Protein 8S9Y (pdb70)

B-factor: mean 0.28, std 0.44, range [0.01, 1.0]

Secondary structure (DSSP, 8-state):
--SSS--SSSSS-TTTS-TTSS----SSSS--SSSS---

Radius of gyration: 9.42 Å; Cα contacts (8 Å, |Δi|>4): 54; chains: 1; bounding box: 26×19×16 Å

InterPro domains:
  IPR000663 Natriuretic peptide [PF00212] (6-25)
  IPR000663 Natriuretic peptide [SM00183] (2-25)
  IPR002408 Natriuretic peptide, brain type [PR00712] (7-17)
  IPR002408 Natriuretic peptide, brain type [PR00712] (17-30)
  IPR030480 Natriuretic peptide, conserved site [PS00263] (9-25)

GO terms:
  GO:0005576 extracellular region (C, EXP)

Structure (mmCIF, N/CA/C/O backbone):
data_8S9Y
#
_entry.id   8S9Y
#
loop_
_atom_site.group_PDB
_atom_site.id
_atom_site.type_symbol
_atom_site.label_atom_id
_atom_site.label_alt_id
_atom_site.label_comp_id
_atom_site.label_asym_id
_atom_site.label_entity_id
_atom_site.label_seq_id
_atom_site.pdbx_PDB_ins_code
_atom_site.Cartn_x
_atom_site.Cartn_y
_atom_site.Cartn_z
_atom_site.occupancy
_atom_site.B_iso_or_equiv
_atom_site.auth_seq_id
_atom_site.auth_comp_id
_atom_site.auth_asym_id
_atom_site.auth_atom_id
_atom_site.pdbx_PDB_model_num
ATOM 1 N N . SER A 1 1 ? 8.611 11.262 1.954 1.00 0.00 1 SER A N 1
ATOM 2 C CA . SER A 1 1 ? 10.077 11.473 2.077 1.00 0.00 1 SER A CA 1
ATOM 3 C C . SER A 1 1 ? 10.657 10.654 3.226 1.00 0.00 1 SER A C 1
ATOM 4 O O . SER A 1 1 ? 10.272 10.829 4.383 1.00 0.00 1 SER A O 1
ATOM 14 N N . ASP A 1 2 ? 11.587 9.761 2.900 1.00 0.00 2 ASP A N 1
ATOM 15 C CA . ASP A 1 2 ? 12.220 8.915 3.905 1.00 0.00 2 ASP A CA 1
ATOM 16 C C . ASP A 1 2 ? 13.309 9.679 4.650 1.00 0.00 2 ASP A C 1
ATOM 17 O O . ASP A 1 2 ? 14.092 10.411 4.046 1.00 0.00 2 ASP A O 1
ATOM 26 N N . SER A 1 3 ? 13.355 9.501 5.966 1.00 0.00 3 SER A N 1
ATOM 27 C CA . SER A 1 3 ? 14.349 10.174 6.795 1.00 0.00 3 SER A CA 1
ATOM 28 C C . SER A 1 3 ? 14.697 9.330 8.016 1.00 0.00 3 SER A C 1
ATOM 29 O O . SER A 1 3 ? 15.871 9.150 8.343 1.00 0.00 3 SER A O 1
ATOM 37 N N . LYS A 1 4 ? 13.672 8.816 8.687 1.00 0.00 4 LYS A N 1
ATOM 38 C CA . LYS A 1 4 ? 13.868 7.993 9.870 1.00 0.00 4 LYS A CA 1
ATOM 39 C C . LYS A 1 4 ? 13.115 6.673 9.744 1.00 0.00 4 LYS A C 1
ATOM 40 O O . LYS A 1 4 ? 12.190 6.396 10.508 1.00 0.00 4 LYS A O 1
ATOM 59 N N . ILE A 1 5 ? 13.518 5.858 8.774 1.00 0.00 5 ILE A N 1
ATOM 60 C CA . ILE A 1 5 ? 12.882 4.566 8.547 1.00 0.00 5 ILE A CA 1
ATOM 61 C C . ILE A 1 5 ? 11.395 4.731 8.249 1.00 0.00 5 ILE A C 1
ATOM 62 O O . ILE A 1 5 ? 10.542 4.355 9.054 1.00 0.00 5 ILE A O 1
ATOM 78 N N . GLY A 1 6 ? 11.089 5.299 7.086 1.00 0.00 6 GLY A N 1
ATOM 79 C CA . GLY A 1 6 ? 9.706 5.506 6.702 1.00 0.00 6 GLY A CA 1
ATOM 80 C C . GLY A 1 6 ? 9.108 6.748 7.333 1.00 0.00 6 GLY A C 1
ATOM 81 O O . GLY A 1 6 ? 9.505 7.147 8.428 1.00 0.00 6 GLY A O 1
ATOM 85 N N . ASN A 1 7 ? 8.155 7.362 6.640 1.00 0.00 7 ASN A N 1
ATOM 86 C CA . ASN A 1 7 ? 7.504 8.567 7.140 1.00 0.00 7 ASN A CA 1
ATOM 87 C C . ASN A 1 7 ? 5.996 8.503 6.923 1.00 0.00 7 ASN A C 1
ATOM 88 O O . ASN A 1 7 ? 5.219 8.570 7.877 1.00 0.00 7 ASN A O 1
ATOM 99 N N . GLY A 1 8 ? 5.586 8.377 5.665 1.00 0.00 8 GLY A N 1
ATOM 100 C CA . GLY A 1 8 ? 4.172 8.310 5.349 1.00 0.00 8 GLY A CA 1
ATOM 101 C C . GLY A 1 8 ? 3.868 7.332 4.230 1.00 0.00 8 GLY A C 1
ATOM 102 O O . GLY A 1 8 ? 4.480 7.393 3.163 1.00 0.00 8 GLY A O 1
ATOM 106 N N . CYS A 1 9 ? 2.911 6.437 4.475 1.00 0.00 9 CYS A N 1
ATOM 107 C CA . CYS A 1 9 ? 2.498 5.441 3.499 1.00 0.00 9 CYS A CA 1
ATOM 108 C C . CYS A 1 9 ? 3.690 4.901 2.705 1.00 0.00 9 CYS A C 1
ATOM 109 O O . CYS A 1 9 ? 3.756 5.046 1.484 1.00 0.00 9 CYS A O 1
ATOM 116 N N . PHE A 1 10 ? 4.632 4.279 3.406 1.00 0.00 10 PHE A N 1
ATOM 117 C CA . PHE A 1 10 ? 5.813 3.724 2.770 1.00 0.00 10 PHE A CA 1
ATOM 118 C C . PHE A 1 10 ? 6.513 2.727 3.688 1.00 0.00 10 PHE A C 1
ATOM 119 O O . PHE A 1 10 ? 6.536 1.526 3.415 1.00 0.00 10 PHE A O 1
ATOM 136 N N . GLY A 1 11 ? 7.085 3.231 4.777 1.00 0.00 11 GLY A N 1
ATOM 137 C CA . GLY A 1 11 ? 7.781 2.367 5.715 1.00 0.00 11 GLY A CA 1
ATOM 138 C C . GLY A 1 11 ? 6.878 1.849 6.818 1.00 0.00 11 GLY A C 1
ATOM 139 O O . GLY A 1 11 ? 7.219 0.882 7.500 1.00 0.00 11 GLY A O 1
ATOM 143 N N . PHE A 1 12 ? 5.727 2.488 6.998 1.00 0.00 12 PHE A N 1
ATOM 144 C CA . PHE A 1 12 ? 4.781 2.079 8.029 1.00 0.00 12 PHE A CA 1
ATOM 145 C C . PHE A 1 12 ? 4.262 0.667 7.763 1.00 0.00 12 PHE A C 1
ATOM 146 O O . PHE A 1 12 ? 4.408 0.139 6.662 1.00 0.00 12 PHE A O 1
ATOM 163 N N . PRO A 1 13 ? 3.647 0.037 8.779 1.00 0.00 13 PRO A N 1
ATOM 164 C CA . PRO A 1 13 ? 3.104 -1.319 8.654 1.00 0.00 13 PRO A CA 1
ATOM 165 C C . PRO A 1 13 ? 1.836 -1.359 7.808 1.00 0.00 13 PRO A C 1
ATOM 166 O O . PRO A 1 13 ? 0.726 -1.409 8.337 1.00 0.00 13 PRO A O 1
ATOM 177 N N . LEU A 1 14 ? 2.009 -1.336 6.491 1.00 0.00 14 LEU A N 1
ATOM 178 C CA . LEU A 1 14 ? 0.877 -1.369 5.571 1.00 0.00 14 LEU A CA 1
ATOM 179 C C . LEU A 1 14 ? 0.507 -2.805 5.212 1.00 0.00 14 LEU A C 1
ATOM 180 O O . LEU A 1 14 ? 0.568 -3.202 4.048 1.00 0.00 14 LEU A O 1
ATOM 196 N N . ASP A 1 15 ? 0.119 -3.580 6.221 1.00 0.00 15 ASP A N 1
ATOM 197 C CA . ASP A 1 15 ? -0.263 -4.972 6.012 1.00 0.00 15 ASP A CA 1
ATOM 198 C C . ASP A 1 15 ? -1.022 -5.505 7.222 1.00 0.00 15 ASP A C 1
ATOM 199 O O . ASP A 1 15 ? -0.870 -6.667 7.601 1.00 0.00 15 ASP A O 1
ATOM 208 N N . ARG A 1 16 ? -1.835 -4.645 7.824 1.00 0.00 16 ARG A N 1
ATOM 209 C CA . ARG A 1 16 ? -2.615 -5.018 8.989 1.00 0.00 16 ARG A CA 1
ATOM 210 C C . ARG A 1 16 ? -3.803 -4.080 9.171 1.00 0.00 16 ARG A C 1
ATOM 211 O O . ARG A 1 16 ? -4.957 -4.505 9.123 1.00 0.00 16 ARG A O 1
ATOM 232 N N . ILE A 1 17 ? -3.510 -2.801 9.382 1.00 0.00 17 ILE A N 1
ATOM 233 C CA . ILE A 1 17 ? -4.552 -1.800 9.571 1.00 0.00 17 ILE A CA 1
ATOM 234 C C . ILE A 1 17 ? -5.473 -1.727 8.357 1.00 0.00 17 ILE A C 1
ATOM 235 O O . ILE A 1 17 ? -6.648 -1.382 8.477 1.00 0.00 17 ILE A O 1
ATOM 251 N N . GLY A 1 18 ? -4.931 -2.055 7.189 1.00 0.00 18 GLY A N 1
ATOM 252 C CA . GLY A 1 18 ? -5.718 -2.021 5.970 1.00 0.00 18 GLY A CA 1
ATOM 253 C C . GLY A 1 18 ? -5.133 -2.888 4.872 1.00 0.00 18 GLY A C 1
ATOM 254 O O . GLY A 1 18 ? -5.865 -3.577 4.161 1.00 0.00 18 GLY A O 1
ATOM 258 N N . SER A 1 19 ? -3.810 -2.854 4.731 1.00 0.00 19 SER A N 1
ATOM 259 C CA . SER A 1 19 ? -3.128 -3.642 3.710 1.00 0.00 19 SER A CA 1
ATOM 260 C C . SER A 1 19 ? -3.524 -3.177 2.313 1.00 0.00 19 SER A C 1
ATOM 261 O O . SER A 1 19 ? -4.207 -3.891 1.577 1.00 0.00 19 SER A O 1
ATOM 269 N N . VAL A 1 20 ? -3.088 -1.971 1.952 1.00 0.00 20 VAL A N 1
ATOM 270 C CA . VAL A 1 20 ? -3.387 -1.394 0.645 1.00 0.00 20 VAL A CA 1
ATOM 271 C C . VAL A 1 20 ? -4.822 -0.861 0.583 1.00 0.00 20 VAL A C 1
ATOM 272 O O . VAL A 1 20 ? -5.049 0.279 0.179 1.00 0.00 20 VAL A O 1
ATOM 285 N N . SER A 1 21 ? -5.786 -1.687 0.983 1.00 0.00 21 SER A N 1
ATOM 286 C CA . SER A 1 21 ? -7.185 -1.289 0.967 1.00 0.00 21 SER A CA 1
ATOM 287 C C . SER A 1 21 ? -7.438 -0.150 1.949 1.00 0.00 21 SER A C 1
ATOM 288 O O . SER A 1 21 ? -7.865 0.937 1.560 1.00 0.00 21 SER A O 1
ATOM 296 N N . GLY A 1 22 ? -7.170 -0.407 3.226 1.00 0.00 22 GLY A N 1
ATOM 297 C CA . GLY A 1 22 ? -7.376 0.606 4.246 1.00 0.00 22 GLY A CA 1
ATOM 298 C C . GLY A 1 22 ? -6.224 1.591 4.340 1.00 0.00 22 GLY A C 1
ATOM 299 O O . GLY A 1 22 ? -6.280 2.544 5.117 1.00 0.00 22 GLY A O 1
ATOM 303 N N . LEU A 1 23 ? -5.177 1.365 3.551 1.00 0.00 23 LEU A N 1
ATOM 304 C CA . LEU A 1 23 ? -4.013 2.245 3.554 1.00 0.00 23 LEU A CA 1
ATOM 305 C C . LEU A 1 23 ? -3.340 2.253 4.924 1.00 0.00 23 LEU A C 1
ATOM 306 O O . LEU A 1 23 ? -3.926 2.693 5.912 1.00 0.00 23 LEU A O 1
ATOM 322 N N . GLY A 1 24 ? -2.105 1.765 4.974 1.00 0.00 24 GLY A N 1
ATOM 323 C CA . GLY A 1 24 ? -1.372 1.728 6.225 1.00 0.00 24 GLY A CA 1
ATOM 324 C C . GLY A 1 24 ? -0.972 3.109 6.706 1.00 0.00 24 GLY A C 1
ATOM 325 O O . GLY A 1 24 ? -0.831 3.337 7.906 1.00 0.00 24 GLY A O 1
ATOM 329 N N . CYS A 1 25 ? -0.780 4.027 5.757 1.00 0.00 25 CYS A N 1
ATOM 330 C CA . CYS A 1 25 ? -0.386 5.396 6.056 1.00 0.00 25 CYS A CA 1
ATOM 331 C C . CYS A 1 25 ? -1.026 5.913 7.345 1.00 0.00 25 CYS A C 1
ATOM 332 O O . CYS A 1 25 ? -2.097 5.457 7.744 1.00 0.00 25 CYS A O 1
ATOM 339 N N . ASN A 1 26 ? -0.361 6.869 7.985 1.00 0.00 26 ASN A N 1
ATOM 340 C CA . ASN A 1 26 ? -0.861 7.453 9.224 1.00 0.00 26 ASN A CA 1
ATOM 341 C C . ASN A 1 26 ? -0.099 8.730 9.569 1.00 0.00 26 ASN A C 1
ATOM 342 O O . ASN A 1 26 ? 0.708 8.753 10.498 1.00 0.00 26 ASN A O 1
ATOM 353 N N . ARG A 1 27 ? -0.357 9.790 8.804 1.00 0.00 27 ARG A N 1
ATOM 354 C CA . ARG A 1 27 ? 0.300 11.075 9.011 1.00 0.00 27 ARG A CA 1
ATOM 355 C C . ARG A 1 27 ? 0.360 11.440 10.493 1.00 0.00 27 ARG A C 1
ATOM 356 O O . ARG A 1 27 ? -0.663 11.474 11.176 1.00 0.00 27 ARG A O 1
ATOM 377 N N . ILE A 1 28 ? 1.566 11.715 10.981 1.00 0.00 28 ILE A N 1
ATOM 378 C CA . ILE A 1 28 ? 1.764 12.076 12.376 1.00 0.00 28 ILE A CA 1
ATOM 379 C C . ILE A 1 28 ? 1.357 10.929 13.301 1.00 0.00 28 ILE A C 1
ATOM 380 O O . ILE A 1 28 ? 0.234 10.429 13.236 1.00 0.00 28 ILE A O 1
ATOM 396 N N . MET A 1 29 ? 2.288 10.512 14.151 1.00 0.00 29 MET A N 1
ATOM 397 C CA . MET A 1 29 ? 2.047 9.416 15.087 1.00 0.00 29 MET A CA 1
ATOM 398 C C . MET A 1 29 ? 0.749 9.614 15.868 1.00 0.00 29 MET A C 1
ATOM 399 O O . MET A 1 29 ? 0.045 8.651 16.172 1.00 0.00 29 MET A O 1
ATOM 413 N N . GLN A 1 30 ? 0.438 10.864 16.195 1.00 0.00 30 GLN A N 1
ATOM 414 C CA . GLN A 1 30 ? -0.775 11.177 16.947 1.00 0.00 30 GLN A CA 1
ATOM 415 C C . GLN A 1 30 ? -2.021 11.049 16.073 1.00 0.00 30 GLN A C 1
ATOM 416 O O . GLN A 1 30 ? -2.764 12.014 15.887 1.00 0.00 30 GLN A O 1
ATOM 430 N N . ASN A 1 31 ? -2.250 9.850 15.544 1.00 0.00 31 ASN A N 1
ATOM 431 C CA . ASN A 1 31 ? -3.410 9.589 14.697 1.00 0.00 31 ASN A CA 1
ATOM 432 C C . ASN A 1 31 ? -3.417 10.503 13.473 1.00 0.00 31 ASN A C 1
ATOM 433 O O . ASN A 1 31 ? -2.856 11.597 13.499 1.00 0.00 31 ASN A O 1
ATOM 444 N N . PRO A 1 32 ? -4.061 10.065 12.378 1.00 0.00 32 PRO A N 1
ATOM 445 C CA . PRO A 1 32 ? -4.143 10.847 11.142 1.00 0.00 32 PRO A CA 1
ATOM 446 C C . PRO A 1 32 ? -5.152 11.987 11.245 1.00 0.00 32 PRO A C 1
ATOM 447 O O . PRO A 1 32 ? -6.006 11.994 12.132 1.00 0.00 32 PRO A O 1
ATOM 458 N N . PRO A 1 33 ? -5.070 12.974 10.334 1.00 0.00 33 PRO A N 1
ATOM 459 C CA . PRO A 1 33 ? -5.981 14.121 10.329 1.00 0.00 33 PRO A CA 1
ATOM 460 C C . PRO A 1 33 ? -7.363 13.762 9.788 1.00 0.00 33 PRO A C 1
ATOM 461 O O . PRO A 1 33 ? -7.829 14.347 8.810 1.00 0.00 33 PRO A O 1
ATOM 472 N N . LYS A 1 34 ? -8.015 12.799 10.432 1.00 0.00 34 LYS A N 1
ATOM 473 C CA . LYS A 1 34 ? -9.344 12.362 10.016 1.00 0.00 34 LYS A CA 1
ATOM 474 C C . LYS A 1 34 ? -9.346 11.931 8.552 1.00 0.00 34 LYS A C 1
ATOM 475 O O . LYS A 1 34 ? -10.360 12.043 7.863 1.00 0.00 34 LYS A O 1
ATOM 494 N N . LYS A 1 35 ? -8.205 11.437 8.083 1.00 0.00 35 LYS A N 1
ATOM 495 C CA . LYS A 1 35 ? -8.079 10.990 6.701 1.00 0.00 35 LYS A CA 1
ATOM 496 C C . LYS A 1 35 ? -7.012 9.907 6.574 1.00 0.00 35 LYS A C 1
ATOM 497 O O . LYS A 1 35 ? -6.384 9.522 7.560 1.00 0.00 35 LYS A O 1
ATOM 516 N N . PHE A 1 36 ? -6.813 9.421 5.352 1.00 0.00 36 PHE A N 1
ATOM 517 C CA . PHE A 1 36 ? -5.823 8.383 5.089 1.00 0.00 36 PHE A CA 1
ATOM 518 C C . PHE A 1 36 ? -6.170 7.096 5.834 1.00 0.00 36 PHE A C 1
ATOM 519 O O . PHE A 1 36 ? -6.731 6.164 5.256 1.00 0.00 36 PHE A O 1
ATOM 536 N N . SER A 1 37 ? -5.833 7.048 7.121 1.00 0.00 37 SER A N 1
ATOM 537 C CA . SER A 1 37 ? -6.111 5.876 7.939 1.00 0.00 37 SER A CA 1
ATOM 538 C C . SER A 1 37 ? -7.419 6.044 8.704 1.00 0.00 37 SER A C 1
ATOM 539 O O . SER A 1 37 ? -7.922 7.157 8.857 1.00 0.00 37 SER A O 1
ATOM 547 N N . GLY A 1 38 ? -7.967 4.931 9.184 1.00 0.00 38 GLY A N 1
ATOM 548 C CA . GLY A 1 38 ? -9.213 4.979 9.928 1.00 0.00 38 GLY A CA 1
ATOM 549 C C . GLY A 1 38 ? -9.899 3.628 9.999 1.00 0.00 38 GLY A C 1
ATOM 550 O O . GLY A 1 38 ? -9.914 2.880 9.022 1.00 0.00 38 GLY A O 1
ATOM 554 N N . GLU A 1 39 ? -10.469 3.318 11.160 1.00 0.00 39 GLU A N 1
ATOM 555 C CA . GLU A 1 39 ? -11.160 2.049 11.355 1.00 0.00 39 GLU A CA 1
ATOM 556 C C . GLU A 1 39 ? -10.212 0.874 11.139 1.00 0.00 39 GLU A C 1
ATOM 557 O O . GLU A 1 39 ? -9.760 0.286 12.143 1.00 0.00 39 GLU A O 1
ATOM 570 N N . SER A 1 1 ? 8.408 -3.612 -3.737 1.00 0.00 1 SER A N 2
ATOM 571 C CA . SER A 1 1 ? 7.622 -2.427 -4.167 1.00 0.00 1 SER A CA 2
ATOM 572 C C . SER A 1 1 ? 7.976 -1.200 -3.335 1.00 0.00 1 SER A C 2
ATOM 573 O O . SER A 1 1 ? 8.079 -1.274 -2.111 1.00 0.00 1 SER A O 2
ATOM 583 N N . ASP A 1 2 ? 8.162 -0.068 -4.009 1.00 0.00 2 ASP A N 2
ATOM 584 C CA . ASP A 1 2 ? 8.504 1.177 -3.333 1.00 0.00 2 ASP A CA 2
ATOM 585 C C . ASP A 1 2 ? 8.129 2.382 -4.189 1.00 0.00 2 ASP A C 2
ATOM 586 O O . ASP A 1 2 ? 8.907 2.821 -5.036 1.00 0.00 2 ASP A O 2
ATOM 595 N N . SER A 1 3 ? 6.931 2.910 -3.964 1.00 0.00 3 SER A N 2
ATOM 596 C CA . SER A 1 3 ? 6.449 4.065 -4.716 1.00 0.00 3 SER A CA 2
ATOM 597 C C . SER A 1 3 ? 6.639 5.352 -3.919 1.00 0.00 3 SER A C 2
ATOM 598 O O . SER A 1 3 ? 6.796 6.431 -4.493 1.00 0.00 3 SER A O 2
ATOM 606 N N . LYS A 1 4 ? 6.623 5.234 -2.596 1.00 0.00 4 LYS A N 2
ATOM 607 C CA . LYS A 1 4 ? 6.792 6.386 -1.723 1.00 0.00 4 LYS A CA 2
ATOM 608 C C . LYS A 1 4 ? 7.546 5.999 -0.452 1.00 0.00 4 LYS A C 2
ATOM 609 O O . LYS A 1 4 ? 7.034 6.156 0.657 1.00 0.00 4 LYS A O 2
ATOM 628 N N . ILE A 1 5 ? 8.764 5.492 -0.627 1.00 0.00 5 ILE A N 2
ATOM 629 C CA . ILE A 1 5 ? 9.604 5.077 0.496 1.00 0.00 5 ILE A CA 2
ATOM 630 C C . ILE A 1 5 ? 8.802 4.296 1.538 1.00 0.00 5 ILE A C 2
ATOM 631 O O . ILE A 1 5 ? 9.005 4.456 2.742 1.00 0.00 5 ILE A O 2
ATOM 647 N N . GLY A 1 6 ? 7.894 3.450 1.064 1.00 0.00 6 GLY A N 2
ATOM 648 C CA . GLY A 1 6 ? 7.079 2.659 1.966 1.00 0.00 6 GLY A CA 2
ATOM 649 C C . GLY A 1 6 ? 5.935 1.960 1.258 1.00 0.00 6 GLY A C 2
ATOM 650 O O . GLY A 1 6 ? 5.611 0.814 1.568 1.00 0.00 6 GLY A O 2
ATOM 654 N N . ASN A 1 7 ? 5.322 2.652 0.302 1.00 0.00 7 ASN A N 2
ATOM 655 C CA . ASN A 1 7 ? 4.207 2.090 -0.450 1.00 0.00 7 ASN A CA 2
ATOM 656 C C . ASN A 1 7 ? 3.045 1.743 0.476 1.00 0.00 7 ASN A C 2
ATOM 657 O O . ASN A 1 7 ? 2.281 0.815 0.212 1.00 0.00 7 ASN A O 2
ATOM 668 N N . GLY A 1 8 ? 2.919 2.497 1.566 1.00 0.00 8 GLY A N 2
ATOM 669 C CA . GLY A 1 8 ? 1.848 2.254 2.515 1.00 0.00 8 GLY A CA 2
ATOM 670 C C . GLY A 1 8 ? 1.466 3.500 3.292 1.00 0.00 8 GLY A C 2
ATOM 671 O O . GLY A 1 8 ? 0.885 4.432 2.736 1.00 0.00 8 GLY A O 2
ATOM 675 N N . CYS A 1 9 ? 1.795 3.515 4.580 1.00 0.00 9 CYS A N 2
ATOM 676 C CA . CYS A 1 9 ? 1.483 4.656 5.433 1.00 0.00 9 CYS A CA 2
ATOM 677 C C . CYS A 1 9 ? 2.657 5.630 5.486 1.00 0.00 9 CYS A C 2
ATOM 678 O O . CYS A 1 9 ? 2.508 6.814 5.184 1.00 0.00 9 CYS A O 2
ATOM 685 N N . PHE A 1 10 ? 3.822 5.121 5.871 1.00 0.00 10 PHE A N 2
ATOM 686 C CA . PHE A 1 10 ? 5.020 5.939 5.964 1.00 0.00 10 PHE A CA 2
ATOM 687 C C . PHE A 1 10 ? 6.268 5.069 6.070 1.00 0.00 10 PHE A C 2
ATOM 688 O O . PHE A 1 10 ? 7.154 5.332 6.883 1.00 0.00 10 PHE A O 2
ATOM 705 N N . GLY A 1 11 ? 6.331 4.031 5.243 1.00 0.00 11 GLY A N 2
ATOM 706 C CA . GLY A 1 11 ? 7.475 3.136 5.260 1.00 0.00 11 GLY A CA 2
ATOM 707 C C . GLY A 1 11 ? 7.104 1.724 5.664 1.00 0.00 11 GLY A C 2
ATOM 708 O O . GLY A 1 11 ? 7.694 0.758 5.181 1.00 0.00 11 GLY A O 2
ATOM 712 N N . PHE A 1 12 ? 6.124 1.602 6.554 1.00 0.00 12 PHE A N 2
ATOM 713 C CA . PHE A 1 12 ? 5.676 0.299 7.024 1.00 0.00 12 PHE A CA 2
ATOM 714 C C . PHE A 1 12 ? 4.865 -0.421 5.946 1.00 0.00 12 PHE A C 2
ATOM 715 O O . PHE A 1 12 ? 4.376 0.202 5.005 1.00 0.00 12 PHE A O 2
ATOM 732 N N . PRO A 1 13 ? 4.709 -1.751 6.073 1.00 0.00 13 PRO A N 2
ATOM 733 C CA . PRO A 1 13 ? 3.955 -2.552 5.111 1.00 0.00 13 PRO A CA 2
ATOM 734 C C . PRO A 1 13 ? 2.450 -2.483 5.355 1.00 0.00 13 PRO A C 2
ATOM 735 O O . PRO A 1 13 ? 1.986 -2.643 6.484 1.00 0.00 13 PRO A O 2
ATOM 746 N N . LEU A 1 14 ? 1.692 -2.242 4.290 1.00 0.00 14 LEU A N 2
ATOM 747 C CA . LEU A 1 14 ? 0.240 -2.151 4.389 1.00 0.00 14 LEU A CA 2
ATOM 748 C C . LEU A 1 14 ? -0.366 -3.506 4.742 1.00 0.00 14 LEU A C 2
ATOM 749 O O . LEU A 1 14 ? -0.696 -4.297 3.859 1.00 0.00 14 LEU A O 2
ATOM 765 N N . ASP A 1 15 ? -0.512 -3.766 6.038 1.00 0.00 15 ASP A N 2
ATOM 766 C CA . ASP A 1 15 ? -1.080 -5.026 6.509 1.00 0.00 15 ASP A CA 2
ATOM 767 C C . ASP A 1 15 ? -1.062 -5.097 8.032 1.00 0.00 15 ASP A C 2
ATOM 768 O O . ASP A 1 15 ? -0.675 -6.110 8.613 1.00 0.00 15 ASP A O 2
ATOM 777 N N . ARG A 1 16 ? -1.485 -4.014 8.676 1.00 0.00 16 ARG A N 2
ATOM 778 C CA . ARG A 1 16 ? -1.520 -3.951 10.125 1.00 0.00 16 ARG A CA 2
ATOM 779 C C . ARG A 1 16 ? -2.526 -2.908 10.599 1.00 0.00 16 ARG A C 2
ATOM 780 O O . ARG A 1 16 ? -3.509 -3.236 11.262 1.00 0.00 16 ARG A O 2
ATOM 801 N N . ILE A 1 17 ? -2.274 -1.649 10.250 1.00 0.00 17 ILE A N 2
ATOM 802 C CA . ILE A 1 17 ? -3.160 -0.559 10.638 1.00 0.00 17 ILE A CA 2
ATOM 803 C C . ILE A 1 17 ? -4.583 -0.805 10.138 1.00 0.00 17 ILE A C 2
ATOM 804 O O . ILE A 1 17 ? -5.545 -0.277 10.695 1.00 0.00 17 ILE A O 2
ATOM 820 N N . GLY A 1 18 ? -4.707 -1.608 9.086 1.00 0.00 18 GLY A N 2
ATOM 821 C CA . GLY A 1 18 ? -6.013 -1.908 8.532 1.00 0.00 18 GLY A CA 2
ATOM 822 C C . GLY A 1 18 ? -5.925 -2.604 7.187 1.00 0.00 18 GLY A C 2
ATOM 823 O O . GLY A 1 18 ? -6.784 -3.416 6.843 1.00 0.00 18 GLY A O 2
ATOM 827 N N . SER A 1 19 ? -4.884 -2.283 6.427 1.00 0.00 19 SER A N 2
ATOM 828 C CA . SER A 1 19 ? -4.683 -2.880 5.112 1.00 0.00 19 SER A CA 2
ATOM 829 C C . SER A 1 19 ? -5.869 -2.594 4.196 1.00 0.00 19 SER A C 2
ATOM 830 O O . SER A 1 19 ? -6.509 -3.512 3.682 1.00 0.00 19 SER A O 2
ATOM 838 N N . VAL A 1 20 ? -6.153 -1.313 3.995 1.00 0.00 20 VAL A N 2
ATOM 839 C CA . VAL A 1 20 ? -7.258 -0.897 3.140 1.00 0.00 20 VAL A CA 2
ATOM 840 C C . VAL A 1 20 ? -7.104 -1.465 1.732 1.00 0.00 20 VAL A C 2
ATOM 841 O O . VAL A 1 20 ? -7.900 -2.297 1.297 1.00 0.00 20 VAL A O 2
ATOM 854 N N . SER A 1 21 ? -6.077 -1.006 1.026 1.00 0.00 21 SER A N 2
ATOM 855 C CA . SER A 1 21 ? -5.814 -1.465 -0.332 1.00 0.00 21 SER A CA 2
ATOM 856 C C . SER A 1 21 ? -4.558 -0.806 -0.892 1.00 0.00 21 SER A C 2
ATOM 857 O O . SER A 1 21 ? -4.501 -0.456 -2.071 1.00 0.00 21 SER A O 2
ATOM 865 N N . GLY A 1 22 ? -3.554 -0.640 -0.038 1.00 0.00 22 GLY A N 2
ATOM 866 C CA . GLY A 1 22 ? -2.310 -0.023 -0.464 1.00 0.00 22 GLY A CA 2
ATOM 867 C C . GLY A 1 22 ? -1.699 0.850 0.612 1.00 0.00 22 GLY A C 2
ATOM 868 O O . GLY A 1 22 ? -0.615 0.559 1.116 1.00 0.00 22 GLY A O 2
ATOM 872 N N . LEU A 1 23 ? -2.394 1.928 0.963 1.00 0.00 23 LEU A N 2
ATOM 873 C CA . LEU A 1 23 ? -1.913 2.849 1.981 1.00 0.00 23 LEU A CA 2
ATOM 874 C C . LEU A 1 23 ? -1.855 2.174 3.352 1.00 0.00 23 LEU A C 2
ATOM 875 O O . LEU A 1 23 ? -0.794 1.730 3.790 1.00 0.00 23 LEU A O 2
ATOM 891 N N . GLY A 1 24 ? -3.002 2.105 4.026 1.00 0.00 24 GLY A N 2
ATOM 892 C CA . GLY A 1 24 ? -3.055 1.486 5.338 1.00 0.00 24 GLY A CA 2
ATOM 893 C C . GLY A 1 24 ? -2.941 2.497 6.458 1.00 0.00 24 GLY A C 2
ATOM 894 O O . GLY A 1 24 ? -3.450 2.282 7.556 1.00 0.00 24 GLY A O 2
ATOM 898 N N . CYS A 1 25 ? -2.259 3.592 6.169 1.00 0.00 25 CYS A N 2
ATOM 899 C CA . CYS A 1 25 ? -2.043 4.659 7.123 1.00 0.00 25 CYS A CA 2
ATOM 900 C C . CYS A 1 25 ? -3.320 5.025 7.885 1.00 0.00 25 CYS A C 2
ATOM 901 O O . CYS A 1 25 ? -4.394 4.484 7.628 1.00 0.00 25 CYS A O 2
ATOM 908 N N . ASN A 1 26 ? -3.183 5.959 8.821 1.00 0.00 26 ASN A N 2
ATOM 909 C CA . ASN A 1 26 ? -4.309 6.419 9.631 1.00 0.00 26 ASN A CA 2
ATOM 910 C C . ASN A 1 26 ? -5.143 7.465 8.888 1.00 0.00 26 ASN A C 2
ATOM 911 O O . ASN A 1 26 ? -6.043 8.070 9.469 1.00 0.00 26 ASN A O 2
ATOM 922 N N . ARG A 1 27 ? -4.836 7.684 7.609 1.00 0.00 27 ARG A N 2
ATOM 923 C CA . ARG A 1 27 ? -5.550 8.655 6.804 1.00 0.00 27 ARG A CA 2
ATOM 924 C C . ARG A 1 27 ? -7.004 8.235 6.584 1.00 0.00 27 ARG A C 2
ATOM 925 O O . ARG A 1 27 ? -7.427 7.982 5.456 1.00 0.00 27 ARG A O 2
ATOM 946 N N . ILE A 1 28 ? -7.764 8.166 7.673 1.00 0.00 28 ILE A N 2
ATOM 947 C CA . ILE A 1 28 ? -9.168 7.777 7.611 1.00 0.00 28 ILE A CA 2
ATOM 948 C C . ILE A 1 28 ? -9.980 8.492 8.690 1.00 0.00 28 ILE A C 2
ATOM 949 O O . ILE A 1 28 ? -11.130 8.868 8.464 1.00 0.00 28 ILE A O 2
ATOM 965 N N . MET A 1 29 ? -9.374 8.666 9.863 1.00 0.00 29 MET A N 2
ATOM 966 C CA . MET A 1 29 ? -10.032 9.328 10.987 1.00 0.00 29 MET A CA 2
ATOM 967 C C . MET A 1 29 ? -11.433 8.765 11.215 1.00 0.00 29 MET A C 2
ATOM 968 O O . MET A 1 29 ? -12.351 9.491 11.593 1.00 0.00 29 MET A O 2
ATOM 982 N N . GLN A 1 30 ? -11.584 7.465 10.986 1.00 0.00 30 GLN A N 2
ATOM 983 C CA . GLN A 1 30 ? -12.870 6.804 11.170 1.00 0.00 30 GLN A CA 2
ATOM 984 C C . GLN A 1 30 ? -12.683 5.347 11.572 1.00 0.00 30 GLN A C 2
ATOM 985 O O . GLN A 1 30 ? -13.412 4.465 11.117 1.00 0.00 30 GLN A O 2
ATOM 999 N N . ASN A 1 31 ? -11.706 5.102 12.438 1.00 0.00 31 ASN A N 2
ATOM 1000 C CA . ASN A 1 31 ? -11.425 3.753 12.918 1.00 0.00 31 ASN A CA 2
ATOM 1001 C C . ASN A 1 31 ? -10.209 3.737 13.848 1.00 0.00 31 ASN A C 2
ATOM 1002 O O . ASN A 1 31 ? -10.358 3.536 15.055 1.00 0.00 31 ASN A O 2
ATOM 1013 N N . PRO A 1 32 ? -8.983 3.952 13.321 1.00 0.00 32 PRO A N 2
ATOM 1014 C CA . PRO A 1 32 ? -7.773 3.958 14.147 1.00 0.00 32 PRO A CA 2
ATOM 1015 C C . PRO A 1 32 ? -7.934 4.804 15.411 1.00 0.00 32 PRO A C 2
ATOM 1016 O O . PRO A 1 32 ? -7.965 6.031 15.339 1.00 0.00 32 PRO A O 2
ATOM 1027 N N . PRO A 1 33 ? -8.033 4.162 16.589 1.00 0.00 33 PRO A N 2
ATOM 1028 C CA . PRO A 1 33 ? -8.185 4.880 17.860 1.00 0.00 33 PRO A CA 2
ATOM 1029 C C . PRO A 1 33 ? -6.952 5.714 18.191 1.00 0.00 33 PRO A C 2
ATOM 1030 O O . PRO A 1 33 ? -5.896 5.174 18.518 1.00 0.00 33 PRO A O 2
ATOM 1041 N N . LYS A 1 34 ? -7.092 7.036 18.094 1.00 0.00 34 LYS A N 2
ATOM 1042 C CA . LYS A 1 34 ? -5.990 7.954 18.375 1.00 0.00 34 LYS A CA 2
ATOM 1043 C C . LYS A 1 34 ? -4.704 7.495 17.686 1.00 0.00 34 LYS A C 2
ATOM 1044 O O . LYS A 1 34 ? -4.742 6.661 16.781 1.00 0.00 34 LYS A O 2
ATOM 1063 N N . LYS A 1 35 ? -3.570 8.040 18.117 1.00 0.00 35 LYS A N 2
ATOM 1064 C CA . LYS A 1 35 ? -2.283 7.677 17.535 1.00 0.00 35 LYS A CA 2
ATOM 1065 C C . LYS A 1 35 ? -1.895 6.253 17.923 1.00 0.00 35 LYS A C 2
ATOM 1066 O O . LYS A 1 35 ? -0.909 6.037 18.629 1.00 0.00 35 LYS A O 2
ATOM 1085 N N . PHE A 1 36 ? -2.674 5.284 17.448 1.00 0.00 36 PHE A N 2
ATOM 1086 C CA . PHE A 1 36 ? -2.425 3.880 17.729 1.00 0.00 36 PHE A CA 2
ATOM 1087 C C . PHE A 1 36 ? -3.546 3.009 17.170 1.00 0.00 36 PHE A C 2
ATOM 1088 O O . PHE A 1 36 ? -4.489 2.661 17.880 1.00 0.00 36 PHE A O 2
ATOM 1105 N N . SER A 1 37 ? -3.436 2.661 15.891 1.00 0.00 37 SER A N 2
ATOM 1106 C CA . SER A 1 37 ? -4.442 1.832 15.237 1.00 0.00 37 SER A CA 2
ATOM 1107 C C . SER A 1 37 ? -4.506 0.447 15.874 1.00 0.00 37 SER A C 2
ATOM 1108 O O . SER A 1 37 ? -3.549 -0.003 16.504 1.00 0.00 37 SER A O 2
ATOM 1116 N N . GLY A 1 38 ? -5.642 -0.222 15.706 1.00 0.00 38 GLY A N 2
ATOM 1117 C CA . GLY A 1 38 ? -5.813 -1.548 16.269 1.00 0.00 38 GLY A CA 2
ATOM 1118 C C . GLY A 1 38 ? -6.127 -2.592 15.214 1.00 0.00 38 GLY A C 2
ATOM 1119 O O . GLY A 1 38 ? -5.719 -2.460 14.061 1.00 0.00 38 GLY A O 2
ATOM 1123 N N . GLU A 1 39 ? -6.855 -3.631 15.611 1.00 0.00 39 GLU A N 2
ATOM 1124 C CA . GLU A 1 39 ? -7.224 -4.702 14.691 1.00 0.00 39 GLU A CA 2
ATOM 1125 C C . GLU A 1 39 ? -8.610 -4.459 14.103 1.00 0.00 39 GLU A C 2
ATOM 1126 O O . GLU A 1 39 ? -8.691 -4.090 12.912 1.00 0.00 39 GLU A O 2
ATOM 1139 N N . SER A 1 1 ? 3.063 11.520 16.074 1.00 0.00 1 SER A N 3
ATOM 1140 C CA . SER A 1 1 ? 3.635 11.585 14.703 1.00 0.00 1 SER A CA 3
ATOM 1141 C C . SER A 1 1 ? 4.469 10.348 14.393 1.00 0.00 1 SER A C 3
ATOM 1142 O O . SER A 1 1 ? 4.230 9.657 13.402 1.00 0.00 1 SER A O 3
ATOM 1152 N N . ASP A 1 2 ? 5.448 10.074 15.247 1.00 0.00 2 ASP A N 3
ATOM 1153 C CA . ASP A 1 2 ? 6.320 8.919 15.067 1.00 0.00 2 ASP A CA 3
ATOM 1154 C C . ASP A 1 2 ? 6.355 8.061 16.327 1.00 0.00 2 ASP A C 3
ATOM 1155 O O . ASP A 1 2 ? 6.790 8.513 17.386 1.00 0.00 2 ASP A O 3
ATOM 1164 N N . SER A 1 3 ? 5.892 6.821 16.205 1.00 0.00 3 SER A N 3
ATOM 1165 C CA . SER A 1 3 ? 5.871 5.899 17.335 1.00 0.00 3 SER A CA 3
ATOM 1166 C C . SER A 1 3 ? 7.034 4.915 17.255 1.00 0.00 3 SER A C 3
ATOM 1167 O O . SER A 1 3 ? 7.655 4.588 18.267 1.00 0.00 3 SER A O 3
ATOM 1175 N N . LYS A 1 4 ? 7.324 4.448 16.046 1.00 0.00 4 LYS A N 3
ATOM 1176 C CA . LYS A 1 4 ? 8.414 3.502 15.832 1.00 0.00 4 LYS A CA 3
ATOM 1177 C C . LYS A 1 4 ? 8.845 3.491 14.369 1.00 0.00 4 LYS A C 3
ATOM 1178 O O . LYS A 1 4 ? 8.853 2.445 13.719 1.00 0.00 4 LYS A O 3
ATOM 1197 N N . ILE A 1 5 ? 9.201 4.663 13.855 1.00 0.00 5 ILE A N 3
ATOM 1198 C CA . ILE A 1 5 ? 9.635 4.792 12.468 1.00 0.00 5 ILE A CA 3
ATOM 1199 C C . ILE A 1 5 ? 8.494 4.469 11.507 1.00 0.00 5 ILE A C 3
ATOM 1200 O O . ILE A 1 5 ? 8.435 3.376 10.942 1.00 0.00 5 ILE A O 3
ATOM 1216 N N . GLY A 1 6 ? 7.590 5.427 11.326 1.00 0.00 6 GLY A N 3
ATOM 1217 C CA . GLY A 1 6 ? 6.465 5.226 10.433 1.00 0.00 6 GLY A CA 3
ATOM 1218 C C . GLY A 1 6 ? 5.152 5.075 11.178 1.00 0.00 6 GLY A C 3
ATOM 1219 O O . GLY A 1 6 ? 5.001 4.177 12.005 1.00 0.00 6 GLY A O 3
ATOM 1223 N N . ASN A 1 7 ? 4.202 5.956 10.881 1.00 0.00 7 ASN A N 3
ATOM 1224 C CA . ASN A 1 7 ? 2.895 5.916 11.529 1.00 0.00 7 ASN A CA 3
ATOM 1225 C C . ASN A 1 7 ? 1.812 5.487 10.543 1.00 0.00 7 ASN A C 3
ATOM 1226 O O . ASN A 1 7 ? 0.925 4.706 10.882 1.00 0.00 7 ASN A O 3
ATOM 1237 N N . GLY A 1 8 ? 1.893 6.003 9.322 1.00 0.00 8 GLY A N 3
ATOM 1238 C CA . GLY A 1 8 ? 0.917 5.663 8.305 1.00 0.00 8 GLY A CA 3
ATOM 1239 C C . GLY A 1 8 ? 1.510 4.825 7.191 1.00 0.00 8 GLY A C 3
ATOM 1240 O O . GLY A 1 8 ? 1.864 3.665 7.398 1.00 0.00 8 GLY A O 3
ATOM 1244 N N . CYS A 1 9 ? 1.620 5.411 6.004 1.00 0.00 9 CYS A N 3
ATOM 1245 C CA . CYS A 1 9 ? 2.176 4.709 4.855 1.00 0.00 9 CYS A CA 3
ATOM 1246 C C . CYS A 1 9 ? 3.650 5.056 4.663 1.00 0.00 9 CYS A C 3
ATOM 1247 O O . CYS A 1 9 ? 4.154 5.059 3.540 1.00 0.00 9 CYS A O 3
ATOM 1254 N N . PHE A 1 10 ? 4.333 5.353 5.763 1.00 0.00 10 PHE A N 3
ATOM 1255 C CA . PHE A 1 10 ? 5.740 5.707 5.714 1.00 0.00 10 PHE A CA 3
ATOM 1256 C C . PHE A 1 10 ? 6.624 4.464 5.674 1.00 0.00 10 PHE A C 3
ATOM 1257 O O . PHE A 1 10 ? 7.202 4.137 4.637 1.00 0.00 10 PHE A O 3
ATOM 1274 N N . GLY A 1 11 ? 6.728 3.776 6.807 1.00 0.00 11 GLY A N 3
ATOM 1275 C CA . GLY A 1 11 ? 7.549 2.581 6.874 1.00 0.00 11 GLY A CA 3
ATOM 1276 C C . GLY A 1 11 ? 6.766 1.360 7.310 1.00 0.00 11 GLY A C 3
ATOM 1277 O O . GLY A 1 11 ? 7.336 0.415 7.859 1.00 0.00 11 GLY A O 3
ATOM 1281 N N . PHE A 1 12 ? 5.460 1.374 7.068 1.00 0.00 12 PHE A N 3
ATOM 1282 C CA . PHE A 1 12 ? 4.607 0.251 7.443 1.00 0.00 12 PHE A CA 3
ATOM 1283 C C . PHE A 1 12 ? 4.432 -0.715 6.272 1.00 0.00 12 PHE A C 3
ATOM 1284 O O . PHE A 1 12 ? 4.712 -0.368 5.124 1.00 0.00 12 PHE A O 3
ATOM 1301 N N . PRO A 1 13 ? 3.971 -1.947 6.549 1.00 0.00 13 PRO A N 3
ATOM 1302 C CA . PRO A 1 13 ? 3.768 -2.969 5.516 1.00 0.00 13 PRO A CA 3
ATOM 1303 C C . PRO A 1 13 ? 2.568 -2.678 4.618 1.00 0.00 13 PRO A C 3
ATOM 1304 O O . PRO A 1 13 ? 2.406 -3.300 3.568 1.00 0.00 13 PRO A O 3
ATOM 1315 N N . LEU A 1 14 ? 1.727 -1.733 5.032 1.00 0.00 14 LEU A N 3
ATOM 1316 C CA . LEU A 1 14 ? 0.545 -1.374 4.256 1.00 0.00 14 LEU A CA 3
ATOM 1317 C C . LEU A 1 14 ? -0.439 -2.538 4.203 1.00 0.00 14 LEU A C 3
ATOM 1318 O O . LEU A 1 14 ? -1.006 -2.841 3.151 1.00 0.00 14 LEU A O 3
ATOM 1334 N N . ASP A 1 15 ? -0.637 -3.191 5.345 1.00 0.00 15 ASP A N 3
ATOM 1335 C CA . ASP A 1 15 ? -1.549 -4.328 5.438 1.00 0.00 15 ASP A CA 3
ATOM 1336 C C . ASP A 1 15 ? -1.449 -4.973 6.816 1.00 0.00 15 ASP A C 3
ATOM 1337 O O . ASP A 1 15 ? -1.452 -6.197 6.946 1.00 0.00 15 ASP A O 3
ATOM 1346 N N . ARG A 1 16 ? -1.353 -4.135 7.842 1.00 0.00 16 ARG A N 3
ATOM 1347 C CA . ARG A 1 16 ? -1.243 -4.606 9.208 1.00 0.00 16 ARG A CA 3
ATOM 1348 C C . ARG A 1 16 ? -1.945 -3.651 10.166 1.00 0.00 16 ARG A C 3
ATOM 1349 O O . ARG A 1 16 ? -2.838 -4.050 10.915 1.00 0.00 16 ARG A O 3
ATOM 1370 N N . ILE A 1 17 ? -1.538 -2.387 10.134 1.00 0.00 17 ILE A N 3
ATOM 1371 C CA . ILE A 1 17 ? -2.128 -1.370 10.995 1.00 0.00 17 ILE A CA 3
ATOM 1372 C C . ILE A 1 17 ? -3.633 -1.254 10.756 1.00 0.00 17 ILE A C 3
ATOM 1373 O O . ILE A 1 17 ? -4.371 -0.761 11.610 1.00 0.00 17 ILE A O 3
ATOM 1389 N N . GLY A 1 18 ? -4.077 -1.707 9.588 1.00 0.00 18 GLY A N 3
ATOM 1390 C CA . GLY A 1 18 ? -5.488 -1.646 9.254 1.00 0.00 18 GLY A CA 3
ATOM 1391 C C . GLY A 1 18 ? -5.773 -2.163 7.857 1.00 0.00 18 GLY A C 3
ATOM 1392 O O . GLY A 1 18 ? -6.845 -2.710 7.597 1.00 0.00 18 GLY A O 3
ATOM 1396 N N . SER A 1 19 ? -4.811 -1.991 6.955 1.00 0.00 19 SER A N 3
ATOM 1397 C CA . SER A 1 19 ? -4.957 -2.444 5.579 1.00 0.00 19 SER A CA 3
ATOM 1398 C C . SER A 1 19 ? -6.212 -1.853 4.941 1.00 0.00 19 SER A C 3
ATOM 1399 O O . SER A 1 19 ? -7.166 -2.570 4.641 1.00 0.00 19 SER A O 3
ATOM 1407 N N . VAL A 1 20 ? -6.203 -0.540 4.739 1.00 0.00 20 VAL A N 3
ATOM 1408 C CA . VAL A 1 20 ? -7.338 0.150 4.137 1.00 0.00 20 VAL A CA 3
ATOM 1409 C C . VAL A 1 20 ? -7.686 -0.441 2.774 1.00 0.00 20 VAL A C 3
ATOM 1410 O O . VAL A 1 20 ? -8.858 -0.568 2.423 1.00 0.00 20 VAL A O 3
ATOM 1423 N N . SER A 1 21 ? -6.659 -0.802 2.011 1.00 0.00 21 SER A N 3
ATOM 1424 C CA . SER A 1 21 ? -6.855 -1.381 0.688 1.00 0.00 21 SER A CA 3
ATOM 1425 C C . SER A 1 21 ? -5.518 -1.711 0.034 1.00 0.00 21 SER A C 3
ATOM 1426 O O . SER A 1 21 ? -5.216 -2.874 -0.231 1.00 0.00 21 SER A O 3
ATOM 1434 N N . GLY A 1 22 ? -4.720 -0.679 -0.222 1.00 0.00 22 GLY A N 3
ATOM 1435 C CA . GLY A 1 22 ? -3.423 -0.883 -0.842 1.00 0.00 22 GLY A CA 3
ATOM 1436 C C . GLY A 1 22 ? -2.418 0.180 -0.447 1.00 0.00 22 GLY A C 3
ATOM 1437 O O . GLY A 1 22 ? -1.754 0.766 -1.302 1.00 0.00 22 GLY A O 3
ATOM 1441 N N . LEU A 1 23 ? -2.306 0.431 0.854 1.00 0.00 23 LEU A N 3
ATOM 1442 C CA . LEU A 1 23 ? -1.375 1.430 1.364 1.00 0.00 23 LEU A CA 3
ATOM 1443 C C . LEU A 1 23 ? -1.422 1.491 2.887 1.00 0.00 23 LEU A C 3
ATOM 1444 O O . LEU A 1 23 ? -0.393 1.393 3.557 1.00 0.00 23 LEU A O 3
ATOM 1460 N N . GLY A 1 24 ? -2.624 1.654 3.431 1.00 0.00 24 GLY A N 3
ATOM 1461 C CA . GLY A 1 24 ? -2.784 1.727 4.870 1.00 0.00 24 GLY A CA 3
ATOM 1462 C C . GLY A 1 24 ? -2.808 3.145 5.380 1.00 0.00 24 GLY A C 3
ATOM 1463 O O . GLY A 1 24 ? -3.517 3.457 6.337 1.00 0.00 24 GLY A O 3
ATOM 1467 N N . CYS A 1 25 ? -2.024 4.005 4.734 1.00 0.00 25 CYS A N 3
ATOM 1468 C CA . CYS A 1 25 ? -1.928 5.410 5.094 1.00 0.00 25 CYS A CA 3
ATOM 1469 C C . CYS A 1 25 ? -3.231 5.940 5.692 1.00 0.00 25 CYS A C 3
ATOM 1470 O O . CYS A 1 25 ? -4.321 5.544 5.273 1.00 0.00 25 CYS A O 3
ATOM 1477 N N . ASN A 1 26 ? -3.115 6.834 6.668 1.00 0.00 26 ASN A N 3
ATOM 1478 C CA . ASN A 1 26 ? -4.287 7.411 7.318 1.00 0.00 26 ASN A CA 3
ATOM 1479 C C . ASN A 1 26 ? -5.091 6.329 8.030 1.00 0.00 26 ASN A C 3
ATOM 1480 O O . ASN A 1 26 ? -5.996 5.729 7.448 1.00 0.00 26 ASN A O 3
ATOM 1491 N N . ARG A 1 27 ? -4.748 6.078 9.291 1.00 0.00 27 ARG A N 3
ATOM 1492 C CA . ARG A 1 27 ? -5.423 5.068 10.090 1.00 0.00 27 ARG A CA 3
ATOM 1493 C C . ARG A 1 27 ? -6.942 5.218 10.010 1.00 0.00 27 ARG A C 3
ATOM 1494 O O . ARG A 1 27 ? -7.455 6.129 9.360 1.00 0.00 27 ARG A O 3
ATOM 1515 N N . ILE A 1 28 ? -7.657 4.315 10.678 1.00 0.00 28 ILE A N 3
ATOM 1516 C CA . ILE A 1 28 ? -9.118 4.342 10.684 1.00 0.00 28 ILE A CA 3
ATOM 1517 C C . ILE A 1 28 ? -9.651 5.754 10.920 1.00 0.00 28 ILE A C 3
ATOM 1518 O O . ILE A 1 28 ? -10.215 6.372 10.018 1.00 0.00 28 ILE A O 3
ATOM 1534 N N . MET A 1 29 ? -9.466 6.260 12.136 1.00 0.00 29 MET A N 3
ATOM 1535 C CA . MET A 1 29 ? -9.929 7.601 12.482 1.00 0.00 29 MET A CA 3
ATOM 1536 C C . MET A 1 29 ? -9.588 7.940 13.930 1.00 0.00 29 MET A C 3
ATOM 1537 O O . MET A 1 29 ? -10.367 7.661 14.842 1.00 0.00 29 MET A O 3
ATOM 1551 N N . GLN A 1 30 ? -8.423 8.547 14.135 1.00 0.00 30 GLN A N 3
ATOM 1552 C CA . GLN A 1 30 ? -7.990 8.926 15.474 1.00 0.00 30 GLN A CA 3
ATOM 1553 C C . GLN A 1 30 ? -6.707 9.748 15.424 1.00 0.00 30 GLN A C 3
ATOM 1554 O O . GLN A 1 30 ? -5.822 9.588 16.264 1.00 0.00 30 GLN A O 3
ATOM 1568 N N . ASN A 1 31 ? -6.621 10.635 14.438 1.00 0.00 31 ASN A N 3
ATOM 1569 C CA . ASN A 1 31 ? -5.455 11.500 14.272 1.00 0.00 31 ASN A CA 3
ATOM 1570 C C . ASN A 1 31 ? -5.478 12.196 12.909 1.00 0.00 31 ASN A C 3
ATOM 1571 O O . ASN A 1 31 ? -5.637 13.414 12.834 1.00 0.00 31 ASN A O 3
ATOM 1582 N N . PRO A 1 32 ? -5.318 11.436 11.807 1.00 0.00 32 PRO A N 3
ATOM 1583 C CA . PRO A 1 32 ? -5.324 12.003 10.456 1.00 0.00 32 PRO A CA 3
ATOM 1584 C C . PRO A 1 32 ? -6.731 12.351 9.974 1.00 0.00 32 PRO A C 3
ATOM 1585 O O . PRO A 1 32 ? -7.708 11.736 10.398 1.00 0.00 32 PRO A O 3
ATOM 1596 N N . PRO A 1 33 ? -6.851 13.344 9.076 1.00 0.00 33 PRO A N 3
ATOM 1597 C CA . PRO A 1 33 ? -8.146 13.766 8.537 1.00 0.00 33 PRO A CA 3
ATOM 1598 C C . PRO A 1 33 ? -8.697 12.772 7.522 1.00 0.00 33 PRO A C 3
ATOM 1599 O O . PRO A 1 33 ? -7.952 11.973 6.953 1.00 0.00 33 PRO A O 3
ATOM 1610 N N . LYS A 1 34 ? -10.009 12.822 7.300 1.00 0.00 34 LYS A N 3
ATOM 1611 C CA . LYS A 1 34 ? -10.665 11.924 6.357 1.00 0.00 34 LYS A CA 3
ATOM 1612 C C . LYS A 1 34 ? -9.899 11.841 5.038 1.00 0.00 34 LYS A C 3
ATOM 1613 O O . LYS A 1 34 ? -9.698 12.850 4.360 1.00 0.00 34 LYS A O 3
ATOM 1632 N N . LYS A 1 35 ? -9.472 10.633 4.683 1.00 0.00 35 LYS A N 3
ATOM 1633 C CA . LYS A 1 35 ? -8.727 10.417 3.449 1.00 0.00 35 LYS A CA 3
ATOM 1634 C C . LYS A 1 35 ? -7.406 11.179 3.469 1.00 0.00 35 LYS A C 3
ATOM 1635 O O . LYS A 1 35 ? -6.976 11.729 2.453 1.00 0.00 35 LYS A O 3
ATOM 1654 N N . PHE A 1 36 ? -6.765 11.206 4.633 1.00 0.00 36 PHE A N 3
ATOM 1655 C CA . PHE A 1 36 ? -5.491 11.898 4.792 1.00 0.00 36 PHE A CA 3
ATOM 1656 C C . PHE A 1 36 ? -5.612 13.368 4.397 1.00 0.00 36 PHE A C 3
ATOM 1657 O O . PHE A 1 36 ? -6.610 13.782 3.808 1.00 0.00 36 PHE A O 3
ATOM 1674 N N . SER A 1 37 ? -4.591 14.151 4.726 1.00 0.00 37 SER A N 3
ATOM 1675 C CA . SER A 1 37 ? -4.582 15.573 4.407 1.00 0.00 37 SER A CA 3
ATOM 1676 C C . SER A 1 37 ? -4.105 15.808 2.979 1.00 0.00 37 SER A C 3
ATOM 1677 O O . SER A 1 37 ? -3.092 15.252 2.552 1.00 0.00 37 SER A O 3
ATOM 1685 N N . GLY A 1 38 ? -4.840 16.633 2.241 1.00 0.00 38 GLY A N 3
ATOM 1686 C CA . GLY A 1 38 ? -4.475 16.927 0.868 1.00 0.00 38 GLY A CA 3
ATOM 1687 C C . GLY A 1 38 ? -5.549 17.706 0.136 1.00 0.00 38 GLY A C 3
ATOM 1688 O O . GLY A 1 38 ? -5.258 18.692 -0.542 1.00 0.00 38 GLY A O 3
ATOM 1692 N N . GLU A 1 39 ? -6.795 17.264 0.271 1.00 0.00 39 GLU A N 3
ATOM 1693 C CA . GLU A 1 39 ? -7.918 17.927 -0.382 1.00 0.00 39 GLU A CA 3
ATOM 1694 C C . GLU A 1 39 ? -9.113 18.030 0.559 1.00 0.00 39 GLU A C 3
ATOM 1695 O O . GLU A 1 39 ? -9.750 19.104 0.588 1.00 0.00 39 GLU A O 3
ATOM 1708 N N . SER A 1 1 ? 14.157 7.929 12.588 1.00 0.00 1 SER A N 4
ATOM 1709 C CA . SER A 1 1 ? 12.886 7.936 13.359 1.00 0.00 1 SER A CA 4
ATOM 1710 C C . SER A 1 1 ? 11.677 7.918 12.429 1.00 0.00 1 SER A C 4
ATOM 1711 O O . SER A 1 1 ? 10.833 7.025 12.509 1.00 0.00 1 SER A O 4
ATOM 1721 N N . ASP A 1 2 ? 11.601 8.909 11.549 1.00 0.00 2 ASP A N 4
ATOM 1722 C CA . ASP A 1 2 ? 10.498 9.010 10.602 1.00 0.00 2 ASP A CA 4
ATOM 1723 C C . ASP A 1 2 ? 10.832 8.294 9.297 1.00 0.00 2 ASP A C 4
ATOM 1724 O O . ASP A 1 2 ? 10.018 7.543 8.762 1.00 0.00 2 ASP A O 4
ATOM 1733 N N . SER A 1 3 ? 12.038 8.533 8.791 1.00 0.00 3 SER A N 4
ATOM 1734 C CA . SER A 1 3 ? 12.483 7.912 7.549 1.00 0.00 3 SER A CA 4
ATOM 1735 C C . SER A 1 3 ? 13.294 6.652 7.834 1.00 0.00 3 SER A C 4
ATOM 1736 O O . SER A 1 3 ? 14.346 6.429 7.233 1.00 0.00 3 SER A O 4
ATOM 1744 N N . LYS A 1 4 ? 12.800 5.831 8.755 1.00 0.00 4 LYS A N 4
ATOM 1745 C CA . LYS A 1 4 ? 13.478 4.593 9.120 1.00 0.00 4 LYS A CA 4
ATOM 1746 C C . LYS A 1 4 ? 12.497 3.596 9.731 1.00 0.00 4 LYS A C 4
ATOM 1747 O O . LYS A 1 4 ? 12.137 2.601 9.103 1.00 0.00 4 LYS A O 4
ATOM 1766 N N . ILE A 1 5 ? 12.071 3.870 10.959 1.00 0.00 5 ILE A N 4
ATOM 1767 C CA . ILE A 1 5 ? 11.134 2.998 11.655 1.00 0.00 5 ILE A CA 4
ATOM 1768 C C . ILE A 1 5 ? 9.803 2.920 10.915 1.00 0.00 5 ILE A C 4
ATOM 1769 O O . ILE A 1 5 ? 9.239 1.838 10.743 1.00 0.00 5 ILE A O 4
ATOM 1785 N N . GLY A 1 6 ? 9.305 4.071 10.478 1.00 0.00 6 GLY A N 4
ATOM 1786 C CA . GLY A 1 6 ? 8.044 4.107 9.760 1.00 0.00 6 GLY A CA 4
ATOM 1787 C C . GLY A 1 6 ? 7.180 5.287 10.161 1.00 0.00 6 GLY A C 4
ATOM 1788 O O . GLY A 1 6 ? 6.499 5.247 11.186 1.00 0.00 6 GLY A O 4
ATOM 1792 N N . ASN A 1 7 ? 7.205 6.339 9.350 1.00 0.00 7 ASN A N 4
ATOM 1793 C CA . ASN A 1 7 ? 6.418 7.535 9.623 1.00 0.00 7 ASN A CA 4
ATOM 1794 C C . ASN A 1 7 ? 5.073 7.473 8.905 1.00 0.00 7 ASN A C 4
ATOM 1795 O O . ASN A 1 7 ? 4.653 8.437 8.266 1.00 0.00 7 ASN A O 4
ATOM 1806 N N . GLY A 1 8 ? 4.404 6.330 9.012 1.00 0.00 8 GLY A N 4
ATOM 1807 C CA . GLY A 1 8 ? 3.114 6.160 8.367 1.00 0.00 8 GLY A CA 4
ATOM 1808 C C . GLY A 1 8 ? 3.189 5.246 7.160 1.00 0.00 8 GLY A C 4
ATOM 1809 O O . GLY A 1 8 ? 4.026 4.346 7.107 1.00 0.00 8 GLY A O 4
ATOM 1813 N N . CYS A 1 9 ? 2.313 5.477 6.188 1.00 0.00 9 CYS A N 4
ATOM 1814 C CA . CYS A 1 9 ? 2.279 4.668 4.971 1.00 0.00 9 CYS A CA 4
ATOM 1815 C C . CYS A 1 9 ? 3.633 4.643 4.265 1.00 0.00 9 CYS A C 4
ATOM 1816 O O . CYS A 1 9 ? 3.868 3.808 3.391 1.00 0.00 9 CYS A O 4
ATOM 1823 N N . PHE A 1 10 ? 4.524 5.556 4.642 1.00 0.00 10 PHE A N 4
ATOM 1824 C CA . PHE A 1 10 ? 5.844 5.624 4.037 1.00 0.00 10 PHE A CA 4
ATOM 1825 C C . PHE A 1 10 ? 6.675 4.410 4.425 1.00 0.00 10 PHE A C 4
ATOM 1826 O O . PHE A 1 10 ? 7.370 3.824 3.594 1.00 0.00 10 PHE A O 4
ATOM 1843 N N . GLY A 1 11 ? 6.592 4.033 5.696 1.00 0.00 11 GLY A N 4
ATOM 1844 C CA . GLY A 1 11 ? 7.332 2.887 6.182 1.00 0.00 11 GLY A CA 4
ATOM 1845 C C . GLY A 1 11 ? 6.428 1.807 6.749 1.00 0.00 11 GLY A C 4
ATOM 1846 O O . GLY A 1 11 ? 6.898 0.729 7.113 1.00 0.00 11 GLY A O 4
ATOM 1850 N N . PHE A 1 12 ? 5.130 2.092 6.826 1.00 0.00 12 PHE A N 4
ATOM 1851 C CA . PHE A 1 12 ? 4.172 1.126 7.356 1.00 0.00 12 PHE A CA 4
ATOM 1852 C C . PHE A 1 12 ? 4.164 -0.150 6.514 1.00 0.00 12 PHE A C 4
ATOM 1853 O O . PHE A 1 12 ? 4.655 -0.161 5.386 1.00 0.00 12 PHE A O 4
ATOM 1870 N N . PRO A 1 13 ? 3.603 -1.245 7.056 1.00 0.00 13 PRO A N 4
ATOM 1871 C CA . PRO A 1 13 ? 3.534 -2.528 6.352 1.00 0.00 13 PRO A CA 4
ATOM 1872 C C . PRO A 1 13 ? 2.437 -2.557 5.291 1.00 0.00 13 PRO A C 4
ATOM 1873 O O . PRO A 1 13 ? 2.473 -3.375 4.373 1.00 0.00 13 PRO A O 4
ATOM 1884 N N . LEU A 1 14 ? 1.463 -1.660 5.422 1.00 0.00 14 LEU A N 4
ATOM 1885 C CA . LEU A 1 14 ? 0.356 -1.589 4.473 1.00 0.00 14 LEU A CA 4
ATOM 1886 C C . LEU A 1 14 ? -0.465 -2.875 4.502 1.00 0.00 14 LEU A C 4
ATOM 1887 O O . LEU A 1 14 ? -0.983 -3.315 3.475 1.00 0.00 14 LEU A O 4
ATOM 1903 N N . ASP A 1 15 ? -0.576 -3.473 5.685 1.00 0.00 15 ASP A N 4
ATOM 1904 C CA . ASP A 1 15 ? -1.331 -4.712 5.857 1.00 0.00 15 ASP A CA 4
ATOM 1905 C C . ASP A 1 15 ? -1.150 -5.260 7.269 1.00 0.00 15 ASP A C 4
ATOM 1906 O O . ASP A 1 15 ? -1.023 -6.467 7.467 1.00 0.00 15 ASP A O 4
ATOM 1915 N N . ARG A 1 16 ? -1.133 -4.361 8.247 1.00 0.00 16 ARG A N 4
ATOM 1916 C CA . ARG A 1 16 ? -0.962 -4.745 9.636 1.00 0.00 16 ARG A CA 4
ATOM 1917 C C . ARG A 1 16 ? -1.987 -4.052 10.528 1.00 0.00 16 ARG A C 4
ATOM 1918 O O . ARG A 1 16 ? -2.565 -4.670 11.421 1.00 0.00 16 ARG A O 4
ATOM 1939 N N . ILE A 1 17 ? -2.206 -2.765 10.281 1.00 0.00 17 ILE A N 4
ATOM 1940 C CA . ILE A 1 17 ? -3.160 -1.986 11.060 1.00 0.00 17 ILE A CA 4
ATOM 1941 C C . ILE A 1 17 ? -4.546 -2.010 10.418 1.00 0.00 17 ILE A C 4
ATOM 1942 O O . ILE A 1 17 ? -5.224 -0.986 10.340 1.00 0.00 17 ILE A O 4
ATOM 1958 N N . GLY A 1 18 ? -4.960 -3.187 9.958 1.00 0.00 18 GLY A N 4
ATOM 1959 C CA . GLY A 1 18 ? -6.260 -3.323 9.329 1.00 0.00 18 GLY A CA 4
ATOM 1960 C C . GLY A 1 18 ? -6.225 -3.036 7.838 1.00 0.00 18 GLY A C 4
ATOM 1961 O O . GLY A 1 18 ? -7.192 -3.308 7.128 1.00 0.00 18 GLY A O 4
ATOM 1965 N N . SER A 1 19 ? -5.111 -2.485 7.361 1.00 0.00 19 SER A N 4
ATOM 1966 C CA . SER A 1 19 ? -4.963 -2.164 5.945 1.00 0.00 19 SER A CA 4
ATOM 1967 C C . SER A 1 19 ? -6.060 -1.204 5.493 1.00 0.00 19 SER A C 4
ATOM 1968 O O . SER A 1 19 ? -6.963 -0.873 6.262 1.00 0.00 19 SER A O 4
ATOM 1976 N N . VAL A 1 20 ? -5.978 -0.761 4.244 1.00 0.00 20 VAL A N 4
ATOM 1977 C CA . VAL A 1 20 ? -6.968 0.160 3.696 1.00 0.00 20 VAL A CA 4
ATOM 1978 C C . VAL A 1 20 ? -7.372 -0.246 2.281 1.00 0.00 20 VAL A C 4
ATOM 1979 O O . VAL A 1 20 ? -8.555 -0.407 1.986 1.00 0.00 20 VAL A O 4
ATOM 1992 N N . SER A 1 21 ? -6.379 -0.408 1.414 1.00 0.00 21 SER A N 4
ATOM 1993 C CA . SER A 1 21 ? -6.625 -0.795 0.030 1.00 0.00 21 SER A CA 4
ATOM 1994 C C . SER A 1 21 ? -5.313 -0.898 -0.741 1.00 0.00 21 SER A C 4
ATOM 1995 O O . SER A 1 21 ? -5.131 -1.799 -1.560 1.00 0.00 21 SER A O 4
ATOM 2003 N N . GLY A 1 22 ? -4.406 0.031 -0.470 1.00 0.00 22 GLY A N 4
ATOM 2004 C CA . GLY A 1 22 ? -3.121 0.034 -1.141 1.00 0.00 22 GLY A CA 4
ATOM 2005 C C . GLY A 1 22 ? -2.165 1.049 -0.547 1.00 0.00 22 GLY A C 4
ATOM 2006 O O . GLY A 1 22 ? -1.559 1.841 -1.270 1.00 0.00 22 GLY A O 4
ATOM 2010 N N . LEU A 1 23 ? -2.032 1.029 0.776 1.00 0.00 23 LEU A N 4
ATOM 2011 C CA . LEU A 1 23 ? -1.148 1.954 1.467 1.00 0.00 23 LEU A CA 4
ATOM 2012 C C . LEU A 1 23 ? -1.108 1.653 2.963 1.00 0.00 23 LEU A C 4
ATOM 2013 O O . LEU A 1 23 ? -0.043 1.396 3.526 1.00 0.00 23 LEU A O 4
ATOM 2029 N N . GLY A 1 24 ? -2.273 1.687 3.603 1.00 0.00 24 GLY A N 4
ATOM 2030 C CA . GLY A 1 24 ? -2.341 1.416 5.028 1.00 0.00 24 GLY A CA 4
ATOM 2031 C C . GLY A 1 24 ? -2.368 2.681 5.856 1.00 0.00 24 GLY A C 4
ATOM 2032 O O . GLY A 1 24 ? -2.967 2.714 6.931 1.00 0.00 24 GLY A O 4
ATOM 2036 N N . CYS A 1 25 ? -1.708 3.718 5.344 1.00 0.00 25 CYS A N 4
ATOM 2037 C CA . CYS A 1 25 ? -1.622 5.018 6.002 1.00 0.00 25 CYS A CA 4
ATOM 2038 C C . CYS A 1 25 ? -2.747 5.237 7.014 1.00 0.00 25 CYS A C 4
ATOM 2039 O O . CYS A 1 25 ? -3.832 5.700 6.662 1.00 0.00 25 CYS A O 4
ATOM 2046 N N . ASN A 1 26 ? -2.479 4.899 8.273 1.00 0.00 26 ASN A N 4
ATOM 2047 C CA . ASN A 1 26 ? -3.465 5.056 9.335 1.00 0.00 26 ASN A CA 4
ATOM 2048 C C . ASN A 1 26 ? -2.798 5.495 10.635 1.00 0.00 26 ASN A C 4
ATOM 2049 O O . ASN A 1 26 ? -3.027 4.909 11.694 1.00 0.00 26 ASN A O 4
ATOM 2060 N N . ARG A 1 27 ? -1.965 6.530 10.546 1.00 0.00 27 ARG A N 4
ATOM 2061 C CA . ARG A 1 27 ? -1.253 7.055 11.703 1.00 0.00 27 ARG A CA 4
ATOM 2062 C C . ARG A 1 27 ? -2.168 7.183 12.918 1.00 0.00 27 ARG A C 4
ATOM 2063 O O . ARG A 1 27 ? -3.209 7.838 12.859 1.00 0.00 27 ARG A O 4
ATOM 2084 N N . ILE A 1 28 ? -1.771 6.552 14.020 1.00 0.00 28 ILE A N 4
ATOM 2085 C CA . ILE A 1 28 ? -2.546 6.592 15.246 1.00 0.00 28 ILE A CA 4
ATOM 2086 C C . ILE A 1 28 ? -2.415 7.949 15.934 1.00 0.00 28 ILE A C 4
ATOM 2087 O O . ILE A 1 28 ? -3.333 8.397 16.623 1.00 0.00 28 ILE A O 4
ATOM 2103 N N . MET A 1 29 ? -1.270 8.596 15.743 1.00 0.00 29 MET A N 4
ATOM 2104 C CA . MET A 1 29 ? -1.020 9.901 16.345 1.00 0.00 29 MET A CA 4
ATOM 2105 C C . MET A 1 29 ? -1.986 10.944 15.787 1.00 0.00 29 MET A C 4
ATOM 2106 O O . MET A 1 29 ? -3.172 10.657 15.616 1.00 0.00 29 MET A O 4
ATOM 2120 N N . GLN A 1 30 ? -1.498 12.151 15.503 1.00 0.00 30 GLN A N 4
ATOM 2121 C CA . GLN A 1 30 ? -2.352 13.201 14.965 1.00 0.00 30 GLN A CA 4
ATOM 2122 C C . GLN A 1 30 ? -2.735 12.899 13.519 1.00 0.00 30 GLN A C 4
ATOM 2123 O O . GLN A 1 30 ? -2.752 13.788 12.668 1.00 0.00 30 GLN A O 4
ATOM 2137 N N . ASN A 1 31 ? -3.045 11.634 13.251 1.00 0.00 31 ASN A N 4
ATOM 2138 C CA . ASN A 1 31 ? -3.434 11.205 11.913 1.00 0.00 31 ASN A CA 4
ATOM 2139 C C . ASN A 1 31 ? -2.303 11.442 10.913 1.00 0.00 31 ASN A C 4
ATOM 2140 O O . ASN A 1 31 ? -1.453 12.308 11.117 1.00 0.00 31 ASN A O 4
ATOM 2151 N N . PRO A 1 32 ? -2.281 10.669 9.813 1.00 0.00 32 PRO A N 4
ATOM 2152 C CA . PRO A 1 32 ? -1.250 10.795 8.778 1.00 0.00 32 PRO A CA 4
ATOM 2153 C C . PRO A 1 32 ? -1.457 12.031 7.902 1.00 0.00 32 PRO A C 4
ATOM 2154 O O . PRO A 1 32 ? -2.511 12.189 7.287 1.00 0.00 32 PRO A O 4
ATOM 2165 N N . PRO A 1 33 ? -0.454 12.929 7.835 1.00 0.00 33 PRO A N 4
ATOM 2166 C CA . PRO A 1 33 ? -0.541 14.153 7.030 1.00 0.00 33 PRO A CA 4
ATOM 2167 C C . PRO A 1 33 ? -0.621 13.859 5.531 1.00 0.00 33 PRO A C 4
ATOM 2168 O O . PRO A 1 33 ? 0.268 14.233 4.765 1.00 0.00 33 PRO A O 4
ATOM 2179 N N . LYS A 1 34 ? -1.698 13.193 5.118 1.00 0.00 34 LYS A N 4
ATOM 2180 C CA . LYS A 1 34 ? -1.906 12.851 3.716 1.00 0.00 34 LYS A CA 4
ATOM 2181 C C . LYS A 1 34 ? -3.078 11.884 3.563 1.00 0.00 34 LYS A C 4
ATOM 2182 O O . LYS A 1 34 ? -2.888 10.697 3.301 1.00 0.00 34 LYS A O 4
ATOM 2201 N N . LYS A 1 35 ? -4.292 12.402 3.729 1.00 0.00 35 LYS A N 4
ATOM 2202 C CA . LYS A 1 35 ? -5.495 11.586 3.608 1.00 0.00 35 LYS A CA 4
ATOM 2203 C C . LYS A 1 35 ? -5.438 10.381 4.542 1.00 0.00 35 LYS A C 4
ATOM 2204 O O . LYS A 1 35 ? -4.483 10.218 5.301 1.00 0.00 35 LYS A O 4
ATOM 2223 N N . PHE A 1 36 ? -6.463 9.534 4.474 1.00 0.00 36 PHE A N 4
ATOM 2224 C CA . PHE A 1 36 ? -6.538 8.339 5.299 1.00 0.00 36 PHE A CA 4
ATOM 2225 C C . PHE A 1 36 ? -7.910 7.682 5.174 1.00 0.00 36 PHE A C 4
ATOM 2226 O O . PHE A 1 36 ? -8.786 8.181 4.470 1.00 0.00 36 PHE A O 4
ATOM 2243 N N . SER A 1 37 ? -8.085 6.558 5.862 1.00 0.00 37 SER A N 4
ATOM 2244 C CA . SER A 1 37 ? -9.349 5.832 5.828 1.00 0.00 37 SER A CA 4
ATOM 2245 C C . SER A 1 37 ? -10.443 6.611 6.550 1.00 0.00 37 SER A C 4
ATOM 2246 O O . SER A 1 37 ? -10.550 6.561 7.776 1.00 0.00 37 SER A O 4
ATOM 2254 N N . GLY A 1 38 ? -11.255 7.331 5.783 1.00 0.00 38 GLY A N 4
ATOM 2255 C CA . GLY A 1 38 ? -12.331 8.111 6.367 1.00 0.00 38 GLY A CA 4
ATOM 2256 C C . GLY A 1 38 ? -13.397 8.479 5.354 1.00 0.00 38 GLY A C 4
ATOM 2257 O O . GLY A 1 38 ? -14.349 7.728 5.142 1.00 0.00 38 GLY A O 4
ATOM 2261 N N . GLU A 1 39 ? -13.237 9.640 4.726 1.00 0.00 39 GLU A N 4
ATOM 2262 C CA . GLU A 1 39 ? -14.194 10.107 3.729 1.00 0.00 39 GLU A CA 4
ATOM 2263 C C . GLU A 1 39 ? -15.580 10.273 4.342 1.00 0.00 39 GLU A C 4
ATOM 2264 O O . GLU A 1 39 ? -16.495 10.726 3.622 1.00 0.00 39 GLU A O 4
ATOM 2277 N N . SER A 1 1 ? 6.339 12.644 9.231 1.00 0.00 1 SER A N 5
ATOM 2278 C CA . SER A 1 1 ? 7.797 12.622 9.514 1.00 0.00 1 SER A CA 5
ATOM 2279 C C . SER A 1 1 ? 8.196 11.347 10.247 1.00 0.00 1 SER A C 5
ATOM 2280 O O . SER A 1 1 ? 7.430 10.815 11.050 1.00 0.00 1 SER A O 5
ATOM 2290 N N . ASP A 1 2 ? 9.401 10.860 9.965 1.00 0.00 2 ASP A N 5
ATOM 2291 C CA . ASP A 1 2 ? 9.902 9.645 10.598 1.00 0.00 2 ASP A CA 5
ATOM 2292 C C . ASP A 1 2 ? 10.261 9.899 12.059 1.00 0.00 2 ASP A C 5
ATOM 2293 O O . ASP A 1 2 ? 11.216 10.615 12.360 1.00 0.00 2 ASP A O 5
ATOM 2302 N N . SER A 1 3 ? 9.489 9.306 12.963 1.00 0.00 3 SER A N 5
ATOM 2303 C CA . SER A 1 3 ? 9.723 9.465 14.394 1.00 0.00 3 SER A CA 5
ATOM 2304 C C . SER A 1 3 ? 10.590 8.332 14.933 1.00 0.00 3 SER A C 5
ATOM 2305 O O . SER A 1 3 ? 11.329 8.509 15.902 1.00 0.00 3 SER A O 5
ATOM 2313 N N . LYS A 1 4 ? 10.498 7.166 14.297 1.00 0.00 4 LYS A N 5
ATOM 2314 C CA . LYS A 1 4 ? 11.274 6.008 14.713 1.00 0.00 4 LYS A CA 5
ATOM 2315 C C . LYS A 1 4 ? 11.580 5.100 13.523 1.00 0.00 4 LYS A C 5
ATOM 2316 O O . LYS A 1 4 ? 12.741 4.809 13.237 1.00 0.00 4 LYS A O 5
ATOM 2335 N N . ILE A 1 5 ? 10.532 4.660 12.833 1.00 0.00 5 ILE A N 5
ATOM 2336 C CA . ILE A 1 5 ? 10.688 3.790 11.677 1.00 0.00 5 ILE A CA 5
ATOM 2337 C C . ILE A 1 5 ? 9.433 3.791 10.810 1.00 0.00 5 ILE A C 5
ATOM 2338 O O . ILE A 1 5 ? 9.095 2.785 10.187 1.00 0.00 5 ILE A O 5
ATOM 2354 N N . GLY A 1 6 ? 8.744 4.928 10.773 1.00 0.00 6 GLY A N 5
ATOM 2355 C CA . GLY A 1 6 ? 7.536 5.037 9.978 1.00 0.00 6 GLY A CA 5
ATOM 2356 C C . GLY A 1 6 ? 6.318 5.371 10.816 1.00 0.00 6 GLY A C 5
ATOM 2357 O O . GLY A 1 6 ? 5.911 4.588 11.672 1.00 0.00 6 GLY A O 5
ATOM 2361 N N . ASN A 1 7 ? 5.732 6.538 10.566 1.00 0.00 7 ASN A N 5
ATOM 2362 C CA . ASN A 1 7 ? 4.553 6.974 11.302 1.00 0.00 7 ASN A CA 5
ATOM 2363 C C . ASN A 1 7 ? 3.297 6.298 10.758 1.00 0.00 7 ASN A C 5
ATOM 2364 O O . ASN A 1 7 ? 2.425 5.879 11.520 1.00 0.00 7 ASN A O 5
ATOM 2375 N N . GLY A 1 8 ? 3.212 6.197 9.436 1.00 0.00 8 GLY A N 5
ATOM 2376 C CA . GLY A 1 8 ? 2.061 5.571 8.812 1.00 0.00 8 GLY A CA 5
ATOM 2377 C C . GLY A 1 8 ? 2.393 4.955 7.467 1.00 0.00 8 GLY A C 5
ATOM 2378 O O . GLY A 1 8 ? 3.088 3.942 7.394 1.00 0.00 8 GLY A O 5
ATOM 2382 N N . CYS A 1 9 ? 1.897 5.571 6.398 1.00 0.00 9 CYS A N 5
ATOM 2383 C CA . CYS A 1 9 ? 2.145 5.080 5.048 1.00 0.00 9 CYS A CA 5
ATOM 2384 C C . CYS A 1 9 ? 3.504 5.552 4.541 1.00 0.00 9 CYS A C 5
ATOM 2385 O O . CYS A 1 9 ? 3.597 6.230 3.517 1.00 0.00 9 CYS A O 5
ATOM 2392 N N . PHE A 1 10 ? 4.555 5.187 5.265 1.00 0.00 10 PHE A N 5
ATOM 2393 C CA . PHE A 1 10 ? 5.905 5.567 4.895 1.00 0.00 10 PHE A CA 5
ATOM 2394 C C . PHE A 1 10 ? 6.874 4.404 5.078 1.00 0.00 10 PHE A C 5
ATOM 2395 O O . PHE A 1 10 ? 7.658 4.090 4.181 1.00 0.00 10 PHE A O 5
ATOM 2412 N N . GLY A 1 11 ? 6.816 3.768 6.244 1.00 0.00 11 GLY A N 5
ATOM 2413 C CA . GLY A 1 11 ? 7.696 2.647 6.520 1.00 0.00 11 GLY A CA 5
ATOM 2414 C C . GLY A 1 11 ? 6.953 1.439 7.055 1.00 0.00 11 GLY A C 5
ATOM 2415 O O . GLY A 1 11 ? 7.533 0.604 7.750 1.00 0.00 11 GLY A O 5
ATOM 2419 N N . PHE A 1 12 ? 5.668 1.341 6.732 1.00 0.00 12 PHE A N 5
ATOM 2420 C CA . PHE A 1 12 ? 4.849 0.226 7.186 1.00 0.00 12 PHE A CA 5
ATOM 2421 C C . PHE A 1 12 ? 4.548 -0.732 6.035 1.00 0.00 12 PHE A C 5
ATOM 2422 O O . PHE A 1 12 ? 4.740 -0.394 4.869 1.00 0.00 12 PHE A O 5
ATOM 2439 N N . PRO A 1 13 ? 4.074 -1.950 6.352 1.00 0.00 13 PRO A N 5
ATOM 2440 C CA . PRO A 1 13 ? 3.748 -2.958 5.339 1.00 0.00 13 PRO A CA 5
ATOM 2441 C C . PRO A 1 13 ? 2.474 -2.628 4.568 1.00 0.00 13 PRO A C 5
ATOM 2442 O O . PRO A 1 13 ? 2.190 -3.237 3.536 1.00 0.00 13 PRO A O 5
ATOM 2453 N N . LEU A 1 14 ? 1.708 -1.665 5.072 1.00 0.00 14 LEU A N 5
ATOM 2454 C CA . LEU A 1 14 ? 0.463 -1.264 4.424 1.00 0.00 14 LEU A CA 5
ATOM 2455 C C . LEU A 1 14 ? -0.511 -2.436 4.356 1.00 0.00 14 LEU A C 5
ATOM 2456 O O . LEU A 1 14 ? -1.115 -2.696 3.315 1.00 0.00 14 LEU A O 5
ATOM 2472 N N . ASP A 1 15 ? -0.656 -3.142 5.475 1.00 0.00 15 ASP A N 5
ATOM 2473 C CA . ASP A 1 15 ? -1.553 -4.291 5.548 1.00 0.00 15 ASP A CA 5
ATOM 2474 C C . ASP A 1 15 ? -1.488 -4.940 6.929 1.00 0.00 15 ASP A C 5
ATOM 2475 O O . ASP A 1 15 ? -1.274 -6.146 7.052 1.00 0.00 15 ASP A O 5
ATOM 2484 N N . ARG A 1 16 ? -1.675 -4.130 7.966 1.00 0.00 16 ARG A N 5
ATOM 2485 C CA . ARG A 1 16 ? -1.639 -4.618 9.333 1.00 0.00 16 ARG A CA 5
ATOM 2486 C C . ARG A 1 16 ? -2.399 -3.682 10.267 1.00 0.00 16 ARG A C 5
ATOM 2487 O O . ARG A 1 16 ? -3.440 -4.047 10.813 1.00 0.00 16 ARG A O 5
ATOM 2508 N N . ILE A 1 17 ? -1.875 -2.474 10.440 1.00 0.00 17 ILE A N 5
ATOM 2509 C CA . ILE A 1 17 ? -2.509 -1.484 11.302 1.00 0.00 17 ILE A CA 5
ATOM 2510 C C . ILE A 1 17 ? -3.851 -1.045 10.728 1.00 0.00 17 ILE A C 5
ATOM 2511 O O . ILE A 1 17 ? -4.775 -0.703 11.466 1.00 0.00 17 ILE A O 5
ATOM 2527 N N . GLY A 1 18 ? -3.948 -1.057 9.403 1.00 0.00 18 GLY A N 5
ATOM 2528 C CA . GLY A 1 18 ? -5.177 -0.661 8.742 1.00 0.00 18 GLY A CA 5
ATOM 2529 C C . GLY A 1 18 ? -5.225 -1.118 7.299 1.00 0.00 18 GLY A C 5
ATOM 2530 O O . GLY A 1 18 ? -5.429 -0.313 6.392 1.00 0.00 18 GLY A O 5
ATOM 2534 N N . SER A 1 19 ? -5.030 -2.418 7.087 1.00 0.00 19 SER A N 5
ATOM 2535 C CA . SER A 1 19 ? -5.045 -2.989 5.744 1.00 0.00 19 SER A CA 5
ATOM 2536 C C . SER A 1 19 ? -6.262 -2.514 4.956 1.00 0.00 19 SER A C 5
ATOM 2537 O O . SER A 1 19 ? -7.368 -3.028 5.131 1.00 0.00 19 SER A O 5
ATOM 2545 N N . VAL A 1 20 ? -6.051 -1.527 4.092 1.00 0.00 20 VAL A N 5
ATOM 2546 C CA . VAL A 1 20 ? -7.128 -0.979 3.278 1.00 0.00 20 VAL A CA 5
ATOM 2547 C C . VAL A 1 20 ? -6.755 -0.982 1.798 1.00 0.00 20 VAL A C 5
ATOM 2548 O O . VAL A 1 20 ? -6.367 0.045 1.242 1.00 0.00 20 VAL A O 5
ATOM 2561 N N . SER A 1 21 ? -6.878 -2.147 1.165 1.00 0.00 21 SER A N 5
ATOM 2562 C CA . SER A 1 21 ? -6.554 -2.294 -0.250 1.00 0.00 21 SER A CA 5
ATOM 2563 C C . SER A 1 21 ? -5.061 -2.105 -0.493 1.00 0.00 21 SER A C 5
ATOM 2564 O O . SER A 1 21 ? -4.347 -3.061 -0.800 1.00 0.00 21 SER A O 5
ATOM 2572 N N . GLY A 1 22 ? -4.592 -0.869 -0.356 1.00 0.00 22 GLY A N 5
ATOM 2573 C CA . GLY A 1 22 ? -3.184 -0.584 -0.564 1.00 0.00 22 GLY A CA 5
ATOM 2574 C C . GLY A 1 22 ? -2.787 0.788 -0.054 1.00 0.00 22 GLY A C 5
ATOM 2575 O O . GLY A 1 22 ? -2.644 1.730 -0.832 1.00 0.00 22 GLY A O 5
ATOM 2579 N N . LEU A 1 23 ? -2.605 0.899 1.258 1.00 0.00 23 LEU A N 5
ATOM 2580 C CA . LEU A 1 23 ? -2.217 2.164 1.870 1.00 0.00 23 LEU A CA 5
ATOM 2581 C C . LEU A 1 23 ? -1.958 1.988 3.367 1.00 0.00 23 LEU A C 5
ATOM 2582 O O . LEU A 1 23 ? -0.814 1.817 3.787 1.00 0.00 23 LEU A O 5
ATOM 2598 N N . GLY A 1 24 ? -3.019 2.026 4.169 1.00 0.00 24 GLY A N 5
ATOM 2599 C CA . GLY A 1 24 ? -2.869 1.864 5.605 1.00 0.00 24 GLY A CA 5
ATOM 2600 C C . GLY A 1 24 ? -2.732 3.183 6.331 1.00 0.00 24 GLY A C 5
ATOM 2601 O O . GLY A 1 24 ? -3.181 3.320 7.469 1.00 0.00 24 GLY A O 5
ATOM 2605 N N . CYS A 1 25 ? -2.100 4.148 5.670 1.00 0.00 25 CYS A N 5
ATOM 2606 C CA . CYS A 1 25 ? -1.875 5.477 6.227 1.00 0.00 25 CYS A CA 5
ATOM 2607 C C . CYS A 1 25 ? -2.954 5.877 7.233 1.00 0.00 25 CYS A C 5
ATOM 2608 O O . CYS A 1 25 ? -4.132 5.572 7.051 1.00 0.00 25 CYS A O 5
ATOM 2615 N N . ASN A 1 26 ? -2.540 6.568 8.292 1.00 0.00 26 ASN A N 5
ATOM 2616 C CA . ASN A 1 26 ? -3.467 7.014 9.322 1.00 0.00 26 ASN A CA 5
ATOM 2617 C C . ASN A 1 26 ? -3.082 8.400 9.835 1.00 0.00 26 ASN A C 5
ATOM 2618 O O . ASN A 1 26 ? -3.298 9.403 9.155 1.00 0.00 26 ASN A O 5
ATOM 2629 N N . ARG A 1 27 ? -2.521 8.451 11.031 1.00 0.00 27 ARG A N 5
ATOM 2630 C CA . ARG A 1 27 ? -2.112 9.702 11.640 1.00 0.00 27 ARG A CA 5
ATOM 2631 C C . ARG A 1 27 ? -1.023 10.389 10.817 1.00 0.00 27 ARG A C 5
ATOM 2632 O O . ARG A 1 27 ? 0.158 10.327 11.160 1.00 0.00 27 ARG A O 5
ATOM 2653 N N . ILE A 1 28 ? -1.427 11.041 9.732 1.00 0.00 28 ILE A N 5
ATOM 2654 C CA . ILE A 1 28 ? -0.491 11.736 8.866 1.00 0.00 28 ILE A CA 5
ATOM 2655 C C . ILE A 1 28 ? -0.672 13.248 8.970 1.00 0.00 28 ILE A C 5
ATOM 2656 O O . ILE A 1 28 ? 0.286 14.010 8.839 1.00 0.00 28 ILE A O 5
ATOM 2672 N N . MET A 1 29 ? -1.909 13.676 9.206 1.00 0.00 29 MET A N 5
ATOM 2673 C CA . MET A 1 29 ? -2.218 15.096 9.328 1.00 0.00 29 MET A CA 5
ATOM 2674 C C . MET A 1 29 ? -3.673 15.301 9.734 1.00 0.00 29 MET A C 5
ATOM 2675 O O . MET A 1 29 ? -4.585 14.788 9.087 1.00 0.00 29 MET A O 5
ATOM 2689 N N . GLN A 1 30 ? -3.880 16.060 10.808 1.00 0.00 30 GLN A N 5
ATOM 2690 C CA . GLN A 1 30 ? -5.222 16.342 11.305 1.00 0.00 30 GLN A CA 5
ATOM 2691 C C . GLN A 1 30 ? -6.074 15.073 11.343 1.00 0.00 30 GLN A C 5
ATOM 2692 O O . GLN A 1 30 ? -7.228 15.069 10.916 1.00 0.00 30 GLN A O 5
ATOM 2706 N N . ASN A 1 31 ? -5.491 13.995 11.858 1.00 0.00 31 ASN A N 5
ATOM 2707 C CA . ASN A 1 31 ? -6.190 12.718 11.954 1.00 0.00 31 ASN A CA 5
ATOM 2708 C C . ASN A 1 31 ? -6.602 12.216 10.571 1.00 0.00 31 ASN A C 5
ATOM 2709 O O . ASN A 1 31 ? -6.584 12.969 9.597 1.00 0.00 31 ASN A O 5
ATOM 2720 N N . PRO A 1 32 ? -6.982 10.933 10.472 1.00 0.00 32 PRO A N 5
ATOM 2721 C CA . PRO A 1 32 ? -7.403 10.328 9.202 1.00 0.00 32 PRO A CA 5
ATOM 2722 C C . PRO A 1 32 ? -8.682 10.960 8.660 1.00 0.00 32 PRO A C 5
ATOM 2723 O O . PRO A 1 32 ? -9.270 11.832 9.297 1.00 0.00 32 PRO A O 5
ATOM 2734 N N . PRO A 1 33 ? -9.124 10.530 7.464 1.00 0.00 33 PRO A N 5
ATOM 2735 C CA . PRO A 1 33 ? -10.337 11.058 6.829 1.00 0.00 33 PRO A CA 5
ATOM 2736 C C . PRO A 1 33 ? -11.605 10.694 7.599 1.00 0.00 33 PRO A C 5
ATOM 2737 O O . PRO A 1 33 ? -12.475 9.989 7.088 1.00 0.00 33 PRO A O 5
ATOM 2748 N N . LYS A 1 34 ? -11.704 11.183 8.832 1.00 0.00 34 LYS A N 5
ATOM 2749 C CA . LYS A 1 34 ? -12.866 10.911 9.674 1.00 0.00 34 LYS A CA 5
ATOM 2750 C C . LYS A 1 34 ? -13.121 9.411 9.793 1.00 0.00 34 LYS A C 5
ATOM 2751 O O . LYS A 1 34 ? -14.263 8.976 9.935 1.00 0.00 34 LYS A O 5
ATOM 2770 N N . LYS A 1 35 ? -12.051 8.625 9.730 1.00 0.00 35 LYS A N 5
ATOM 2771 C CA . LYS A 1 35 ? -12.162 7.173 9.831 1.00 0.00 35 LYS A CA 5
ATOM 2772 C C . LYS A 1 35 ? -10.993 6.587 10.614 1.00 0.00 35 LYS A C 5
ATOM 2773 O O . LYS A 1 35 ? -10.184 5.832 10.071 1.00 0.00 35 LYS A O 5
ATOM 2792 N N . PHE A 1 36 ? -10.905 6.943 11.894 1.00 0.00 36 PHE A N 5
ATOM 2793 C CA . PHE A 1 36 ? -9.837 6.463 12.762 1.00 0.00 36 PHE A CA 5
ATOM 2794 C C . PHE A 1 36 ? -9.581 4.971 12.561 1.00 0.00 36 PHE A C 5
ATOM 2795 O O . PHE A 1 36 ? -10.357 4.130 13.016 1.00 0.00 36 PHE A O 5
ATOM 2812 N N . SER A 1 37 ? -8.490 4.650 11.875 1.00 0.00 37 SER A N 5
ATOM 2813 C CA . SER A 1 37 ? -8.134 3.259 11.613 1.00 0.00 37 SER A CA 5
ATOM 2814 C C . SER A 1 37 ? -9.242 2.549 10.843 1.00 0.00 37 SER A C 5
ATOM 2815 O O . SER A 1 37 ? -10.276 3.143 10.534 1.00 0.00 37 SER A O 5
ATOM 2823 N N . GLY A 1 38 ? -9.021 1.275 10.538 1.00 0.00 38 GLY A N 5
ATOM 2824 C CA . GLY A 1 38 ? -10.011 0.505 9.807 1.00 0.00 38 GLY A CA 5
ATOM 2825 C C . GLY A 1 38 ? -10.209 -0.883 10.383 1.00 0.00 38 GLY A C 5
ATOM 2826 O O . GLY A 1 38 ? -9.359 -1.758 10.217 1.00 0.00 38 GLY A O 5
ATOM 2830 N N . GLU A 1 39 ? -11.332 -1.085 11.063 1.00 0.00 39 GLU A N 5
ATOM 2831 C CA . GLU A 1 39 ? -11.640 -2.377 11.666 1.00 0.00 39 GLU A CA 5
ATOM 2832 C C . GLU A 1 39 ? -10.582 -2.762 12.696 1.00 0.00 39 GLU A C 5
ATOM 2833 O O . GLU A 1 39 ? -10.827 -2.548 13.901 1.00 0.00 39 GLU A O 5
ATOM 2846 N N . SER A 1 1 ? -2.727 12.118 0.240 1.00 0.00 1 SER A N 6
ATOM 2847 C CA . SER A 1 1 ? -1.243 12.197 0.266 1.00 0.00 1 SER A CA 6
ATOM 2848 C C . SER A 1 1 ? -0.707 11.986 1.678 1.00 0.00 1 SER A C 6
ATOM 2849 O O . SER A 1 1 ? 0.399 11.477 1.864 1.00 0.00 1 SER A O 6
ATOM 2859 N N . ASP A 1 2 ? -1.498 12.381 2.671 1.00 0.00 2 ASP A N 6
ATOM 2860 C CA . ASP A 1 2 ? -1.103 12.236 4.067 1.00 0.00 2 ASP A CA 6
ATOM 2861 C C . ASP A 1 2 ? -2.303 12.414 4.993 1.00 0.00 2 ASP A C 6
ATOM 2862 O O . ASP A 1 2 ? -2.442 13.440 5.656 1.00 0.00 2 ASP A O 6
ATOM 2871 N N . SER A 1 3 ? -3.168 11.404 5.032 1.00 0.00 3 SER A N 6
ATOM 2872 C CA . SER A 1 3 ? -4.355 11.447 5.875 1.00 0.00 3 SER A CA 6
ATOM 2873 C C . SER A 1 3 ? -3.971 11.558 7.347 1.00 0.00 3 SER A C 6
ATOM 2874 O O . SER A 1 3 ? -4.705 12.136 8.150 1.00 0.00 3 SER A O 6
ATOM 2882 N N . LYS A 1 4 ? -2.816 11.002 7.695 1.00 0.00 4 LYS A N 6
ATOM 2883 C CA . LYS A 1 4 ? -2.331 11.038 9.070 1.00 0.00 4 LYS A CA 6
ATOM 2884 C C . LYS A 1 4 ? -0.820 10.841 9.117 1.00 0.00 4 LYS A C 6
ATOM 2885 O O . LYS A 1 4 ? -0.081 11.728 9.542 1.00 0.00 4 LYS A O 6
ATOM 2904 N N . ILE A 1 5 ? -0.370 9.670 8.675 1.00 0.00 5 ILE A N 6
ATOM 2905 C CA . ILE A 1 5 ? 1.052 9.354 8.665 1.00 0.00 5 ILE A CA 6
ATOM 2906 C C . ILE A 1 5 ? 1.301 7.967 8.076 1.00 0.00 5 ILE A C 6
ATOM 2907 O O . ILE A 1 5 ? 2.058 7.170 8.630 1.00 0.00 5 ILE A O 6
ATOM 2923 N N . GLY A 1 6 ? 0.657 7.687 6.946 1.00 0.00 6 GLY A N 6
ATOM 2924 C CA . GLY A 1 6 ? 0.818 6.399 6.298 1.00 0.00 6 GLY A CA 6
ATOM 2925 C C . GLY A 1 6 ? 0.743 6.493 4.786 1.00 0.00 6 GLY A C 6
ATOM 2926 O O . GLY A 1 6 ? 1.750 6.740 4.124 1.00 0.00 6 GLY A O 6
ATOM 2930 N N . ASN A 1 7 ? -0.454 6.293 4.240 1.00 0.00 7 ASN A N 6
ATOM 2931 C CA . ASN A 1 7 ? -0.666 6.354 2.795 1.00 0.00 7 ASN A CA 6
ATOM 2932 C C . ASN A 1 7 ? -0.106 5.113 2.109 1.00 0.00 7 ASN A C 6
ATOM 2933 O O . ASN A 1 7 ? -0.841 4.359 1.469 1.00 0.00 7 ASN A O 6
ATOM 2944 N N . GLY A 1 8 ? 1.198 4.908 2.246 1.00 0.00 8 GLY A N 6
ATOM 2945 C CA . GLY A 1 8 ? 1.839 3.759 1.636 1.00 0.00 8 GLY A CA 6
ATOM 2946 C C . GLY A 1 8 ? 3.229 3.517 2.190 1.00 0.00 8 GLY A C 6
ATOM 2947 O O . GLY A 1 8 ? 4.213 4.020 1.650 1.00 0.00 8 GLY A O 6
ATOM 2951 N N . CYS A 1 9 ? 3.307 2.740 3.271 1.00 0.00 9 CYS A N 6
ATOM 2952 C CA . CYS A 1 9 ? 4.573 2.416 3.913 1.00 0.00 9 CYS A CA 6
ATOM 2953 C C . CYS A 1 9 ? 5.515 3.622 3.981 1.00 0.00 9 CYS A C 6
ATOM 2954 O O . CYS A 1 9 ? 6.734 3.461 4.034 1.00 0.00 9 CYS A O 6
ATOM 2961 N N . PHE A 1 10 ? 4.949 4.826 3.990 1.00 0.00 10 PHE A N 6
ATOM 2962 C CA . PHE A 1 10 ? 5.744 6.037 4.064 1.00 0.00 10 PHE A CA 6
ATOM 2963 C C . PHE A 1 10 ? 6.122 6.324 5.506 1.00 0.00 10 PHE A C 6
ATOM 2964 O O . PHE A 1 10 ? 7.282 6.191 5.897 1.00 0.00 10 PHE A O 6
ATOM 2981 N N . GLY A 1 11 ? 5.125 6.690 6.303 1.00 0.00 11 GLY A N 6
ATOM 2982 C CA . GLY A 1 11 ? 5.363 6.958 7.705 1.00 0.00 11 GLY A CA 6
ATOM 2983 C C . GLY A 1 11 ? 5.254 5.697 8.534 1.00 0.00 11 GLY A C 6
ATOM 2984 O O . GLY A 1 11 ? 5.835 5.600 9.614 1.00 0.00 11 GLY A O 6
ATOM 2988 N N . PHE A 1 12 ? 4.509 4.721 8.013 1.00 0.00 12 PHE A N 6
ATOM 2989 C CA . PHE A 1 12 ? 4.316 3.444 8.687 1.00 0.00 12 PHE A CA 6
ATOM 2990 C C . PHE A 1 12 ? 3.371 2.543 7.890 1.00 0.00 12 PHE A C 6
ATOM 2991 O O . PHE A 1 12 ? 2.156 2.745 7.903 1.00 0.00 12 PHE A O 6
ATOM 3008 N N . PRO A 1 13 ? 3.909 1.524 7.190 1.00 0.00 13 PRO A N 6
ATOM 3009 C CA . PRO A 1 13 ? 3.094 0.596 6.402 1.00 0.00 13 PRO A CA 6
ATOM 3010 C C . PRO A 1 13 ? 2.033 -0.098 7.249 1.00 0.00 13 PRO A C 6
ATOM 3011 O O . PRO A 1 13 ? 2.003 0.050 8.470 1.00 0.00 13 PRO A O 6
ATOM 3022 N N . LEU A 1 14 ? 1.165 -0.857 6.589 1.00 0.00 14 LEU A N 6
ATOM 3023 C CA . LEU A 1 14 ? 0.099 -1.582 7.270 1.00 0.00 14 LEU A CA 6
ATOM 3024 C C . LEU A 1 14 ? -0.739 -2.364 6.265 1.00 0.00 14 LEU A C 6
ATOM 3025 O O . LEU A 1 14 ? -1.365 -1.781 5.383 1.00 0.00 14 LEU A O 6
ATOM 3041 N N . ASP A 1 15 ? -0.749 -3.684 6.408 1.00 0.00 15 ASP A N 6
ATOM 3042 C CA . ASP A 1 15 ? -1.513 -4.543 5.509 1.00 0.00 15 ASP A CA 6
ATOM 3043 C C . ASP A 1 15 ? -1.773 -5.906 6.141 1.00 0.00 15 ASP A C 6
ATOM 3044 O O . ASP A 1 15 ? -1.957 -6.901 5.443 1.00 0.00 15 ASP A O 6
ATOM 3053 N N . ARG A 1 16 ? -1.796 -5.937 7.467 1.00 0.00 16 ARG A N 6
ATOM 3054 C CA . ARG A 1 16 ? -2.041 -7.161 8.202 1.00 0.00 16 ARG A CA 6
ATOM 3055 C C . ARG A 1 16 ? -3.320 -7.036 9.021 1.00 0.00 16 ARG A C 6
ATOM 3056 O O . ARG A 1 16 ? -4.132 -7.959 9.077 1.00 0.00 16 ARG A O 6
ATOM 3077 N N . ILE A 1 17 ? -3.495 -5.875 9.642 1.00 0.00 17 ILE A N 6
ATOM 3078 C CA . ILE A 1 17 ? -4.675 -5.605 10.449 1.00 0.00 17 ILE A CA 6
ATOM 3079 C C . ILE A 1 17 ? -5.848 -5.149 9.578 1.00 0.00 17 ILE A C 6
ATOM 3080 O O . ILE A 1 17 ? -6.946 -4.906 10.078 1.00 0.00 17 ILE A O 6
ATOM 3096 N N . GLY A 1 18 ? -5.608 -5.034 8.272 1.00 0.00 18 GLY A N 6
ATOM 3097 C CA . GLY A 1 18 ? -6.654 -4.606 7.360 1.00 0.00 18 GLY A CA 6
ATOM 3098 C C . GLY A 1 18 ? -6.310 -3.310 6.650 1.00 0.00 18 GLY A C 6
ATOM 3099 O O . GLY A 1 18 ? -7.193 -2.509 6.343 1.00 0.00 18 GLY A O 6
ATOM 3103 N N . SER A 1 19 ? -5.023 -3.104 6.388 1.00 0.00 19 SER A N 6
ATOM 3104 C CA . SER A 1 19 ? -4.560 -1.897 5.710 1.00 0.00 19 SER A CA 6
ATOM 3105 C C . SER A 1 19 ? -5.006 -0.645 6.462 1.00 0.00 19 SER A C 6
ATOM 3106 O O . SER A 1 19 ? -5.693 -0.735 7.479 1.00 0.00 19 SER A O 6
ATOM 3114 N N . VAL A 1 20 ? -4.608 0.522 5.957 1.00 0.00 20 VAL A N 6
ATOM 3115 C CA . VAL A 1 20 ? -4.972 1.784 6.592 1.00 0.00 20 VAL A CA 6
ATOM 3116 C C . VAL A 1 20 ? -5.616 2.745 5.595 1.00 0.00 20 VAL A C 6
ATOM 3117 O O . VAL A 1 20 ? -5.071 3.809 5.299 1.00 0.00 20 VAL A O 6
ATOM 3130 N N . SER A 1 21 ? -6.782 2.361 5.080 1.00 0.00 21 SER A N 6
ATOM 3131 C CA . SER A 1 21 ? -7.509 3.187 4.119 1.00 0.00 21 SER A CA 6
ATOM 3132 C C . SER A 1 21 ? -6.582 3.704 3.020 1.00 0.00 21 SER A C 6
ATOM 3133 O O . SER A 1 21 ? -6.428 4.912 2.840 1.00 0.00 21 SER A O 6
ATOM 3141 N N . GLY A 1 22 ? -5.969 2.781 2.288 1.00 0.00 22 GLY A N 6
ATOM 3142 C CA . GLY A 1 22 ? -5.068 3.165 1.219 1.00 0.00 22 GLY A CA 6
ATOM 3143 C C . GLY A 1 22 ? -4.556 1.976 0.431 1.00 0.00 22 GLY A C 6
ATOM 3144 O O . GLY A 1 22 ? -4.920 1.791 -0.729 1.00 0.00 22 GLY A O 6
ATOM 3148 N N . LEU A 1 23 ? -3.711 1.166 1.065 1.00 0.00 23 LEU A N 6
ATOM 3149 C CA . LEU A 1 23 ? -3.146 -0.014 0.414 1.00 0.00 23 LEU A CA 6
ATOM 3150 C C . LEU A 1 23 ? -2.084 -0.680 1.288 1.00 0.00 23 LEU A C 6
ATOM 3151 O O . LEU A 1 23 ? -1.813 -1.873 1.144 1.00 0.00 23 LEU A O 6
ATOM 3167 N N . GLY A 1 24 ? -1.479 0.092 2.189 1.00 0.00 24 GLY A N 6
ATOM 3168 C CA . GLY A 1 24 ? -0.453 -0.454 3.056 1.00 0.00 24 GLY A CA 6
ATOM 3169 C C . GLY A 1 24 ? 0.891 -0.588 2.363 1.00 0.00 24 GLY A C 6
ATOM 3170 O O . GLY A 1 24 ? 1.854 -1.077 2.955 1.00 0.00 24 GLY A O 6
ATOM 3174 N N . CYS A 1 25 ? 0.960 -0.154 1.105 1.00 0.00 25 CYS A N 6
ATOM 3175 C CA . CYS A 1 25 ? 2.195 -0.227 0.328 1.00 0.00 25 CYS A CA 6
ATOM 3176 C C . CYS A 1 25 ? 2.861 -1.595 0.483 1.00 0.00 25 CYS A C 6
ATOM 3177 O O . CYS A 1 25 ? 3.661 -1.806 1.396 1.00 0.00 25 CYS A O 6
ATOM 3184 N N . ASN A 1 26 ? 2.527 -2.517 -0.413 1.00 0.00 26 ASN A N 6
ATOM 3185 C CA . ASN A 1 26 ? 3.095 -3.861 -0.372 1.00 0.00 26 ASN A CA 6
ATOM 3186 C C . ASN A 1 26 ? 3.590 -4.295 -1.750 1.00 0.00 26 ASN A C 6
ATOM 3187 O O . ASN A 1 26 ? 3.857 -5.476 -1.977 1.00 0.00 26 ASN A O 6
ATOM 3198 N N . ARG A 1 27 ? 3.711 -3.340 -2.672 1.00 0.00 27 ARG A N 6
ATOM 3199 C CA . ARG A 1 27 ? 4.171 -3.630 -4.021 1.00 0.00 27 ARG A CA 6
ATOM 3200 C C . ARG A 1 27 ? 5.451 -4.463 -3.998 1.00 0.00 27 ARG A C 6
ATOM 3201 O O . ARG A 1 27 ? 6.281 -4.317 -3.100 1.00 0.00 27 ARG A O 6
ATOM 3222 N N . ILE A 1 28 ? 5.600 -5.339 -4.985 1.00 0.00 28 ILE A N 6
ATOM 3223 C CA . ILE A 1 28 ? 6.770 -6.193 -5.075 1.00 0.00 28 ILE A CA 6
ATOM 3224 C C . ILE A 1 28 ? 7.801 -5.616 -6.045 1.00 0.00 28 ILE A C 6
ATOM 3225 O O . ILE A 1 28 ? 8.039 -6.172 -7.117 1.00 0.00 28 ILE A O 6
ATOM 3241 N N . MET A 1 29 ? 8.412 -4.501 -5.658 1.00 0.00 29 MET A N 6
ATOM 3242 C CA . MET A 1 29 ? 9.420 -3.853 -6.491 1.00 0.00 29 MET A CA 6
ATOM 3243 C C . MET A 1 29 ? 10.007 -2.638 -5.788 1.00 0.00 29 MET A C 6
ATOM 3244 O O . MET A 1 29 ? 9.529 -1.516 -5.961 1.00 0.00 29 MET A O 6
ATOM 3258 N N . GLN A 1 30 ? 11.048 -2.877 -4.990 1.00 0.00 30 GLN A N 6
ATOM 3259 C CA . GLN A 1 30 ? 11.721 -1.820 -4.242 1.00 0.00 30 GLN A CA 6
ATOM 3260 C C . GLN A 1 30 ? 10.720 -0.798 -3.717 1.00 0.00 30 GLN A C 6
ATOM 3261 O O . GLN A 1 30 ? 11.008 0.396 -3.630 1.00 0.00 30 GLN A O 6
ATOM 3275 N N . ASN A 1 31 ? 9.538 -1.289 -3.380 1.00 0.00 31 ASN A N 6
ATOM 3276 C CA . ASN A 1 31 ? 8.469 -0.441 -2.866 1.00 0.00 31 ASN A CA 6
ATOM 3277 C C . ASN A 1 31 ? 8.557 -0.299 -1.347 1.00 0.00 31 ASN A C 6
ATOM 3278 O O . ASN A 1 31 ? 8.757 0.801 -0.832 1.00 0.00 31 ASN A O 6
ATOM 3289 N N . PRO A 1 32 ? 8.408 -1.411 -0.602 1.00 0.00 32 PRO A N 6
ATOM 3290 C CA . PRO A 1 32 ? 8.472 -1.389 0.864 1.00 0.00 32 PRO A CA 6
ATOM 3291 C C . PRO A 1 32 ? 9.883 -1.108 1.377 1.00 0.00 32 PRO A C 6
ATOM 3292 O O . PRO A 1 32 ? 10.869 -1.408 0.702 1.00 0.00 32 PRO A O 6
ATOM 3303 N N . PRO A 1 33 ? 9.999 -0.523 2.581 1.00 0.00 33 PRO A N 6
ATOM 3304 C CA . PRO A 1 33 ? 11.296 -0.200 3.181 1.00 0.00 33 PRO A CA 6
ATOM 3305 C C . PRO A 1 33 ? 12.037 -1.437 3.677 1.00 0.00 33 PRO A C 6
ATOM 3306 O O . PRO A 1 33 ? 11.681 -2.013 4.705 1.00 0.00 33 PRO A O 6
ATOM 3317 N N . LYS A 1 34 ? 13.069 -1.836 2.941 1.00 0.00 34 LYS A N 6
ATOM 3318 C CA . LYS A 1 34 ? 13.868 -3.002 3.302 1.00 0.00 34 LYS A CA 6
ATOM 3319 C C . LYS A 1 34 ? 13.018 -4.271 3.312 1.00 0.00 34 LYS A C 6
ATOM 3320 O O . LYS A 1 34 ? 13.039 -5.049 2.358 1.00 0.00 34 LYS A O 6
ATOM 3339 N N . LYS A 1 35 ? 12.279 -4.479 4.397 1.00 0.00 35 LYS A N 6
ATOM 3340 C CA . LYS A 1 35 ? 11.431 -5.657 4.531 1.00 0.00 35 LYS A CA 6
ATOM 3341 C C . LYS A 1 35 ? 9.959 -5.263 4.639 1.00 0.00 35 LYS A C 6
ATOM 3342 O O . LYS A 1 35 ? 9.583 -4.138 4.308 1.00 0.00 35 LYS A O 6
ATOM 3361 N N . PHE A 1 36 ? 9.132 -6.197 5.104 1.00 0.00 36 PHE A N 6
ATOM 3362 C CA . PHE A 1 36 ? 7.702 -5.952 5.256 1.00 0.00 36 PHE A CA 6
ATOM 3363 C C . PHE A 1 36 ? 7.043 -5.710 3.901 1.00 0.00 36 PHE A C 6
ATOM 3364 O O . PHE A 1 36 ? 7.088 -4.602 3.366 1.00 0.00 36 PHE A O 6
ATOM 3381 N N . SER A 1 37 ? 6.429 -6.754 3.354 1.00 0.00 37 SER A N 6
ATOM 3382 C CA . SER A 1 37 ? 5.757 -6.657 2.063 1.00 0.00 37 SER A CA 6
ATOM 3383 C C . SER A 1 37 ? 4.778 -7.810 1.870 1.00 0.00 37 SER A C 6
ATOM 3384 O O . SER A 1 37 ? 4.528 -8.244 0.745 1.00 0.00 37 SER A O 6
ATOM 3392 N N . GLY A 1 38 ? 4.222 -8.300 2.973 1.00 0.00 38 GLY A N 6
ATOM 3393 C CA . GLY A 1 38 ? 3.276 -9.398 2.903 1.00 0.00 38 GLY A CA 6
ATOM 3394 C C . GLY A 1 38 ? 3.504 -10.434 3.985 1.00 0.00 38 GLY A C 6
ATOM 3395 O O . GLY A 1 38 ? 2.551 -10.968 4.554 1.00 0.00 38 GLY A O 6
ATOM 3399 N N . GLU A 1 39 ? 4.770 -10.721 4.271 1.00 0.00 39 GLU A N 6
ATOM 3400 C CA . GLU A 1 39 ? 5.119 -11.701 5.293 1.00 0.00 39 GLU A CA 6
ATOM 3401 C C . GLU A 1 39 ? 5.899 -11.049 6.430 1.00 0.00 39 GLU A C 6
ATOM 3402 O O . GLU A 1 39 ? 6.441 -9.944 6.217 1.00 0.00 39 GLU A O 6
ATOM 3415 N N . SER A 1 1 ? 9.106 11.467 13.560 1.00 0.00 1 SER A N 7
ATOM 3416 C CA . SER A 1 1 ? 9.557 11.175 12.173 1.00 0.00 1 SER A CA 7
ATOM 3417 C C . SER A 1 1 ? 10.180 9.786 12.077 1.00 0.00 1 SER A C 7
ATOM 3418 O O . SER A 1 1 ? 11.221 9.520 12.677 1.00 0.00 1 SER A O 7
ATOM 3428 N N . ASP A 1 2 ? 9.536 8.905 11.315 1.00 0.00 2 ASP A N 7
ATOM 3429 C CA . ASP A 1 2 ? 10.024 7.541 11.137 1.00 0.00 2 ASP A CA 7
ATOM 3430 C C . ASP A 1 2 ? 9.918 6.749 12.437 1.00 0.00 2 ASP A C 7
ATOM 3431 O O . ASP A 1 2 ? 9.114 5.824 12.548 1.00 0.00 2 ASP A O 7
ATOM 3440 N N . SER A 1 3 ? 10.737 7.118 13.418 1.00 0.00 3 SER A N 7
ATOM 3441 C CA . SER A 1 3 ? 10.742 6.443 14.716 1.00 0.00 3 SER A CA 7
ATOM 3442 C C . SER A 1 3 ? 11.417 5.079 14.617 1.00 0.00 3 SER A C 7
ATOM 3443 O O . SER A 1 3 ? 12.418 4.822 15.286 1.00 0.00 3 SER A O 7
ATOM 3451 N N . LYS A 1 4 ? 10.865 4.212 13.777 1.00 0.00 4 LYS A N 7
ATOM 3452 C CA . LYS A 1 4 ? 11.413 2.876 13.591 1.00 0.00 4 LYS A CA 7
ATOM 3453 C C . LYS A 1 4 ? 11.282 2.430 12.136 1.00 0.00 4 LYS A C 7
ATOM 3454 O O . LYS A 1 4 ? 10.356 1.699 11.783 1.00 0.00 4 LYS A O 7
ATOM 3473 N N . ILE A 1 5 ? 12.218 2.879 11.302 1.00 0.00 5 ILE A N 7
ATOM 3474 C CA . ILE A 1 5 ? 12.224 2.533 9.880 1.00 0.00 5 ILE A CA 7
ATOM 3475 C C . ILE A 1 5 ? 10.826 2.629 9.269 1.00 0.00 5 ILE A C 7
ATOM 3476 O O . ILE A 1 5 ? 10.421 1.777 8.478 1.00 0.00 5 ILE A O 7
ATOM 3492 N N . GLY A 1 6 ? 10.095 3.675 9.642 1.00 0.00 6 GLY A N 7
ATOM 3493 C CA . GLY A 1 6 ? 8.753 3.864 9.121 1.00 0.00 6 GLY A CA 7
ATOM 3494 C C . GLY A 1 6 ? 7.749 4.189 10.209 1.00 0.00 6 GLY A C 7
ATOM 3495 O O . GLY A 1 6 ? 7.601 3.436 11.171 1.00 0.00 6 GLY A O 7
ATOM 3499 N N . ASN A 1 7 ? 7.060 5.316 10.059 1.00 0.00 7 ASN A N 7
ATOM 3500 C CA . ASN A 1 7 ? 6.064 5.738 11.039 1.00 0.00 7 ASN A CA 7
ATOM 3501 C C . ASN A 1 7 ? 4.655 5.416 10.557 1.00 0.00 7 ASN A C 7
ATOM 3502 O O . ASN A 1 7 ? 3.763 5.132 11.355 1.00 0.00 7 ASN A O 7
ATOM 3513 N N . GLY A 1 8 ? 4.461 5.460 9.242 1.00 0.00 8 GLY A N 7
ATOM 3514 C CA . GLY A 1 8 ? 3.158 5.170 8.674 1.00 0.00 8 GLY A CA 7
ATOM 3515 C C . GLY A 1 8 ? 3.255 4.601 7.271 1.00 0.00 8 GLY A C 7
ATOM 3516 O O . GLY A 1 8 ? 4.181 3.856 6.959 1.00 0.00 8 GLY A O 7
ATOM 3520 N N . CYS A 1 9 ? 2.299 4.958 6.420 1.00 0.00 9 CYS A N 7
ATOM 3521 C CA . CYS A 1 9 ? 2.276 4.478 5.036 1.00 0.00 9 CYS A CA 7
ATOM 3522 C C . CYS A 1 9 ? 3.647 4.587 4.361 1.00 0.00 9 CYS A C 7
ATOM 3523 O O . CYS A 1 9 ? 3.891 3.945 3.339 1.00 0.00 9 CYS A O 7
ATOM 3530 N N . PHE A 1 10 ? 4.536 5.401 4.926 1.00 0.00 10 PHE A N 7
ATOM 3531 C CA . PHE A 1 10 ? 5.865 5.585 4.367 1.00 0.00 10 PHE A CA 7
ATOM 3532 C C . PHE A 1 10 ? 6.723 4.337 4.544 1.00 0.00 10 PHE A C 7
ATOM 3533 O O . PHE A 1 10 ? 7.049 3.654 3.573 1.00 0.00 10 PHE A O 7
ATOM 3550 N N . GLY A 1 11 ? 7.096 4.047 5.787 1.00 0.00 11 GLY A N 7
ATOM 3551 C CA . GLY A 1 11 ? 7.924 2.888 6.058 1.00 0.00 11 GLY A CA 7
ATOM 3552 C C . GLY A 1 11 ? 7.179 1.773 6.771 1.00 0.00 11 GLY A C 7
ATOM 3553 O O . GLY A 1 11 ? 7.758 0.723 7.055 1.00 0.00 11 GLY A O 7
ATOM 3557 N N . PHE A 1 12 ? 5.900 1.988 7.066 1.00 0.00 12 PHE A N 7
ATOM 3558 C CA . PHE A 1 12 ? 5.105 0.975 7.752 1.00 0.00 12 PHE A CA 7
ATOM 3559 C C . PHE A 1 12 ? 4.470 0.010 6.750 1.00 0.00 12 PHE A C 7
ATOM 3560 O O . PHE A 1 12 ? 4.341 0.326 5.567 1.00 0.00 12 PHE A O 7
ATOM 3577 N N . PRO A 1 13 ? 4.064 -1.184 7.214 1.00 0.00 13 PRO A N 7
ATOM 3578 C CA . PRO A 1 13 ? 3.440 -2.193 6.354 1.00 0.00 13 PRO A CA 7
ATOM 3579 C C . PRO A 1 13 ? 2.015 -1.819 5.962 1.00 0.00 13 PRO A C 7
ATOM 3580 O O . PRO A 1 13 ? 1.282 -1.218 6.749 1.00 0.00 13 PRO A O 7
ATOM 3591 N N . LEU A 1 14 ? 1.629 -2.175 4.743 1.00 0.00 14 LEU A N 7
ATOM 3592 C CA . LEU A 1 14 ? 0.291 -1.875 4.245 1.00 0.00 14 LEU A CA 7
ATOM 3593 C C . LEU A 1 14 ? -0.623 -3.089 4.383 1.00 0.00 14 LEU A C 7
ATOM 3594 O O . LEU A 1 14 ? -1.197 -3.561 3.401 1.00 0.00 14 LEU A O 7
ATOM 3610 N N . ASP A 1 15 ? -0.756 -3.587 5.611 1.00 0.00 15 ASP A N 7
ATOM 3611 C CA . ASP A 1 15 ? -1.602 -4.749 5.887 1.00 0.00 15 ASP A CA 7
ATOM 3612 C C . ASP A 1 15 ? -1.358 -5.275 7.301 1.00 0.00 15 ASP A C 7
ATOM 3613 O O . ASP A 1 15 ? -1.211 -6.479 7.512 1.00 0.00 15 ASP A O 7
ATOM 3622 N N . ARG A 1 16 ? -1.319 -4.365 8.268 1.00 0.00 16 ARG A N 7
ATOM 3623 C CA . ARG A 1 16 ? -1.097 -4.735 9.653 1.00 0.00 16 ARG A CA 7
ATOM 3624 C C . ARG A 1 16 ? -2.099 -4.043 10.572 1.00 0.00 16 ARG A C 7
ATOM 3625 O O . ARG A 1 16 ? -2.928 -4.696 11.207 1.00 0.00 16 ARG A O 7
ATOM 3646 N N . ILE A 1 17 ? -2.020 -2.718 10.636 1.00 0.00 17 ILE A N 7
ATOM 3647 C CA . ILE A 1 17 ? -2.922 -1.938 11.476 1.00 0.00 17 ILE A CA 7
ATOM 3648 C C . ILE A 1 17 ? -4.364 -2.045 10.981 1.00 0.00 17 ILE A C 7
ATOM 3649 O O . ILE A 1 17 ? -5.306 -1.788 11.732 1.00 0.00 17 ILE A O 7
ATOM 3665 N N . GLY A 1 18 ? -4.534 -2.427 9.717 1.00 0.00 18 GLY A N 7
ATOM 3666 C CA . GLY A 1 18 ? -5.868 -2.558 9.159 1.00 0.00 18 GLY A CA 7
ATOM 3667 C C . GLY A 1 18 ? -5.869 -2.561 7.643 1.00 0.00 18 GLY A C 7
ATOM 3668 O O . GLY A 1 18 ? -6.762 -3.135 7.020 1.00 0.00 18 GLY A O 7
ATOM 3672 N N . SER A 1 19 ? -4.870 -1.917 7.049 1.00 0.00 19 SER A N 7
ATOM 3673 C CA . SER A 1 19 ? -4.763 -1.849 5.595 1.00 0.00 19 SER A CA 7
ATOM 3674 C C . SER A 1 19 ? -5.945 -1.087 5.001 1.00 0.00 19 SER A C 7
ATOM 3675 O O . SER A 1 19 ? -7.077 -1.222 5.464 1.00 0.00 19 SER A O 7
ATOM 3683 N N . VAL A 1 20 ? -5.675 -0.290 3.972 1.00 0.00 20 VAL A N 7
ATOM 3684 C CA . VAL A 1 20 ? -6.717 0.489 3.315 1.00 0.00 20 VAL A CA 7
ATOM 3685 C C . VAL A 1 20 ? -6.867 0.084 1.853 1.00 0.00 20 VAL A C 7
ATOM 3686 O O . VAL A 1 20 ? -7.029 0.933 0.974 1.00 0.00 20 VAL A O 7
ATOM 3699 N N . SER A 1 21 ? -6.814 -1.219 1.598 1.00 0.00 21 SER A N 7
ATOM 3700 C CA . SER A 1 21 ? -6.946 -1.737 0.242 1.00 0.00 21 SER A CA 7
ATOM 3701 C C . SER A 1 21 ? -5.853 -1.182 -0.666 1.00 0.00 21 SER A C 7
ATOM 3702 O O . SER A 1 21 ? -6.055 -1.017 -1.869 1.00 0.00 21 SER A O 7
ATOM 3710 N N . GLY A 1 22 ? -4.694 -0.892 -0.082 1.00 0.00 22 GLY A N 7
ATOM 3711 C CA . GLY A 1 22 ? -3.588 -0.359 -0.854 1.00 0.00 22 GLY A CA 7
ATOM 3712 C C . GLY A 1 22 ? -2.569 0.362 0.006 1.00 0.00 22 GLY A C 7
ATOM 3713 O O . GLY A 1 22 ? -1.586 -0.234 0.447 1.00 0.00 22 GLY A O 7
ATOM 3717 N N . LEU A 1 23 ? -2.800 1.649 0.243 1.00 0.00 23 LEU A N 7
ATOM 3718 C CA . LEU A 1 23 ? -1.894 2.454 1.053 1.00 0.00 23 LEU A CA 7
ATOM 3719 C C . LEU A 1 23 ? -1.728 1.854 2.447 1.00 0.00 23 LEU A C 7
ATOM 3720 O O . LEU A 1 23 ? -0.693 1.271 2.763 1.00 0.00 23 LEU A O 7
ATOM 3736 N N . GLY A 1 24 ? -2.754 2.007 3.277 1.00 0.00 24 GLY A N 7
ATOM 3737 C CA . GLY A 1 24 ? -2.700 1.479 4.628 1.00 0.00 24 GLY A CA 7
ATOM 3738 C C . GLY A 1 24 ? -2.607 2.570 5.668 1.00 0.00 24 GLY A C 7
ATOM 3739 O O . GLY A 1 24 ? -3.138 2.433 6.769 1.00 0.00 24 GLY A O 7
ATOM 3743 N N . CYS A 1 25 ? -1.923 3.654 5.307 1.00 0.00 25 CYS A N 7
ATOM 3744 C CA . CYS A 1 25 ? -1.733 4.799 6.187 1.00 0.00 25 CYS A CA 7
ATOM 3745 C C . CYS A 1 25 ? -2.877 4.954 7.191 1.00 0.00 25 CYS A C 7
ATOM 3746 O O . CYS A 1 25 ? -4.005 5.277 6.816 1.00 0.00 25 CYS A O 7
ATOM 3753 N N . ASN A 1 26 ? -2.578 4.720 8.464 1.00 0.00 26 ASN A N 7
ATOM 3754 C CA . ASN A 1 26 ? -3.581 4.831 9.518 1.00 0.00 26 ASN A CA 7
ATOM 3755 C C . ASN A 1 26 ? -2.951 4.634 10.893 1.00 0.00 26 ASN A C 7
ATOM 3756 O O . ASN A 1 26 ? -3.274 3.683 11.607 1.00 0.00 26 ASN A O 7
ATOM 3767 N N . ARG A 1 27 ? -2.048 5.538 11.262 1.00 0.00 27 ARG A N 7
ATOM 3768 C CA . ARG A 1 27 ? -1.378 5.467 12.540 1.00 0.00 27 ARG A CA 7
ATOM 3769 C C . ARG A 1 27 ? -0.473 6.678 12.751 1.00 0.00 27 ARG A C 7
ATOM 3770 O O . ARG A 1 27 ? 0.753 6.555 12.771 1.00 0.00 27 ARG A O 7
ATOM 3791 N N . ILE A 1 28 ? -1.083 7.849 12.907 1.00 0.00 28 ILE A N 7
ATOM 3792 C CA . ILE A 1 28 ? -0.340 9.076 13.115 1.00 0.00 28 ILE A CA 7
ATOM 3793 C C . ILE A 1 28 ? -0.003 9.266 14.594 1.00 0.00 28 ILE A C 7
ATOM 3794 O O . ILE A 1 28 ? -0.349 10.282 15.198 1.00 0.00 28 ILE A O 7
ATOM 3810 N N . MET A 1 29 ? 0.674 8.277 15.170 1.00 0.00 29 MET A N 7
ATOM 3811 C CA . MET A 1 29 ? 1.062 8.324 16.578 1.00 0.00 29 MET A CA 7
ATOM 3812 C C . MET A 1 29 ? -0.161 8.264 17.484 1.00 0.00 29 MET A C 7
ATOM 3813 O O . MET A 1 29 ? -0.394 7.261 18.160 1.00 0.00 29 MET A O 7
ATOM 3827 N N . GLN A 1 30 ? -0.945 9.334 17.492 1.00 0.00 30 GLN A N 7
ATOM 3828 C CA . GLN A 1 30 ? -2.147 9.393 18.311 1.00 0.00 30 GLN A CA 7
ATOM 3829 C C . GLN A 1 30 ? -3.360 8.921 17.520 1.00 0.00 30 GLN A C 7
ATOM 3830 O O . GLN A 1 30 ? -4.438 9.508 17.605 1.00 0.00 30 GLN A O 7
ATOM 3844 N N . ASN A 1 31 ? -3.174 7.855 16.750 1.00 0.00 31 ASN A N 7
ATOM 3845 C CA . ASN A 1 31 ? -4.253 7.301 15.941 1.00 0.00 31 ASN A CA 7
ATOM 3846 C C . ASN A 1 31 ? -4.805 8.351 14.978 1.00 0.00 31 ASN A C 7
ATOM 3847 O O . ASN A 1 31 ? -4.477 9.532 15.086 1.00 0.00 31 ASN A O 7
ATOM 3858 N N . PRO A 1 32 ? -5.654 7.935 14.023 1.00 0.00 32 PRO A N 7
ATOM 3859 C CA . PRO A 1 32 ? -6.249 8.852 13.043 1.00 0.00 32 PRO A CA 7
ATOM 3860 C C . PRO A 1 32 ? -7.091 9.940 13.708 1.00 0.00 32 PRO A C 7
ATOM 3861 O O . PRO A 1 32 ? -7.873 9.660 14.615 1.00 0.00 32 PRO A O 7
ATOM 3872 N N . PRO A 1 33 ? -6.941 11.203 13.266 1.00 0.00 33 PRO A N 7
ATOM 3873 C CA . PRO A 1 33 ? -7.692 12.327 13.831 1.00 0.00 33 PRO A CA 7
ATOM 3874 C C . PRO A 1 33 ? -9.144 12.352 13.360 1.00 0.00 33 PRO A C 7
ATOM 3875 O O . PRO A 1 33 ? -9.469 12.978 12.352 1.00 0.00 33 PRO A O 7
ATOM 3886 N N . LYS A 1 34 ? -10.010 11.667 14.100 1.00 0.00 34 LYS A N 7
ATOM 3887 C CA . LYS A 1 34 ? -11.430 11.608 13.763 1.00 0.00 34 LYS A CA 7
ATOM 3888 C C . LYS A 1 34 ? -11.647 10.927 12.414 1.00 0.00 34 LYS A C 7
ATOM 3889 O O . LYS A 1 34 ? -11.997 9.749 12.353 1.00 0.00 34 LYS A O 7
ATOM 3908 N N . LYS A 1 35 ? -11.441 11.677 11.334 1.00 0.00 35 LYS A N 7
ATOM 3909 C CA . LYS A 1 35 ? -11.618 11.142 9.989 1.00 0.00 35 LYS A CA 7
ATOM 3910 C C . LYS A 1 35 ? -10.369 10.400 9.526 1.00 0.00 35 LYS A C 7
ATOM 3911 O O . LYS A 1 35 ? -9.417 11.010 9.040 1.00 0.00 35 LYS A O 7
ATOM 3930 N N . PHE A 1 36 ? -10.380 9.078 9.686 1.00 0.00 36 PHE A N 7
ATOM 3931 C CA . PHE A 1 36 ? -9.257 8.239 9.296 1.00 0.00 36 PHE A CA 7
ATOM 3932 C C . PHE A 1 36 ? -8.704 8.640 7.928 1.00 0.00 36 PHE A C 7
ATOM 3933 O O . PHE A 1 36 ? -9.460 9.006 7.026 1.00 0.00 36 PHE A O 7
ATOM 3950 N N . SER A 1 37 ? -7.387 8.566 7.782 1.00 0.00 37 SER A N 7
ATOM 3951 C CA . SER A 1 37 ? -6.736 8.918 6.527 1.00 0.00 37 SER A CA 7
ATOM 3952 C C . SER A 1 37 ? -6.778 7.751 5.546 1.00 0.00 37 SER A C 7
ATOM 3953 O O . SER A 1 37 ? -6.490 6.611 5.910 1.00 0.00 37 SER A O 7
ATOM 3961 N N . GLY A 1 38 ? -7.137 8.044 4.300 1.00 0.00 38 GLY A N 7
ATOM 3962 C CA . GLY A 1 38 ? -7.210 7.006 3.288 1.00 0.00 38 GLY A CA 7
ATOM 3963 C C . GLY A 1 38 ? -7.843 7.496 2.000 1.00 0.00 38 GLY A C 7
ATOM 3964 O O . GLY A 1 38 ? -7.156 7.683 0.995 1.00 0.00 38 GLY A O 7
ATOM 3968 N N . GLU A 1 39 ? -9.155 7.703 2.029 1.00 0.00 39 GLU A N 7
ATOM 3969 C CA . GLU A 1 39 ? -9.881 8.175 0.855 1.00 0.00 39 GLU A CA 7
ATOM 3970 C C . GLU A 1 39 ? -10.214 9.658 0.979 1.00 0.00 39 GLU A C 7
ATOM 3971 O O . GLU A 1 39 ? -10.984 10.014 1.897 1.00 0.00 39 GLU A O 7
ATOM 3984 N N . SER A 1 1 ? 9.178 9.815 14.846 1.00 0.00 1 SER A N 8
ATOM 3985 C CA . SER A 1 1 ? 9.641 10.299 13.519 1.00 0.00 1 SER A CA 8
ATOM 3986 C C . SER A 1 1 ? 9.781 9.145 12.531 1.00 0.00 1 SER A C 8
ATOM 3987 O O . SER A 1 1 ? 9.837 7.980 12.926 1.00 0.00 1 SER A O 8
ATOM 3997 N N . ASP A 1 2 ? 9.838 9.476 11.245 1.00 0.00 2 ASP A N 8
ATOM 3998 C CA . ASP A 1 2 ? 9.973 8.467 10.202 1.00 0.00 2 ASP A CA 8
ATOM 3999 C C . ASP A 1 2 ? 11.424 8.342 9.748 1.00 0.00 2 ASP A C 8
ATOM 4000 O O . ASP A 1 2 ? 11.698 8.033 8.589 1.00 0.00 2 ASP A O 8
ATOM 4009 N N . SER A 1 3 ? 12.349 8.587 10.671 1.00 0.00 3 SER A N 8
ATOM 4010 C CA . SER A 1 3 ? 13.773 8.503 10.366 1.00 0.00 3 SER A CA 8
ATOM 4011 C C . SER A 1 3 ? 14.365 7.199 10.891 1.00 0.00 3 SER A C 8
ATOM 4012 O O . SER A 1 3 ? 15.415 7.195 11.535 1.00 0.00 3 SER A O 8
ATOM 4020 N N . LYS A 1 4 ? 13.686 6.092 10.609 1.00 0.00 4 LYS A N 8
ATOM 4021 C CA . LYS A 1 4 ? 14.145 4.781 11.050 1.00 0.00 4 LYS A CA 8
ATOM 4022 C C . LYS A 1 4 ? 13.558 3.678 10.177 1.00 0.00 4 LYS A C 8
ATOM 4023 O O . LYS A 1 4 ? 14.269 2.777 9.735 1.00 0.00 4 LYS A O 8
ATOM 4042 N N . ILE A 1 5 ? 12.253 3.756 9.931 1.00 0.00 5 ILE A N 8
ATOM 4043 C CA . ILE A 1 5 ? 11.568 2.766 9.109 1.00 0.00 5 ILE A CA 8
ATOM 4044 C C . ILE A 1 5 ? 10.091 3.113 8.952 1.00 0.00 5 ILE A C 8
ATOM 4045 O O . ILE A 1 5 ? 9.215 2.277 9.179 1.00 0.00 5 ILE A O 8
ATOM 4061 N N . GLY A 1 6 ? 9.818 4.354 8.562 1.00 0.00 6 GLY A N 8
ATOM 4062 C CA . GLY A 1 6 ? 8.446 4.792 8.382 1.00 0.00 6 GLY A CA 8
ATOM 4063 C C . GLY A 1 6 ? 7.715 4.963 9.699 1.00 0.00 6 GLY A C 8
ATOM 4064 O O . GLY A 1 6 ? 7.861 4.147 10.609 1.00 0.00 6 GLY A O 8
ATOM 4068 N N . ASN A 1 7 ? 6.926 6.027 9.803 1.00 0.00 7 ASN A N 8
ATOM 4069 C CA . ASN A 1 7 ? 6.169 6.301 11.018 1.00 0.00 7 ASN A CA 8
ATOM 4070 C C . ASN A 1 7 ? 4.747 6.743 10.690 1.00 0.00 7 ASN A C 8
ATOM 4071 O O . ASN A 1 7 ? 4.133 7.500 11.442 1.00 0.00 7 ASN A O 8
ATOM 4082 N N . GLY A 1 8 ? 4.227 6.266 9.564 1.00 0.00 8 GLY A N 8
ATOM 4083 C CA . GLY A 1 8 ? 2.880 6.623 9.161 1.00 0.00 8 GLY A CA 8
ATOM 4084 C C . GLY A 1 8 ? 2.733 6.757 7.657 1.00 0.00 8 GLY A C 8
ATOM 4085 O O . GLY A 1 8 ? 3.338 7.637 7.044 1.00 0.00 8 GLY A O 8
ATOM 4089 N N . CYS A 1 9 ? 1.918 5.884 7.067 1.00 0.00 9 CYS A N 8
ATOM 4090 C CA . CYS A 1 9 ? 1.669 5.896 5.628 1.00 0.00 9 CYS A CA 8
ATOM 4091 C C . CYS A 1 9 ? 2.955 6.144 4.836 1.00 0.00 9 CYS A C 8
ATOM 4092 O O . CYS A 1 9 ? 3.037 7.087 4.049 1.00 0.00 9 CYS A O 8
ATOM 4099 N N . PHE A 1 10 ? 3.955 5.293 5.047 1.00 0.00 10 PHE A N 8
ATOM 4100 C CA . PHE A 1 10 ? 5.222 5.428 4.351 1.00 0.00 10 PHE A CA 8
ATOM 4101 C C . PHE A 1 10 ? 6.020 4.128 4.403 1.00 0.00 10 PHE A C 8
ATOM 4102 O O . PHE A 1 10 ? 6.201 3.461 3.384 1.00 0.00 10 PHE A O 8
ATOM 4119 N N . GLY A 1 11 ? 6.500 3.776 5.590 1.00 0.00 11 GLY A N 8
ATOM 4120 C CA . GLY A 1 11 ? 7.276 2.559 5.744 1.00 0.00 11 GLY A CA 8
ATOM 4121 C C . GLY A 1 11 ? 6.515 1.469 6.470 1.00 0.00 11 GLY A C 8
ATOM 4122 O O . GLY A 1 11 ? 7.092 0.718 7.257 1.00 0.00 11 GLY A O 8
ATOM 4126 N N . PHE A 1 12 ? 5.217 1.377 6.204 1.00 0.00 12 PHE A N 8
ATOM 4127 C CA . PHE A 1 12 ? 4.377 0.368 6.838 1.00 0.00 12 PHE A CA 8
ATOM 4128 C C . PHE A 1 12 ? 4.417 -0.941 6.052 1.00 0.00 12 PHE A C 8
ATOM 4129 O O . PHE A 1 12 ? 4.725 -0.949 4.860 1.00 0.00 12 PHE A O 8
ATOM 4146 N N . PRO A 1 13 ? 4.108 -2.068 6.713 1.00 0.00 13 PRO A N 8
ATOM 4147 C CA . PRO A 1 13 ? 4.111 -3.388 6.071 1.00 0.00 13 PRO A CA 8
ATOM 4148 C C . PRO A 1 13 ? 3.041 -3.516 4.989 1.00 0.00 13 PRO A C 8
ATOM 4149 O O . PRO A 1 13 ? 3.062 -4.454 4.193 1.00 0.00 13 PRO A O 8
ATOM 4160 N N . LEU A 1 14 ? 2.106 -2.569 4.965 1.00 0.00 14 LEU A N 8
ATOM 4161 C CA . LEU A 1 14 ? 1.029 -2.582 3.979 1.00 0.00 14 LEU A CA 8
ATOM 4162 C C . LEU A 1 14 ? 0.121 -3.791 4.185 1.00 0.00 14 LEU A C 8
ATOM 4163 O O . LEU A 1 14 ? -0.135 -4.556 3.255 1.00 0.00 14 LEU A O 8
ATOM 4179 N N . ASP A 1 15 ? -0.366 -3.956 5.411 1.00 0.00 15 ASP A N 8
ATOM 4180 C CA . ASP A 1 15 ? -1.247 -5.070 5.745 1.00 0.00 15 ASP A CA 8
ATOM 4181 C C . ASP A 1 15 ? -1.638 -5.023 7.218 1.00 0.00 15 ASP A C 8
ATOM 4182 O O . ASP A 1 15 ? -1.889 -6.056 7.839 1.00 0.00 15 ASP A O 8
ATOM 4191 N N . ARG A 1 16 ? -1.681 -3.816 7.769 1.00 0.00 16 ARG A N 8
ATOM 4192 C CA . ARG A 1 16 ? -2.030 -3.616 9.155 1.00 0.00 16 ARG A CA 8
ATOM 4193 C C . ARG A 1 16 ? -2.449 -2.169 9.383 1.00 0.00 16 ARG A C 8
ATOM 4194 O O . ARG A 1 16 ? -2.594 -1.404 8.431 1.00 0.00 16 ARG A O 8
ATOM 4215 N N . ILE A 1 17 ? -2.639 -1.796 10.642 1.00 0.00 17 ILE A N 8
ATOM 4216 C CA . ILE A 1 17 ? -3.036 -0.437 10.985 1.00 0.00 17 ILE A CA 8
ATOM 4217 C C . ILE A 1 17 ? -4.346 -0.051 10.290 1.00 0.00 17 ILE A C 8
ATOM 4218 O O . ILE A 1 17 ? -4.678 1.129 10.173 1.00 0.00 17 ILE A O 8
ATOM 4234 N N . GLY A 1 18 ? -5.086 -1.057 9.833 1.00 0.00 18 GLY A N 8
ATOM 4235 C CA . GLY A 1 18 ? -6.342 -0.808 9.154 1.00 0.00 18 GLY A CA 8
ATOM 4236 C C . GLY A 1 18 ? -6.364 -1.408 7.761 1.00 0.00 18 GLY A C 8
ATOM 4237 O O . GLY A 1 18 ? -7.429 -1.728 7.233 1.00 0.00 18 GLY A O 8
ATOM 4241 N N . SER A 1 19 ? -5.180 -1.563 7.169 1.00 0.00 19 SER A N 8
ATOM 4242 C CA . SER A 1 19 ? -5.049 -2.132 5.828 1.00 0.00 19 SER A CA 8
ATOM 4243 C C . SER A 1 19 ? -5.979 -1.437 4.837 1.00 0.00 19 SER A C 8
ATOM 4244 O O . SER A 1 19 ? -7.179 -1.710 4.798 1.00 0.00 19 SER A O 8
ATOM 4252 N N . VAL A 1 20 ? -5.415 -0.538 4.035 1.00 0.00 20 VAL A N 8
ATOM 4253 C CA . VAL A 1 20 ? -6.194 0.194 3.044 1.00 0.00 20 VAL A CA 8
ATOM 4254 C C . VAL A 1 20 ? -6.080 -0.453 1.666 1.00 0.00 20 VAL A C 8
ATOM 4255 O O . VAL A 1 20 ? -6.156 0.224 0.642 1.00 0.00 20 VAL A O 8
ATOM 4268 N N . SER A 1 21 ? -5.901 -1.770 1.649 1.00 0.00 21 SER A N 8
ATOM 4269 C CA . SER A 1 21 ? -5.782 -2.510 0.398 1.00 0.00 21 SER A CA 8
ATOM 4270 C C . SER A 1 21 ? -4.574 -2.038 -0.407 1.00 0.00 21 SER A C 8
ATOM 4271 O O . SER A 1 21 ? -4.575 -2.099 -1.637 1.00 0.00 21 SER A O 8
ATOM 4279 N N . GLY A 1 22 ? -3.546 -1.569 0.292 1.00 0.00 22 GLY A N 8
ATOM 4280 C CA . GLY A 1 22 ? -2.348 -1.096 -0.380 1.00 0.00 22 GLY A CA 8
ATOM 4281 C C . GLY A 1 22 ? -1.909 0.272 0.102 1.00 0.00 22 GLY A C 8
ATOM 4282 O O . GLY A 1 22 ? -1.734 1.191 -0.697 1.00 0.00 22 GLY A O 8
ATOM 4286 N N . LEU A 1 23 ? -1.724 0.406 1.413 1.00 0.00 23 LEU A N 8
ATOM 4287 C CA . LEU A 1 23 ? -1.299 1.672 2.000 1.00 0.00 23 LEU A CA 8
ATOM 4288 C C . LEU A 1 23 ? -1.218 1.563 3.521 1.00 0.00 23 LEU A C 8
ATOM 4289 O O . LEU A 1 23 ? -0.133 1.434 4.087 1.00 0.00 23 LEU A O 8
ATOM 4305 N N . GLY A 1 24 ? -2.374 1.615 4.176 1.00 0.00 24 GLY A N 8
ATOM 4306 C CA . GLY A 1 24 ? -2.415 1.520 5.623 1.00 0.00 24 GLY A CA 8
ATOM 4307 C C . GLY A 1 24 ? -2.960 2.772 6.269 1.00 0.00 24 GLY A C 8
ATOM 4308 O O . GLY A 1 24 ? -3.804 2.701 7.163 1.00 0.00 24 GLY A O 8
ATOM 4312 N N . CYS A 1 25 ? -2.467 3.918 5.811 1.00 0.00 25 CYS A N 8
ATOM 4313 C CA . CYS A 1 25 ? -2.881 5.217 6.324 1.00 0.00 25 CYS A CA 8
ATOM 4314 C C . CYS A 1 25 ? -4.326 5.210 6.825 1.00 0.00 25 CYS A C 8
ATOM 4315 O O . CYS A 1 25 ? -5.263 5.387 6.047 1.00 0.00 25 CYS A O 8
ATOM 4322 N N . ASN A 1 26 ? -4.497 5.007 8.127 1.00 0.00 26 ASN A N 8
ATOM 4323 C CA . ASN A 1 26 ? -5.827 4.982 8.727 1.00 0.00 26 ASN A CA 8
ATOM 4324 C C . ASN A 1 26 ? -5.740 4.789 10.240 1.00 0.00 26 ASN A C 8
ATOM 4325 O O . ASN A 1 26 ? -6.504 4.018 10.821 1.00 0.00 26 ASN A O 8
ATOM 4336 N N . ARG A 1 27 ? -4.802 5.492 10.870 1.00 0.00 27 ARG A N 8
ATOM 4337 C CA . ARG A 1 27 ? -4.608 5.401 12.309 1.00 0.00 27 ARG A CA 8
ATOM 4338 C C . ARG A 1 27 ? -5.941 5.472 13.050 1.00 0.00 27 ARG A C 8
ATOM 4339 O O . ARG A 1 27 ? -6.602 6.512 13.065 1.00 0.00 27 ARG A O 8
ATOM 4360 N N . ILE A 1 28 ? -6.333 4.358 13.659 1.00 0.00 28 ILE A N 8
ATOM 4361 C CA . ILE A 1 28 ? -7.588 4.289 14.398 1.00 0.00 28 ILE A CA 8
ATOM 4362 C C . ILE A 1 28 ? -7.517 5.098 15.690 1.00 0.00 28 ILE A C 8
ATOM 4363 O O . ILE A 1 28 ? -8.542 5.543 16.209 1.00 0.00 28 ILE A O 8
ATOM 4379 N N . MET A 1 29 ? -6.307 5.282 16.208 1.00 0.00 29 MET A N 8
ATOM 4380 C CA . MET A 1 29 ? -6.114 6.035 17.442 1.00 0.00 29 MET A CA 8
ATOM 4381 C C . MET A 1 29 ? -6.491 7.498 17.259 1.00 0.00 29 MET A C 8
ATOM 4382 O O . MET A 1 29 ? -7.572 7.925 17.666 1.00 0.00 29 MET A O 8
ATOM 4396 N N . GLN A 1 30 ? -5.602 8.267 16.639 1.00 0.00 30 GLN A N 8
ATOM 4397 C CA . GLN A 1 30 ? -5.858 9.680 16.403 1.00 0.00 30 GLN A CA 8
ATOM 4398 C C . GLN A 1 30 ? -6.497 9.888 15.037 1.00 0.00 30 GLN A C 8
ATOM 4399 O O . GLN A 1 30 ? -6.202 10.858 14.340 1.00 0.00 30 GLN A O 8
ATOM 4413 N N . ASN A 1 31 ? -7.377 8.966 14.666 1.00 0.00 31 ASN A N 8
ATOM 4414 C CA . ASN A 1 31 ? -8.072 9.037 13.384 1.00 0.00 31 ASN A CA 8
ATOM 4415 C C . ASN A 1 31 ? -7.078 9.139 12.225 1.00 0.00 31 ASN A C 8
ATOM 4416 O O . ASN A 1 31 ? -5.878 9.306 12.439 1.00 0.00 31 ASN A O 8
ATOM 4427 N N . PRO A 1 32 ? -7.568 9.038 10.975 1.00 0.00 32 PRO A N 8
ATOM 4428 C CA . PRO A 1 32 ? -6.715 9.119 9.786 1.00 0.00 32 PRO A CA 8
ATOM 4429 C C . PRO A 1 32 ? -6.142 10.523 9.576 1.00 0.00 32 PRO A C 8
ATOM 4430 O O . PRO A 1 32 ? -6.801 11.517 9.877 1.00 0.00 32 PRO A O 8
ATOM 4441 N N . PRO A 1 33 ? -4.902 10.623 9.060 1.00 0.00 33 PRO A N 8
ATOM 4442 C CA . PRO A 1 33 ? -4.250 11.916 8.818 1.00 0.00 33 PRO A CA 8
ATOM 4443 C C . PRO A 1 33 ? -4.987 12.751 7.775 1.00 0.00 33 PRO A C 8
ATOM 4444 O O . PRO A 1 33 ? -5.006 12.407 6.593 1.00 0.00 33 PRO A O 8
ATOM 4455 N N . LYS A 1 34 ? -5.586 13.851 8.221 1.00 0.00 34 LYS A N 8
ATOM 4456 C CA . LYS A 1 34 ? -6.321 14.743 7.328 1.00 0.00 34 LYS A CA 8
ATOM 4457 C C . LYS A 1 34 ? -7.557 14.051 6.757 1.00 0.00 34 LYS A C 8
ATOM 4458 O O . LYS A 1 34 ? -8.685 14.363 7.136 1.00 0.00 34 LYS A O 8
ATOM 4477 N N . LYS A 1 35 ? -7.335 13.111 5.843 1.00 0.00 35 LYS A N 8
ATOM 4478 C CA . LYS A 1 35 ? -8.430 12.377 5.221 1.00 0.00 35 LYS A CA 8
ATOM 4479 C C . LYS A 1 35 ? -7.899 11.310 4.270 1.00 0.00 35 LYS A C 8
ATOM 4480 O O . LYS A 1 35 ? -6.746 11.365 3.842 1.00 0.00 35 LYS A O 8
ATOM 4499 N N . PHE A 1 36 ? -8.753 10.342 3.938 1.00 0.00 36 PHE A N 8
ATOM 4500 C CA . PHE A 1 36 ? -8.387 9.261 3.034 1.00 0.00 36 PHE A CA 8
ATOM 4501 C C . PHE A 1 36 ? -9.428 8.147 3.075 1.00 0.00 36 PHE A C 8
ATOM 4502 O O . PHE A 1 36 ? -9.969 7.750 2.041 1.00 0.00 36 PHE A O 8
ATOM 4519 N N . SER A 1 37 ? -9.705 7.643 4.274 1.00 0.00 37 SER A N 8
ATOM 4520 C CA . SER A 1 37 ? -10.681 6.574 4.447 1.00 0.00 37 SER A CA 8
ATOM 4521 C C . SER A 1 37 ? -10.253 5.318 3.692 1.00 0.00 37 SER A C 8
ATOM 4522 O O . SER A 1 37 ? -9.100 5.195 3.279 1.00 0.00 37 SER A O 8
ATOM 4530 N N . GLY A 1 38 ? -11.188 4.390 3.512 1.00 0.00 38 GLY A N 8
ATOM 4531 C CA . GLY A 1 38 ? -10.889 3.158 2.805 1.00 0.00 38 GLY A CA 8
ATOM 4532 C C . GLY A 1 38 ? -10.306 3.403 1.426 1.00 0.00 38 GLY A C 8
ATOM 4533 O O . GLY A 1 38 ? -9.607 2.548 0.880 1.00 0.00 38 GLY A O 8
ATOM 4537 N N . GLU A 1 39 ? -10.593 4.571 0.862 1.00 0.00 39 GLU A N 8
ATOM 4538 C CA . GLU A 1 39 ? -10.093 4.924 -0.463 1.00 0.00 39 GLU A CA 8
ATOM 4539 C C . GLU A 1 39 ? -8.568 4.905 -0.491 1.00 0.00 39 GLU A C 8
ATOM 4540 O O . GLU A 1 39 ? -8.002 4.158 -1.316 1.00 0.00 39 GLU A O 8
ATOM 4553 N N . SER A 1 1 ? 5.264 1.368 16.596 1.00 0.00 1 SER A N 9
ATOM 4554 C CA . SER A 1 1 ? 4.178 2.356 16.372 1.00 0.00 1 SER A CA 9
ATOM 4555 C C . SER A 1 1 ? 4.682 3.563 15.588 1.00 0.00 1 SER A C 9
ATOM 4556 O O . SER A 1 1 ? 5.869 3.661 15.277 1.00 0.00 1 SER A O 9
ATOM 4566 N N . ASP A 1 2 ? 3.772 4.479 15.274 1.00 0.00 2 ASP A N 9
ATOM 4567 C CA . ASP A 1 2 ? 4.126 5.681 14.527 1.00 0.00 2 ASP A CA 9
ATOM 4568 C C . ASP A 1 2 ? 5.115 6.537 15.309 1.00 0.00 2 ASP A C 9
ATOM 4569 O O . ASP A 1 2 ? 5.584 6.142 16.376 1.00 0.00 2 ASP A O 9
ATOM 4578 N N . SER A 1 3 ? 5.434 7.709 14.769 1.00 0.00 3 SER A N 9
ATOM 4579 C CA . SER A 1 3 ? 6.373 8.617 15.419 1.00 0.00 3 SER A CA 9
ATOM 4580 C C . SER A 1 3 ? 7.739 7.957 15.577 1.00 0.00 3 SER A C 9
ATOM 4581 O O . SER A 1 3 ? 8.490 8.272 16.499 1.00 0.00 3 SER A O 9
ATOM 4589 N N . LYS A 1 4 ? 8.051 7.038 14.668 1.00 0.00 4 LYS A N 9
ATOM 4590 C CA . LYS A 1 4 ? 9.324 6.328 14.703 1.00 0.00 4 LYS A CA 9
ATOM 4591 C C . LYS A 1 4 ? 9.478 5.438 13.473 1.00 0.00 4 LYS A C 9
ATOM 4592 O O . LYS A 1 4 ? 9.268 4.227 13.539 1.00 0.00 4 LYS A O 9
ATOM 4611 N N . ILE A 1 5 ? 9.846 6.049 12.350 1.00 0.00 5 ILE A N 9
ATOM 4612 C CA . ILE A 1 5 ? 10.026 5.314 11.102 1.00 0.00 5 ILE A CA 9
ATOM 4613 C C . ILE A 1 5 ? 8.706 4.737 10.604 1.00 0.00 5 ILE A C 9
ATOM 4614 O O . ILE A 1 5 ? 8.685 3.727 9.900 1.00 0.00 5 ILE A O 9
ATOM 4630 N N . GLY A 1 6 ? 7.604 5.385 10.973 1.00 0.00 6 GLY A N 9
ATOM 4631 C CA . GLY A 1 6 ? 6.296 4.921 10.553 1.00 0.00 6 GLY A CA 9
ATOM 4632 C C . GLY A 1 6 ? 5.217 5.966 10.757 1.00 0.00 6 GLY A C 9
ATOM 4633 O O . GLY A 1 6 ? 4.237 5.726 11.460 1.00 0.00 6 GLY A O 9
ATOM 4637 N N . ASN A 1 7 ? 5.398 7.130 10.142 1.00 0.00 7 ASN A N 9
ATOM 4638 C CA . ASN A 1 7 ? 4.430 8.214 10.265 1.00 0.00 7 ASN A CA 9
ATOM 4639 C C . ASN A 1 7 ? 3.256 8.007 9.312 1.00 0.00 7 ASN A C 9
ATOM 4640 O O . ASN A 1 7 ? 2.182 7.568 9.722 1.00 0.00 7 ASN A O 9
ATOM 4651 N N . GLY A 1 8 ? 3.466 8.326 8.038 1.00 0.00 8 GLY A N 9
ATOM 4652 C CA . GLY A 1 8 ? 2.415 8.164 7.049 1.00 0.00 8 GLY A CA 9
ATOM 4653 C C . GLY A 1 8 ? 2.887 7.406 5.824 1.00 0.00 8 GLY A C 9
ATOM 4654 O O . GLY A 1 8 ? 3.838 7.823 5.163 1.00 0.00 8 GLY A O 9
ATOM 4658 N N . CYS A 1 9 ? 2.210 6.294 5.522 1.00 0.00 9 CYS A N 9
ATOM 4659 C CA . CYS A 1 9 ? 2.530 5.450 4.375 1.00 0.00 9 CYS A CA 9
ATOM 4660 C C . CYS A 1 9 ? 3.961 5.656 3.879 1.00 0.00 9 CYS A C 9
ATOM 4661 O O . CYS A 1 9 ? 4.186 6.224 2.811 1.00 0.00 9 CYS A O 9
ATOM 4668 N N . PHE A 1 10 ? 4.920 5.184 4.667 1.00 0.00 10 PHE A N 9
ATOM 4669 C CA . PHE A 1 10 ? 6.324 5.304 4.324 1.00 0.00 10 PHE A CA 9
ATOM 4670 C C . PHE A 1 10 ? 7.110 4.111 4.855 1.00 0.00 10 PHE A C 9
ATOM 4671 O O . PHE A 1 10 ? 7.926 3.525 4.142 1.00 0.00 10 PHE A O 9
ATOM 4688 N N . GLY A 1 11 ? 6.853 3.753 6.109 1.00 0.00 11 GLY A N 9
ATOM 4689 C CA . GLY A 1 11 ? 7.538 2.627 6.715 1.00 0.00 11 GLY A CA 9
ATOM 4690 C C . GLY A 1 11 ? 6.598 1.740 7.510 1.00 0.00 11 GLY A C 9
ATOM 4691 O O . GLY A 1 11 ? 7.024 1.042 8.430 1.00 0.00 11 GLY A O 9
ATOM 4695 N N . PHE A 1 12 ? 5.316 1.769 7.155 1.00 0.00 12 PHE A N 9
ATOM 4696 C CA . PHE A 1 12 ? 4.315 0.962 7.843 1.00 0.00 12 PHE A CA 9
ATOM 4697 C C . PHE A 1 12 ? 4.207 -0.425 7.213 1.00 0.00 12 PHE A C 9
ATOM 4698 O O . PHE A 1 12 ? 4.778 -0.681 6.152 1.00 0.00 12 PHE A O 9
ATOM 4715 N N . PRO A 1 13 ? 3.465 -1.339 7.861 1.00 0.00 13 PRO A N 9
ATOM 4716 C CA . PRO A 1 13 ? 3.275 -2.706 7.362 1.00 0.00 13 PRO A CA 9
ATOM 4717 C C . PRO A 1 13 ? 2.570 -2.735 6.010 1.00 0.00 13 PRO A C 9
ATOM 4718 O O . PRO A 1 13 ? 2.878 -3.567 5.157 1.00 0.00 13 PRO A O 9
ATOM 4729 N N . LEU A 1 14 ? 1.622 -1.821 5.822 1.00 0.00 14 LEU A N 9
ATOM 4730 C CA . LEU A 1 14 ? 0.871 -1.742 4.571 1.00 0.00 14 LEU A CA 9
ATOM 4731 C C . LEU A 1 14 ? -0.046 -2.953 4.406 1.00 0.00 14 LEU A C 9
ATOM 4732 O O . LEU A 1 14 ? -0.338 -3.370 3.284 1.00 0.00 14 LEU A O 9
ATOM 4748 N N . ASP A 1 15 ? -0.500 -3.508 5.532 1.00 0.00 15 ASP A N 9
ATOM 4749 C CA . ASP A 1 15 ? -1.389 -4.675 5.530 1.00 0.00 15 ASP A CA 9
ATOM 4750 C C . ASP A 1 15 ? -1.350 -5.375 6.885 1.00 0.00 15 ASP A C 9
ATOM 4751 O O . ASP A 1 15 ? -1.348 -6.604 6.966 1.00 0.00 15 ASP A O 9
ATOM 4760 N N . ARG A 1 16 ? -1.313 -4.583 7.950 1.00 0.00 16 ARG A N 9
ATOM 4761 C CA . ARG A 1 16 ? -1.266 -5.109 9.296 1.00 0.00 16 ARG A CA 9
ATOM 4762 C C . ARG A 1 16 ? -2.123 -4.268 10.235 1.00 0.00 16 ARG A C 9
ATOM 4763 O O . ARG A 1 16 ? -3.066 -4.767 10.848 1.00 0.00 16 ARG A O 9
ATOM 4784 N N . ILE A 1 17 ? -1.786 -2.987 10.335 1.00 0.00 17 ILE A N 9
ATOM 4785 C CA . ILE A 1 17 ? -2.522 -2.066 11.191 1.00 0.00 17 ILE A CA 9
ATOM 4786 C C . ILE A 1 17 ? -4.005 -2.045 10.831 1.00 0.00 17 ILE A C 9
ATOM 4787 O O . ILE A 1 17 ? -4.848 -1.676 11.648 1.00 0.00 17 ILE A O 9
ATOM 4803 N N . GLY A 1 18 ? -4.314 -2.443 9.599 1.00 0.00 18 GLY A N 9
ATOM 4804 C CA . GLY A 1 18 ? -5.690 -2.464 9.144 1.00 0.00 18 GLY A CA 9
ATOM 4805 C C . GLY A 1 18 ? -5.801 -2.361 7.636 1.00 0.00 18 GLY A C 9
ATOM 4806 O O . GLY A 1 18 ? -6.806 -2.767 7.053 1.00 0.00 18 GLY A O 9
ATOM 4810 N N . SER A 1 19 ? -4.765 -1.814 7.002 1.00 0.00 19 SER A N 9
ATOM 4811 C CA . SER A 1 19 ? -4.749 -1.656 5.552 1.00 0.00 19 SER A CA 9
ATOM 4812 C C . SER A 1 19 ? -5.860 -0.710 5.103 1.00 0.00 19 SER A C 9
ATOM 4813 O O . SER A 1 19 ? -6.989 -0.793 5.583 1.00 0.00 19 SER A O 9
ATOM 4821 N N . VAL A 1 20 ? -5.535 0.190 4.179 1.00 0.00 20 VAL A N 9
ATOM 4822 C CA . VAL A 1 20 ? -6.513 1.145 3.673 1.00 0.00 20 VAL A CA 9
ATOM 4823 C C . VAL A 1 20 ? -6.944 0.793 2.252 1.00 0.00 20 VAL A C 9
ATOM 4824 O O . VAL A 1 20 ? -6.735 1.565 1.315 1.00 0.00 20 VAL A O 9
ATOM 4837 N N . SER A 1 21 ? -7.545 -0.383 2.098 1.00 0.00 21 SER A N 9
ATOM 4838 C CA . SER A 1 21 ? -8.006 -0.842 0.794 1.00 0.00 21 SER A CA 9
ATOM 4839 C C . SER A 1 21 ? -6.855 -0.903 -0.207 1.00 0.00 21 SER A C 9
ATOM 4840 O O . SER A 1 21 ? -7.073 -0.876 -1.419 1.00 0.00 21 SER A O 9
ATOM 4848 N N . GLY A 1 22 ? -5.630 -0.987 0.303 1.00 0.00 22 GLY A N 9
ATOM 4849 C CA . GLY A 1 22 ? -4.470 -1.052 -0.564 1.00 0.00 22 GLY A CA 9
ATOM 4850 C C . GLY A 1 22 ? -3.169 -0.827 0.183 1.00 0.00 22 GLY A C 9
ATOM 4851 O O . GLY A 1 22 ? -2.564 -1.772 0.687 1.00 0.00 22 GLY A O 9
ATOM 4855 N N . LEU A 1 23 ? -2.738 0.429 0.249 1.00 0.00 23 LEU A N 9
ATOM 4856 C CA . LEU A 1 23 ? -1.500 0.776 0.930 1.00 0.00 23 LEU A CA 9
ATOM 4857 C C . LEU A 1 23 ? -1.644 0.633 2.446 1.00 0.00 23 LEU A C 9
ATOM 4858 O O . LEU A 1 23 ? -1.364 -0.428 3.004 1.00 0.00 23 LEU A O 9
ATOM 4874 N N . GLY A 1 24 ? -2.079 1.703 3.109 1.00 0.00 24 GLY A N 9
ATOM 4875 C CA . GLY A 1 24 ? -2.244 1.662 4.551 1.00 0.00 24 GLY A CA 9
ATOM 4876 C C . GLY A 1 24 ? -2.193 3.036 5.186 1.00 0.00 24 GLY A C 9
ATOM 4877 O O . GLY A 1 24 ? -2.709 3.232 6.287 1.00 0.00 24 GLY A O 9
ATOM 4881 N N . CYS A 1 25 ? -1.557 3.982 4.491 1.00 0.00 25 CYS A N 9
ATOM 4882 C CA . CYS A 1 25 ?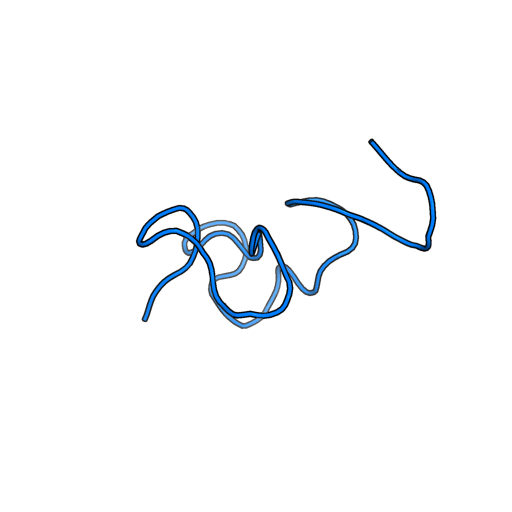 -1.411 5.359 4.967 1.00 0.00 25 CYS A CA 9
ATOM 4883 C C . CYS A 1 25 ? -2.461 5.732 6.013 1.00 0.00 25 CYS A C 9
ATOM 4884 O O . CYS A 1 25 ? -3.653 5.486 5.828 1.00 0.00 25 CYS A O 9
ATOM 4891 N N . ASN A 1 26 ? -2.006 6.328 7.111 1.00 0.00 26 ASN A N 9
ATOM 4892 C CA . ASN A 1 26 ? -2.902 6.737 8.187 1.00 0.00 26 ASN A CA 9
ATOM 4893 C C . ASN A 1 26 ? -2.230 7.768 9.091 1.00 0.00 26 ASN A C 9
ATOM 4894 O O . ASN A 1 26 ? -2.205 7.618 10.313 1.00 0.00 26 ASN A O 9
ATOM 4905 N N . ARG A 1 27 ? -1.677 8.812 8.480 1.00 0.00 27 ARG A N 9
ATOM 4906 C CA . ARG A 1 27 ? -0.997 9.861 9.215 1.00 0.00 27 ARG A CA 9
ATOM 4907 C C . ARG A 1 27 ? -1.980 10.710 10.023 1.00 0.00 27 ARG A C 9
ATOM 4908 O O . ARG A 1 27 ? -2.041 11.928 9.859 1.00 0.00 27 ARG A O 9
ATOM 4929 N N . ILE A 1 28 ? -2.748 10.065 10.898 1.00 0.00 28 ILE A N 9
ATOM 4930 C CA . ILE A 1 28 ? -3.719 10.767 11.728 1.00 0.00 28 ILE A CA 9
ATOM 4931 C C . ILE A 1 28 ? -3.851 10.093 13.100 1.00 0.00 28 ILE A C 9
ATOM 4932 O O . ILE A 1 28 ? -2.965 10.228 13.944 1.00 0.00 28 ILE A O 9
ATOM 4948 N N . MET A 1 29 ? -4.949 9.366 13.323 1.00 0.00 29 MET A N 9
ATOM 4949 C CA . MET A 1 29 ? -5.172 8.681 14.593 1.00 0.00 29 MET A CA 9
ATOM 4950 C C . MET A 1 29 ? -6.525 7.978 14.595 1.00 0.00 29 MET A C 9
ATOM 4951 O O . MET A 1 29 ? -6.652 6.852 15.080 1.00 0.00 29 MET A O 9
ATOM 4965 N N . GLN A 1 30 ? -7.535 8.650 14.053 1.00 0.00 30 GLN A N 9
ATOM 4966 C CA . GLN A 1 30 ? -8.882 8.093 13.992 1.00 0.00 30 GLN A CA 9
ATOM 4967 C C . GLN A 1 30 ? -9.148 7.453 12.632 1.00 0.00 30 GLN A C 9
ATOM 4968 O O . GLN A 1 30 ? -10.167 7.723 11.996 1.00 0.00 30 GLN A O 9
ATOM 4982 N N . ASN A 1 31 ? -8.226 6.602 12.192 1.00 0.00 31 ASN A N 9
ATOM 4983 C CA . ASN A 1 31 ? -8.363 5.923 10.906 1.00 0.00 31 ASN A CA 9
ATOM 4984 C C . ASN A 1 31 ? -8.332 6.928 9.755 1.00 0.00 31 ASN A C 9
ATOM 4985 O O . ASN A 1 31 ? -8.642 8.104 9.940 1.00 0.00 31 ASN A O 9
ATOM 4996 N N . PRO A 1 32 ? -7.954 6.473 8.548 1.00 0.00 32 PRO A N 9
ATOM 4997 C CA . PRO A 1 32 ? -7.883 7.339 7.364 1.00 0.00 32 PRO A CA 9
ATOM 4998 C C . PRO A 1 32 ? -9.261 7.829 6.919 1.00 0.00 32 PRO A C 9
ATOM 4999 O O . PRO A 1 32 ? -10.077 7.047 6.432 1.00 0.00 32 PRO A O 9
ATOM 5010 N N . PRO A 1 33 ? -9.541 9.135 7.081 1.00 0.00 33 PRO A N 9
ATOM 5011 C CA . PRO A 1 33 ? -10.828 9.719 6.693 1.00 0.00 33 PRO A CA 9
ATOM 5012 C C . PRO A 1 33 ? -10.972 9.851 5.180 1.00 0.00 33 PRO A C 9
ATOM 5013 O O . PRO A 1 33 ? -10.480 10.807 4.581 1.00 0.00 33 PRO A O 9
ATOM 5024 N N . LYS A 1 34 ? -11.652 8.886 4.568 1.00 0.00 34 LYS A N 9
ATOM 5025 C CA . LYS A 1 34 ? -11.862 8.895 3.125 1.00 0.00 34 LYS A CA 9
ATOM 5026 C C . LYS A 1 34 ? -10.532 8.867 2.379 1.00 0.00 34 LYS A C 9
ATOM 5027 O O . LYS A 1 34 ? -9.779 9.841 2.396 1.00 0.00 34 LYS A O 9
ATOM 5046 N N . LYS A 1 35 ? -10.250 7.747 1.721 1.00 0.00 35 LYS A N 9
ATOM 5047 C CA . LYS A 1 35 ? -9.012 7.594 0.967 1.00 0.00 35 LYS A CA 9
ATOM 5048 C C . LYS A 1 35 ? -7.797 7.798 1.866 1.00 0.00 35 LYS A C 9
ATOM 5049 O O . LYS A 1 35 ? -7.930 8.167 3.032 1.00 0.00 35 LYS A O 9
ATOM 5068 N N . PHE A 1 36 ? -6.611 7.549 1.313 1.00 0.00 36 PHE A N 9
ATOM 5069 C CA . PHE A 1 36 ? -5.365 7.697 2.050 1.00 0.00 36 PHE A CA 9
ATOM 5070 C C . PHE A 1 36 ? -5.354 8.980 2.879 1.00 0.00 36 PHE A C 9
ATOM 5071 O O . PHE A 1 36 ? -6.085 9.926 2.588 1.00 0.00 36 PHE A O 9
ATOM 5088 N N . SER A 1 37 ? -4.519 9.004 3.913 1.00 0.00 37 SER A N 9
ATOM 5089 C CA . SER A 1 37 ? -4.413 10.170 4.782 1.00 0.00 37 SER A CA 9
ATOM 5090 C C . SER A 1 37 ? -3.639 11.290 4.095 1.00 0.00 37 SER A C 9
ATOM 5091 O O . SER A 1 37 ? -3.001 11.075 3.064 1.00 0.00 37 SER A O 9
ATOM 5099 N N . GLY A 1 38 ? -3.698 12.485 4.672 1.00 0.00 38 GLY A N 9
ATOM 5100 C CA . GLY A 1 38 ? -2.997 13.619 4.100 1.00 0.00 38 GLY A CA 9
ATOM 5101 C C . GLY A 1 38 ? -3.768 14.263 2.965 1.00 0.00 38 GLY A C 9
ATOM 5102 O O . GLY A 1 38 ? -4.911 13.897 2.694 1.00 0.00 38 GLY A O 9
ATOM 5106 N N . GLU A 1 39 ? -3.141 15.228 2.299 1.00 0.00 39 GLU A N 9
ATOM 5107 C CA . GLU A 1 39 ? -3.776 15.925 1.187 1.00 0.00 39 GLU A CA 9
ATOM 5108 C C . GLU A 1 39 ? -3.516 15.200 -0.130 1.00 0.00 39 GLU A C 9
ATOM 5109 O O . GLU A 1 39 ? -4.266 15.448 -1.098 1.00 0.00 39 GLU A O 9
ATOM 5122 N N . SER A 1 1 ? 3.890 13.625 12.237 1.00 0.00 1 SER A N 10
ATOM 5123 C CA . SER A 1 1 ? 5.209 14.034 11.687 1.00 0.00 1 SER A CA 10
ATOM 5124 C C . SER A 1 1 ? 5.729 13.010 10.683 1.00 0.00 1 SER A C 10
ATOM 5125 O O . SER A 1 1 ? 6.420 12.060 11.051 1.00 0.00 1 SER A O 10
ATOM 5135 N N . ASP A 1 2 ? 5.392 13.209 9.414 1.00 0.00 2 ASP A N 10
ATOM 5136 C CA . ASP A 1 2 ? 5.825 12.303 8.356 1.00 0.00 2 ASP A CA 10
ATOM 5137 C C . ASP A 1 2 ? 7.322 12.438 8.103 1.00 0.00 2 ASP A C 10
ATOM 5138 O O . ASP A 1 2 ? 7.748 13.181 7.218 1.00 0.00 2 ASP A O 10
ATOM 5147 N N . SER A 1 3 ? 8.117 11.712 8.882 1.00 0.00 3 SER A N 10
ATOM 5148 C CA . SER A 1 3 ? 9.568 11.750 8.743 1.00 0.00 3 SER A CA 10
ATOM 5149 C C . SER A 1 3 ? 10.213 10.553 9.433 1.00 0.00 3 SER A C 10
ATOM 5150 O O . SER A 1 3 ? 10.944 9.783 8.810 1.00 0.00 3 SER A O 10
ATOM 5158 N N . LYS A 1 4 ? 9.937 10.403 10.725 1.00 0.00 4 LYS A N 10
ATOM 5159 C CA . LYS A 1 4 ? 10.490 9.302 11.500 1.00 0.00 4 LYS A CA 10
ATOM 5160 C C . LYS A 1 4 ? 9.450 8.206 11.712 1.00 0.00 4 LYS A C 10
ATOM 5161 O O . LYS A 1 4 ? 9.624 7.075 11.257 1.00 0.00 4 LYS A O 10
ATOM 5180 N N . ILE A 1 5 ? 8.369 8.548 12.405 1.00 0.00 5 ILE A N 10
ATOM 5181 C CA . ILE A 1 5 ? 7.302 7.593 12.678 1.00 0.00 5 ILE A CA 10
ATOM 5182 C C . ILE A 1 5 ? 6.699 7.048 11.386 1.00 0.00 5 ILE A C 10
ATOM 5183 O O . ILE A 1 5 ? 6.072 5.988 11.384 1.00 0.00 5 ILE A O 10
ATOM 5199 N N . GLY A 1 6 ? 6.889 7.775 10.289 1.00 0.00 6 GLY A N 10
ATOM 5200 C CA . GLY A 1 6 ? 6.352 7.343 9.013 1.00 0.00 6 GLY A CA 10
ATOM 5201 C C . GLY A 1 6 ? 4.840 7.448 8.963 1.00 0.00 6 GLY A C 10
ATOM 5202 O O . GLY A 1 6 ? 4.133 6.474 9.223 1.00 0.00 6 GLY A O 10
ATOM 5206 N N . ASN A 1 7 ? 4.345 8.637 8.636 1.00 0.00 7 ASN A N 10
ATOM 5207 C CA . ASN A 1 7 ? 2.909 8.870 8.562 1.00 0.00 7 ASN A CA 10
ATOM 5208 C C . ASN A 1 7 ? 2.397 8.707 7.133 1.00 0.00 7 ASN A C 10
ATOM 5209 O O . ASN A 1 7 ? 1.787 9.618 6.575 1.00 0.00 7 ASN A O 10
ATOM 5220 N N . GLY A 1 8 ? 2.642 7.538 6.549 1.00 0.00 8 GLY A N 10
ATOM 5221 C CA . GLY A 1 8 ? 2.190 7.286 5.193 1.00 0.00 8 GLY A CA 10
ATOM 5222 C C . GLY A 1 8 ? 2.994 6.209 4.491 1.00 0.00 8 GLY A C 10
ATOM 5223 O O . GLY A 1 8 ? 3.872 6.510 3.683 1.00 0.00 8 GLY A O 10
ATOM 5227 N N . CYS A 1 9 ? 2.676 4.949 4.790 1.00 0.00 9 CYS A N 10
ATOM 5228 C CA . CYS A 1 9 ? 3.346 3.803 4.185 1.00 0.00 9 CYS A CA 10
ATOM 5229 C C . CYS A 1 9 ? 4.841 4.050 3.962 1.00 0.00 9 CYS A C 10
ATOM 5230 O O . CYS A 1 9 ? 5.420 3.555 2.996 1.00 0.00 9 CYS A O 10
ATOM 5237 N N . PHE A 1 10 ? 5.459 4.827 4.848 1.00 0.00 10 PHE A N 10
ATOM 5238 C CA . PHE A 1 10 ? 6.873 5.138 4.729 1.00 0.00 10 PHE A CA 10
ATOM 5239 C C . PHE A 1 10 ? 7.742 4.053 5.361 1.00 0.00 10 PHE A C 10
ATOM 5240 O O . PHE A 1 10 ? 8.290 3.199 4.662 1.00 0.00 10 PHE A O 10
ATOM 5257 N N . GLY A 1 11 ? 7.872 4.091 6.685 1.00 0.00 11 GLY A N 10
ATOM 5258 C CA . GLY A 1 11 ? 8.682 3.106 7.379 1.00 0.00 11 GLY A CA 10
ATOM 5259 C C . GLY A 1 11 ? 7.863 2.205 8.283 1.00 0.00 11 GLY A C 10
ATOM 5260 O O . GLY A 1 11 ? 8.406 1.559 9.181 1.00 0.00 11 GLY A O 10
ATOM 5264 N N . PHE A 1 12 ? 6.557 2.158 8.046 1.00 0.00 12 PHE A N 10
ATOM 5265 C CA . PHE A 1 12 ? 5.665 1.329 8.845 1.00 0.00 12 PHE A CA 10
ATOM 5266 C C . PHE A 1 12 ? 4.758 0.495 7.940 1.00 0.00 12 PHE A C 10
ATOM 5267 O O . PHE A 1 12 ? 3.822 1.022 7.342 1.00 0.00 12 PHE A O 10
ATOM 5284 N N . PRO A 1 13 ? 5.023 -0.821 7.829 1.00 0.00 13 PRO A N 10
ATOM 5285 C CA . PRO A 1 13 ? 4.217 -1.719 6.992 1.00 0.00 13 PRO A CA 10
ATOM 5286 C C . PRO A 1 13 ? 2.724 -1.570 7.259 1.00 0.00 13 PRO A C 10
ATOM 5287 O O . PRO A 1 13 ? 2.152 -2.298 8.072 1.00 0.00 13 PRO A O 10
ATOM 5298 N N . LEU A 1 14 ? 2.100 -0.617 6.575 1.00 0.00 14 LEU A N 10
ATOM 5299 C CA . LEU A 1 14 ? 0.674 -0.365 6.740 1.00 0.00 14 LEU A CA 10
ATOM 5300 C C . LEU A 1 14 ? -0.128 -0.997 5.608 1.00 0.00 14 LEU A C 10
ATOM 5301 O O . LEU A 1 14 ? -0.338 -0.383 4.562 1.00 0.00 14 LEU A O 10
ATOM 5317 N N . ASP A 1 15 ? -0.570 -2.232 5.827 1.00 0.00 15 ASP A N 10
ATOM 5318 C CA . ASP A 1 15 ? -1.350 -2.965 4.835 1.00 0.00 15 ASP A CA 10
ATOM 5319 C C . ASP A 1 15 ? -1.559 -4.405 5.288 1.00 0.00 15 ASP A C 10
ATOM 5320 O O . ASP A 1 15 ? -1.495 -5.337 4.484 1.00 0.00 15 ASP A O 10
ATOM 5329 N N . ARG A 1 16 ? -1.804 -4.582 6.582 1.00 0.00 16 ARG A N 10
ATOM 5330 C CA . ARG A 1 16 ? -2.013 -5.902 7.146 1.00 0.00 16 ARG A CA 10
ATOM 5331 C C . ARG A 1 16 ? -2.756 -5.820 8.475 1.00 0.00 16 ARG A C 10
ATOM 5332 O O . ARG A 1 16 ? -3.894 -6.278 8.592 1.00 0.00 16 ARG A O 10
ATOM 5353 N N . ILE A 1 17 ? -2.106 -5.233 9.475 1.00 0.00 17 ILE A N 10
ATOM 5354 C CA . ILE A 1 17 ? -2.707 -5.091 10.798 1.00 0.00 17 ILE A CA 10
ATOM 5355 C C . ILE A 1 17 ? -4.023 -4.328 10.723 1.00 0.00 17 ILE A C 10
ATOM 5356 O O . ILE A 1 17 ? -4.943 -4.576 11.503 1.00 0.00 17 ILE A O 10
ATOM 5372 N N . GLY A 1 18 ? -4.107 -3.397 9.778 1.00 0.00 18 GLY A N 10
ATOM 5373 C CA . GLY A 1 18 ? -5.313 -2.611 9.616 1.00 0.00 18 GLY A CA 10
ATOM 5374 C C . GLY A 1 18 ? -5.659 -2.377 8.159 1.00 0.00 18 GLY A C 10
ATOM 5375 O O . GLY A 1 18 ? -6.752 -2.722 7.710 1.00 0.00 18 GLY A O 10
ATOM 5379 N N . SER A 1 19 ? -4.719 -1.798 7.418 1.00 0.00 19 SER A N 10
ATOM 5380 C CA . SER A 1 19 ? -4.915 -1.517 6.001 1.00 0.00 19 SER A CA 10
ATOM 5381 C C . SER A 1 19 ? -6.110 -0.591 5.783 1.00 0.00 19 SER A C 10
ATOM 5382 O O . SER A 1 19 ? -7.113 -0.677 6.491 1.00 0.00 19 SER A O 10
ATOM 5390 N N . VAL A 1 20 ? -5.995 0.292 4.797 1.00 0.00 20 VAL A N 10
ATOM 5391 C CA . VAL A 1 20 ? -7.066 1.232 4.488 1.00 0.00 20 VAL A CA 10
ATOM 5392 C C . VAL A 1 20 ? -7.832 0.799 3.242 1.00 0.00 20 VAL A C 10
ATOM 5393 O O . VAL A 1 20 ? -8.338 1.632 2.490 1.00 0.00 20 VAL A O 10
ATOM 5406 N N . SER A 1 21 ? -7.911 -0.512 3.029 1.00 0.00 21 SER A N 10
ATOM 5407 C CA . SER A 1 21 ? -8.617 -1.058 1.876 1.00 0.00 21 SER A CA 10
ATOM 5408 C C . SER A 1 21 ? -8.000 -0.557 0.573 1.00 0.00 21 SER A C 10
ATOM 5409 O O . SER A 1 21 ? -8.564 0.306 -0.101 1.00 0.00 21 SER A O 10
ATOM 5417 N N . GLY A 1 22 ? -6.841 -1.103 0.223 1.00 0.00 22 GLY A N 10
ATOM 5418 C CA . GLY A 1 22 ? -6.168 -0.701 -0.998 1.00 0.00 22 GLY A CA 10
ATOM 5419 C C . GLY A 1 22 ? -4.748 -0.230 -0.754 1.00 0.00 22 GLY A C 10
ATOM 5420 O O . GLY A 1 22 ? -3.854 -0.492 -1.557 1.00 0.00 22 GLY A O 10
ATOM 5424 N N . LEU A 1 23 ? -4.539 0.466 0.360 1.00 0.00 23 LEU A N 10
ATOM 5425 C CA . LEU A 1 23 ? -3.217 0.973 0.707 1.00 0.00 23 LEU A CA 10
ATOM 5426 C C . LEU A 1 23 ? -3.246 1.701 2.048 1.00 0.00 23 LEU A C 10
ATOM 5427 O O . LEU A 1 23 ? -4.022 2.635 2.243 1.00 0.00 23 LEU A O 10
ATOM 5443 N N . GLY A 1 24 ? -2.393 1.264 2.970 1.00 0.00 24 GLY A N 10
ATOM 5444 C CA . GLY A 1 24 ? -2.335 1.884 4.281 1.00 0.00 24 GLY A CA 10
ATOM 5445 C C . GLY A 1 24 ? -1.838 3.310 4.222 1.00 0.00 24 GLY A C 10
ATOM 5446 O O . GLY A 1 24 ? -2.223 4.145 5.042 1.00 0.00 24 GLY A O 10
ATOM 5450 N N . CYS A 1 25 ? -0.976 3.579 3.251 1.00 0.00 25 CYS A N 10
ATOM 5451 C CA . CYS A 1 25 ? -0.398 4.895 3.056 1.00 0.00 25 CYS A CA 10
ATOM 5452 C C . CYS A 1 25 ? -1.402 6.014 3.341 1.00 0.00 25 CYS A C 10
ATOM 5453 O O . CYS A 1 25 ? -2.615 5.807 3.275 1.00 0.00 25 CYS A O 10
ATOM 5460 N N . ASN A 1 26 ? -0.886 7.196 3.660 1.00 0.00 26 ASN A N 10
ATOM 5461 C CA . ASN A 1 26 ? -1.733 8.346 3.957 1.00 0.00 26 ASN A CA 10
ATOM 5462 C C . ASN A 1 26 ? -0.954 9.649 3.803 1.00 0.00 26 ASN A C 10
ATOM 5463 O O . ASN A 1 26 ? -1.261 10.646 4.456 1.00 0.00 26 ASN A O 10
ATOM 5474 N N . ARG A 1 27 ? 0.057 9.633 2.938 1.00 0.00 27 ARG A N 10
ATOM 5475 C CA . ARG A 1 27 ? 0.886 10.804 2.699 1.00 0.00 27 ARG A CA 10
ATOM 5476 C C . ARG A 1 27 ? 0.037 12.050 2.458 1.00 0.00 27 ARG A C 10
ATOM 5477 O O . ARG A 1 27 ? -0.375 12.320 1.331 1.00 0.00 27 ARG A O 10
ATOM 5498 N N . ILE A 1 28 ? -0.212 12.805 3.525 1.00 0.00 28 ILE A N 10
ATOM 5499 C CA . ILE A 1 28 ? -1.002 14.026 3.442 1.00 0.00 28 ILE A CA 10
ATOM 5500 C C . ILE A 1 28 ? -2.427 13.752 2.945 1.00 0.00 28 ILE A C 10
ATOM 5501 O O . ILE A 1 28 ? -3.143 14.674 2.551 1.00 0.00 28 ILE A O 10
ATOM 5517 N N . MET A 1 29 ? -2.837 12.487 2.977 1.00 0.00 29 MET A N 10
ATOM 5518 C CA . MET A 1 29 ? -4.174 12.109 2.535 1.00 0.00 29 MET A CA 10
ATOM 5519 C C . MET A 1 29 ? -4.392 12.493 1.066 1.00 0.00 29 MET A C 10
ATOM 5520 O O . MET A 1 29 ? -3.870 11.831 0.168 1.00 0.00 29 MET A O 10
ATOM 5534 N N . GLN A 1 30 ? -5.153 13.563 0.823 1.00 0.00 30 GLN A N 10
ATOM 5535 C CA . GLN A 1 30 ? -5.426 14.031 -0.533 1.00 0.00 30 GLN A CA 10
ATOM 5536 C C . GLN A 1 30 ? -5.713 12.870 -1.488 1.00 0.00 30 GLN A C 10
ATOM 5537 O O . GLN A 1 30 ? -5.217 12.840 -2.614 1.00 0.00 30 GLN A O 10
ATOM 5551 N N . ASN A 1 31 ? -6.521 11.918 -1.032 1.00 0.00 31 ASN A N 10
ATOM 5552 C CA . ASN A 1 31 ? -6.878 10.760 -1.848 1.00 0.00 31 ASN A CA 10
ATOM 5553 C C . ASN A 1 31 ? -7.753 9.780 -1.066 1.00 0.00 31 ASN A C 10
ATOM 5554 O O . ASN A 1 31 ? -8.914 9.560 -1.414 1.00 0.00 31 ASN A O 10
ATOM 5565 N N . PRO A 1 32 ? -7.210 9.174 0.004 1.00 0.00 32 PRO A N 10
ATOM 5566 C CA . PRO A 1 32 ? -7.950 8.214 0.832 1.00 0.00 32 PRO A CA 10
ATOM 5567 C C . PRO A 1 32 ? -9.158 8.850 1.518 1.00 0.00 32 PRO A C 10
ATOM 5568 O O . PRO A 1 32 ? -9.356 10.062 1.441 1.00 0.00 32 PRO A O 10
ATOM 5579 N N . PRO A 1 33 ? -9.986 8.036 2.199 1.00 0.00 33 PRO A N 10
ATOM 5580 C CA . PRO A 1 33 ? -11.179 8.526 2.898 1.00 0.00 33 PRO A CA 10
ATOM 5581 C C . PRO A 1 33 ? -10.857 9.646 3.881 1.00 0.00 33 PRO A C 10
ATOM 5582 O O . PRO A 1 33 ? -9.692 9.948 4.136 1.00 0.00 33 PRO A O 10
ATOM 5593 N N . LYS A 1 34 ? -11.904 10.262 4.425 1.00 0.00 34 LYS A N 10
ATOM 5594 C CA . LYS A 1 34 ? -11.753 11.354 5.379 1.00 0.00 34 LYS A CA 10
ATOM 5595 C C . LYS A 1 34 ? -10.692 11.037 6.431 1.00 0.00 34 LYS A C 10
ATOM 5596 O O . LYS A 1 34 ? -9.821 11.860 6.716 1.00 0.00 34 LYS A O 10
ATOM 5615 N N . LYS A 1 35 ? -10.773 9.843 7.006 1.00 0.00 35 LYS A N 10
ATOM 5616 C CA . LYS A 1 35 ? -9.821 9.422 8.028 1.00 0.00 35 LYS A CA 10
ATOM 5617 C C . LYS A 1 35 ? -9.989 7.941 8.352 1.00 0.00 35 LYS A C 10
ATOM 5618 O O . LYS A 1 35 ? -10.947 7.305 7.912 1.00 0.00 35 LYS A O 10
ATOM 5637 N N . PHE A 1 36 ? -9.054 7.404 9.134 1.00 0.00 36 PHE A N 10
ATOM 5638 C CA . PHE A 1 36 ? -9.087 6.008 9.533 1.00 0.00 36 PHE A CA 10
ATOM 5639 C C . PHE A 1 36 ? -7.839 5.645 10.333 1.00 0.00 36 PHE A C 10
ATOM 5640 O O . PHE A 1 36 ? -7.929 5.189 11.472 1.00 0.00 36 PHE A O 10
ATOM 5657 N N . SER A 1 37 ? -6.674 5.851 9.726 1.00 0.00 37 SER A N 10
ATOM 5658 C CA . SER A 1 37 ? -5.406 5.548 10.380 1.00 0.00 37 SER A CA 10
ATOM 5659 C C . SER A 1 37 ? -5.005 6.664 11.337 1.00 0.00 37 SER A C 10
ATOM 5660 O O . SER A 1 37 ? -5.636 7.720 11.376 1.00 0.00 37 SER A O 10
ATOM 5668 N N . GLY A 1 38 ? -3.950 6.423 12.108 1.00 0.00 38 GLY A N 10
ATOM 5669 C CA . GLY A 1 38 ? -3.481 7.418 13.055 1.00 0.00 38 GLY A CA 10
ATOM 5670 C C . GLY A 1 38 ? -2.587 8.460 12.409 1.00 0.00 38 GLY A C 10
ATOM 5671 O O . GLY A 1 38 ? -1.978 8.203 11.371 1.00 0.00 38 GLY A O 10
ATOM 5675 N N . GLU A 1 39 ? -2.512 9.635 13.023 1.00 0.00 39 GLU A N 10
ATOM 5676 C CA . GLU A 1 39 ? -1.687 10.718 12.501 1.00 0.00 39 GLU A CA 10
ATOM 5677 C C . GLU A 1 39 ? -0.513 11.006 13.430 1.00 0.00 39 GLU A C 10
ATOM 5678 O O . GLU A 1 39 ? -0.686 10.872 14.660 1.00 0.00 39 GLU A O 10
ATOM 5691 N N . SER A 1 1 ? 8.489 2.013 11.784 1.00 0.00 1 SER A N 11
ATOM 5692 C CA . SER A 1 1 ? 8.094 1.915 13.214 1.00 0.00 1 SER A CA 11
ATOM 5693 C C . SER A 1 1 ? 7.294 3.137 13.649 1.00 0.00 1 SER A C 11
ATOM 5694 O O . SER A 1 1 ? 7.707 4.275 13.424 1.00 0.00 1 SER A O 11
ATOM 5704 N N . ASP A 1 2 ? 6.145 2.895 14.271 1.00 0.00 2 ASP A N 11
ATOM 5705 C CA . ASP A 1 2 ? 5.285 3.977 14.736 1.00 0.00 2 ASP A CA 11
ATOM 5706 C C . ASP A 1 2 ? 5.942 4.736 15.883 1.00 0.00 2 ASP A C 11
ATOM 5707 O O . ASP A 1 2 ? 6.656 4.151 16.699 1.00 0.00 2 ASP A O 11
ATOM 5716 N N . SER A 1 3 ? 5.700 6.042 15.940 1.00 0.00 3 SER A N 11
ATOM 5717 C CA . SER A 1 3 ? 6.271 6.879 16.988 1.00 0.00 3 SER A CA 11
ATOM 5718 C C . SER A 1 3 ? 7.794 6.790 16.980 1.00 0.00 3 SER A C 11
ATOM 5719 O O . SER A 1 3 ? 8.418 6.494 17.999 1.00 0.00 3 SER A O 11
ATOM 5727 N N . LYS A 1 4 ? 8.385 7.046 15.817 1.00 0.00 4 LYS A N 11
ATOM 5728 C CA . LYS A 1 4 ? 9.835 6.994 15.670 1.00 0.00 4 LYS A CA 11
ATOM 5729 C C . LYS A 1 4 ? 10.265 7.491 14.292 1.00 0.00 4 LYS A C 11
ATOM 5730 O O . LYS A 1 4 ? 11.294 8.153 14.155 1.00 0.00 4 LYS A O 11
ATOM 5749 N N . ILE A 1 5 ? 9.472 7.169 13.273 1.00 0.00 5 ILE A N 11
ATOM 5750 C CA . ILE A 1 5 ? 9.777 7.587 11.912 1.00 0.00 5 ILE A CA 11
ATOM 5751 C C . ILE A 1 5 ? 8.633 7.257 10.954 1.00 0.00 5 ILE A C 11
ATOM 5752 O O . ILE A 1 5 ? 8.344 8.024 10.036 1.00 0.00 5 ILE A O 11
ATOM 5768 N N . GLY A 1 6 ? 7.991 6.113 11.170 1.00 0.00 6 GLY A N 11
ATOM 5769 C CA . GLY A 1 6 ? 6.892 5.710 10.310 1.00 0.00 6 GLY A CA 11
ATOM 5770 C C . GLY A 1 6 ? 5.538 6.099 10.870 1.00 0.00 6 GLY A C 11
ATOM 5771 O O . GLY A 1 6 ? 5.137 5.619 11.930 1.00 0.00 6 GLY A O 11
ATOM 5775 N N . ASN A 1 7 ? 4.834 6.970 10.155 1.00 0.00 7 ASN A N 11
ATOM 5776 C CA . ASN A 1 7 ? 3.515 7.422 10.584 1.00 0.00 7 ASN A CA 11
ATOM 5777 C C . ASN A 1 7 ? 2.482 7.185 9.489 1.00 0.00 7 ASN A C 11
ATOM 5778 O O . ASN A 1 7 ? 2.130 8.100 8.744 1.00 0.00 7 ASN A O 11
ATOM 5789 N N . GLY A 1 8 ? 2.002 5.949 9.393 1.00 0.00 8 GLY A N 11
ATOM 5790 C CA . GLY A 1 8 ? 1.017 5.609 8.383 1.00 0.00 8 GLY A CA 11
ATOM 5791 C C . GLY A 1 8 ? 1.600 4.747 7.280 1.00 0.00 8 GLY A C 11
ATOM 5792 O O . GLY A 1 8 ? 2.081 3.644 7.535 1.00 0.00 8 GLY A O 11
ATOM 5796 N N . CYS A 1 9 ? 1.558 5.250 6.050 1.00 0.00 9 CYS A N 11
ATOM 5797 C CA . CYS A 1 9 ? 2.088 4.517 4.908 1.00 0.00 9 CYS A CA 11
ATOM 5798 C C . CYS A 1 9 ? 3.546 4.883 4.641 1.00 0.00 9 CYS A C 11
ATOM 5799 O O . CYS A 1 9 ? 4.015 4.805 3.505 1.00 0.00 9 CYS A O 11
ATOM 5806 N N . PHE A 1 10 ? 4.260 5.284 5.690 1.00 0.00 10 PHE A N 11
ATOM 5807 C CA . PHE A 1 10 ? 5.658 5.659 5.559 1.00 0.00 10 PHE A CA 11
ATOM 5808 C C . PHE A 1 10 ? 6.539 4.430 5.361 1.00 0.00 10 PHE A C 11
ATOM 5809 O O . PHE A 1 10 ? 6.939 4.117 4.240 1.00 0.00 10 PHE A O 11
ATOM 5826 N N . GLY A 1 11 ? 6.833 3.735 6.454 1.00 0.00 11 GLY A N 11
ATOM 5827 C CA . GLY A 1 11 ? 7.661 2.547 6.377 1.00 0.00 11 GLY A CA 11
ATOM 5828 C C . GLY A 1 11 ? 6.940 1.307 6.865 1.00 0.00 11 GLY A C 11
ATOM 5829 O O . GLY A 1 11 ? 7.569 0.286 7.143 1.00 0.00 11 GLY A O 11
ATOM 5833 N N . PHE A 1 12 ? 5.617 1.394 6.975 1.00 0.00 12 PHE A N 11
ATOM 5834 C CA . PHE A 1 12 ? 4.815 0.272 7.434 1.00 0.00 12 PHE A CA 11
ATOM 5835 C C . PHE A 1 12 ? 4.614 -0.751 6.320 1.00 0.00 12 PHE A C 11
ATOM 5836 O O . PHE A 1 12 ? 4.743 -0.428 5.138 1.00 0.00 12 PHE A O 11
ATOM 5853 N N . PRO A 1 13 ? 4.294 -2.004 6.685 1.00 0.00 13 PRO A N 11
ATOM 5854 C CA . PRO A 1 13 ? 4.073 -3.079 5.714 1.00 0.00 13 PRO A CA 11
ATOM 5855 C C . PRO A 1 13 ? 2.838 -2.845 4.845 1.00 0.00 13 PRO A C 11
ATOM 5856 O O . PRO A 1 13 ? 2.634 -3.534 3.846 1.00 0.00 13 PRO A O 11
ATOM 5867 N N . LEU A 1 14 ? 2.018 -1.869 5.229 1.00 0.00 14 LEU A N 11
ATOM 5868 C CA . LEU A 1 14 ? 0.806 -1.553 4.480 1.00 0.00 14 LEU A CA 11
ATOM 5869 C C . LEU A 1 14 ? -0.121 -2.763 4.410 1.00 0.00 14 LEU A C 11
ATOM 5870 O O . LEU A 1 14 ? -0.476 -3.223 3.325 1.00 0.00 14 LEU A O 11
ATOM 5886 N N . ASP A 1 15 ? -0.508 -3.274 5.577 1.00 0.00 15 ASP A N 11
ATOM 5887 C CA . ASP A 1 15 ? -1.395 -4.435 5.661 1.00 0.00 15 ASP A CA 11
ATOM 5888 C C . ASP A 1 15 ? -1.399 -5.012 7.074 1.00 0.00 15 ASP A C 11
ATOM 5889 O O . ASP A 1 15 ? -1.384 -6.229 7.261 1.00 0.00 15 ASP A O 11
ATOM 5898 N N . ARG A 1 16 ? -1.418 -4.132 8.071 1.00 0.00 16 ARG A N 11
ATOM 5899 C CA . ARG A 1 16 ? -1.423 -4.552 9.459 1.00 0.00 16 ARG A CA 11
ATOM 5900 C C . ARG A 1 16 ? -2.121 -3.523 10.342 1.00 0.00 16 ARG A C 11
ATOM 5901 O O . ARG A 1 16 ? -2.871 -3.878 11.252 1.00 0.00 16 ARG A O 11
ATOM 5922 N N . ILE A 1 17 ? -1.869 -2.246 10.070 1.00 0.00 17 ILE A N 11
ATOM 5923 C CA . ILE A 1 17 ? -2.472 -1.167 10.841 1.00 0.00 17 ILE A CA 11
ATOM 5924 C C . ILE A 1 17 ? -3.831 -0.771 10.266 1.00 0.00 17 ILE A C 11
ATOM 5925 O O . ILE A 1 17 ? -4.113 0.412 10.071 1.00 0.00 17 ILE A O 11
ATOM 5941 N N . GLY A 1 18 ? -4.670 -1.767 9.998 1.00 0.00 18 GLY A N 11
ATOM 5942 C CA . GLY A 1 18 ? -5.985 -1.500 9.448 1.00 0.00 18 GLY A CA 11
ATOM 5943 C C . GLY A 1 18 ? -6.012 -1.601 7.935 1.00 0.00 18 GLY A C 11
ATOM 5944 O O . GLY A 1 18 ? -7.033 -1.965 7.351 1.00 0.00 18 GLY A O 11
ATOM 5948 N N . SER A 1 19 ? -4.887 -1.281 7.301 1.00 0.00 19 SER A N 11
ATOM 5949 C CA . SER A 1 19 ? -4.780 -1.337 5.850 1.00 0.00 19 SER A CA 11
ATOM 5950 C C . SER A 1 19 ? -5.848 -0.467 5.188 1.00 0.00 19 SER A C 11
ATOM 5951 O O . SER A 1 19 ? -6.808 -0.048 5.834 1.00 0.00 19 SER A O 11
ATOM 5959 N N . VAL A 1 20 ? -5.674 -0.201 3.898 1.00 0.00 20 VAL A N 11
ATOM 5960 C CA . VAL A 1 20 ? -6.623 0.615 3.150 1.00 0.00 20 VAL A CA 11
ATOM 5961 C C . VAL A 1 20 ? -6.563 0.294 1.660 1.00 0.00 20 VAL A C 11
ATOM 5962 O O . VAL A 1 20 ? -5.986 1.047 0.874 1.00 0.00 20 VAL A O 11
ATOM 5975 N N . SER A 1 21 ? -7.158 -0.831 1.279 1.00 0.00 21 SER A N 11
ATOM 5976 C CA . SER A 1 21 ? -7.169 -1.254 -0.119 1.00 0.00 21 SER A CA 11
ATOM 5977 C C . SER A 1 21 ? -5.748 -1.392 -0.654 1.00 0.00 21 SER A C 11
ATOM 5978 O O . SER A 1 21 ? -5.502 -1.200 -1.844 1.00 0.00 21 SER A O 11
ATOM 5986 N N . GLY A 1 22 ? -4.816 -1.726 0.234 1.00 0.00 22 GLY A N 11
ATOM 5987 C CA . GLY A 1 22 ? -3.431 -1.882 -0.167 1.00 0.00 22 GLY A CA 11
ATOM 5988 C C . GLY A 1 22 ? -2.612 -0.627 0.073 1.00 0.00 22 GLY A C 11
ATOM 5989 O O . GLY A 1 22 ? -2.140 0.003 -0.872 1.00 0.00 22 GLY A O 11
ATOM 5993 N N . LEU A 1 23 ? -2.447 -0.265 1.342 1.00 0.00 23 LEU A N 11
ATOM 5994 C CA . LEU A 1 23 ? -1.680 0.922 1.704 1.00 0.00 23 LEU A CA 11
ATOM 5995 C C . LEU A 1 23 ? -1.635 1.100 3.219 1.00 0.00 23 LEU A C 11
ATOM 5996 O O . LEU A 1 23 ? -0.589 0.926 3.843 1.00 0.00 23 LEU A O 11
ATOM 6012 N N . GLY A 1 24 ? -2.775 1.451 3.805 1.00 0.00 24 GLY A N 11
ATOM 6013 C CA . GLY A 1 24 ? -2.842 1.649 5.240 1.00 0.00 24 GLY A CA 11
ATOM 6014 C C . GLY A 1 24 ? -2.845 3.108 5.620 1.00 0.00 24 GLY A C 11
ATOM 6015 O O . GLY A 1 24 ? -3.426 3.494 6.635 1.00 0.00 24 GLY A O 11
ATOM 6019 N N . CYS A 1 25 ? -2.188 3.914 4.801 1.00 0.00 25 CYS A N 11
ATOM 6020 C CA . CYS A 1 25 ? -2.090 5.342 5.014 1.00 0.00 25 CYS A CA 11
ATOM 6021 C C . CYS A 1 25 ? -3.411 5.947 5.496 1.00 0.00 25 CYS A C 11
ATOM 6022 O O . CYS A 1 25 ? -4.453 5.292 5.478 1.00 0.00 25 CYS A O 11
ATOM 6029 N N . ASN A 1 26 ? -3.358 7.209 5.917 1.00 0.00 26 ASN A N 11
ATOM 6030 C CA . ASN A 1 26 ? -4.545 7.910 6.395 1.00 0.00 26 ASN A CA 11
ATOM 6031 C C . ASN A 1 26 ? -5.079 7.275 7.675 1.00 0.00 26 ASN A C 11
ATOM 6032 O O . ASN A 1 26 ? -6.023 6.485 7.640 1.00 0.00 26 ASN A O 11
ATOM 6043 N N . ARG A 1 27 ? -4.468 7.627 8.801 1.00 0.00 27 ARG A N 11
ATOM 6044 C CA . ARG A 1 27 ? -4.873 7.102 10.087 1.00 0.00 27 ARG A CA 11
ATOM 6045 C C . ARG A 1 27 ? -4.066 7.745 11.213 1.00 0.00 27 ARG A C 11
ATOM 6046 O O . ARG A 1 27 ? -3.272 7.082 11.881 1.00 0.00 27 ARG A O 11
ATOM 6067 N N . ILE A 1 28 ? -4.272 9.044 11.414 1.00 0.00 28 ILE A N 11
ATOM 6068 C CA . ILE A 1 28 ? -3.567 9.779 12.449 1.00 0.00 28 ILE A CA 11
ATOM 6069 C C . ILE A 1 28 ? -4.521 10.214 13.559 1.00 0.00 28 ILE A C 11
ATOM 6070 O O . ILE A 1 28 ? -4.237 10.021 14.742 1.00 0.00 28 ILE A O 11
ATOM 6086 N N . MET A 1 29 ? -5.653 10.798 13.173 1.00 0.00 29 MET A N 11
ATOM 6087 C CA . MET A 1 29 ? -6.646 11.257 14.142 1.00 0.00 29 MET A CA 11
ATOM 6088 C C . MET A 1 29 ? -7.749 12.063 13.459 1.00 0.00 29 MET A C 11
ATOM 6089 O O . MET A 1 29 ? -7.477 12.893 12.593 1.00 0.00 29 MET A O 11
ATOM 6103 N N . GLN A 1 30 ? -8.991 11.816 13.867 1.00 0.00 30 GLN A N 11
ATOM 6104 C CA . GLN A 1 30 ? -10.146 12.516 13.312 1.00 0.00 30 GLN A CA 11
ATOM 6105 C C . GLN A 1 30 ? -10.049 12.639 11.792 1.00 0.00 30 GLN A C 11
ATOM 6106 O O . GLN A 1 30 ? -10.227 13.721 11.231 1.00 0.00 30 GLN A O 11
ATOM 6120 N N 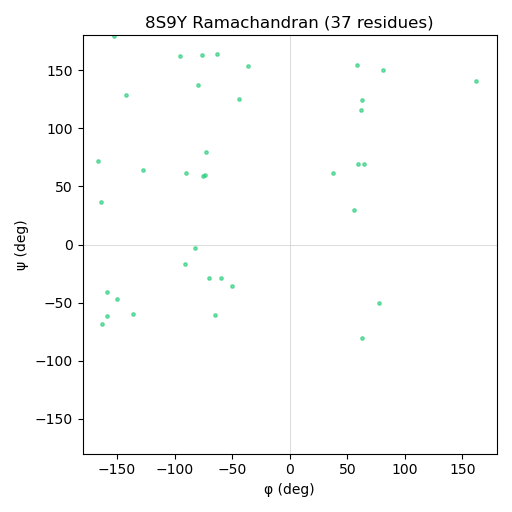. ASN A 1 31 ? -9.764 11.522 11.131 1.00 0.00 31 ASN A N 11
ATOM 6121 C CA . ASN A 1 31 ? -9.645 11.507 9.677 1.00 0.00 31 ASN A CA 11
ATOM 6122 C C . ASN A 1 31 ? -8.532 12.443 9.213 1.00 0.00 31 ASN A C 11
ATOM 6123 O O . ASN A 1 31 ? -8.021 13.246 9.993 1.00 0.00 31 ASN A O 11
ATOM 6134 N N . PRO A 1 32 ? -8.138 12.352 7.929 1.00 0.00 32 PRO A N 11
ATOM 6135 C CA . PRO A 1 32 ? -7.082 13.194 7.361 1.00 0.00 32 PRO A CA 11
ATOM 6136 C C . PRO A 1 32 ? -7.237 14.664 7.748 1.00 0.00 32 PRO A C 11
ATOM 6137 O O . PRO A 1 32 ? -8.353 15.170 7.860 1.00 0.00 32 PRO A O 11
ATOM 6148 N N . PRO A 1 33 ? -6.113 15.369 7.969 1.00 0.00 33 PRO A N 11
ATOM 6149 C CA . PRO A 1 33 ? -6.132 16.780 8.354 1.00 0.00 33 PRO A CA 11
ATOM 6150 C C . PRO A 1 33 ? -6.344 17.712 7.164 1.00 0.00 33 PRO A C 11
ATOM 6151 O O . PRO A 1 33 ? -5.390 18.106 6.493 1.00 0.00 33 PRO A O 11
ATOM 6162 N N . LYS A 1 34 ? -7.601 18.065 6.917 1.00 0.00 34 LYS A N 11
ATOM 6163 C CA . LYS A 1 34 ? -7.946 18.958 5.814 1.00 0.00 34 LYS A CA 11
ATOM 6164 C C . LYS A 1 34 ? -7.555 18.357 4.465 1.00 0.00 34 LYS A C 11
ATOM 6165 O O . LYS A 1 34 ? -8.390 17.771 3.774 1.00 0.00 34 LYS A O 11
ATOM 6184 N N . LYS A 1 35 ? -6.288 18.513 4.091 1.00 0.00 35 LYS A N 11
ATOM 6185 C CA . LYS A 1 35 ? -5.798 17.991 2.820 1.00 0.00 35 LYS A CA 11
ATOM 6186 C C . LYS A 1 35 ? -5.441 16.512 2.931 1.00 0.00 35 LYS A C 11
ATOM 6187 O O . LYS A 1 35 ? -4.303 16.159 3.238 1.00 0.00 35 LYS A O 11
ATOM 6206 N N . PHE A 1 36 ? -6.427 15.653 2.684 1.00 0.00 36 PHE A N 11
ATOM 6207 C CA . PHE A 1 36 ? -6.235 14.213 2.756 1.00 0.00 36 PHE A CA 11
ATOM 6208 C C . PHE A 1 36 ? -4.950 13.783 2.052 1.00 0.00 36 PHE A C 11
ATOM 6209 O O . PHE A 1 36 ? -4.333 14.566 1.331 1.00 0.00 36 PHE A O 11
ATOM 6226 N N . SER A 1 37 ? -4.558 12.531 2.263 1.00 0.00 37 SER A N 11
ATOM 6227 C CA . SER A 1 37 ? -3.354 11.991 1.652 1.00 0.00 37 SER A CA 11
ATOM 6228 C C . SER A 1 37 ? -3.683 10.781 0.783 1.00 0.00 37 SER A C 11
ATOM 6229 O O . SER A 1 37 ? -4.604 10.021 1.083 1.00 0.00 37 SER A O 11
ATOM 6237 N N . GLY A 1 38 ? -2.926 10.610 -0.297 1.00 0.00 38 GLY A N 11
ATOM 6238 C CA . GLY A 1 38 ? -3.155 9.491 -1.192 1.00 0.00 38 GLY A CA 11
ATOM 6239 C C . GLY A 1 38 ? -2.837 9.831 -2.635 1.00 0.00 38 GLY A C 11
ATOM 6240 O O . GLY A 1 38 ? -2.355 10.924 -2.931 1.00 0.00 38 GLY A O 11
ATOM 6244 N N . GLU A 1 39 ? -3.108 8.891 -3.534 1.00 0.00 39 GLU A N 11
ATOM 6245 C CA . GLU A 1 39 ? -2.848 9.096 -4.954 1.00 0.00 39 GLU A CA 11
ATOM 6246 C C . GLU A 1 39 ? -1.365 9.351 -5.203 1.00 0.00 39 GLU A C 11
ATOM 6247 O O . GLU A 1 39 ? -0.551 9.008 -4.321 1.00 0.00 39 GLU A O 11
ATOM 6260 N N . SER A 1 1 ? 9.301 1.198 15.926 1.00 0.00 1 SER A N 12
ATOM 6261 C CA . SER A 1 1 ? 9.375 1.199 14.442 1.00 0.00 1 SER A CA 12
ATOM 6262 C C . SER A 1 1 ? 8.592 2.367 13.851 1.00 0.00 1 SER A C 12
ATOM 6263 O O . SER A 1 1 ? 9.133 3.171 13.094 1.00 0.00 1 SER A O 12
ATOM 6273 N N . ASP A 1 2 ? 7.315 2.452 14.204 1.00 0.00 2 ASP A N 12
ATOM 6274 C CA . ASP A 1 2 ? 6.456 3.521 13.711 1.00 0.00 2 ASP A CA 12
ATOM 6275 C C . ASP A 1 2 ? 6.714 4.820 14.467 1.00 0.00 2 ASP A C 12
ATOM 6276 O O . ASP A 1 2 ? 7.382 4.825 15.502 1.00 0.00 2 ASP A O 12
ATOM 6285 N N . SER A 1 3 ? 6.182 5.920 13.945 1.00 0.00 3 SER A N 12
ATOM 6286 C CA . SER A 1 3 ? 6.355 7.226 14.571 1.00 0.00 3 SER A CA 12
ATOM 6287 C C . SER A 1 3 ? 7.830 7.612 14.626 1.00 0.00 3 SER A C 12
ATOM 6288 O O . SER A 1 3 ? 8.314 8.115 15.641 1.00 0.00 3 SER A O 12
ATOM 6296 N N . LYS A 1 4 ? 8.540 7.374 13.529 1.00 0.00 4 LYS A N 12
ATOM 6297 C CA . LYS A 1 4 ? 9.960 7.697 13.454 1.00 0.00 4 LYS A CA 12
ATOM 6298 C C . LYS A 1 4 ? 10.483 7.535 12.029 1.00 0.00 4 LYS A C 12
ATOM 6299 O O . LYS A 1 4 ? 10.819 8.516 11.365 1.00 0.00 4 LYS A O 12
ATOM 6318 N N . ILE A 1 5 ? 10.550 6.291 11.566 1.00 0.00 5 ILE A N 12
ATOM 6319 C CA . ILE A 1 5 ? 11.033 6.000 10.227 1.00 0.00 5 ILE A CA 12
ATOM 6320 C C . ILE A 1 5 ? 9.887 5.966 9.221 1.00 0.00 5 ILE A C 12
ATOM 6321 O O . ILE A 1 5 ? 10.061 6.322 8.055 1.00 0.00 5 ILE A O 12
ATOM 6337 N N . GLY A 1 6 ? 8.717 5.534 9.677 1.00 0.00 6 GLY A N 12
ATOM 6338 C CA . GLY A 1 6 ? 7.561 5.459 8.800 1.00 0.00 6 GLY A CA 12
ATOM 6339 C C . GLY A 1 6 ? 6.493 6.474 9.154 1.00 0.00 6 GLY A C 12
ATOM 6340 O O . GLY A 1 6 ? 6.333 7.484 8.466 1.00 0.00 6 GLY A O 12
ATOM 6344 N N . ASN A 1 7 ? 5.757 6.208 10.228 1.00 0.00 7 ASN A N 12
ATOM 6345 C CA . ASN A 1 7 ? 4.695 7.103 10.673 1.00 0.00 7 ASN A CA 12
ATOM 6346 C C . ASN A 1 7 ? 3.572 7.169 9.643 1.00 0.00 7 ASN A C 12
ATOM 6347 O O . ASN A 1 7 ? 2.887 8.185 9.521 1.00 0.00 7 ASN A O 12
ATOM 6358 N N . GLY A 1 8 ? 3.386 6.078 8.905 1.00 0.00 8 GLY A N 12
ATOM 6359 C CA . GLY A 1 8 ? 2.342 6.032 7.898 1.00 0.00 8 GLY A CA 12
ATOM 6360 C C . GLY A 1 8 ? 2.889 6.115 6.486 1.00 0.00 8 GLY A C 12
ATOM 6361 O O . GLY A 1 8 ? 3.794 6.903 6.213 1.00 0.00 8 GLY A O 12
ATOM 6365 N N . CYS A 1 9 ? 2.320 5.304 5.589 1.00 0.00 9 CYS A N 12
ATOM 6366 C CA . CYS A 1 9 ? 2.717 5.263 4.186 1.00 0.00 9 CYS A CA 12
ATOM 6367 C C . CYS A 1 9 ? 4.156 5.730 3.965 1.00 0.00 9 CYS A C 12
ATOM 6368 O O . CYS A 1 9 ? 4.409 6.666 3.206 1.00 0.00 9 CYS A O 12
ATOM 6375 N N . PHE A 1 10 ? 5.093 5.067 4.634 1.00 0.00 10 PHE A N 12
ATOM 6376 C CA . PHE A 1 10 ? 6.502 5.403 4.516 1.00 0.00 10 PHE A CA 12
ATOM 6377 C C . PHE A 1 10 ? 7.370 4.294 5.100 1.00 0.00 10 PHE A C 12
ATOM 6378 O O . PHE A 1 10 ? 8.240 3.747 4.422 1.00 0.00 10 PHE A O 12
ATOM 6395 N N . GLY A 1 11 ? 7.119 3.964 6.361 1.00 0.00 11 GLY A N 12
ATOM 6396 C CA . GLY A 1 11 ? 7.876 2.918 7.023 1.00 0.00 11 GLY A CA 12
ATOM 6397 C C . GLY A 1 11 ? 6.978 1.942 7.757 1.00 0.00 11 GLY A C 12
ATOM 6398 O O . GLY A 1 11 ? 7.404 1.291 8.711 1.00 0.00 11 GLY A O 12
ATOM 6402 N N . PHE A 1 12 ? 5.731 1.846 7.309 1.00 0.00 12 PHE A N 12
ATOM 6403 C CA . PHE A 1 12 ? 4.759 0.950 7.924 1.00 0.00 12 PHE A CA 12
ATOM 6404 C C . PHE A 1 12 ? 4.235 -0.061 6.902 1.00 0.00 12 PHE A C 12
ATOM 6405 O O . PHE A 1 12 ? 4.018 0.281 5.739 1.00 0.00 12 PHE A O 12
ATOM 6422 N N . PRO A 1 13 ? 4.026 -1.320 7.322 1.00 0.00 13 PRO A N 12
ATOM 6423 C CA . PRO A 1 13 ? 3.527 -2.375 6.432 1.00 0.00 13 PRO A CA 12
ATOM 6424 C C . PRO A 1 13 ? 2.102 -2.108 5.957 1.00 0.00 13 PRO A C 12
ATOM 6425 O O . PRO A 1 13 ? 1.140 -2.308 6.699 1.00 0.00 13 PRO A O 12
ATOM 6436 N N . LEU A 1 14 ? 1.978 -1.655 4.714 1.00 0.00 14 LEU A N 12
ATOM 6437 C CA . LEU A 1 14 ? 0.673 -1.358 4.132 1.00 0.00 14 LEU A CA 12
ATOM 6438 C C . LEU A 1 14 ? -0.121 -2.639 3.892 1.00 0.00 14 LEU A C 12
ATOM 6439 O O . LEU A 1 14 ? -0.351 -3.036 2.750 1.00 0.00 14 LEU A O 12
ATOM 6455 N N . ASP A 1 15 ? -0.537 -3.285 4.979 1.00 0.00 15 ASP A N 12
ATOM 6456 C CA . ASP A 1 15 ? -1.305 -4.525 4.892 1.00 0.00 15 ASP A CA 12
ATOM 6457 C C . ASP A 1 15 ? -1.454 -5.131 6.279 1.00 0.00 15 ASP A C 12
ATOM 6458 O O . ASP A 1 15 ? -1.367 -6.345 6.460 1.00 0.00 15 ASP A O 12
ATOM 6467 N N . ARG A 1 16 ? -1.661 -4.260 7.256 1.00 0.00 16 ARG A N 12
ATOM 6468 C CA . ARG A 1 16 ? -1.804 -4.670 8.633 1.00 0.00 16 ARG A CA 12
ATOM 6469 C C . ARG A 1 16 ? -2.424 -3.545 9.450 1.00 0.00 16 ARG A C 12
ATOM 6470 O O . ARG A 1 16 ? -2.589 -2.431 8.953 1.00 0.00 16 ARG A O 12
ATOM 6491 N N . ILE A 1 17 ? -2.757 -3.831 10.702 1.00 0.00 17 ILE A N 12
ATOM 6492 C CA . ILE A 1 17 ? -3.348 -2.831 11.577 1.00 0.00 17 ILE A CA 12
ATOM 6493 C C . ILE A 1 17 ? -4.749 -2.426 11.104 1.00 0.00 17 ILE A C 12
ATOM 6494 O O . ILE A 1 17 ? -5.331 -1.465 11.606 1.00 0.00 17 ILE A O 12
ATOM 6510 N N . GLY A 1 18 ? -5.286 -3.168 10.137 1.00 0.00 18 GLY A N 12
ATOM 6511 C CA . GLY A 1 18 ? -6.606 -2.869 9.618 1.00 0.00 18 GLY A CA 12
ATOM 6512 C C . GLY A 1 18 ? -6.653 -2.926 8.103 1.00 0.00 18 GLY A C 12
ATOM 6513 O O . GLY A 1 18 ? -7.678 -3.274 7.520 1.00 0.00 18 GLY A O 12
ATOM 6517 N N . SER A 1 19 ? -5.533 -2.586 7.468 1.00 0.00 19 SER A N 12
ATOM 6518 C CA . SER A 1 19 ? -5.442 -2.600 6.011 1.00 0.00 19 SER A CA 12
ATOM 6519 C C . SER A 1 19 ? -6.426 -1.611 5.392 1.00 0.00 19 SER A C 12
ATOM 6520 O O . SER A 1 19 ? -7.622 -1.647 5.681 1.00 0.00 19 SER A O 12
ATOM 6528 N N . VAL A 1 20 ? -5.915 -0.727 4.541 1.00 0.00 20 VAL A N 12
ATOM 6529 C CA . VAL A 1 20 ? -6.752 0.270 3.885 1.00 0.00 20 VAL A CA 12
ATOM 6530 C C . VAL A 1 20 ? -6.462 0.335 2.389 1.00 0.00 20 VAL A C 12
ATOM 6531 O O . VAL A 1 20 ? -5.707 1.192 1.929 1.00 0.00 20 VAL A O 12
ATOM 6544 N N . SER A 1 21 ? -7.068 -0.576 1.632 1.00 0.00 21 SER A N 12
ATOM 6545 C CA . SER A 1 21 ? -6.877 -0.620 0.187 1.00 0.00 21 SER A CA 12
ATOM 6546 C C . SER A 1 21 ? -5.401 -0.786 -0.164 1.00 0.00 21 SER A C 12
ATOM 6547 O O . SER A 1 21 ? -4.908 -0.187 -1.120 1.00 0.00 21 SER A O 12
ATOM 6555 N N . GLY A 1 22 ? -4.700 -1.603 0.616 1.00 0.00 22 GLY A N 12
ATOM 6556 C CA . GLY A 1 22 ? -3.288 -1.832 0.372 1.00 0.00 22 GLY A CA 12
ATOM 6557 C C . GLY A 1 22 ? -2.471 -0.554 0.428 1.00 0.00 22 GLY A C 12
ATOM 6558 O O . GLY A 1 22 ? -1.368 -0.493 -0.112 1.00 0.00 22 GLY A O 12
ATOM 6562 N N . LEU A 1 23 ? -3.015 0.469 1.081 1.00 0.00 23 LEU A N 12
ATOM 6563 C CA . LEU A 1 23 ? -2.333 1.743 1.205 1.00 0.00 23 LEU A CA 12
ATOM 6564 C C . LEU A 1 23 ? -1.674 1.881 2.574 1.00 0.00 23 LEU A C 12
ATOM 6565 O O . LEU A 1 23 ? -0.450 1.854 2.690 1.00 0.00 23 LEU A O 12
ATOM 6581 N N . GLY A 1 24 ? -2.496 2.028 3.608 1.00 0.00 24 GLY A N 12
ATOM 6582 C CA . GLY A 1 24 ? -1.978 2.166 4.957 1.00 0.00 24 GLY A CA 12
ATOM 6583 C C . GLY A 1 24 ? -1.812 3.615 5.370 1.00 0.00 24 GLY A C 12
ATOM 6584 O O . GLY A 1 24 ? -1.965 3.952 6.545 1.00 0.00 24 GLY A O 12
ATOM 6588 N N . CYS A 1 25 ? -1.488 4.470 4.402 1.00 0.00 25 CYS A N 12
ATOM 6589 C CA . CYS A 1 25 ? -1.289 5.889 4.649 1.00 0.00 25 CYS A CA 12
ATOM 6590 C C . CYS A 1 25 ? -2.328 6.447 5.622 1.00 0.00 25 CYS A C 12
ATOM 6591 O O . CYS A 1 25 ? -3.386 5.851 5.826 1.00 0.00 25 CYS A O 12
ATOM 6598 N N . ASN A 1 26 ? -2.016 7.594 6.218 1.00 0.00 26 ASN A N 12
ATOM 6599 C CA . ASN A 1 26 ? -2.922 8.232 7.166 1.00 0.00 26 ASN A CA 12
ATOM 6600 C C . ASN A 1 26 ? -3.373 9.599 6.656 1.00 0.00 26 ASN A C 12
ATOM 6601 O O . ASN A 1 26 ? -3.701 10.487 7.443 1.00 0.00 26 ASN A O 12
ATOM 6612 N N . ARG A 1 27 ? -3.384 9.761 5.335 1.00 0.00 27 ARG A N 12
ATOM 6613 C CA . ARG A 1 27 ? -3.790 11.014 4.714 1.00 0.00 27 ARG A CA 12
ATOM 6614 C C . ARG A 1 27 ? -5.075 11.554 5.338 1.00 0.00 27 ARG A C 12
ATOM 6615 O O . ARG A 1 27 ? -5.905 10.792 5.832 1.00 0.00 27 ARG A O 12
ATOM 6636 N N . ILE A 1 28 ? -5.232 12.874 5.311 1.00 0.00 28 ILE A N 12
ATOM 6637 C CA . ILE A 1 28 ? -6.406 13.514 5.870 1.00 0.00 28 ILE A CA 12
ATOM 6638 C C . ILE A 1 28 ? -7.497 13.672 4.811 1.00 0.00 28 ILE A C 12
ATOM 6639 O O . ILE A 1 28 ? -7.977 14.776 4.554 1.00 0.00 28 ILE A O 12
ATOM 6655 N N . MET A 1 29 ? -7.887 12.556 4.200 1.00 0.00 29 MET A N 12
ATOM 6656 C CA . MET A 1 29 ? -8.923 12.573 3.175 1.00 0.00 29 MET A CA 12
ATOM 6657 C C . MET A 1 29 ? -9.374 11.160 2.828 1.00 0.00 29 MET A C 12
ATOM 6658 O O . MET A 1 29 ? -10.448 10.724 3.241 1.00 0.00 29 MET A O 12
ATOM 6672 N N . GLN A 1 30 ? -8.547 10.442 2.077 1.00 0.00 30 GLN A N 12
ATOM 6673 C CA . GLN A 1 30 ? -8.871 9.076 1.692 1.00 0.00 30 GLN A CA 12
ATOM 6674 C C . GLN A 1 30 ? -8.228 8.086 2.650 1.00 0.00 30 GLN A C 12
ATOM 6675 O O . GLN A 1 30 ? -7.830 6.990 2.259 1.00 0.00 30 GLN A O 12
ATOM 6689 N N . ASN A 1 31 ? -8.138 8.489 3.909 1.00 0.00 31 ASN A N 12
ATOM 6690 C CA . ASN A 1 31 ? -7.549 7.654 4.950 1.00 0.00 31 ASN A CA 12
ATOM 6691 C C . ASN A 1 31 ? -8.009 8.109 6.334 1.00 0.00 31 ASN A C 12
ATOM 6692 O O . ASN A 1 31 ? -8.546 9.207 6.486 1.00 0.00 31 ASN A O 12
ATOM 6703 N N . PRO A 1 32 ? -7.801 7.272 7.363 1.00 0.00 32 PRO A N 12
ATOM 6704 C CA . PRO A 1 32 ? -8.196 7.597 8.738 1.00 0.00 32 PRO A CA 12
ATOM 6705 C C . PRO A 1 32 ? -7.513 8.865 9.248 1.00 0.00 32 PRO A C 12
ATOM 6706 O O . PRO A 1 32 ? -6.308 8.869 9.501 1.00 0.00 32 PRO A O 12
ATOM 6717 N N . PRO A 1 33 ? -8.271 9.965 9.404 1.00 0.00 33 PRO A N 12
ATOM 6718 C CA . PRO A 1 33 ? -7.723 11.240 9.886 1.00 0.00 33 PRO A CA 12
ATOM 6719 C C . PRO A 1 33 ? -7.035 11.101 11.239 1.00 0.00 33 PRO A C 12
ATOM 6720 O O . PRO A 1 33 ? -7.642 11.339 12.282 1.00 0.00 33 PRO A O 12
ATOM 6731 N N . LYS A 1 34 ? -5.764 10.712 11.216 1.00 0.00 34 LYS A N 12
ATOM 6732 C CA . LYS A 1 34 ? -4.991 10.542 12.442 1.00 0.00 34 LYS A CA 12
ATOM 6733 C C . LYS A 1 34 ? -5.675 9.554 13.383 1.00 0.00 34 LYS A C 12
ATOM 6734 O O . LYS A 1 34 ? -6.701 8.966 13.042 1.00 0.00 34 LYS A O 12
ATOM 6753 N N . LYS A 1 35 ? -5.099 9.377 14.569 1.00 0.00 35 LYS A N 12
ATOM 6754 C CA . LYS A 1 35 ? -5.655 8.462 15.560 1.00 0.00 35 LYS A CA 12
ATOM 6755 C C . LYS A 1 35 ? -5.597 7.020 15.063 1.00 0.00 35 LYS A C 12
ATOM 6756 O O . LYS A 1 35 ? -5.177 6.758 13.935 1.00 0.00 35 LYS A O 12
ATOM 6775 N N . PHE A 1 36 ? -6.024 6.090 15.911 1.00 0.00 36 PHE A N 12
ATOM 6776 C CA . PHE A 1 36 ? -6.023 4.673 15.562 1.00 0.00 36 PHE A CA 12
ATOM 6777 C C . PHE A 1 36 ? -4.598 4.165 15.349 1.00 0.00 36 PHE A C 12
ATOM 6778 O O . PHE A 1 36 ? -4.020 3.528 16.228 1.00 0.00 36 PHE A O 12
ATOM 6795 N N . SER A 1 37 ? -4.042 4.452 14.177 1.00 0.00 37 SER A N 12
ATOM 6796 C CA . SER A 1 37 ? -2.687 4.024 13.850 1.00 0.00 37 SER A CA 12
ATOM 6797 C C . SER A 1 37 ? -1.655 4.966 14.462 1.00 0.00 37 SER A C 12
ATOM 6798 O O . SER A 1 37 ? -1.933 6.144 14.687 1.00 0.00 37 SER A O 12
ATOM 6806 N N . GLY A 1 38 ? -0.466 4.439 14.729 1.00 0.00 38 GLY A N 12
ATOM 6807 C CA . GLY A 1 38 ? 0.590 5.247 15.312 1.00 0.00 38 GLY A CA 12
ATOM 6808 C C . GLY A 1 38 ? 0.883 4.866 16.751 1.00 0.00 38 GLY A C 12
ATOM 6809 O O . GLY A 1 38 ? 2.009 4.497 17.084 1.00 0.00 38 GLY A O 12
ATOM 6813 N N . GLU A 1 39 ? -0.132 4.957 17.604 1.00 0.00 39 GLU A N 12
ATOM 6814 C CA . GLU A 1 39 ? 0.023 4.619 19.014 1.00 0.00 39 GLU A CA 12
ATOM 6815 C C . GLU A 1 39 ? -0.627 3.276 19.326 1.00 0.00 39 GLU A C 12
ATOM 6816 O O . GLU A 1 39 ? -1.705 2.994 18.760 1.00 0.00 39 GLU A O 12
ATOM 6829 N N . SER A 1 1 ? 3.896 6.125 15.910 1.00 0.00 1 SER A N 13
ATOM 6830 C CA . SER A 1 1 ? 4.753 7.270 16.317 1.00 0.00 1 SER A CA 13
ATOM 6831 C C . SER A 1 1 ? 5.871 7.508 15.306 1.00 0.00 1 SER A C 13
ATOM 6832 O O . SER A 1 1 ? 6.596 6.584 14.939 1.00 0.00 1 SER A O 13
ATOM 6842 N N . ASP A 1 2 ? 6.005 8.754 14.861 1.00 0.00 2 ASP A N 13
ATOM 6843 C CA . ASP A 1 2 ? 7.034 9.114 13.893 1.00 0.00 2 ASP A CA 13
ATOM 6844 C C . ASP A 1 2 ? 8.397 9.233 14.567 1.00 0.00 2 ASP A C 13
ATOM 6845 O O . ASP A 1 2 ? 8.531 9.876 15.608 1.00 0.00 2 ASP A O 13
ATOM 6854 N N . SER A 1 3 ? 9.405 8.606 13.970 1.00 0.00 3 SER A N 13
ATOM 6855 C CA . SER A 1 3 ? 10.758 8.642 14.514 1.00 0.00 3 SER A CA 13
ATOM 6856 C C . SER A 1 3 ? 11.777 8.197 13.470 1.00 0.00 3 SER A C 13
ATOM 6857 O O . SER A 1 3 ? 12.511 9.015 12.918 1.00 0.00 3 SER A O 13
ATOM 6865 N N . LYS A 1 4 ? 11.814 6.896 13.206 1.00 0.00 4 LYS A N 13
ATOM 6866 C CA . LYS A 1 4 ? 12.745 6.342 12.227 1.00 0.00 4 LYS A CA 13
ATOM 6867 C C . LYS A 1 4 ? 12.350 6.750 10.812 1.00 0.00 4 LYS A C 13
ATOM 6868 O O . LYS A 1 4 ? 13.031 7.551 10.173 1.00 0.00 4 LYS A O 13
ATOM 6887 N N . ILE A 1 5 ? 11.244 6.192 10.327 1.00 0.00 5 ILE A N 13
ATOM 6888 C CA . ILE A 1 5 ? 10.758 6.497 8.987 1.00 0.00 5 ILE A CA 13
ATOM 6889 C C . ILE A 1 5 ? 9.456 5.755 8.694 1.00 0.00 5 ILE A C 13
ATOM 6890 O O . ILE A 1 5 ? 9.373 4.971 7.749 1.00 0.00 5 ILE A O 13
ATOM 6906 N N . GLY A 1 6 ? 8.440 6.009 9.511 1.00 0.00 6 GLY A N 13
ATOM 6907 C CA . GLY A 1 6 ? 7.157 5.359 9.323 1.00 0.00 6 GLY A CA 13
ATOM 6908 C C . GLY A 1 6 ? 5.990 6.285 9.603 1.00 0.00 6 GLY A C 13
ATOM 6909 O O . GLY A 1 6 ? 5.629 7.111 8.764 1.00 0.00 6 GLY A O 13
ATOM 6913 N N . ASN A 1 7 ? 5.398 6.148 10.784 1.00 0.00 7 ASN A N 13
ATOM 6914 C CA . ASN A 1 7 ? 4.265 6.979 11.178 1.00 0.00 7 ASN A CA 13
ATOM 6915 C C . ASN A 1 7 ? 3.040 6.686 10.314 1.00 0.00 7 ASN A C 13
ATOM 6916 O O . ASN A 1 7 ? 2.165 7.537 10.158 1.00 0.00 7 ASN A O 13
ATOM 6927 N N . GLY A 1 8 ? 2.980 5.479 9.759 1.00 0.00 8 GLY A N 13
ATOM 6928 C CA . GLY A 1 8 ? 1.850 5.105 8.927 1.00 0.00 8 GLY A CA 13
ATOM 6929 C C . GLY A 1 8 ? 2.265 4.642 7.542 1.00 0.00 8 GLY A C 13
ATOM 6930 O O . GLY A 1 8 ? 3.044 3.700 7.400 1.00 0.00 8 GLY A O 13
ATOM 6934 N N . CYS A 1 9 ? 1.735 5.305 6.519 1.00 0.00 9 CYS A N 13
ATOM 6935 C CA . CYS A 1 9 ? 2.038 4.963 5.136 1.00 0.00 9 CYS A CA 13
ATOM 6936 C C . CYS A 1 9 ? 3.409 5.492 4.726 1.00 0.00 9 CYS A C 13
ATOM 6937 O O . CYS A 1 9 ? 3.532 6.264 3.774 1.00 0.00 9 CYS A O 13
ATOM 6944 N N . PHE A 1 10 ? 4.437 5.066 5.446 1.00 0.00 10 PHE A N 13
ATOM 6945 C CA . PHE A 1 10 ? 5.796 5.489 5.158 1.00 0.00 10 PHE A CA 13
ATOM 6946 C C . PHE A 1 10 ? 6.788 4.351 5.389 1.00 0.00 10 PHE A C 13
ATOM 6947 O O . PHE A 1 10 ? 7.681 4.122 4.574 1.00 0.00 10 PHE A O 13
ATOM 6964 N N . GLY A 1 11 ? 6.624 3.643 6.502 1.00 0.00 11 GLY A N 13
ATOM 6965 C CA . GLY A 1 11 ? 7.514 2.541 6.815 1.00 0.00 11 GLY A CA 13
ATOM 6966 C C . GLY A 1 11 ? 6.771 1.308 7.290 1.00 0.00 11 GLY A C 13
ATOM 6967 O O . GLY A 1 11 ? 7.326 0.481 8.014 1.00 0.00 11 GLY A O 13
ATOM 6971 N N . PHE A 1 12 ? 5.512 1.182 6.884 1.00 0.00 12 PHE A N 13
ATOM 6972 C CA . PHE A 1 12 ? 4.694 0.040 7.275 1.00 0.00 12 PHE A CA 13
ATOM 6973 C C . PHE A 1 12 ? 4.580 -0.962 6.126 1.00 0.00 12 PHE A C 13
ATOM 6974 O O . PHE A 1 12 ? 4.925 -0.653 4.987 1.00 0.00 12 PHE A O 13
ATOM 6991 N N . PRO A 1 13 ? 4.094 -2.181 6.416 1.00 0.00 13 PRO A N 13
ATOM 6992 C CA . PRO A 1 13 ? 3.937 -3.229 5.406 1.00 0.00 13 PRO A CA 13
ATOM 6993 C C . PRO A 1 13 ? 2.677 -3.053 4.560 1.00 0.00 13 PRO A C 13
ATOM 6994 O O . PRO A 1 13 ? 2.372 -3.887 3.708 1.00 0.00 13 PRO A O 13
ATOM 7005 N N . LEU A 1 14 ? 1.943 -1.967 4.799 1.00 0.00 14 LEU A N 13
ATOM 7006 C CA . LEU A 1 14 ? 0.719 -1.694 4.055 1.00 0.00 14 LEU A CA 13
ATOM 7007 C C . LEU A 1 14 ? -0.302 -2.810 4.266 1.00 0.00 14 LEU A C 13
ATOM 7008 O O . LEU A 1 14 ? -0.886 -3.320 3.309 1.00 0.00 14 LEU A O 13
ATOM 7024 N N . ASP A 1 15 ? -0.509 -3.184 5.528 1.00 0.00 15 ASP A N 13
ATOM 7025 C CA . ASP A 1 15 ? -1.458 -4.241 5.879 1.00 0.00 15 ASP A CA 13
ATOM 7026 C C . ASP A 1 15 ? -1.254 -4.697 7.323 1.00 0.00 15 ASP A C 13
ATOM 7027 O O . ASP A 1 15 ? -1.288 -5.892 7.621 1.00 0.00 15 ASP A O 13
ATOM 7036 N N . ARG A 1 16 ? -1.044 -3.739 8.219 1.00 0.00 16 ARG A N 13
ATOM 7037 C CA . ARG A 1 16 ? -0.836 -4.037 9.620 1.00 0.00 16 ARG A CA 13
ATOM 7038 C C . ARG A 1 16 ? -1.754 -3.192 10.498 1.00 0.00 16 ARG A C 13
ATOM 7039 O O . ARG A 1 16 ? -2.617 -3.719 11.200 1.00 0.00 16 ARG A O 13
ATOM 7060 N N . ILE A 1 17 ? -1.560 -1.877 10.451 1.00 0.00 17 ILE A N 13
ATOM 7061 C CA . ILE A 1 17 ? -2.370 -0.954 11.240 1.00 0.00 17 ILE A CA 13
ATOM 7062 C C . ILE A 1 17 ? -3.860 -1.169 10.987 1.00 0.00 17 ILE A C 13
ATOM 7063 O O . ILE A 1 17 ? -4.697 -0.823 11.820 1.00 0.00 17 ILE A O 13
ATOM 7079 N N . GLY A 1 18 ? -4.185 -1.743 9.833 1.00 0.00 18 GLY A N 13
ATOM 7080 C CA . GLY A 1 18 ? -5.573 -1.992 9.493 1.00 0.00 18 GLY A CA 13
ATOM 7081 C C . GLY A 1 18 ? -5.758 -2.378 8.038 1.00 0.00 18 GLY A C 13
ATOM 7082 O O . GLY A 1 18 ? -6.720 -3.061 7.690 1.00 0.00 18 GLY A O 13
ATOM 7086 N N . SER A 1 19 ? -4.835 -1.937 7.186 1.00 0.00 19 SER A N 13
ATOM 7087 C CA . SER A 1 19 ? -4.902 -2.237 5.760 1.00 0.00 19 SER A CA 13
ATOM 7088 C C . SER A 1 19 ? -6.065 -1.499 5.107 1.00 0.00 19 SER A C 13
ATOM 7089 O O . SER A 1 19 ? -7.224 -1.700 5.472 1.00 0.00 19 SER A O 13
ATOM 7097 N N . VAL A 1 20 ? -5.750 -0.643 4.140 1.00 0.00 20 VAL A N 13
ATOM 7098 C CA . VAL A 1 20 ? -6.769 0.127 3.439 1.00 0.00 20 VAL A CA 13
ATOM 7099 C C . VAL A 1 20 ? -6.634 -0.029 1.928 1.00 0.00 20 VAL A C 13
ATOM 7100 O O . VAL A 1 20 ? -6.078 0.836 1.252 1.00 0.00 20 VAL A O 13
ATOM 7113 N N . SER A 1 21 ? -7.149 -1.139 1.406 1.00 0.00 21 SER A N 13
ATOM 7114 C CA . SER A 1 21 ? -7.090 -1.413 -0.026 1.00 0.00 21 SER A CA 13
ATOM 7115 C C . SER A 1 21 ? -5.659 -1.716 -0.463 1.00 0.00 21 SER A C 13
ATOM 7116 O O . SER A 1 21 ? -5.353 -2.830 -0.890 1.00 0.00 21 SER A O 13
ATOM 7124 N N . GLY A 1 22 ? -4.788 -0.718 -0.355 1.00 0.00 22 GLY A N 13
ATOM 7125 C CA . GLY A 1 22 ? -3.403 -0.900 -0.743 1.00 0.00 22 GLY A CA 13
ATOM 7126 C C . GLY A 1 22 ? -2.441 -0.179 0.179 1.00 0.00 22 GLY A C 13
ATOM 7127 O O . GLY A 1 22 ? -1.582 -0.802 0.802 1.00 0.00 22 GLY A O 13
ATOM 7131 N N . LEU A 1 23 ? -2.582 1.141 0.265 1.00 0.00 23 LEU A N 13
ATOM 7132 C CA . LEU A 1 23 ? -1.716 1.948 1.116 1.00 0.00 23 LEU A CA 13
ATOM 7133 C C . LEU A 1 23 ? -1.823 1.516 2.577 1.00 0.00 23 LEU A C 13
ATOM 7134 O O . LEU A 1 23 ? -0.977 0.774 3.076 1.00 0.00 23 LEU A O 13
ATOM 7150 N N . GLY A 1 24 ? -2.864 1.985 3.257 1.00 0.00 24 GLY A N 13
ATOM 7151 C CA . GLY A 1 24 ? -3.055 1.638 4.654 1.00 0.00 24 GLY A CA 13
ATOM 7152 C C . GLY A 1 24 ? -3.164 2.858 5.539 1.00 0.00 24 GLY A C 13
ATOM 7153 O O . GLY A 1 24 ? -3.939 2.873 6.494 1.00 0.00 24 GLY A O 13
ATOM 7157 N N . CYS A 1 25 ? -2.379 3.880 5.210 1.00 0.00 25 CYS A N 13
ATOM 7158 C CA . CYS A 1 25 ? -2.354 5.138 5.948 1.00 0.00 25 CYS A CA 13
ATOM 7159 C C . CYS A 1 25 ? -3.672 5.412 6.673 1.00 0.00 25 CYS A C 13
ATOM 7160 O O . CYS A 1 25 ? -4.608 5.964 6.092 1.00 0.00 25 CYS A O 13
ATOM 7167 N N . ASN A 1 26 ? -3.741 5.025 7.944 1.00 0.00 26 ASN A N 13
ATOM 7168 C CA . ASN A 1 26 ? -4.946 5.234 8.740 1.00 0.00 26 ASN A CA 13
ATOM 7169 C C . ASN A 1 26 ? -4.745 4.766 10.178 1.00 0.00 26 ASN A C 13
ATOM 7170 O O . ASN A 1 26 ? -5.100 3.641 10.530 1.00 0.00 26 ASN A O 13
ATOM 7181 N N . ARG A 1 27 ? -4.173 5.638 11.006 1.00 0.00 27 ARG A N 13
ATOM 7182 C CA . ARG A 1 27 ? -3.922 5.322 12.405 1.00 0.00 27 ARG A CA 13
ATOM 7183 C C . ARG A 1 27 ? -5.152 4.695 13.061 1.00 0.00 27 ARG A C 13
ATOM 7184 O O . ARG A 1 27 ? -6.280 4.918 12.622 1.00 0.00 27 ARG A O 13
ATOM 7205 N N . ILE A 1 28 ? -4.926 3.913 14.111 1.00 0.00 28 ILE A N 13
ATOM 7206 C CA . ILE A 1 28 ? -6.016 3.256 14.824 1.00 0.00 28 ILE A CA 13
ATOM 7207 C C . ILE A 1 28 ? -7.064 4.267 15.280 1.00 0.00 28 ILE A C 13
ATOM 7208 O O . ILE A 1 28 ? -8.254 4.104 15.016 1.00 0.00 28 ILE A O 13
ATOM 7224 N N . MET A 1 29 ? -6.611 5.311 15.968 1.00 0.00 29 MET A N 13
ATOM 7225 C CA . MET A 1 29 ? -7.510 6.349 16.460 1.00 0.00 29 MET A CA 13
ATOM 7226 C C . MET A 1 29 ? -6.726 7.482 17.112 1.00 0.00 29 MET A C 13
ATOM 7227 O O . MET A 1 29 ? -7.085 7.960 18.191 1.00 0.00 29 MET A O 13
ATOM 7241 N N . GLN A 1 30 ? -5.655 7.909 16.453 1.00 0.00 30 GLN A N 13
ATOM 7242 C CA . GLN A 1 30 ? -4.820 8.987 16.968 1.00 0.00 30 GLN A CA 13
ATOM 7243 C C . GLN A 1 30 ? -4.206 9.790 15.824 1.00 0.00 30 GLN A C 13
ATOM 7244 O O . GLN A 1 30 ? -3.014 10.103 15.839 1.00 0.00 30 GLN A O 13
ATOM 7258 N N . ASN A 1 31 ? -5.027 10.121 14.833 1.00 0.00 31 ASN A N 13
ATOM 7259 C CA . ASN A 1 31 ? -4.567 10.888 13.681 1.00 0.00 31 ASN A CA 13
ATOM 7260 C C . ASN A 1 31 ? -5.716 11.167 12.715 1.00 0.00 31 ASN A C 13
ATOM 7261 O O . ASN A 1 31 ? -6.068 12.321 12.474 1.00 0.00 31 ASN A O 13
ATOM 7272 N N . PRO A 1 32 ? -6.322 10.108 12.148 1.00 0.00 32 PRO A N 13
ATOM 7273 C CA . PRO A 1 32 ? -7.439 10.250 11.207 1.00 0.00 32 PRO A CA 13
ATOM 7274 C C . PRO A 1 32 ? -8.711 10.746 11.891 1.00 0.00 32 PRO A C 13
ATOM 7275 O O . PRO A 1 32 ? -9.211 10.103 12.814 1.00 0.00 32 PRO A O 13
ATOM 7286 N N . PRO A 1 33 ? -9.251 11.903 11.456 1.00 0.00 33 PRO A N 13
ATOM 7287 C CA . PRO A 1 33 ? -10.468 12.481 12.042 1.00 0.00 33 PRO A CA 13
ATOM 7288 C C . PRO A 1 33 ? -11.698 11.591 11.853 1.00 0.00 33 PRO A C 13
ATOM 7289 O O . PRO A 1 33 ? -12.656 11.973 11.181 1.00 0.00 33 PRO A O 13
ATOM 7300 N N . LYS A 1 34 ? -11.664 10.409 12.460 1.00 0.00 34 LYS A N 13
ATOM 7301 C CA . LYS A 1 34 ? -12.772 9.463 12.373 1.00 0.00 34 LYS A CA 13
ATOM 7302 C C . LYS A 1 34 ? -12.957 8.941 10.949 1.00 0.00 34 LYS A C 13
ATOM 7303 O O . LYS A 1 34 ? -12.694 7.772 10.670 1.00 0.00 34 LYS A O 13
ATOM 7322 N N . LYS A 1 35 ? -13.419 9.809 10.053 1.00 0.00 35 LYS A N 13
ATOM 7323 C CA . LYS A 1 35 ? -13.646 9.425 8.664 1.00 0.00 35 LYS A CA 13
ATOM 7324 C C . LYS A 1 35 ? -12.558 9.979 7.749 1.00 0.00 35 LYS A C 13
ATOM 7325 O O . LYS A 1 35 ? -12.495 11.184 7.503 1.00 0.00 35 LYS A O 13
ATOM 7344 N N . PHE A 1 36 ? -11.709 9.089 7.242 1.00 0.00 36 PHE A N 13
ATOM 7345 C CA . PHE A 1 36 ? -10.626 9.481 6.346 1.00 0.00 36 PHE A CA 13
ATOM 7346 C C . PHE A 1 36 ? -9.655 10.434 7.038 1.00 0.00 36 PHE A C 13
ATOM 7347 O O . PHE A 1 36 ? -10.067 11.319 7.785 1.00 0.00 36 PHE A O 13
ATOM 7364 N N . SER A 1 37 ? -8.365 10.245 6.780 1.00 0.00 37 SER A N 13
ATOM 7365 C CA . SER A 1 37 ? -7.336 11.088 7.375 1.00 0.00 37 SER A CA 13
ATOM 7366 C C . SER A 1 37 ? -7.096 12.333 6.526 1.00 0.00 37 SER A C 13
ATOM 7367 O O . SER A 1 37 ? -7.761 12.542 5.512 1.00 0.00 37 SER A O 13
ATOM 7375 N N . GLY A 1 38 ? -6.142 13.157 6.948 1.00 0.00 38 GLY A N 13
ATOM 7376 C CA . GLY A 1 38 ? -5.834 14.370 6.215 1.00 0.00 38 GLY A CA 13
ATOM 7377 C C . GLY A 1 38 ? -4.533 15.006 6.663 1.00 0.00 38 GLY A C 13
ATOM 7378 O O . GLY A 1 38 ? -3.894 14.533 7.604 1.00 0.00 38 GLY A O 13
ATOM 7382 N N . GLU A 1 39 ? -4.138 16.082 5.989 1.00 0.00 39 GLU A N 13
ATOM 7383 C CA . GLU A 1 39 ? -2.906 16.785 6.323 1.00 0.00 39 GLU A CA 13
ATOM 7384 C C . GLU A 1 39 ? -3.032 17.500 7.665 1.00 0.00 39 GLU A C 13
ATOM 7385 O O . GLU A 1 39 ? -4.147 17.967 7.982 1.00 0.00 39 GLU A O 13
ATOM 7398 N N . SER A 1 1 ? 8.059 11.892 8.716 1.00 0.00 1 SER A N 14
ATOM 7399 C CA . SER A 1 1 ? 9.232 10.983 8.626 1.00 0.00 1 SER A CA 14
ATOM 7400 C C . SER A 1 1 ? 9.006 9.711 9.438 1.00 0.00 1 SER A C 14
ATOM 7401 O O . SER A 1 1 ? 8.035 9.605 10.188 1.00 0.00 1 SER A O 14
ATOM 7411 N N . ASP A 1 2 ? 9.910 8.749 9.285 1.00 0.00 2 ASP A N 14
ATOM 7412 C CA . ASP A 1 2 ? 9.810 7.486 10.004 1.00 0.00 2 ASP A CA 14
ATOM 7413 C C . ASP A 1 2 ? 10.254 7.648 11.454 1.00 0.00 2 ASP A C 14
ATOM 7414 O O . ASP A 1 2 ? 11.392 8.032 11.725 1.00 0.00 2 ASP A O 14
ATOM 7423 N N . SER A 1 3 ? 9.348 7.354 12.382 1.00 0.00 3 SER A N 14
ATOM 7424 C CA . SER A 1 3 ? 9.646 7.469 13.805 1.00 0.00 3 SER A CA 14
ATOM 7425 C C . SER A 1 3 ? 10.326 6.204 14.322 1.00 0.00 3 SER A C 14
ATOM 7426 O O . SER A 1 3 ? 11.114 6.254 15.267 1.00 0.00 3 SER A O 14
ATOM 7434 N N . LYS A 1 4 ? 10.019 5.074 13.694 1.00 0.00 4 LYS A N 14
ATOM 7435 C CA . LYS A 1 4 ? 10.599 3.799 14.088 1.00 0.00 4 LYS A CA 14
ATOM 7436 C C . LYS A 1 4 ? 11.134 3.048 12.872 1.00 0.00 4 LYS A C 14
ATOM 7437 O O . LYS A 1 4 ? 12.279 2.598 12.863 1.00 0.00 4 LYS A O 14
ATOM 7456 N N . ILE A 1 5 ? 10.297 2.921 11.847 1.00 0.00 5 ILE A N 14
ATOM 7457 C CA . ILE A 1 5 ? 10.685 2.229 10.625 1.00 0.00 5 ILE A CA 14
ATOM 7458 C C . ILE A 1 5 ? 9.564 2.278 9.590 1.00 0.00 5 ILE A C 14
ATOM 7459 O O . ILE A 1 5 ? 9.277 1.285 8.921 1.00 0.00 5 ILE A O 14
ATOM 7475 N N . GLY A 1 6 ? 8.934 3.441 9.465 1.00 0.00 6 GLY A N 14
ATOM 7476 C CA . GLY A 1 6 ? 7.853 3.598 8.510 1.00 0.00 6 GLY A CA 14
ATOM 7477 C C . GLY A 1 6 ? 6.797 4.575 8.985 1.00 0.00 6 GLY A C 14
ATOM 7478 O O . GLY A 1 6 ? 6.193 5.284 8.180 1.00 0.00 6 GLY A O 14
ATOM 7482 N N . ASN A 1 7 ? 6.569 4.610 10.295 1.00 0.00 7 ASN A N 14
ATOM 7483 C CA . ASN A 1 7 ? 5.574 5.503 10.882 1.00 0.00 7 ASN A CA 14
ATOM 7484 C C . ASN A 1 7 ? 4.161 5.010 10.588 1.00 0.00 7 ASN A C 14
ATOM 7485 O O . ASN A 1 7 ? 3.391 4.719 11.503 1.00 0.00 7 ASN A O 14
ATOM 7496 N N . GLY A 1 8 ? 3.828 4.919 9.305 1.00 0.00 8 GLY A N 14
ATOM 7497 C CA . GLY A 1 8 ? 2.508 4.461 8.912 1.00 0.00 8 GLY A CA 14
ATOM 7498 C C . GLY A 1 8 ? 2.409 4.179 7.425 1.00 0.00 8 GLY A C 14
ATOM 7499 O O . GLY A 1 8 ? 2.903 3.161 6.944 1.00 0.00 8 GLY A O 14
ATOM 7503 N N . CYS A 1 9 ? 1.766 5.082 6.696 1.00 0.00 9 CYS A N 14
ATOM 7504 C CA . CYS A 1 9 ? 1.601 4.922 5.259 1.00 0.00 9 CYS A CA 14
ATOM 7505 C C . CYS A 1 9 ? 2.766 5.548 4.498 1.00 0.00 9 CYS A C 14
ATOM 7506 O O . CYS A 1 9 ? 2.581 6.455 3.686 1.00 0.00 9 CYS A O 14
ATOM 7513 N N . PHE A 1 10 ? 3.971 5.051 4.761 1.00 0.00 10 PHE A N 14
ATOM 7514 C CA . PHE A 1 10 ? 5.165 5.553 4.102 1.00 0.00 10 PHE A CA 14
ATOM 7515 C C . PHE A 1 10 ? 6.248 4.479 4.033 1.00 0.00 10 PHE A C 14
ATOM 7516 O O . PHE A 1 10 ? 6.574 3.982 2.955 1.00 0.00 10 PHE A O 14
ATOM 7533 N N . GLY A 1 11 ? 6.804 4.123 5.186 1.00 0.00 11 GLY A N 14
ATOM 7534 C CA . GLY A 1 11 ? 7.844 3.111 5.227 1.00 0.00 11 GLY A CA 14
ATOM 7535 C C . GLY A 1 11 ? 7.430 1.870 5.998 1.00 0.00 11 GLY A C 14
ATOM 7536 O O . GLY A 1 11 ? 8.244 0.974 6.225 1.00 0.00 11 GLY A O 14
ATOM 7540 N N . PHE A 1 12 ? 6.163 1.815 6.401 1.00 0.00 12 PHE A N 14
ATOM 7541 C CA . PHE A 1 12 ? 5.648 0.673 7.150 1.00 0.00 12 PHE A CA 14
ATOM 7542 C C . PHE A 1 12 ? 4.728 -0.174 6.266 1.00 0.00 12 PHE A C 14
ATOM 7543 O O . PHE A 1 12 ? 3.959 0.362 5.470 1.00 0.00 12 PHE A O 14
ATOM 7560 N N . PRO A 1 13 ? 4.805 -1.512 6.390 1.00 0.00 13 PRO A N 14
ATOM 7561 C CA . PRO A 1 13 ? 3.983 -2.433 5.593 1.00 0.00 13 PRO A CA 14
ATOM 7562 C C . PRO A 1 13 ? 2.509 -2.041 5.565 1.00 0.00 13 PRO A C 14
ATOM 7563 O O . PRO A 1 13 ? 2.097 -1.074 6.203 1.00 0.00 13 PRO A O 14
ATOM 7574 N N . LEU A 1 14 ? 1.719 -2.803 4.814 1.00 0.00 14 LEU A N 14
ATOM 7575 C CA . LEU A 1 14 ? 0.289 -2.542 4.695 1.00 0.00 14 LEU A CA 14
ATOM 7576 C C . LEU A 1 14 ? -0.520 -3.815 4.928 1.00 0.00 14 LEU A C 14
ATOM 7577 O O . LEU A 1 14 ? -0.800 -4.563 3.992 1.00 0.00 14 LEU A O 14
ATOM 7593 N N . ASP A 1 15 ? -0.892 -4.052 6.184 1.00 0.00 15 ASP A N 14
ATOM 7594 C CA . ASP A 1 15 ? -1.669 -5.234 6.553 1.00 0.00 15 ASP A CA 14
ATOM 7595 C C . ASP A 1 15 ? -1.710 -5.402 8.071 1.00 0.00 15 ASP A C 14
ATOM 7596 O O . ASP A 1 15 ? -1.532 -6.504 8.591 1.00 0.00 15 ASP A O 14
ATOM 7605 N N . ARG A 1 16 ? -1.947 -4.301 8.776 1.00 0.00 16 ARG A N 14
ATOM 7606 C CA . ARG A 1 16 ? -2.012 -4.322 10.226 1.00 0.00 16 ARG A CA 14
ATOM 7607 C C . ARG A 1 16 ? -2.997 -3.280 10.744 1.00 0.00 16 ARG A C 14
ATOM 7608 O O . ARG A 1 16 ? -4.014 -3.619 11.347 1.00 0.00 16 ARG A O 14
ATOM 7629 N N . ILE A 1 17 ? -2.690 -2.010 10.501 1.00 0.00 17 ILE A N 14
ATOM 7630 C CA . ILE A 1 17 ? -3.550 -0.918 10.941 1.00 0.00 17 ILE A CA 14
ATOM 7631 C C . ILE A 1 17 ? -4.946 -1.046 10.340 1.00 0.00 17 ILE A C 14
ATOM 7632 O O . ILE A 1 17 ? -5.922 -0.545 10.899 1.00 0.00 17 ILE A O 14
ATOM 7648 N N . GLY A 1 18 ? -5.034 -1.720 9.197 1.00 0.00 18 GLY A N 14
ATOM 7649 C CA . GLY A 1 18 ? -6.313 -1.900 8.539 1.00 0.00 18 GLY A CA 14
ATOM 7650 C C . GLY A 1 18 ? -6.165 -2.309 7.087 1.00 0.00 18 GLY A C 14
ATOM 7651 O O . GLY A 1 18 ? -7.038 -2.973 6.528 1.00 0.00 18 GLY A O 14
ATOM 7655 N N . SER A 1 19 ? -5.056 -1.908 6.471 1.00 0.00 19 SER A N 14
ATOM 7656 C CA . SER A 1 19 ? -4.797 -2.235 5.075 1.00 0.00 19 SER A CA 14
ATOM 7657 C C . SER A 1 19 ? -5.886 -1.656 4.176 1.00 0.00 19 SER A C 14
ATOM 7658 O O . SER A 1 19 ? -6.955 -2.246 4.022 1.00 0.00 19 SER A O 14
ATOM 7666 N N . VAL A 1 20 ? -5.609 -0.496 3.589 1.00 0.00 20 VAL A N 14
ATOM 7667 C CA . VAL A 1 20 ? -6.568 0.164 2.712 1.00 0.00 20 VAL A CA 14
ATOM 7668 C C . VAL A 1 20 ? -6.112 0.112 1.257 1.00 0.00 20 VAL A C 14
ATOM 7669 O O . VAL A 1 20 ? -5.717 1.126 0.679 1.00 0.00 20 VAL A O 14
ATOM 7682 N N . SER A 1 21 ? -6.172 -1.077 0.667 1.00 0.00 21 SER A N 14
ATOM 7683 C CA . SER A 1 21 ? -5.769 -1.265 -0.722 1.00 0.00 21 SER A CA 14
ATOM 7684 C C . SER A 1 21 ? -4.292 -0.938 -0.910 1.00 0.00 21 SER A C 14
ATOM 7685 O O . SER A 1 21 ? -3.894 -0.391 -1.939 1.00 0.00 21 SER A O 14
ATOM 7693 N N . GLY A 1 22 ? -3.484 -1.275 0.088 1.00 0.00 22 GLY A N 14
ATOM 7694 C CA . GLY A 1 22 ? -2.061 -1.008 0.012 1.00 0.00 22 GLY A CA 14
ATOM 7695 C C . GLY A 1 22 ? -1.700 0.375 0.515 1.00 0.00 22 GLY A C 14
ATOM 7696 O O . GLY A 1 22 ? -1.486 1.294 -0.276 1.00 0.00 22 GLY A O 14
ATOM 7700 N N . LEU A 1 23 ? -1.631 0.522 1.834 1.00 0.00 23 LEU A N 14
ATOM 7701 C CA . LEU A 1 23 ? -1.292 1.804 2.445 1.00 0.00 23 LEU A CA 14
ATOM 7702 C C . LEU A 1 23 ? -1.334 1.709 3.966 1.00 0.00 23 LEU A C 14
ATOM 7703 O O . LEU A 1 23 ? -0.299 1.768 4.631 1.00 0.00 23 LEU A O 14
ATOM 7719 N N . GLY A 1 24 ? -2.539 1.563 4.511 1.00 0.00 24 GLY A N 14
ATOM 7720 C CA . GLY A 1 24 ? -2.694 1.467 5.951 1.00 0.00 24 GLY A CA 14
ATOM 7721 C C . GLY A 1 24 ? -3.046 2.793 6.581 1.00 0.00 24 GLY A C 14
ATOM 7722 O O . GLY A 1 24 ? -3.809 2.846 7.545 1.00 0.00 24 GLY A O 14
ATOM 7726 N N . CYS A 1 25 ? -2.478 3.861 6.028 1.00 0.00 25 CYS A N 14
ATOM 7727 C CA . CYS A 1 25 ? -2.705 5.219 6.506 1.00 0.00 25 CYS A CA 14
ATOM 7728 C C . CYS A 1 25 ? -4.060 5.370 7.198 1.00 0.00 25 CYS A C 14
ATOM 7729 O O . CYS A 1 25 ? -5.064 4.820 6.746 1.00 0.00 25 CYS A O 14
ATOM 7736 N N . ASN A 1 26 ? -4.079 6.118 8.297 1.00 0.00 26 ASN A N 14
ATOM 7737 C CA . ASN A 1 26 ? -5.310 6.341 9.047 1.00 0.00 26 ASN A CA 14
ATOM 7738 C C . ASN A 1 26 ? -6.050 7.573 8.529 1.00 0.00 26 ASN A C 14
ATOM 7739 O O . ASN A 1 26 ? -6.449 8.441 9.306 1.00 0.00 26 ASN A O 14
ATOM 7750 N N . ARG A 1 27 ? -6.225 7.643 7.212 1.00 0.00 27 ARG A N 14
ATOM 7751 C CA . ARG A 1 27 ? -6.910 8.764 6.581 1.00 0.00 27 ARG A CA 14
ATOM 7752 C C . ARG A 1 27 ? -8.170 9.152 7.353 1.00 0.00 27 ARG A C 14
ATOM 7753 O O . ARG A 1 27 ? -8.822 8.305 7.963 1.00 0.00 27 ARG A O 14
ATOM 7774 N N . ILE A 1 28 ? -8.504 10.437 7.321 1.00 0.00 28 ILE A N 14
ATOM 7775 C CA . ILE A 1 28 ? -9.681 10.940 8.019 1.00 0.00 28 ILE A CA 14
ATOM 7776 C C . ILE A 1 28 ? -10.946 10.225 7.559 1.00 0.00 28 ILE A C 14
ATOM 7777 O O . ILE A 1 28 ? -11.692 9.679 8.372 1.00 0.00 28 ILE A O 14
ATOM 7793 N N . MET A 1 29 ? -11.185 10.234 6.252 1.00 0.00 29 MET A N 14
ATOM 7794 C CA . MET A 1 29 ? -12.365 9.587 5.688 1.00 0.00 29 MET A CA 14
ATOM 7795 C C . MET A 1 29 ? -12.184 8.074 5.624 1.00 0.00 29 MET A C 14
ATOM 7796 O O . MET A 1 29 ? -13.010 7.319 6.140 1.00 0.00 29 MET A O 14
ATOM 7810 N N . GLN A 1 30 ? -11.104 7.636 4.989 1.00 0.00 30 GLN A N 14
ATOM 7811 C CA . GLN A 1 30 ? -10.819 6.212 4.860 1.00 0.00 30 GLN A CA 14
ATOM 7812 C C . GLN A 1 30 ? -10.040 5.700 6.068 1.00 0.00 30 GLN A C 14
ATOM 7813 O O . GLN A 1 30 ? -8.981 5.088 5.926 1.00 0.00 30 GLN A O 14
ATOM 7827 N N . ASN A 1 31 ? -10.574 5.952 7.261 1.00 0.00 31 ASN A N 14
ATOM 7828 C CA . ASN A 1 31 ? -9.926 5.515 8.492 1.00 0.00 31 ASN A CA 14
ATOM 7829 C C . ASN A 1 31 ?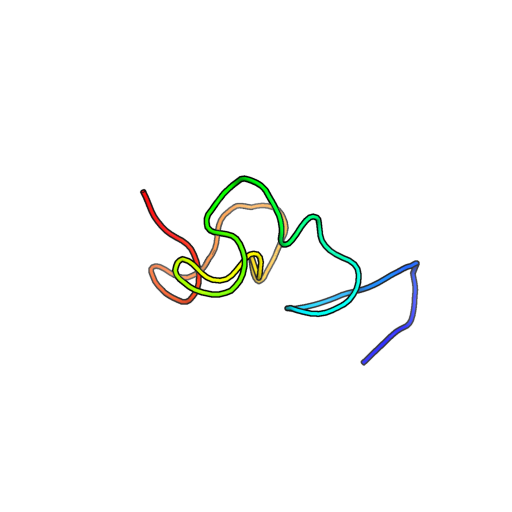 -10.212 4.042 8.770 1.00 0.00 31 ASN A C 14
ATOM 7830 O O . ASN A 1 31 ? -11.200 3.490 8.285 1.00 0.00 31 ASN A O 14
ATOM 7841 N N . PRO A 1 32 ? -9.348 3.388 9.562 1.00 0.00 32 PRO A N 14
ATOM 7842 C CA . PRO A 1 32 ? -9.507 1.971 9.910 1.00 0.00 32 PRO A CA 14
ATOM 7843 C C . PRO A 1 32 ? -10.682 1.738 10.855 1.00 0.00 32 PRO A C 14
ATOM 7844 O O . PRO A 1 32 ? -11.274 2.687 11.369 1.00 0.00 32 PRO A O 14
ATOM 7855 N N . PRO A 1 33 ? -11.035 0.465 11.101 1.00 0.00 33 PRO A N 14
ATOM 7856 C CA . PRO A 1 33 ? -12.143 0.113 11.993 1.00 0.00 33 PRO A CA 14
ATOM 7857 C C . PRO A 1 33 ? -11.858 0.500 13.442 1.00 0.00 33 PRO A C 14
ATOM 7858 O O . PRO A 1 33 ? -11.364 -0.311 14.225 1.00 0.00 33 PRO A O 14
ATOM 7869 N N . LYS A 1 34 ? -12.173 1.744 13.789 1.00 0.00 34 LYS A N 14
ATOM 7870 C CA . LYS A 1 34 ? -11.948 2.241 15.142 1.00 0.00 34 LYS A CA 14
ATOM 7871 C C . LYS A 1 34 ? -10.459 2.252 15.475 1.00 0.00 34 LYS A C 14
ATOM 7872 O O . LYS A 1 34 ? -9.711 1.375 15.045 1.00 0.00 34 LYS A O 14
ATOM 7891 N N . LYS A 1 35 ? -10.036 3.251 16.243 1.00 0.00 35 LYS A N 14
ATOM 7892 C CA . LYS A 1 35 ? -8.635 3.377 16.633 1.00 0.00 35 LYS A CA 14
ATOM 7893 C C . LYS A 1 35 ? -7.745 3.572 15.407 1.00 0.00 35 LYS A C 14
ATOM 7894 O O . LYS A 1 35 ? -8.235 3.859 14.314 1.00 0.00 35 LYS A O 14
ATOM 7913 N N . PHE A 1 36 ? -6.439 3.406 15.595 1.00 0.00 36 PHE A N 14
ATOM 7914 C CA . PHE A 1 36 ? -5.476 3.553 14.515 1.00 0.00 36 PHE A CA 14
ATOM 7915 C C . PHE A 1 36 ? -4.050 3.520 15.053 1.00 0.00 36 PHE A C 14
ATOM 7916 O O . PHE A 1 36 ? -3.164 2.912 14.454 1.00 0.00 36 PHE A O 14
ATOM 7933 N N . SER A 1 37 ? -3.836 4.178 16.188 1.00 0.00 37 SER A N 14
ATOM 7934 C CA . SER A 1 37 ? -2.520 4.223 16.809 1.00 0.00 37 SER A CA 14
ATOM 7935 C C . SER A 1 37 ? -2.374 3.123 17.857 1.00 0.00 37 SER A C 14
ATOM 7936 O O . SER A 1 37 ? -2.548 3.364 19.051 1.00 0.00 37 SER A O 14
ATOM 7944 N N . GLY A 1 38 ? -2.055 1.917 17.398 1.00 0.00 38 GLY A N 14
ATOM 7945 C CA . GLY A 1 38 ? -1.891 0.798 18.308 1.00 0.00 38 GLY A CA 14
ATOM 7946 C C . GLY A 1 38 ? -0.521 0.769 18.955 1.00 0.00 38 GLY A C 14
ATOM 7947 O O . GLY A 1 38 ? 0.416 0.180 18.414 1.00 0.00 38 GLY A O 14
ATOM 7951 N N . GLU A 1 39 ? -0.402 1.406 20.114 1.00 0.00 39 GLU A N 14
ATOM 7952 C CA . GLU A 1 39 ? 0.864 1.450 20.837 1.00 0.00 39 GLU A CA 14
ATOM 7953 C C . GLU A 1 39 ? 1.951 2.105 19.989 1.00 0.00 39 GLU A C 14
ATOM 7954 O O . GLU A 1 39 ? 1.603 2.757 18.982 1.00 0.00 39 GLU A O 14
ATOM 7967 N N . SER A 1 1 ? 10.407 10.750 13.233 1.00 0.00 1 SER A N 15
ATOM 7968 C CA . SER A 1 1 ? 8.999 10.321 13.437 1.00 0.00 1 SER A CA 15
ATOM 7969 C C . SER A 1 1 ? 8.539 9.388 12.321 1.00 0.00 1 SER A C 15
ATOM 7970 O O . SER A 1 1 ? 8.242 8.217 12.558 1.00 0.00 1 SER A O 15
ATOM 7980 N N . ASP A 1 2 ? 8.482 9.918 11.104 1.00 0.00 2 ASP A N 15
ATOM 7981 C CA . ASP A 1 2 ? 8.059 9.134 9.949 1.00 0.00 2 ASP A CA 15
ATOM 7982 C C . ASP A 1 2 ? 9.263 8.565 9.207 1.00 0.00 2 ASP A C 15
ATOM 7983 O O . ASP A 1 2 ? 9.317 8.587 7.977 1.00 0.00 2 ASP A O 15
ATOM 7992 N N . SER A 1 3 ? 10.231 8.055 9.964 1.00 0.00 3 SER A N 15
ATOM 7993 C CA . SER A 1 3 ? 11.436 7.480 9.378 1.00 0.00 3 SER A CA 15
ATOM 7994 C C . SER A 1 3 ? 11.645 6.048 9.861 1.00 0.00 3 SER A C 15
ATOM 7995 O O . SER A 1 3 ? 11.704 5.116 9.060 1.00 0.00 3 SER A O 15
ATOM 8003 N N . LYS A 1 4 ? 11.758 5.882 11.175 1.00 0.00 4 LYS A N 15
ATOM 8004 C CA . LYS A 1 4 ? 11.960 4.564 11.764 1.00 0.00 4 LYS A CA 15
ATOM 8005 C C . LYS A 1 4 ? 10.673 3.745 11.723 1.00 0.00 4 LYS A C 15
ATOM 8006 O O . LYS A 1 4 ? 10.500 2.884 10.859 1.00 0.00 4 LYS A O 15
ATOM 8025 N N . ILE A 1 5 ? 9.771 4.020 12.661 1.00 0.00 5 ILE A N 15
ATOM 8026 C CA . ILE A 1 5 ? 8.500 3.309 12.730 1.00 0.00 5 ILE A CA 15
ATOM 8027 C C . ILE A 1 5 ? 7.671 3.545 11.473 1.00 0.00 5 ILE A C 15
ATOM 8028 O O . ILE A 1 5 ? 6.890 2.687 11.064 1.00 0.00 5 ILE A O 15
ATOM 8044 N N . GLY A 1 6 ? 7.847 4.713 10.865 1.00 0.00 6 GLY A N 15
ATOM 8045 C CA . GLY A 1 6 ? 7.108 5.041 9.660 1.00 0.00 6 GLY A CA 15
ATOM 8046 C C . GLY A 1 6 ? 6.138 6.187 9.868 1.00 0.00 6 GLY A C 15
ATOM 8047 O O . GLY A 1 6 ? 6.056 7.097 9.042 1.00 0.00 6 GLY A O 15
ATOM 8051 N N . ASN A 1 7 ? 5.399 6.143 10.973 1.00 0.00 7 ASN A N 15
ATOM 8052 C CA . ASN A 1 7 ? 4.426 7.186 11.285 1.00 0.00 7 ASN A CA 15
ATOM 8053 C C . ASN A 1 7 ? 3.416 7.344 10.154 1.00 0.00 7 ASN A C 15
ATOM 8054 O O . ASN A 1 7 ? 2.884 8.431 9.931 1.00 0.00 7 ASN A O 15
ATOM 8065 N N . GLY A 1 8 ? 3.160 6.253 9.442 1.00 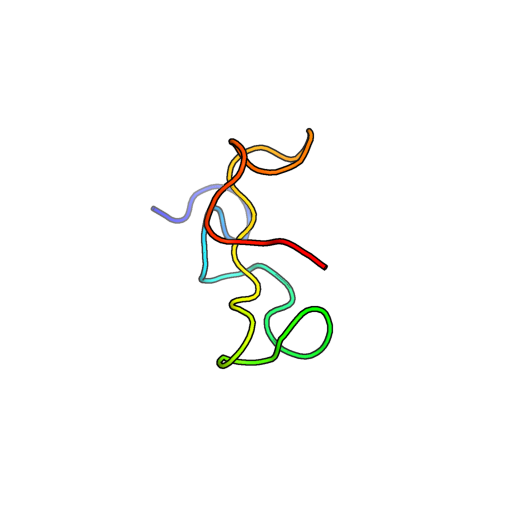0.00 8 GLY A N 15
ATOM 8066 C CA . GLY A 1 8 ? 2.216 6.289 8.340 1.00 0.00 8 GLY A CA 15
ATOM 8067 C C . GLY A 1 8 ? 2.569 5.301 7.246 1.00 0.00 8 GLY A C 15
ATOM 8068 O O . GLY A 1 8 ? 3.219 4.289 7.504 1.00 0.00 8 GLY A O 15
ATOM 8072 N N . CYS A 1 9 ? 2.143 5.595 6.023 1.00 0.00 9 CYS A N 15
ATOM 8073 C CA . CYS A 1 9 ? 2.419 4.723 4.887 1.00 0.00 9 CYS A CA 15
ATOM 8074 C C . CYS A 1 9 ? 3.830 4.936 4.337 1.00 0.00 9 CYS A C 15
ATOM 8075 O O . CYS A 1 9 ? 4.147 4.483 3.238 1.00 0.00 9 CYS A O 15
ATOM 8082 N N . PHE A 1 10 ? 4.675 5.624 5.100 1.00 0.00 10 PHE A N 15
ATOM 8083 C CA . PHE A 1 10 ? 6.039 5.887 4.678 1.00 0.00 10 PHE A CA 15
ATOM 8084 C C . PHE A 1 10 ? 6.939 4.692 4.972 1.00 0.00 10 PHE A C 15
ATOM 8085 O O . PHE A 1 10 ? 7.848 4.383 4.202 1.00 0.00 10 PHE A O 15
ATOM 8102 N N . GLY A 1 11 ? 6.679 4.025 6.091 1.00 0.00 11 GLY A N 15
ATOM 8103 C CA . GLY A 1 11 ? 7.476 2.872 6.466 1.00 0.00 11 GLY A CA 15
ATOM 8104 C C . GLY A 1 11 ? 6.639 1.726 7.001 1.00 0.00 11 GLY A C 15
ATOM 8105 O O . GLY A 1 11 ? 7.179 0.753 7.530 1.00 0.00 11 GLY A O 15
ATOM 8109 N N . PHE A 1 12 ? 5.317 1.830 6.867 1.00 0.00 12 PHE A N 15
ATOM 8110 C CA . PHE A 1 12 ? 4.423 0.779 7.346 1.00 0.00 12 PHE A CA 15
ATOM 8111 C C . PHE A 1 12 ? 4.482 -0.440 6.425 1.00 0.00 12 PHE A C 15
ATOM 8112 O O . PHE A 1 12 ? 5.018 -0.365 5.319 1.00 0.00 12 PHE A O 15
ATOM 8129 N N . PRO A 1 13 ? 3.929 -1.582 6.870 1.00 0.00 13 PRO A N 15
ATOM 8130 C CA . PRO A 1 13 ? 3.922 -2.818 6.079 1.00 0.00 13 PRO A CA 15
ATOM 8131 C C . PRO A 1 13 ? 2.938 -2.763 4.914 1.00 0.00 13 PRO A C 15
ATOM 8132 O O . PRO A 1 13 ? 3.056 -3.525 3.954 1.00 0.00 13 PRO A O 15
ATOM 8143 N N . LEU A 1 14 ? 1.963 -1.861 5.005 1.00 0.00 14 LEU A N 15
ATOM 8144 C CA . LEU A 1 14 ? 0.959 -1.713 3.957 1.00 0.00 14 LEU A CA 15
ATOM 8145 C C . LEU A 1 14 ? 0.103 -2.970 3.841 1.00 0.00 14 LEU A C 15
ATOM 8146 O O . LEU A 1 14 ? -0.071 -3.519 2.752 1.00 0.00 14 LEU A O 15
ATOM 8162 N N . ASP A 1 15 ? -0.430 -3.421 4.972 1.00 0.00 15 ASP A N 15
ATOM 8163 C CA . ASP A 1 15 ? -1.272 -4.613 5.008 1.00 0.00 15 ASP A CA 15
ATOM 8164 C C . ASP A 1 15 ? -1.675 -4.916 6.443 1.00 0.00 15 ASP A C 15
ATOM 8165 O O . ASP A 1 15 ? -1.827 -6.075 6.831 1.00 0.00 15 ASP A O 15
ATOM 8174 N N . ARG A 1 16 ? -1.827 -3.859 7.228 1.00 0.00 16 ARG A N 15
ATOM 8175 C CA . ARG A 1 16 ? -2.188 -3.973 8.617 1.00 0.00 16 ARG A CA 15
ATOM 8176 C C . ARG A 1 16 ? -2.746 -2.643 9.113 1.00 0.00 16 ARG A C 15
ATOM 8177 O O . ARG A 1 16 ? -3.138 -1.798 8.310 1.00 0.00 16 ARG A O 15
ATOM 8198 N N . ILE A 1 17 ? -2.781 -2.457 10.428 1.00 0.00 17 ILE A N 15
ATOM 8199 C CA . ILE A 1 17 ? -3.292 -1.220 11.013 1.00 0.00 17 ILE A CA 15
ATOM 8200 C C . ILE A 1 17 ? -4.632 -0.825 10.383 1.00 0.00 17 ILE A C 15
ATOM 8201 O O . ILE A 1 17 ? -5.007 0.349 10.367 1.00 0.00 17 ILE A O 15
ATOM 8217 N N . GLY A 1 18 ? -5.345 -1.818 9.860 1.00 0.00 18 GLY A N 15
ATOM 8218 C CA . GLY A 1 18 ? -6.623 -1.568 9.225 1.00 0.00 18 GLY A CA 15
ATOM 8219 C C . GLY A 1 18 ? -6.656 -2.093 7.803 1.00 0.00 18 GLY A C 15
ATOM 8220 O O . GLY A 1 18 ? -7.714 -2.455 7.289 1.00 0.00 18 GLY A O 15
ATOM 8224 N N . SER A 1 19 ? -5.484 -2.137 7.169 1.00 0.00 19 SER A N 15
ATOM 8225 C CA . SER A 1 19 ? -5.362 -2.625 5.797 1.00 0.00 19 SER A CA 15
ATOM 8226 C C . SER A 1 19 ? -6.405 -1.980 4.887 1.00 0.00 19 SER A C 15
ATOM 8227 O O . SER A 1 19 ? -7.375 -2.624 4.485 1.00 0.00 19 SER A O 15
ATOM 8235 N N . VAL A 1 20 ? -6.199 -0.706 4.567 1.00 0.00 20 VAL A N 15
ATOM 8236 C CA . VAL A 1 20 ? -7.123 0.023 3.706 1.00 0.00 20 VAL A CA 15
ATOM 8237 C C . VAL A 1 20 ? -7.261 -0.654 2.347 1.00 0.00 20 VAL A C 15
ATOM 8238 O O . VAL A 1 20 ? -8.358 -1.038 1.942 1.00 0.00 20 VAL A O 15
ATOM 8251 N N . SER A 1 21 ? -6.140 -0.798 1.649 1.00 0.00 21 SER A N 15
ATOM 8252 C CA . SER A 1 21 ? -6.130 -1.430 0.335 1.00 0.00 21 SER A CA 15
ATOM 8253 C C . SER A 1 21 ? -4.718 -1.454 -0.240 1.00 0.00 21 SER A C 15
ATOM 8254 O O . SER A 1 21 ? -4.516 -1.212 -1.430 1.00 0.00 21 SER A O 15
ATOM 8262 N N . GLY A 1 22 ? -3.744 -1.746 0.616 1.00 0.00 22 GLY A N 15
ATOM 8263 C CA . GLY A 1 22 ? -2.362 -1.794 0.178 1.00 0.00 22 GLY A CA 15
ATOM 8264 C C . GLY A 1 22 ? -1.603 -0.530 0.529 1.00 0.00 22 GLY A C 15
ATOM 8265 O O . GLY A 1 22 ? -0.950 0.068 -0.325 1.00 0.00 22 GLY A O 15
ATOM 8269 N N . LEU A 1 23 ? -1.694 -0.120 1.790 1.00 0.00 23 LEU A N 15
ATOM 8270 C CA . LEU A 1 23 ? -1.014 1.082 2.254 1.00 0.00 23 LEU A CA 15
ATOM 8271 C C . LEU A 1 23 ? -1.235 1.292 3.749 1.00 0.00 23 LEU A C 15
ATOM 8272 O O . LEU A 1 23 ? -0.292 1.236 4.539 1.00 0.00 23 LEU A O 15
ATOM 8288 N N . GLY A 1 24 ? -2.486 1.533 4.132 1.00 0.00 24 GLY A N 15
ATOM 8289 C CA . GLY A 1 24 ? -2.803 1.747 5.532 1.00 0.00 24 GLY A CA 15
ATOM 8290 C C . GLY A 1 24 ? -2.859 3.214 5.896 1.00 0.00 24 GLY A C 15
ATOM 8291 O O . GLY A 1 24 ? -3.668 3.623 6.730 1.00 0.00 24 GLY A O 15
ATOM 8295 N N . CYS A 1 25 ? -1.989 3.999 5.266 1.00 0.00 25 CYS A N 15
ATOM 8296 C CA . CYS A 1 25 ? -1.898 5.438 5.492 1.00 0.00 25 CYS A CA 15
ATOM 8297 C C . CYS A 1 25 ? -3.189 6.024 6.068 1.00 0.00 25 CYS A C 15
ATOM 8298 O O . CYS A 1 25 ? -4.135 6.304 5.333 1.00 0.00 25 CYS A O 15
ATOM 8305 N N . ASN A 1 26 ? -3.218 6.209 7.385 1.00 0.00 26 ASN A N 15
ATOM 8306 C CA . ASN A 1 26 ? -4.392 6.762 8.051 1.00 0.00 26 ASN A CA 15
ATOM 8307 C C . ASN A 1 26 ? -3.998 7.717 9.174 1.00 0.00 26 ASN A C 15
ATOM 8308 O O . ASN A 1 26 ? -4.824 8.061 10.019 1.00 0.00 26 ASN A O 15
ATOM 8319 N N . ARG A 1 27 ? -2.736 8.147 9.171 1.00 0.00 27 ARG A N 15
ATOM 8320 C CA . ARG A 1 27 ? -2.221 9.072 10.179 1.00 0.00 27 ARG A CA 15
ATOM 8321 C C . ARG A 1 27 ? -2.883 8.853 11.542 1.00 0.00 27 ARG A C 15
ATOM 8322 O O . ARG A 1 27 ? -3.883 9.493 11.867 1.00 0.00 27 ARG A O 15
ATOM 8343 N N . ILE A 1 28 ? -2.324 7.941 12.328 1.00 0.00 28 ILE A N 15
ATOM 8344 C CA . ILE A 1 28 ? -2.858 7.631 13.642 1.00 0.00 28 ILE A CA 15
ATOM 8345 C C . ILE A 1 28 ? -2.625 8.774 14.631 1.00 0.00 28 ILE A C 15
ATOM 8346 O O . ILE A 1 28 ? -3.203 8.787 15.718 1.00 0.00 28 ILE A O 15
ATOM 8362 N N . MET A 1 29 ? -1.778 9.729 14.258 1.00 0.00 29 MET A N 15
ATOM 8363 C CA . MET A 1 29 ? -1.482 10.861 15.127 1.00 0.00 29 MET A CA 15
ATOM 8364 C C . MET A 1 29 ? -2.543 11.946 14.996 1.00 0.00 29 MET A C 15
ATOM 8365 O O . MET A 1 29 ? -3.477 12.008 15.797 1.00 0.00 29 MET A O 15
ATOM 8379 N N . GLN A 1 30 ? -2.408 12.794 13.985 1.00 0.00 30 GLN A N 15
ATOM 8380 C CA . GLN A 1 30 ? -3.370 13.863 13.765 1.00 0.00 30 GLN A CA 15
ATOM 8381 C C . GLN A 1 30 ? -4.438 13.415 12.781 1.00 0.00 30 GLN A C 15
ATOM 8382 O O . GLN A 1 30 ? -4.936 14.207 11.978 1.00 0.00 30 GLN A O 15
ATOM 8396 N N . ASN A 1 31 ? -4.785 12.136 12.856 1.00 0.00 31 ASN A N 15
ATOM 8397 C CA . ASN A 1 31 ? -5.798 11.560 11.977 1.00 0.00 31 ASN A CA 15
ATOM 8398 C C . ASN A 1 31 ? -5.431 11.766 10.507 1.00 0.00 31 ASN A C 15
ATOM 8399 O O . ASN A 1 31 ? -4.589 12.600 10.180 1.00 0.00 31 ASN A O 15
ATOM 8410 N N . PRO A 1 32 ? -6.060 11.002 9.596 1.00 0.00 32 PRO A N 15
ATOM 8411 C CA . PRO A 1 32 ? -5.792 11.112 8.158 1.00 0.00 32 PRO A CA 15
ATOM 8412 C C . PRO A 1 32 ? -5.980 12.538 7.644 1.00 0.00 32 PRO A C 15
ATOM 8413 O O . PRO A 1 32 ? -7.067 13.103 7.757 1.00 0.00 32 PRO A O 15
ATOM 8424 N N . PRO A 1 33 ? -4.923 13.146 7.072 1.00 0.00 33 PRO A N 15
ATOM 8425 C CA . PRO A 1 33 ? -4.988 14.517 6.546 1.00 0.00 33 PRO A CA 15
ATOM 8426 C C . PRO A 1 33 ? -6.011 14.660 5.423 1.00 0.00 33 PRO A C 15
ATOM 8427 O O . PRO A 1 33 ? -5.654 14.720 4.246 1.00 0.00 33 PRO A O 15
ATOM 8438 N N . LYS A 1 34 ? -7.287 14.714 5.794 1.00 0.00 34 LYS A N 15
ATOM 8439 C CA . LYS A 1 34 ? -8.366 14.852 4.821 1.00 0.00 34 LYS A CA 15
ATOM 8440 C C . LYS A 1 34 ? -8.417 13.649 3.883 1.00 0.00 34 LYS A C 15
ATOM 8441 O O . LYS A 1 34 ? -7.389 13.206 3.368 1.00 0.00 34 LYS A O 15
ATOM 8460 N N . LYS A 1 35 ? -9.618 13.125 3.665 1.00 0.00 35 LYS A N 15
ATOM 8461 C CA . LYS A 1 35 ? -9.805 11.973 2.788 1.00 0.00 35 LYS A CA 15
ATOM 8462 C C . LYS A 1 35 ? -8.973 10.785 3.262 1.00 0.00 35 LYS A C 15
ATOM 8463 O O . LYS A 1 35 ? -7.937 10.465 2.679 1.00 0.00 35 LYS A O 15
ATOM 8482 N N . PHE A 1 36 ? -9.433 10.137 4.332 1.00 0.00 36 PHE A N 15
ATOM 8483 C CA . PHE A 1 36 ? -8.740 8.989 4.900 1.00 0.00 36 PHE A CA 15
ATOM 8484 C C . PHE A 1 36 ? -8.275 8.021 3.814 1.00 0.00 36 PHE A C 15
ATOM 8485 O O . PHE A 1 36 ? -9.086 7.464 3.076 1.00 0.00 36 PHE A O 15
ATOM 8502 N N . SER A 1 37 ? -6.963 7.828 3.723 1.00 0.00 37 SER A N 15
ATOM 8503 C CA . SER A 1 37 ? -6.389 6.927 2.729 1.00 0.00 37 SER A CA 15
ATOM 8504 C C . SER A 1 37 ? -6.751 7.376 1.317 1.00 0.00 37 SER A C 15
ATOM 8505 O O . SER A 1 37 ? -7.878 7.180 0.863 1.00 0.00 37 SER A O 15
ATOM 8513 N N . GLY A 1 38 ? -5.786 7.979 0.628 1.00 0.00 38 GLY A N 15
ATOM 8514 C CA . GLY A 1 38 ? -6.022 8.446 -0.725 1.00 0.00 38 GLY A CA 15
ATOM 8515 C C . GLY A 1 38 ? -5.795 7.362 -1.760 1.00 0.00 38 GLY A C 15
ATOM 8516 O O . GLY A 1 38 ? -5.251 6.302 -1.449 1.00 0.00 38 GLY A O 15
ATOM 8520 N N . GLU A 1 39 ? -6.213 7.626 -2.993 1.00 0.00 39 GLU A N 15
ATOM 8521 C CA . GLU A 1 39 ? -6.051 6.665 -4.078 1.00 0.00 39 GLU A CA 15
ATOM 8522 C C . GLU A 1 39 ? -4.586 6.542 -4.483 1.00 0.00 39 GLU A C 15
ATOM 8523 O O . GLU A 1 39 ? -4.044 5.419 -4.402 1.00 0.00 39 GLU A O 15
ATOM 8536 N N . SER A 1 1 ? 9.662 11.753 6.664 1.00 0.00 1 SER A N 16
ATOM 8537 C CA . SER A 1 1 ? 8.491 11.069 7.272 1.00 0.00 1 SER A CA 16
ATOM 8538 C C . SER A 1 1 ? 8.931 9.933 8.189 1.00 0.00 1 SER A C 16
ATOM 8539 O O . SER A 1 1 ? 8.364 8.841 8.159 1.00 0.00 1 SER A O 16
ATOM 8549 N N . ASP A 1 2 ? 9.948 10.197 9.002 1.00 0.00 2 ASP A N 16
ATOM 8550 C CA . ASP A 1 2 ? 10.466 9.197 9.928 1.00 0.00 2 ASP A CA 16
ATOM 8551 C C . ASP A 1 2 ? 10.596 9.773 11.335 1.00 0.00 2 ASP A C 16
ATOM 8552 O O . ASP A 1 2 ? 10.868 10.962 11.506 1.00 0.00 2 ASP A O 16
ATOM 8561 N N . SER A 1 3 ? 10.402 8.923 12.337 1.00 0.00 3 SER A N 16
ATOM 8562 C CA . SER A 1 3 ? 10.497 9.346 13.729 1.00 0.00 3 SER A CA 16
ATOM 8563 C C . SER A 1 3 ? 10.612 8.141 14.658 1.00 0.00 3 SER A C 16
ATOM 8564 O O . SER A 1 3 ? 11.420 8.135 15.585 1.00 0.00 3 SER A O 16
ATOM 8572 N N . LYS A 1 4 ? 9.795 7.124 14.401 1.00 0.00 4 LYS A N 16
ATOM 8573 C CA . LYS A 1 4 ? 9.805 5.914 15.212 1.00 0.00 4 LYS A CA 16
ATOM 8574 C C . LYS A 1 4 ? 9.602 4.676 14.342 1.00 0.00 4 LYS A C 16
ATOM 8575 O O . LYS A 1 4 ? 8.915 3.735 14.736 1.00 0.00 4 LYS A O 16
ATOM 8594 N N . ILE A 1 5 ? 10.205 4.688 13.158 1.00 0.00 5 ILE A N 16
ATOM 8595 C CA . ILE A 1 5 ? 10.092 3.568 12.231 1.00 0.00 5 ILE A CA 16
ATOM 8596 C C . ILE A 1 5 ? 8.650 3.387 11.764 1.00 0.00 5 ILE A C 16
ATOM 8597 O O . ILE A 1 5 ? 7.975 2.432 12.152 1.00 0.00 5 ILE A O 16
ATOM 8613 N N . GLY A 1 6 ? 8.184 4.309 10.928 1.00 0.00 6 GLY A N 16
ATOM 8614 C CA . GLY A 1 6 ? 6.827 4.234 10.421 1.00 0.00 6 GLY A CA 16
ATOM 8615 C C . GLY A 1 6 ? 6.086 5.551 10.555 1.00 0.00 6 GLY A C 16
ATOM 8616 O O . GLY A 1 6 ? 6.473 6.553 9.953 1.00 0.00 6 GLY A O 16
ATOM 8620 N N . ASN A 1 7 ? 5.018 5.547 11.346 1.00 0.00 7 ASN A N 16
ATOM 8621 C CA . ASN A 1 7 ? 4.220 6.748 11.559 1.00 0.00 7 ASN A CA 16
ATOM 8622 C C . ASN A 1 7 ? 3.665 7.277 10.240 1.00 0.00 7 ASN A C 16
ATOM 8623 O O . ASN A 1 7 ? 3.604 8.486 10.019 1.00 0.00 7 ASN A O 16
ATOM 8634 N N . GLY A 1 8 ? 3.261 6.362 9.366 1.00 0.00 8 GLY A N 16
ATOM 8635 C CA . GLY A 1 8 ? 2.717 6.754 8.079 1.00 0.00 8 GLY A CA 16
ATOM 8636 C C . GLY A 1 8 ? 2.868 5.667 7.033 1.00 0.00 8 GLY A C 16
ATOM 8637 O O . GLY A 1 8 ? 3.322 4.565 7.335 1.00 0.00 8 GLY A O 16
ATOM 8641 N N . CYS A 1 9 ? 2.484 5.980 5.798 1.00 0.00 9 CYS A N 16
ATOM 8642 C CA . CYS A 1 9 ? 2.578 5.020 4.704 1.00 0.00 9 CYS A CA 16
ATOM 8643 C C . CYS A 1 9 ? 3.889 5.175 3.937 1.00 0.00 9 CYS A C 16
ATOM 8644 O O . CYS A 1 9 ? 3.986 4.780 2.775 1.00 0.00 9 CYS A O 16
ATOM 8651 N N . PHE A 1 10 ? 4.898 5.744 4.591 1.00 0.00 10 PHE A N 16
ATOM 8652 C CA . PHE A 1 10 ? 6.193 5.940 3.965 1.00 0.00 10 PHE A CA 16
ATOM 8653 C C . PHE A 1 10 ? 7.026 4.665 4.038 1.00 0.00 10 PHE A C 16
ATOM 8654 O O . PHE A 1 10 ? 7.667 4.271 3.065 1.00 0.00 10 PHE A O 16
ATOM 8671 N N . GLY A 1 11 ? 7.004 4.024 5.202 1.00 0.00 11 GLY A N 16
ATOM 8672 C CA . GLY A 1 11 ? 7.753 2.796 5.389 1.00 0.00 11 GLY A CA 16
ATOM 8673 C C . GLY A 1 11 ? 6.964 1.750 6.156 1.00 0.00 11 GLY A C 16
ATOM 8674 O O . GLY A 1 11 ? 7.540 0.823 6.722 1.00 0.00 11 GLY A O 16
ATOM 8678 N N . PHE A 1 12 ? 5.642 1.904 6.175 1.00 0.00 12 PHE A N 16
ATOM 8679 C CA . PHE A 1 12 ? 4.774 0.967 6.881 1.00 0.00 12 PHE A CA 16
ATOM 8680 C C . PHE A 1 12 ? 4.758 -0.393 6.186 1.00 0.00 12 PHE A C 16
ATOM 8681 O O . PHE A 1 12 ? 4.885 -0.478 4.964 1.00 0.00 12 PHE A O 16
ATOM 8698 N N . PRO A 1 13 ? 4.597 -1.481 6.961 1.00 0.00 13 PRO A N 16
ATOM 8699 C CA . PRO A 1 13 ? 4.562 -2.842 6.415 1.00 0.00 13 PRO A CA 16
ATOM 8700 C C . PRO A 1 13 ? 3.284 -3.123 5.632 1.00 0.00 13 PRO A C 16
ATOM 8701 O O . PRO A 1 13 ? 3.220 -4.075 4.853 1.00 0.00 13 PRO A O 16
ATOM 8712 N N . LEU A 1 14 ? 2.265 -2.292 5.841 1.00 0.00 14 LEU A N 16
ATOM 8713 C CA . LEU A 1 14 ? 0.990 -2.456 5.153 1.00 0.00 14 LEU A CA 16
ATOM 8714 C C . LEU A 1 14 ? 0.362 -3.804 5.488 1.00 0.00 14 LEU A C 16
ATOM 8715 O O . LEU A 1 14 ? 0.392 -4.733 4.680 1.00 0.00 14 LEU A O 16
ATOM 8731 N N . ASP A 1 15 ? -0.208 -3.908 6.686 1.00 0.00 15 ASP A N 16
ATOM 8732 C CA . ASP A 1 15 ? -0.843 -5.146 7.128 1.00 0.00 15 ASP A CA 16
ATOM 8733 C C . ASP A 1 15 ? -1.381 -5.006 8.551 1.00 0.00 15 ASP A C 16
ATOM 8734 O O . ASP A 1 15 ? -1.058 -5.806 9.431 1.00 0.00 15 ASP A O 16
ATOM 8743 N N . ARG A 1 16 ? -2.204 -3.986 8.771 1.00 0.00 16 ARG A N 16
ATOM 8744 C CA . ARG A 1 16 ? -2.785 -3.741 10.078 1.00 0.00 16 ARG A CA 16
ATOM 8745 C C . ARG A 1 16 ? -4.045 -2.891 9.963 1.00 0.00 16 ARG A C 16
ATOM 8746 O O . ARG A 1 16 ? -5.142 -3.338 10.301 1.00 0.00 16 ARG A O 16
ATOM 8767 N N . ILE A 1 17 ? -3.880 -1.662 9.485 1.00 0.00 17 ILE A N 16
ATOM 8768 C CA . ILE A 1 17 ? -5.002 -0.746 9.324 1.00 0.00 17 ILE A CA 16
ATOM 8769 C C . ILE A 1 17 ? -5.899 -1.171 8.165 1.00 0.00 17 ILE A C 16
ATOM 8770 O O . ILE A 1 17 ? -7.092 -0.866 8.147 1.00 0.00 17 ILE A O 16
ATOM 8786 N N . GLY A 1 18 ? -5.319 -1.876 7.198 1.00 0.00 18 GLY A N 16
ATOM 8787 C CA . GLY A 1 18 ? -6.085 -2.328 6.049 1.00 0.00 18 GLY A CA 16
ATOM 8788 C C . GLY A 1 18 ? -5.268 -3.185 5.103 1.00 0.00 18 GLY A C 16
ATOM 8789 O O . GLY A 1 18 ? -5.784 -4.132 4.510 1.00 0.00 18 GLY A O 16
ATOM 8793 N N . SER A 1 19 ? -3.986 -2.853 4.960 1.00 0.00 19 SER A N 16
ATOM 8794 C CA . SER A 1 19 ? -3.093 -3.599 4.077 1.00 0.00 19 SER A CA 16
ATOM 8795 C C . SER A 1 19 ? -3.428 -3.332 2.613 1.00 0.00 19 SER A C 16
ATOM 8796 O O . SER A 1 19 ? -3.991 -4.187 1.930 1.00 0.00 19 SER A O 16
ATOM 8804 N N . VAL A 1 20 ? -3.073 -2.140 2.138 1.00 0.00 20 VAL A N 16
ATOM 8805 C CA . VAL A 1 20 ? -3.326 -1.745 0.755 1.00 0.00 20 VAL A CA 16
ATOM 8806 C C . VAL A 1 20 ? -4.789 -1.345 0.541 1.00 0.00 20 VAL A C 16
ATOM 8807 O O . VAL A 1 20 ? -5.073 -0.290 -0.028 1.00 0.00 20 VAL A O 16
ATOM 8820 N N . SER A 1 21 ? -5.713 -2.187 0.997 1.00 0.00 21 SER A N 16
ATOM 8821 C CA . SER A 1 21 ? -7.138 -1.911 0.848 1.00 0.00 21 SER A CA 16
ATOM 8822 C C . SER A 1 21 ? -7.506 -0.582 1.502 1.00 0.00 21 SER A C 16
ATOM 8823 O O . SER A 1 21 ? -8.293 0.192 0.957 1.00 0.00 21 SER A O 16
ATOM 8831 N N . GLY A 1 22 ? -6.934 -0.326 2.673 1.00 0.00 22 GLY A N 16
ATOM 8832 C CA . GLY A 1 22 ? -7.215 0.908 3.384 1.00 0.00 22 GLY A CA 16
ATOM 8833 C C . GLY A 1 22 ? -5.981 1.772 3.575 1.00 0.00 22 GLY A C 16
ATOM 8834 O O . GLY A 1 22 ? -6.076 2.893 4.075 1.00 0.00 22 GLY A O 16
ATOM 8838 N N . LEU A 1 23 ? -4.820 1.252 3.179 1.00 0.00 23 LEU A N 16
ATOM 8839 C CA . LEU A 1 23 ? -3.567 1.989 3.315 1.00 0.00 23 LEU A CA 16
ATOM 8840 C C . LEU A 1 23 ? -3.254 2.264 4.782 1.00 0.00 23 LEU A C 16
ATOM 8841 O O . LEU A 1 23 ? -4.038 2.898 5.487 1.00 0.00 23 LEU A O 16
ATOM 8857 N N . GLY A 1 24 ? -2.101 1.782 5.237 1.00 0.00 24 GLY A N 16
ATOM 8858 C CA . GLY A 1 24 ? -1.706 1.986 6.617 1.00 0.00 24 GLY A CA 16
ATOM 8859 C C . GLY A 1 24 ? -1.614 3.449 6.980 1.00 0.00 24 GLY A C 16
ATOM 8860 O O . GLY A 1 24 ? -1.932 3.838 8.105 1.00 0.00 24 GLY A O 16
ATOM 8864 N N . CYS A 1 25 ? -1.173 4.256 6.019 1.00 0.00 25 CYS A N 16
ATOM 8865 C CA . CYS A 1 25 ? -1.022 5.694 6.195 1.00 0.00 25 CYS A CA 16
ATOM 8866 C C . CYS A 1 25 ? -1.956 6.249 7.273 1.00 0.00 25 CYS A C 16
ATOM 8867 O O . CYS A 1 25 ? -3.130 5.887 7.334 1.00 0.00 25 CYS A O 16
ATOM 8874 N N . ASN A 1 26 ? -1.425 7.130 8.114 1.00 0.00 26 ASN A N 16
ATOM 8875 C CA . ASN A 1 26 ? -2.212 7.733 9.184 1.00 0.00 26 ASN A CA 16
ATOM 8876 C C . ASN A 1 26 ? -1.610 9.066 9.617 1.00 0.00 26 ASN A C 16
ATOM 8877 O O . ASN A 1 26 ? -1.441 9.327 10.808 1.00 0.00 26 ASN A O 16
ATOM 8888 N N . ARG A 1 27 ? -1.286 9.908 8.636 1.00 0.00 27 ARG A N 16
ATOM 8889 C CA . ARG A 1 27 ? -0.699 11.216 8.901 1.00 0.00 27 ARG A CA 16
ATOM 8890 C C . ARG A 1 27 ? -1.420 11.932 10.040 1.00 0.00 27 ARG A C 16
ATOM 8891 O O . ARG A 1 27 ? -2.650 11.970 10.084 1.00 0.00 27 ARG A O 16
ATOM 8912 N N . ILE A 1 28 ? -0.645 12.500 10.960 1.00 0.00 28 ILE A N 16
ATOM 8913 C CA . ILE A 1 28 ? -1.210 13.215 12.099 1.00 0.00 28 ILE A CA 16
ATOM 8914 C C . ILE A 1 28 ? -2.088 14.373 11.639 1.00 0.00 28 ILE A C 16
ATOM 8915 O O . ILE A 1 28 ? -3.296 14.378 11.871 1.00 0.00 28 ILE A O 16
ATOM 8931 N N . MET A 1 29 ? -1.474 15.353 10.983 1.00 0.00 29 MET A N 16
ATOM 8932 C CA . MET A 1 29 ? -2.204 16.515 10.490 1.00 0.00 29 MET A CA 16
ATOM 8933 C C . MET A 1 29 ? -3.222 16.105 9.431 1.00 0.00 29 MET A C 16
ATOM 8934 O O . MET A 1 29 ? -2.972 15.202 8.632 1.00 0.00 29 MET A O 16
ATOM 8948 N N . GLN A 1 30 ? -4.371 16.776 9.430 1.00 0.00 30 GLN A N 16
ATOM 8949 C CA . GLN A 1 30 ? -5.432 16.489 8.472 1.00 0.00 30 GLN A CA 16
ATOM 8950 C C . GLN A 1 30 ? -5.665 14.982 8.349 1.00 0.00 30 GLN A C 16
ATOM 8951 O O . GLN A 1 30 ? -5.642 14.424 7.251 1.00 0.00 30 GLN A O 16
ATOM 8965 N N . ASN A 1 31 ? -5.885 14.333 9.487 1.00 0.00 31 ASN A N 16
ATOM 8966 C CA . ASN A 1 31 ? -6.117 12.890 9.516 1.00 0.00 31 ASN A CA 16
ATOM 8967 C C . ASN A 1 31 ? -7.229 12.490 8.548 1.00 0.00 31 ASN A C 16
ATOM 8968 O O . ASN A 1 31 ? -8.066 13.314 8.177 1.00 0.00 31 ASN A O 16
ATOM 8979 N N . PRO A 1 32 ? -7.250 11.215 8.126 1.00 0.00 32 PRO A N 16
ATOM 8980 C CA . PRO A 1 32 ? -8.264 10.705 7.194 1.00 0.00 32 PRO A CA 16
ATOM 8981 C C . PRO A 1 32 ? -9.676 10.810 7.761 1.00 0.00 32 PRO A C 16
ATOM 8982 O O . PRO A 1 32 ? -9.864 11.161 8.927 1.00 0.00 32 PRO A O 16
ATOM 8993 N N . PRO A 1 33 ? -10.696 10.507 6.940 1.00 0.00 33 PRO A N 16
ATOM 8994 C CA . PRO A 1 33 ? -12.100 10.570 7.362 1.00 0.00 33 PRO A CA 16
ATOM 8995 C C . PRO A 1 33 ? -12.375 9.707 8.590 1.00 0.00 33 PRO A C 16
ATOM 8996 O O . PRO A 1 33 ? -11.490 9.005 9.078 1.00 0.00 33 PRO A O 16
ATOM 9007 N N . LYS A 1 34 ? -13.608 9.770 9.085 1.00 0.00 34 LYS A N 16
ATOM 9008 C CA . LYS A 1 34 ? -14.009 9.001 10.255 1.00 0.00 34 LYS A CA 16
ATOM 9009 C C . LYS A 1 34 ? -13.673 7.521 10.087 1.00 0.00 34 LYS A C 16
ATOM 9010 O O . LYS A 1 34 ? -13.086 7.116 9.084 1.00 0.00 34 LYS A O 16
ATOM 9029 N N . LYS A 1 35 ? -14.051 6.719 11.077 1.00 0.00 35 LYS A N 16
ATOM 9030 C CA . LYS A 1 35 ? -13.792 5.284 11.042 1.00 0.00 35 LYS A CA 16
ATOM 9031 C C . LYS A 1 35 ? -12.294 5.002 11.066 1.00 0.00 35 LYS A C 16
ATOM 9032 O O . LYS A 1 35 ? -11.607 5.152 10.056 1.00 0.00 35 LYS A O 16
ATOM 9051 N N . PHE A 1 36 ? -11.794 4.590 12.227 1.00 0.00 36 PHE A N 16
ATOM 9052 C CA . PHE A 1 36 ? -10.376 4.286 12.384 1.00 0.00 36 PHE A CA 16
ATOM 9053 C C . PHE A 1 36 ? -9.520 5.514 12.098 1.00 0.00 36 PHE A C 16
ATOM 9054 O O . PHE A 1 36 ? -10.020 6.538 11.633 1.00 0.00 36 PHE A O 16
ATOM 9071 N N . SER A 1 37 ? -8.226 5.406 12.381 1.00 0.00 37 SER A N 16
ATOM 9072 C CA . SER A 1 37 ? -7.299 6.507 12.154 1.00 0.00 37 SER A CA 16
ATOM 9073 C C . SER A 1 37 ? -5.868 6.092 12.486 1.00 0.00 37 SER A C 16
ATOM 9074 O O . SER A 1 37 ? -5.086 6.885 13.009 1.00 0.00 37 SER A O 16
ATOM 9082 N N . GLY A 1 38 ? -5.532 4.844 12.176 1.00 0.00 38 GLY A N 16
ATOM 9083 C CA . GLY A 1 38 ? -4.198 4.346 12.449 1.00 0.00 38 GLY A CA 16
ATOM 9084 C C . GLY A 1 38 ? -4.149 3.462 13.680 1.00 0.00 38 GLY A C 16
ATOM 9085 O O . GLY A 1 38 ? -4.346 2.250 13.589 1.00 0.00 38 GLY A O 16
ATOM 9089 N N . GLU A 1 39 ? -3.887 4.070 14.832 1.00 0.00 39 GLU A N 16
ATOM 9090 C CA . GLU A 1 39 ? -3.813 3.330 16.087 1.00 0.00 39 GLU A CA 16
ATOM 9091 C C . GLU A 1 39 ? -2.725 2.261 16.026 1.00 0.00 39 GLU A C 16
ATOM 9092 O O . GLU A 1 39 ? -1.593 2.546 16.470 1.00 0.00 39 GLU A O 16
ATOM 9105 N N . SER A 1 1 ? 8.097 11.556 7.222 1.00 0.00 1 SER A N 17
ATOM 9106 C CA . SER A 1 1 ? 9.574 11.418 7.325 1.00 0.00 1 SER A CA 17
ATOM 9107 C C . SER A 1 1 ? 9.962 10.089 7.964 1.00 0.00 1 SER A C 17
ATOM 9108 O O . SER A 1 1 ? 9.102 9.256 8.255 1.00 0.00 1 SER A O 17
ATOM 9118 N N . ASP A 1 2 ? 11.258 9.897 8.178 1.00 0.00 2 ASP A N 17
ATOM 9119 C CA . ASP A 1 2 ? 11.760 8.668 8.783 1.00 0.00 2 ASP A CA 17
ATOM 9120 C C . ASP A 1 2 ? 11.900 8.823 10.295 1.00 0.00 2 ASP A C 17
ATOM 9121 O O . ASP A 1 2 ? 12.928 8.469 10.872 1.00 0.00 2 ASP A O 17
ATOM 9130 N N . SER A 1 3 ? 10.860 9.354 10.929 1.00 0.00 3 SER A N 17
ATOM 9131 C CA . SER A 1 3 ? 10.868 9.556 12.373 1.00 0.00 3 SER A CA 17
ATOM 9132 C C . SER A 1 3 ? 10.742 8.224 13.108 1.00 0.00 3 SER A C 17
ATOM 9133 O O . SER A 1 3 ? 11.730 7.681 13.600 1.00 0.00 3 SER A O 17
ATOM 9141 N N . LYS A 1 4 ? 9.522 7.703 13.179 1.00 0.00 4 LYS A N 17
ATOM 9142 C CA . LYS A 1 4 ? 9.269 6.437 13.853 1.00 0.00 4 LYS A CA 17
ATOM 9143 C C . LYS A 1 4 ? 9.456 5.264 12.897 1.00 0.00 4 LYS A C 17
ATOM 9144 O O . LYS A 1 4 ? 8.504 4.553 12.575 1.00 0.00 4 LYS A O 17
ATOM 9163 N N . ILE A 1 5 ? 10.695 5.068 12.446 1.00 0.00 5 ILE A N 17
ATOM 9164 C CA . ILE A 1 5 ? 11.023 3.981 11.525 1.00 0.00 5 ILE A CA 17
ATOM 9165 C C . ILE A 1 5 ? 9.981 3.850 10.414 1.00 0.00 5 ILE A C 17
ATOM 9166 O O . ILE A 1 5 ? 9.654 2.745 9.981 1.00 0.00 5 ILE A O 17
ATOM 9182 N N . GLY A 1 6 ? 9.463 4.987 9.958 1.00 0.00 6 GLY A N 17
ATOM 9183 C CA . GLY A 1 6 ? 8.466 4.976 8.904 1.00 0.00 6 GLY A CA 17
ATOM 9184 C C . GLY A 1 6 ? 7.442 6.082 9.058 1.00 0.00 6 GLY A C 17
ATOM 9185 O O . GLY A 1 6 ? 7.392 7.006 8.246 1.00 0.00 6 GLY A O 17
ATOM 9189 N N . ASN A 1 7 ? 6.623 5.990 10.100 1.00 0.00 7 ASN A N 17
ATOM 9190 C CA . ASN A 1 7 ? 5.594 6.991 10.353 1.00 0.00 7 ASN A CA 17
ATOM 9191 C C . ASN A 1 7 ? 4.615 7.067 9.185 1.00 0.00 7 ASN A C 17
ATOM 9192 O O . ASN A 1 7 ? 4.917 7.658 8.148 1.00 0.00 7 ASN A O 17
ATOM 9203 N N . GLY A 1 8 ? 3.445 6.461 9.359 1.00 0.00 8 GLY A N 17
ATOM 9204 C CA . GLY A 1 8 ? 2.446 6.467 8.308 1.00 0.00 8 GLY A CA 17
ATOM 9205 C C . GLY A 1 8 ? 2.742 5.443 7.231 1.00 0.00 8 GLY A C 17
ATOM 9206 O O . GLY A 1 8 ? 3.617 4.596 7.400 1.00 0.00 8 GLY A O 17
ATOM 9210 N N . CYS A 1 9 ? 2.015 5.522 6.120 1.00 0.00 9 CYS A N 17
ATOM 9211 C CA . CYS A 1 9 ? 2.202 4.592 5.007 1.00 0.00 9 CYS A CA 17
ATOM 9212 C C . CYS A 1 9 ? 3.609 4.679 4.405 1.00 0.00 9 CYS A C 17
ATOM 9213 O O . CYS A 1 9 ? 3.920 3.973 3.446 1.00 0.00 9 CYS A O 17
ATOM 9220 N N . PHE A 1 10 ? 4.456 5.540 4.961 1.00 0.00 10 PHE A N 17
ATOM 9221 C CA . PHE A 1 10 ? 5.812 5.702 4.465 1.00 0.00 10 PHE A CA 17
ATOM 9222 C C . PHE A 1 10 ? 6.639 4.449 4.731 1.00 0.00 10 PHE A C 17
ATOM 9223 O O . PHE A 1 10 ? 7.229 3.876 3.815 1.00 0.00 10 PHE A O 17
ATOM 9240 N N . GLY A 1 11 ? 6.674 4.031 5.990 1.00 0.00 11 GLY A N 17
ATOM 9241 C CA . GLY A 1 11 ? 7.430 2.849 6.355 1.00 0.00 11 GLY A CA 17
ATOM 9242 C C . GLY A 1 11 ? 6.580 1.791 7.031 1.00 0.00 11 GLY A C 17
ATOM 9243 O O . GLY A 1 11 ? 7.100 0.774 7.490 1.00 0.00 11 GLY A O 17
ATOM 9247 N N . PHE A 1 12 ? 5.269 2.020 7.097 1.00 0.00 12 PHE A N 17
ATOM 9248 C CA . PHE A 1 12 ? 4.369 1.063 7.728 1.00 0.00 12 PHE A CA 17
ATOM 9249 C C . PHE A 1 12 ? 3.933 -0.013 6.737 1.00 0.00 12 PHE A C 17
ATOM 9250 O O . PHE A 1 12 ? 4.088 0.148 5.525 1.00 0.00 12 PHE A O 17
ATOM 9267 N N . PRO A 1 13 ? 3.378 -1.130 7.240 1.00 0.00 13 PRO A N 17
ATOM 9268 C CA . PRO A 1 13 ? 2.918 -2.235 6.392 1.00 0.00 13 PRO A CA 17
ATOM 9269 C C . PRO A 1 13 ? 1.782 -1.816 5.467 1.00 0.00 13 PRO A C 17
ATOM 9270 O O . PRO A 1 13 ? 1.404 -0.645 5.419 1.00 0.00 13 PRO A O 17
ATOM 9281 N N . LEU A 1 14 ? 1.241 -2.781 4.731 1.00 0.00 14 LEU A N 17
ATOM 9282 C CA . LEU A 1 14 ? 0.148 -2.514 3.804 1.00 0.00 14 LEU A CA 17
ATOM 9283 C C . LEU A 1 14 ? -0.999 -3.499 4.018 1.00 0.00 14 LEU A C 17
ATOM 9284 O O . LEU A 1 14 ? -1.748 -3.805 3.089 1.00 0.00 14 LEU A O 17
ATOM 9300 N N . ASP A 1 15 ? -1.133 -3.992 5.246 1.00 0.00 15 ASP A N 17
ATOM 9301 C CA . ASP A 1 15 ? -2.190 -4.943 5.582 1.00 0.00 15 ASP A CA 17
ATOM 9302 C C . ASP A 1 15 ? -2.039 -5.438 7.020 1.00 0.00 15 ASP A C 17
ATOM 9303 O O . ASP A 1 15 ? -2.075 -6.640 7.280 1.00 0.00 15 ASP A O 17
ATOM 9312 N N . ARG A 1 16 ? -1.870 -4.502 7.949 1.00 0.00 16 ARG A N 17
ATOM 9313 C CA . ARG A 1 16 ? -1.715 -4.839 9.352 1.00 0.00 16 ARG A CA 17
ATOM 9314 C C . ARG A 1 16 ? -2.084 -3.656 10.241 1.00 0.00 16 ARG A C 17
ATOM 9315 O O . ARG A 1 16 ? -2.979 -3.752 11.081 1.00 0.00 16 ARG A O 17
ATOM 9336 N N . ILE A 1 17 ? -1.385 -2.541 10.050 1.00 0.00 17 ILE A N 17
ATOM 9337 C CA . ILE A 1 17 ? -1.637 -1.339 10.835 1.00 0.00 17 ILE A CA 17
ATOM 9338 C C . ILE A 1 17 ? -3.051 -0.815 10.594 1.00 0.00 17 ILE A C 17
ATOM 9339 O O . ILE A 1 17 ? -3.754 -0.441 11.534 1.00 0.00 17 ILE A O 17
ATOM 9355 N N . GLY A 1 18 ? -3.459 -0.792 9.331 1.00 0.00 18 GLY A N 17
ATOM 9356 C CA . GLY A 1 18 ? -4.784 -0.315 8.984 1.00 0.00 18 GLY A CA 17
ATOM 9357 C C . GLY A 1 18 ? -5.377 -1.062 7.804 1.00 0.00 18 GLY A C 17
ATOM 9358 O O . GLY A 1 18 ? -6.559 -1.405 7.807 1.00 0.00 18 GLY A O 17
ATOM 9362 N N . SER A 1 19 ? -4.551 -1.313 6.792 1.00 0.00 19 SER A N 17
ATOM 9363 C CA . SER A 1 19 ? -4.991 -2.026 5.597 1.00 0.00 19 SER A CA 17
ATOM 9364 C C . SER A 1 19 ? -6.159 -1.308 4.928 1.00 0.00 19 SER A C 17
ATOM 9365 O O . SER A 1 19 ? -7.316 -1.496 5.303 1.00 0.00 19 SER A O 17
ATOM 9373 N N . VAL A 1 20 ? -5.848 -0.488 3.930 1.00 0.00 20 VAL A N 17
ATOM 9374 C CA . VAL A 1 20 ? -6.867 0.254 3.203 1.00 0.00 20 VAL A CA 17
ATOM 9375 C C . VAL A 1 20 ? -6.759 -0.004 1.702 1.00 0.00 20 VAL A C 17
ATOM 9376 O O . VAL A 1 20 ? -6.464 0.901 0.922 1.00 0.00 20 VAL A O 17
ATOM 9389 N N . SER A 1 21 ? -6.996 -1.252 1.308 1.00 0.00 21 SER A N 17
ATOM 9390 C CA . SER A 1 21 ? -6.922 -1.642 -0.096 1.00 0.00 21 SER A CA 17
ATOM 9391 C C . SER A 1 21 ? -5.488 -1.549 -0.613 1.00 0.00 21 SER A C 17
ATOM 9392 O O . SER A 1 21 ? -5.261 -1.366 -1.809 1.00 0.00 21 SER A O 17
ATOM 9400 N N . GLY A 1 22 ? -4.525 -1.677 0.295 1.00 0.00 22 GLY A N 17
ATOM 9401 C CA . GLY A 1 22 ? -3.128 -1.608 -0.092 1.00 0.00 22 GLY A CA 17
ATOM 9402 C C . GLY A 1 22 ? -2.506 -0.255 0.201 1.00 0.00 22 GLY A C 17
ATOM 9403 O O . GLY A 1 22 ? -2.320 0.557 -0.705 1.00 0.00 22 GLY A O 17
ATOM 9407 N N . LEU A 1 23 ? -2.179 -0.015 1.466 1.00 0.00 23 LEU A N 17
ATOM 9408 C CA . LEU A 1 23 ? -1.569 1.247 1.874 1.00 0.00 23 LEU A CA 17
ATOM 9409 C C . LEU A 1 23 ? -1.291 1.265 3.375 1.00 0.00 23 LEU A C 17
ATOM 9410 O O . LEU A 1 23 ? -0.138 1.216 3.802 1.00 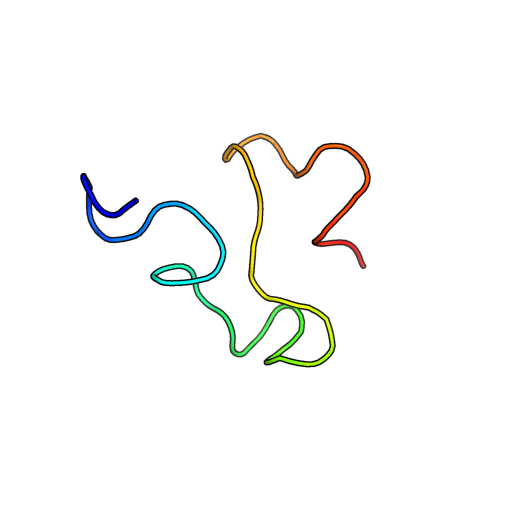0.00 23 LEU A O 17
ATOM 9426 N N . GLY A 1 24 ? -2.354 1.339 4.172 1.00 0.00 24 GLY A N 17
ATOM 9427 C CA . GLY A 1 24 ? -2.195 1.367 5.615 1.00 0.00 24 GLY A CA 17
ATOM 9428 C C . GLY A 1 24 ? -2.190 2.770 6.171 1.00 0.00 24 GLY A C 17
ATOM 9429 O O . GLY A 1 24 ? -2.500 2.985 7.342 1.00 0.00 24 GLY A O 17
ATOM 9433 N N . CYS A 1 25 ? -1.825 3.719 5.323 1.00 0.00 25 CYS A N 17
ATOM 9434 C CA . CYS A 1 25 ? -1.755 5.118 5.682 1.00 0.00 25 CYS A CA 17
ATOM 9435 C C . CYS A 1 25 ? -2.922 5.556 6.573 1.00 0.00 25 CYS A C 17
ATOM 9436 O O . CYS A 1 25 ? -3.858 4.793 6.816 1.00 0.00 25 CYS A O 17
ATOM 9443 N N . ASN A 1 26 ? -2.859 6.794 7.052 1.00 0.00 26 ASN A N 17
ATOM 9444 C CA . ASN A 1 26 ? -3.902 7.342 7.916 1.00 0.00 26 ASN A CA 17
ATOM 9445 C C . ASN A 1 26 ? -5.062 7.909 7.096 1.00 0.00 26 ASN A C 17
ATOM 9446 O O . ASN A 1 26 ? -5.529 9.019 7.349 1.00 0.00 26 ASN A O 17
ATOM 9457 N N . ARG A 1 27 ? -5.523 7.140 6.113 1.00 0.00 27 ARG A N 17
ATOM 9458 C CA . ARG A 1 27 ? -6.623 7.559 5.258 1.00 0.00 27 ARG A CA 17
ATOM 9459 C C . ARG A 1 27 ? -7.788 8.105 6.084 1.00 0.00 27 ARG A C 17
ATOM 9460 O O . ARG A 1 27 ? -8.024 7.665 7.209 1.00 0.00 27 ARG A O 17
ATOM 9481 N N . ILE A 1 28 ? -8.510 9.067 5.518 1.00 0.00 28 ILE A N 17
ATOM 9482 C CA . ILE A 1 28 ? -9.647 9.674 6.202 1.00 0.00 28 ILE A CA 17
ATOM 9483 C C . ILE A 1 28 ? -10.678 8.621 6.602 1.00 0.00 28 ILE A C 17
ATOM 9484 O O . ILE A 1 28 ? -10.897 8.374 7.788 1.00 0.00 28 ILE A O 17
ATOM 9500 N N . MET A 1 29 ? -11.311 8.009 5.607 1.00 0.00 29 MET A N 17
ATOM 9501 C CA . MET A 1 29 ? -12.322 6.987 5.856 1.00 0.00 29 MET A CA 17
ATOM 9502 C C . MET A 1 29 ? -11.751 5.842 6.685 1.00 0.00 29 MET A C 17
ATOM 9503 O O . MET A 1 29 ? -12.321 5.458 7.706 1.00 0.00 29 MET A O 17
ATOM 9517 N N . GLN A 1 30 ? -10.622 5.301 6.241 1.00 0.00 30 GLN A N 17
ATOM 9518 C CA . GLN A 1 30 ? -9.978 4.202 6.949 1.00 0.00 30 GLN A CA 17
ATOM 9519 C C . GLN A 1 30 ? -9.171 4.724 8.136 1.00 0.00 30 GLN A C 17
ATOM 9520 O O . GLN A 1 30 ? -7.957 4.536 8.210 1.00 0.00 30 GLN A O 17
ATOM 9534 N N . ASN A 1 31 ? -9.860 5.385 9.065 1.00 0.00 31 ASN A N 17
ATOM 9535 C CA . ASN A 1 31 ? -9.214 5.941 10.251 1.00 0.00 31 ASN A CA 17
ATOM 9536 C C . ASN A 1 31 ? -8.362 4.888 10.961 1.00 0.00 31 ASN A C 17
ATOM 9537 O O . ASN A 1 31 ? -8.589 3.689 10.809 1.00 0.00 31 ASN A O 17
ATOM 9548 N N . PRO A 1 32 ? -7.365 5.329 11.747 1.00 0.00 32 PRO A N 17
ATOM 9549 C CA . PRO A 1 32 ? -6.476 4.426 12.481 1.00 0.00 32 PRO A CA 17
ATOM 9550 C C . PRO A 1 32 ? -7.118 3.888 13.755 1.00 0.00 32 PRO A C 17
ATOM 9551 O O . PRO A 1 32 ? -8.183 4.349 14.168 1.00 0.00 32 PRO A O 17
ATOM 9562 N N . PRO A 1 33 ? -6.474 2.902 14.404 1.00 0.00 33 PRO A N 17
ATOM 9563 C CA . PRO A 1 33 ? -6.987 2.305 15.640 1.00 0.00 33 PRO A CA 17
ATOM 9564 C C . PRO A 1 33 ? -7.006 3.301 16.795 1.00 0.00 33 PRO A C 17
ATOM 9565 O O . PRO A 1 33 ? -6.413 4.377 16.709 1.00 0.00 33 PRO A O 17
ATOM 9576 N N . LYS A 1 34 ? -7.693 2.936 17.873 1.00 0.00 34 LYS A N 17
ATOM 9577 C CA . LYS A 1 34 ? -7.800 3.793 19.046 1.00 0.00 34 LYS A CA 17
ATOM 9578 C C . LYS A 1 34 ? -6.440 4.360 19.452 1.00 0.00 34 LYS A C 17
ATOM 9579 O O . LYS A 1 34 ? -6.357 5.446 20.025 1.00 0.00 34 LYS A O 17
ATOM 9598 N N . LYS A 1 35 ? -5.378 3.617 19.156 1.00 0.00 35 LYS A N 17
ATOM 9599 C CA . LYS A 1 35 ? -4.027 4.049 19.496 1.00 0.00 35 LYS A CA 17
ATOM 9600 C C . LYS A 1 35 ? -3.330 4.680 18.295 1.00 0.00 35 LYS A C 17
ATOM 9601 O O . LYS A 1 35 ? -2.136 4.473 18.077 1.00 0.00 35 LYS A O 17
ATOM 9620 N N . PHE A 1 36 ? -4.083 5.453 17.517 1.00 0.00 36 PHE A N 17
ATOM 9621 C CA . PHE A 1 36 ? -3.537 6.122 16.338 1.00 0.00 36 PHE A CA 17
ATOM 9622 C C . PHE A 1 36 ? -2.786 5.137 15.445 1.00 0.00 36 PHE A C 17
ATOM 9623 O O . PHE A 1 36 ? -2.767 3.934 15.708 1.00 0.00 36 PHE A O 17
ATOM 9640 N N . SER A 1 37 ? -2.169 5.654 14.385 1.00 0.00 37 SER A N 17
ATOM 9641 C CA . SER A 1 37 ? -1.419 4.822 13.455 1.00 0.00 37 SER A CA 17
ATOM 9642 C C . SER A 1 37 ? 0.065 4.791 13.815 1.00 0.00 37 SER A C 17
ATOM 9643 O O . SER A 1 37 ? 0.920 4.624 12.945 1.00 0.00 37 SER A O 17
ATOM 9651 N N . GLY A 1 38 ? 0.364 4.949 15.099 1.00 0.00 38 GLY A N 17
ATOM 9652 C CA . GLY A 1 38 ? 1.746 4.934 15.546 1.00 0.00 38 GLY A CA 17
ATOM 9653 C C . GLY A 1 38 ? 1.930 5.612 16.888 1.00 0.00 38 GLY A C 17
ATOM 9654 O O . GLY A 1 38 ? 1.689 5.011 17.933 1.00 0.00 38 GLY A O 17
ATOM 9658 N N . GLU A 1 39 ? 2.358 6.871 16.858 1.00 0.00 39 GLU A N 17
ATOM 9659 C CA . GLU A 1 39 ? 2.576 7.633 18.083 1.00 0.00 39 GLU A CA 17
ATOM 9660 C C . GLU A 1 39 ? 3.643 6.976 18.951 1.00 0.00 39 GLU A C 17
ATOM 9661 O O . GLU A 1 39 ? 4.763 7.522 19.026 1.00 0.00 39 GLU A O 17
ATOM 9674 N N . SER A 1 1 ? 9.772 10.928 4.648 1.00 0.00 1 SER A N 18
ATOM 9675 C CA . SER A 1 1 ? 9.954 10.700 6.104 1.00 0.00 1 SER A CA 18
ATOM 9676 C C . SER A 1 1 ? 10.390 9.265 6.388 1.00 0.00 1 SER A C 18
ATOM 9677 O O . SER A 1 1 ? 9.743 8.312 5.956 1.00 0.00 1 SER A O 18
ATOM 9687 N N . ASP A 1 2 ? 11.491 9.121 7.118 1.00 0.00 2 ASP A N 18
ATOM 9688 C CA . ASP A 1 2 ? 12.014 7.803 7.461 1.00 0.00 2 ASP A CA 18
ATOM 9689 C C . ASP A 1 2 ? 13.046 7.902 8.579 1.00 0.00 2 ASP A C 18
ATOM 9690 O O . ASP A 1 2 ? 13.995 7.120 8.632 1.00 0.00 2 ASP A O 18
ATOM 9699 N N . SER A 1 3 ? 12.854 8.869 9.471 1.00 0.00 3 SER A N 18
ATOM 9700 C CA . SER A 1 3 ? 13.769 9.070 10.588 1.00 0.00 3 SER A CA 18
ATOM 9701 C C . SER A 1 3 ? 13.736 7.877 11.538 1.00 0.00 3 SER A C 18
ATOM 9702 O O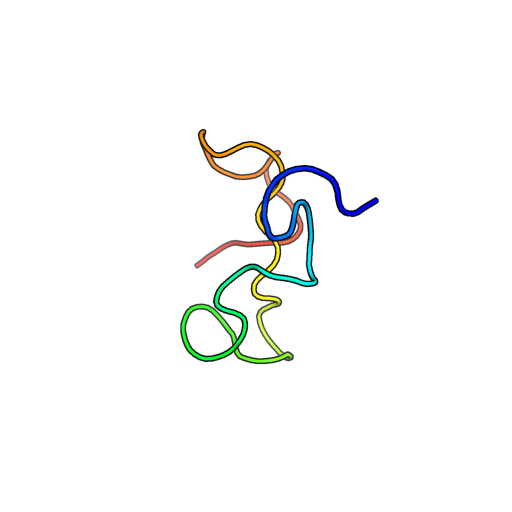 . SER A 1 3 ? 14.716 7.144 11.664 1.00 0.00 3 SER A O 18
ATOM 9710 N N . LYS A 1 4 ? 12.602 7.688 12.205 1.00 0.00 4 LYS A N 18
ATOM 9711 C CA . LYS A 1 4 ? 12.441 6.584 13.144 1.00 0.00 4 LYS A CA 18
ATOM 9712 C C . LYS A 1 4 ? 12.390 5.249 12.407 1.00 0.00 4 LYS A C 18
ATOM 9713 O O . LYS A 1 4 ? 13.148 4.330 12.715 1.00 0.00 4 LYS A O 18
ATOM 9732 N N . ILE A 1 5 ? 11.494 5.152 11.431 1.00 0.00 5 ILE A N 18
ATOM 9733 C CA . ILE A 1 5 ? 11.344 3.934 10.646 1.00 0.00 5 ILE A CA 18
ATOM 9734 C C . ILE A 1 5 ? 10.489 4.178 9.407 1.00 0.00 5 ILE A C 18
ATOM 9735 O O . ILE A 1 5 ? 10.794 3.682 8.323 1.00 0.00 5 ILE A O 18
ATOM 9751 N N . GLY A 1 6 ? 9.415 4.946 9.573 1.00 0.00 6 GLY A N 18
ATOM 9752 C CA . GLY A 1 6 ? 8.535 5.240 8.459 1.00 0.00 6 GLY A CA 18
ATOM 9753 C C . GLY A 1 6 ? 7.741 6.514 8.667 1.00 0.00 6 GLY A C 18
ATOM 9754 O O . GLY A 1 6 ? 7.598 7.321 7.749 1.00 0.00 6 GLY A O 18
ATOM 9758 N N . ASN A 1 7 ? 7.219 6.695 9.876 1.00 0.00 7 ASN A N 18
ATOM 9759 C CA . ASN A 1 7 ? 6.435 7.880 10.200 1.00 0.00 7 ASN A CA 18
ATOM 9760 C C . ASN A 1 7 ? 5.211 7.983 9.295 1.00 0.00 7 ASN A C 18
ATOM 9761 O O . ASN A 1 7 ? 4.768 9.081 8.953 1.00 0.00 7 ASN A O 18
ATOM 9772 N N . GLY A 1 8 ? 4.668 6.833 8.910 1.00 0.00 8 GLY A N 18
ATOM 9773 C CA . GLY A 1 8 ? 3.501 6.816 8.048 1.00 0.00 8 GLY A CA 18
ATOM 9774 C C . GLY A 1 8 ? 3.580 5.738 6.983 1.00 0.00 8 GLY A C 18
ATOM 9775 O O . GLY A 1 8 ? 4.495 4.914 6.992 1.00 0.00 8 GLY A O 18
ATOM 9779 N N . CYS A 1 9 ? 2.618 5.749 6.063 1.00 0.00 9 CYS A N 18
ATOM 9780 C CA . CYS A 1 9 ? 2.574 4.768 4.979 1.00 0.00 9 CYS A CA 18
ATOM 9781 C C . CYS A 1 9 ? 3.888 4.716 4.201 1.00 0.00 9 CYS A C 18
ATOM 9782 O O . CYS A 1 9 ? 4.137 3.770 3.456 1.00 0.00 9 CYS A O 18
ATOM 9789 N N . PHE A 1 10 ? 4.731 5.731 4.377 1.00 0.00 10 PHE A N 18
ATOM 9790 C CA . PHE A 1 10 ? 6.012 5.780 3.690 1.00 0.00 10 PHE A CA 18
ATOM 9791 C C . PHE A 1 10 ? 6.871 4.596 4.106 1.00 0.00 10 PHE A C 18
ATOM 9792 O O . PHE A 1 10 ? 7.522 3.960 3.277 1.00 0.00 10 PHE A O 18
ATOM 9809 N N . GLY A 1 11 ? 6.852 4.302 5.399 1.00 0.00 11 GLY A N 18
ATOM 9810 C CA . GLY A 1 11 ? 7.615 3.190 5.923 1.00 0.00 11 GLY A CA 18
ATOM 9811 C C . GLY A 1 11 ? 6.740 2.183 6.648 1.00 0.00 11 GLY A C 18
ATOM 9812 O O . GLY A 1 11 ? 7.227 1.144 7.097 1.00 0.00 11 GLY A O 18
ATOM 9816 N N . PHE A 1 12 ? 5.445 2.482 6.763 1.00 0.00 12 PHE A N 18
ATOM 9817 C CA . PHE A 1 12 ? 4.518 1.581 7.442 1.00 0.00 12 PHE A CA 18
ATOM 9818 C C . PHE A 1 12 ? 4.078 0.448 6.515 1.00 0.00 12 PHE A C 18
ATOM 9819 O O . PHE A 1 12 ? 4.240 0.533 5.298 1.00 0.00 12 PHE A O 18
ATOM 9836 N N . PRO A 1 13 ? 3.512 -0.630 7.086 1.00 0.00 13 PRO A N 18
ATOM 9837 C CA . PRO A 1 13 ? 3.046 -1.782 6.307 1.00 0.00 13 PRO A CA 18
ATOM 9838 C C . PRO A 1 13 ? 1.779 -1.470 5.517 1.00 0.00 13 PRO A C 18
ATOM 9839 O O . PRO A 1 13 ? 1.379 -0.312 5.399 1.00 0.00 13 PRO A O 18
ATOM 9850 N N . LEU A 1 14 ? 1.154 -2.510 4.976 1.00 0.00 14 LEU A N 18
ATOM 9851 C CA . LEU A 1 14 ? -0.067 -2.346 4.196 1.00 0.00 14 LEU A CA 18
ATOM 9852 C C . LEU A 1 14 ? -0.978 -3.561 4.348 1.00 0.00 14 LEU A C 18
ATOM 9853 O O . LEU A 1 14 ? -1.588 -4.017 3.379 1.00 0.00 14 LEU A O 18
ATOM 9869 N N . ASP A 1 15 ? -1.071 -4.081 5.570 1.00 0.00 15 ASP A N 18
ATOM 9870 C CA . ASP A 1 15 ? -1.910 -5.244 5.847 1.00 0.00 15 ASP A CA 18
ATOM 9871 C C . ASP A 1 15 ? -1.774 -5.684 7.305 1.00 0.00 15 ASP A C 18
ATOM 9872 O O . ASP A 1 15 ? -1.433 -6.831 7.591 1.00 0.00 15 ASP A O 18
ATOM 9881 N N . ARG A 1 16 ? -2.045 -4.763 8.224 1.00 0.00 16 ARG A N 18
ATOM 9882 C CA . ARG A 1 16 ? -1.956 -5.056 9.644 1.00 0.00 16 ARG A CA 18
ATOM 9883 C C . ARG A 1 16 ? -2.778 -4.064 10.460 1.00 0.00 16 ARG A C 18
ATOM 9884 O O . ARG A 1 16 ? -3.789 -4.425 11.062 1.00 0.00 16 ARG A O 18
ATOM 9905 N N . ILE A 1 17 ? -2.336 -2.810 10.475 1.00 0.00 17 ILE A N 18
ATOM 9906 C CA . ILE A 1 17 ? -3.027 -1.762 11.219 1.00 0.00 17 ILE A CA 18
ATOM 9907 C C . ILE A 1 17 ? -4.486 -1.653 10.786 1.00 0.00 17 ILE A C 18
ATOM 9908 O O . ILE A 1 17 ? -5.348 -1.252 11.569 1.00 0.00 17 ILE A O 18
ATOM 9924 N N . GLY A 1 18 ? -4.755 -2.013 9.537 1.00 0.00 18 GLY A N 18
ATOM 9925 C CA . GLY A 1 18 ? -6.110 -1.949 9.024 1.00 0.00 18 GLY A CA 18
ATOM 9926 C C . GLY A 1 18 ? -6.195 -2.328 7.559 1.00 0.00 18 GLY A C 18
ATOM 9927 O O . GLY A 1 18 ? -7.194 -2.890 7.114 1.00 0.00 18 GLY A O 18
ATOM 9931 N N . SER A 1 19 ? -5.142 -2.018 6.806 1.00 0.00 19 SER A N 18
ATOM 9932 C CA . SER A 1 19 ? -5.102 -2.330 5.381 1.00 0.00 19 SER A CA 18
ATOM 9933 C C . SER A 1 19 ? -6.197 -1.578 4.630 1.00 0.00 19 SER A C 18
ATOM 9934 O O . SER A 1 19 ? -7.382 -1.871 4.783 1.00 0.00 19 SER A O 18
ATOM 9942 N N . VAL A 1 20 ? -5.790 -0.608 3.816 1.00 0.00 20 VAL A N 18
ATOM 9943 C CA . VAL A 1 20 ? -6.737 0.186 3.042 1.00 0.00 20 VAL A CA 18
ATOM 9944 C C . VAL A 1 20 ? -6.387 0.162 1.556 1.00 0.00 20 VAL A C 18
ATOM 9945 O O . VAL A 1 20 ? -5.810 1.112 1.028 1.00 0.00 20 VAL A O 18
ATOM 9958 N N . SER A 1 21 ? -6.738 -0.932 0.887 1.00 0.00 21 SER A N 18
ATOM 9959 C CA . SER A 1 21 ? -6.460 -1.079 -0.536 1.00 0.00 21 SER A CA 18
ATOM 9960 C C . SER A 1 21 ? -4.960 -0.999 -0.806 1.00 0.00 21 SER A C 18
ATOM 9961 O O . SER A 1 21 ? -4.535 -0.572 -1.879 1.00 0.00 21 SER A O 18
ATOM 9969 N N . GLY A 1 22 ? -4.164 -1.413 0.175 1.00 0.00 22 GLY A N 18
ATOM 9970 C CA . GLY A 1 22 ? -2.722 -1.380 0.024 1.00 0.00 22 GLY A CA 18
ATOM 9971 C C . GLY A 1 22 ? -2.133 -0.026 0.368 1.00 0.00 22 GLY A C 18
ATOM 9972 O O . GLY A 1 22 ? -1.860 0.782 -0.520 1.00 0.00 22 GLY A O 18
ATOM 9976 N N . LEU A 1 23 ? -1.936 0.221 1.659 1.00 0.00 23 LEU A N 18
ATOM 9977 C CA . LEU A 1 23 ? -1.373 1.485 2.116 1.00 0.00 23 LEU A CA 18
ATOM 9978 C C . LEU A 1 23 ? -1.115 1.455 3.621 1.00 0.00 23 LEU A C 18
ATOM 9979 O O . LEU A 1 23 ? 0.032 1.379 4.059 1.00 0.00 23 LEU A O 18
ATOM 9995 N N . GLY A 1 24 ? -2.186 1.519 4.408 1.00 0.00 24 GLY A N 18
ATOM 9996 C CA . GLY A 1 24 ? -2.044 1.499 5.852 1.00 0.00 24 GLY A CA 18
ATOM 9997 C C . GLY A 1 24 ? -2.011 2.887 6.452 1.00 0.00 24 GLY A C 18
ATOM 9998 O O . GLY A 1 24 ? -2.504 3.102 7.559 1.00 0.00 24 GLY A O 18
ATOM 10002 N N . CYS A 1 25 ? -1.418 3.822 5.713 1.00 0.00 25 CYS A N 18
ATOM 10003 C CA . CYS A 1 25 ? -1.289 5.215 6.138 1.00 0.00 25 CYS A CA 18
ATOM 10004 C C . CYS A 1 25 ? -2.332 5.606 7.185 1.00 0.00 25 CYS A C 18
ATOM 10005 O O . CYS A 1 25 ? -3.531 5.417 6.983 1.00 0.00 25 CYS A O 18
ATOM 10012 N N . ASN A 1 26 ? -1.863 6.153 8.302 1.00 0.00 26 ASN A N 18
ATOM 10013 C CA . ASN A 1 26 ? -2.750 6.572 9.381 1.00 0.00 26 ASN A CA 18
ATOM 10014 C C . ASN A 1 26 ? -2.219 7.827 10.066 1.00 0.00 26 ASN A C 18
ATOM 10015 O O . ASN A 1 26 ? -2.332 7.977 11.282 1.00 0.00 26 ASN A O 18
ATOM 10026 N N . ARG A 1 27 ? -1.635 8.727 9.274 1.00 0.00 27 ARG A N 18
ATOM 10027 C CA . ARG A 1 27 ? -1.078 9.971 9.795 1.00 0.00 27 ARG A CA 18
ATOM 10028 C C . ARG A 1 27 ? -2.007 10.611 10.824 1.00 0.00 27 ARG A C 18
ATOM 10029 O O . ARG A 1 27 ? -3.229 10.569 10.684 1.00 0.00 27 ARG A O 18
ATOM 10050 N N . ILE A 1 28 ? -1.417 11.205 11.857 1.00 0.00 28 ILE A N 18
ATOM 10051 C CA . ILE A 1 28 ? -2.184 11.852 12.906 1.00 0.00 28 ILE A CA 18
ATOM 10052 C C . ILE A 1 28 ? -3.041 12.984 12.344 1.00 0.00 28 ILE A C 18
ATOM 10053 O O . ILE A 1 28 ? -4.092 13.312 12.894 1.00 0.00 28 ILE A O 18
ATOM 10069 N N . MET A 1 29 ? -2.588 13.576 11.243 1.00 0.00 29 MET A N 18
ATOM 10070 C CA . MET A 1 29 ? -3.318 14.667 10.608 1.00 0.00 29 MET A CA 18
ATOM 10071 C C . MET A 1 29 ? -4.672 14.192 10.109 1.00 0.00 29 MET A C 18
ATOM 10072 O O . MET A 1 29 ? -5.063 13.050 10.344 1.00 0.00 29 MET A O 18
ATOM 10086 N N . GLN A 1 30 ? -5.381 15.068 9.407 1.00 0.00 30 GLN A N 18
ATOM 10087 C CA . GLN A 1 30 ? -6.688 14.718 8.867 1.00 0.00 30 GLN A CA 18
ATOM 10088 C C . GLN A 1 30 ? -6.530 13.857 7.624 1.00 0.00 30 GLN A C 18
ATOM 10089 O O . GLN A 1 30 ? -7.314 13.951 6.679 1.00 0.00 30 GLN A O 18
ATOM 10103 N N . ASN A 1 31 ? -5.506 13.017 7.640 1.00 0.00 31 ASN A N 18
ATOM 10104 C CA . ASN A 1 31 ? -5.222 12.124 6.524 1.00 0.00 31 ASN A CA 18
ATOM 10105 C C . ASN A 1 31 ? -6.337 11.093 6.343 1.00 0.00 31 ASN A C 18
ATOM 10106 O O . ASN A 1 31 ? -6.949 11.014 5.277 1.00 0.00 31 ASN A O 18
ATOM 10117 N N . PRO A 1 32 ? -6.622 10.287 7.383 1.00 0.00 32 PRO A N 18
ATOM 10118 C CA . PRO A 1 32 ? -7.671 9.263 7.320 1.00 0.00 32 PRO A CA 18
ATOM 10119 C C . PRO A 1 32 ? -9.049 9.861 7.046 1.00 0.00 32 PRO A C 18
ATOM 10120 O O . PRO A 1 32 ? -9.301 11.025 7.357 1.00 0.00 32 PRO A O 18
ATOM 10131 N N . PRO A 1 33 ? -9.959 9.069 6.455 1.00 0.00 33 PRO A N 18
ATOM 10132 C CA . PRO A 1 33 ? -11.315 9.524 6.135 1.00 0.00 33 PRO A CA 18
ATOM 10133 C C . PRO A 1 33 ? -12.220 9.578 7.363 1.00 0.00 33 PRO A C 18
ATOM 10134 O O . PRO A 1 33 ? -13.279 8.953 7.395 1.00 0.00 33 PRO A O 18
ATOM 10145 N N . LYS A 1 34 ? -11.795 10.334 8.372 1.00 0.00 34 LYS A N 18
ATOM 10146 C CA . LYS A 1 34 ? -12.567 10.475 9.603 1.00 0.00 34 LYS A CA 18
ATOM 10147 C C . LYS A 1 34 ? -12.876 9.115 10.223 1.00 0.00 34 LYS A C 18
ATOM 10148 O O . LYS A 1 34 ? -13.890 8.949 10.901 1.00 0.00 34 LYS A O 18
ATOM 10167 N N . LYS A 1 35 ? -11.995 8.146 9.993 1.00 0.00 35 LYS A N 18
ATOM 10168 C CA . LYS A 1 35 ? -12.180 6.805 10.537 1.00 0.00 35 LYS A CA 18
ATOM 10169 C C . LYS A 1 35 ? -10.891 5.996 10.443 1.00 0.00 35 LYS A C 18
ATOM 10170 O O . LYS A 1 35 ? -10.918 4.785 10.234 1.00 0.00 35 LYS A O 18
ATOM 10189 N N . PHE A 1 36 ? -9.765 6.682 10.607 1.00 0.00 36 PHE A N 18
ATOM 10190 C CA . PHE A 1 36 ? -8.448 6.047 10.551 1.00 0.00 36 PHE A CA 18
ATOM 10191 C C . PHE A 1 36 ? -8.331 5.095 9.356 1.00 0.00 36 PHE A C 18
ATOM 10192 O O . PHE A 1 36 ? -7.923 5.503 8.269 1.00 0.00 36 PHE A O 18
ATOM 10209 N N . SER A 1 37 ? -8.690 3.829 9.562 1.00 0.00 37 SER A N 18
ATOM 10210 C CA . SER A 1 37 ? -8.622 2.831 8.500 1.00 0.00 37 SER A CA 18
ATOM 10211 C C . SER A 1 37 ? -9.105 1.475 9.003 1.00 0.00 37 SER A C 18
ATOM 10212 O O . SER A 1 37 ? -8.362 0.745 9.658 1.00 0.00 37 SER A O 18
ATOM 10220 N N . GLY A 1 38 ? -10.356 1.146 8.695 1.00 0.00 38 GLY A N 18
ATOM 10221 C CA . GLY A 1 38 ? -10.917 -0.121 9.126 1.00 0.00 38 GLY A CA 18
ATOM 10222 C C . GLY A 1 38 ? -11.220 -1.048 7.968 1.00 0.00 38 GLY A C 18
ATOM 10223 O O . GLY A 1 38 ? -10.814 -0.793 6.835 1.00 0.00 38 GLY A O 18
ATOM 10227 N N . GLU A 1 39 ? -11.938 -2.131 8.253 1.00 0.00 39 GLU A N 18
ATOM 10228 C CA . GLU A 1 39 ? -12.297 -3.102 7.226 1.00 0.00 39 GLU A CA 18
ATOM 10229 C C . GLU A 1 39 ? -13.724 -2.875 6.736 1.00 0.00 39 GLU A C 18
ATOM 10230 O O . GLU A 1 39 ? -13.969 -3.055 5.525 1.00 0.00 39 GLU A O 18
ATOM 10243 N N . SER A 1 1 ? 7.628 13.773 4.778 1.00 0.00 1 SER A N 19
ATOM 10244 C CA . SER A 1 1 ? 7.648 13.235 6.163 1.00 0.00 1 SER A CA 19
ATOM 10245 C C . SER A 1 1 ? 8.370 11.892 6.223 1.00 0.00 1 SER A C 19
ATOM 10246 O O . SER A 1 1 ? 7.744 10.843 6.367 1.00 0.00 1 SER A O 19
ATOM 10256 N N . ASP A 1 2 ? 9.695 11.935 6.109 1.00 0.00 2 ASP A N 19
ATOM 10257 C CA . ASP A 1 2 ? 10.505 10.723 6.148 1.00 0.00 2 ASP A CA 19
ATOM 10258 C C . ASP A 1 2 ? 11.795 10.956 6.927 1.00 0.00 2 ASP A C 19
ATOM 10259 O O . ASP A 1 2 ? 12.795 11.409 6.370 1.00 0.00 2 ASP A O 19
ATOM 10268 N N . SER A 1 3 ? 11.766 10.642 8.217 1.00 0.00 3 SER A N 19
ATOM 10269 C CA . SER A 1 3 ? 12.935 10.816 9.071 1.00 0.00 3 SER A CA 19
ATOM 10270 C C . SER A 1 3 ? 13.846 9.594 8.997 1.00 0.00 3 SER A C 19
ATOM 10271 O O . SER A 1 3 ? 14.861 9.606 8.301 1.00 0.00 3 SER A O 19
ATOM 10279 N N . LYS A 1 4 ? 13.475 8.538 9.716 1.00 0.00 4 LYS A N 19
ATOM 10280 C CA . LYS A 1 4 ? 14.258 7.309 9.727 1.00 0.00 4 LYS A CA 19
ATOM 10281 C C . LYS A 1 4 ? 13.913 6.438 8.523 1.00 0.00 4 LYS A C 19
ATOM 10282 O O . LYS A 1 4 ? 14.795 6.019 7.774 1.00 0.00 4 LYS A O 19
ATOM 10301 N N . ILE A 1 5 ? 12.622 6.170 8.345 1.00 0.00 5 ILE A N 19
ATOM 10302 C CA . ILE A 1 5 ? 12.159 5.352 7.231 1.00 0.00 5 ILE A CA 19
ATOM 10303 C C . ILE A 1 5 ? 10.634 5.267 7.215 1.00 0.00 5 ILE A C 19
ATOM 10304 O O . ILE A 1 5 ? 10.039 4.377 7.821 1.00 0.00 5 ILE A O 19
ATOM 10320 N N . GLY A 1 6 ? 10.004 6.206 6.514 1.00 0.00 6 GLY A N 19
ATOM 10321 C CA . GLY A 1 6 ? 8.556 6.222 6.429 1.00 0.00 6 GLY A CA 19
ATOM 10322 C C . GLY A 1 6 ? 7.896 6.360 7.788 1.00 0.00 6 GLY A C 19
ATOM 10323 O O . GLY A 1 6 ? 7.783 5.383 8.532 1.00 0.00 6 GLY A O 19
ATOM 10327 N N . ASN A 1 7 ? 7.459 7.572 8.113 1.00 0.00 7 ASN A N 19
ATOM 10328 C CA . ASN A 1 7 ? 6.806 7.833 9.391 1.00 0.00 7 ASN A CA 19
ATOM 10329 C C . ASN A 1 7 ? 5.405 7.233 9.419 1.00 0.00 7 ASN A C 19
ATOM 10330 O O . ASN A 1 7 ? 4.953 6.728 10.447 1.00 0.00 7 ASN A O 19
ATOM 10341 N N . GLY A 1 8 ? 4.719 7.293 8.283 1.00 0.00 8 GLY A N 19
ATOM 10342 C CA . GLY A 1 8 ? 3.373 6.752 8.197 1.00 0.00 8 GLY A CA 19
ATOM 10343 C C . GLY A 1 8 ? 3.185 5.855 6.989 1.00 0.00 8 GLY A C 19
ATOM 10344 O O . GLY A 1 8 ? 3.906 4.870 6.819 1.00 0.00 8 GLY A O 19
ATOM 10348 N N . CYS A 1 9 ? 2.212 6.193 6.150 1.00 0.00 9 CYS A N 19
ATOM 10349 C CA . CYS A 1 9 ? 1.923 5.415 4.950 1.00 0.00 9 CYS A CA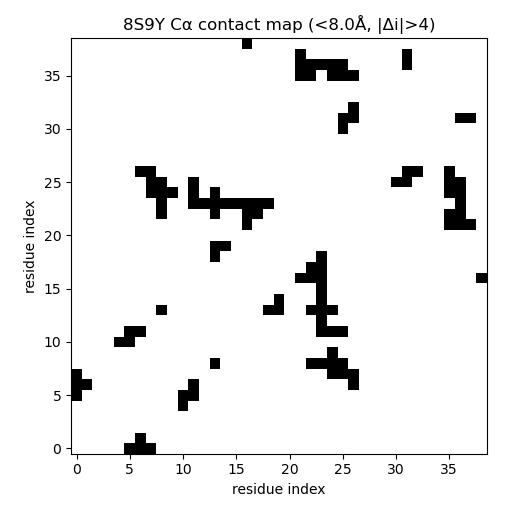 19
ATOM 10350 C C . CYS A 1 9 ? 3.007 5.608 3.895 1.00 0.00 9 CYS A C 19
ATOM 10351 O O . CYS A 1 9 ? 2.732 6.031 2.772 1.00 0.00 9 CYS A O 19
ATOM 10358 N N . PHE A 1 10 ? 4.237 5.285 4.266 1.00 0.00 10 PHE A N 19
ATOM 10359 C CA . PHE A 1 10 ? 5.368 5.405 3.367 1.00 0.00 10 PHE A CA 19
ATOM 10360 C C . PHE A 1 10 ? 6.355 4.263 3.590 1.00 0.00 10 PHE A C 19
ATOM 10361 O O . PHE A 1 10 ? 6.832 3.645 2.638 1.00 0.00 10 PHE A O 19
ATOM 10378 N N . GLY A 1 11 ? 6.651 3.988 4.855 1.00 0.00 11 GLY A N 19
ATOM 10379 C CA . GLY A 1 11 ? 7.574 2.918 5.187 1.00 0.00 11 GLY A CA 19
ATOM 10380 C C . GLY A 1 11 ? 6.945 1.867 6.088 1.00 0.00 11 GLY A C 19
ATOM 10381 O O . GLY A 1 11 ? 7.578 0.864 6.414 1.00 0.00 11 GLY A O 19
ATOM 10385 N N . PHE A 1 12 ? 5.698 2.098 6.492 1.00 0.00 12 PHE A N 19
ATOM 10386 C CA . PHE A 1 12 ? 4.987 1.166 7.359 1.00 0.00 12 PHE A CA 19
ATOM 10387 C C . PHE A 1 12 ? 4.325 0.060 6.542 1.00 0.00 12 PHE A C 19
ATOM 10388 O O . PHE A 1 12 ? 4.196 0.170 5.323 1.00 0.00 12 PHE A O 19
ATOM 10405 N N . PRO A 1 13 ? 3.887 -1.024 7.205 1.00 0.00 13 PRO A N 19
ATOM 10406 C CA . PRO A 1 13 ? 3.229 -2.148 6.532 1.00 0.00 13 PRO A CA 19
ATOM 10407 C C . PRO A 1 13 ? 1.904 -1.742 5.897 1.00 0.00 13 PRO A C 19
ATOM 10408 O O . PRO A 1 13 ? 1.331 -0.710 6.242 1.00 0.00 13 PRO A O 19
ATOM 10419 N N . LEU A 1 14 ? 1.426 -2.561 4.968 1.00 0.00 14 LEU A N 19
ATOM 10420 C CA . LEU A 1 14 ? 0.166 -2.287 4.284 1.00 0.00 14 LEU A CA 19
ATOM 10421 C C . LEU A 1 14 ? -0.835 -3.413 4.521 1.00 0.00 14 LEU A C 19
ATOM 10422 O O . LEU A 1 14 ? -1.450 -3.922 3.584 1.00 0.00 14 LEU A O 19
ATOM 10438 N N . ASP A 1 15 ? -0.991 -3.795 5.786 1.00 0.00 15 ASP A N 19
ATOM 10439 C CA . ASP A 1 15 ? -1.916 -4.863 6.159 1.00 0.00 15 ASP A CA 19
ATOM 10440 C C . ASP A 1 15 ? -1.876 -5.122 7.662 1.00 0.00 15 ASP A C 19
ATOM 10441 O O . ASP A 1 15 ? -2.114 -6.241 8.116 1.00 0.00 15 ASP A O 19
ATOM 10450 N N . ARG A 1 16 ? -1.578 -4.081 8.431 1.00 0.00 16 ARG A N 19
ATOM 10451 C CA . ARG A 1 16 ? -1.510 -4.189 9.875 1.00 0.00 16 ARG A CA 19
ATOM 10452 C C . ARG A 1 16 ? -2.644 -3.402 10.522 1.00 0.00 16 ARG A C 19
ATOM 10453 O O . ARG A 1 16 ? -3.144 -3.770 11.586 1.00 0.00 16 ARG A O 19
ATOM 10474 N N . ILE A 1 17 ? -3.044 -2.318 9.867 1.00 0.00 17 ILE A N 19
ATOM 10475 C CA . ILE A 1 17 ? -4.119 -1.471 10.364 1.00 0.00 17 ILE A CA 19
ATOM 10476 C C . ILE A 1 17 ? -5.439 -1.812 9.675 1.00 0.00 17 ILE A C 19
ATOM 10477 O O . ILE A 1 17 ? -6.292 -0.948 9.479 1.00 0.00 17 ILE A O 19
ATOM 10493 N N . GLY A 1 18 ? -5.595 -3.080 9.308 1.00 0.00 18 GLY A N 19
ATOM 10494 C CA . GLY A 1 18 ? -6.810 -3.515 8.643 1.00 0.00 18 GLY A CA 19
ATOM 10495 C C . GLY A 1 18 ? -6.648 -3.618 7.137 1.00 0.00 18 GLY A C 19
ATOM 10496 O O . GLY A 1 18 ? -7.527 -4.137 6.447 1.00 0.00 18 GLY A O 19
ATOM 10500 N N . SER A 1 19 ? -5.525 -3.124 6.621 1.00 0.00 19 SER A N 19
ATOM 10501 C CA . SER A 1 19 ? -5.258 -3.165 5.189 1.00 0.00 19 SER A CA 19
ATOM 10502 C C . SER A 1 19 ? -6.331 -2.402 4.414 1.00 0.00 19 SER A C 19
ATOM 10503 O O . SER A 1 19 ? -7.472 -2.852 4.309 1.00 0.00 19 SER A O 19
ATOM 10511 N N . VAL A 1 20 ? -5.957 -1.246 3.876 1.00 0.00 20 VAL A N 19
ATOM 10512 C CA . VAL A 1 20 ? -6.889 -0.423 3.115 1.00 0.00 20 VAL A CA 19
ATOM 10513 C C . VAL A 1 20 ? -6.736 -0.658 1.615 1.00 0.00 20 VAL A C 19
ATOM 10514 O O . VAL A 1 20 ? -7.697 -1.007 0.931 1.00 0.00 20 VAL A O 19
ATOM 10527 N N . SER A 1 21 ? -5.520 -0.465 1.113 1.00 0.00 21 SER A N 19
ATOM 10528 C CA . SER A 1 21 ? -5.238 -0.657 -0.304 1.00 0.00 21 SER A CA 19
ATOM 10529 C C . SER A 1 21 ? -3.767 -0.394 -0.606 1.00 0.00 21 SER A C 19
ATOM 10530 O O . SER A 1 21 ? -3.429 0.213 -1.622 1.00 0.00 21 SER A O 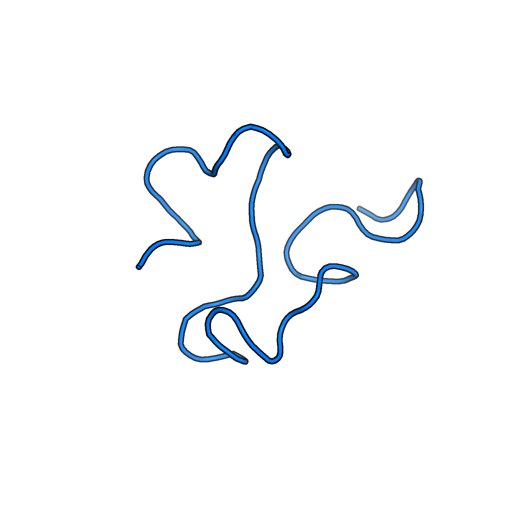19
ATOM 10538 N N . GLY A 1 22 ? -2.895 -0.854 0.286 1.00 0.00 22 GLY A N 19
ATOM 10539 C CA . GLY A 1 22 ? -1.471 -0.659 0.098 1.00 0.00 22 GLY A CA 19
ATOM 10540 C C . GLY A 1 22 ? -0.989 0.664 0.660 1.00 0.00 22 GLY A C 19
ATOM 10541 O O . GLY A 1 22 ? -0.419 1.481 -0.063 1.00 0.00 22 GLY A O 19
ATOM 10545 N N . LEU A 1 23 ? -1.215 0.874 1.953 1.00 0.00 23 LEU A N 19
ATOM 10546 C CA . LEU A 1 23 ? -0.800 2.103 2.610 1.00 0.00 23 LEU A CA 19
ATOM 10547 C C . LEU A 1 23 ? -0.836 1.952 4.130 1.00 0.00 23 LEU A C 19
ATOM 10548 O O . LEU A 1 23 ? 0.206 1.873 4.779 1.00 0.00 23 LEU A O 19
ATOM 10564 N N . GLY A 1 24 ? -2.041 1.912 4.691 1.00 0.00 24 GLY A N 19
ATOM 10565 C CA . GLY A 1 24 ? -2.183 1.774 6.130 1.00 0.00 24 GLY A CA 19
ATOM 10566 C C . GLY A 1 24 ? -2.435 3.099 6.815 1.00 0.00 24 GLY A C 19
ATOM 10567 O O . GLY A 1 24 ? -3.104 3.154 7.846 1.00 0.00 24 GLY A O 19
ATOM 10571 N N . CYS A 1 25 ? -1.891 4.162 6.224 1.00 0.00 25 CYS A N 19
ATOM 10572 C CA . CYS A 1 25 ? -2.023 5.524 6.735 1.00 0.00 25 CYS A CA 19
ATOM 10573 C C . CYS A 1 25 ? -3.176 5.673 7.730 1.00 0.00 25 CYS A C 19
ATOM 10574 O O . CYS A 1 25 ? -4.346 5.597 7.356 1.00 0.00 25 CYS A O 19
ATOM 10581 N N . ASN A 1 26 ? -2.834 5.891 8.995 1.00 0.00 26 ASN A N 19
ATOM 10582 C CA . ASN A 1 26 ? -3.833 6.053 10.044 1.00 0.00 26 ASN A CA 19
ATOM 10583 C C . ASN A 1 26 ? -3.172 6.363 11.385 1.00 0.00 26 ASN A C 19
ATOM 10584 O O . ASN A 1 26 ? -3.270 5.583 12.333 1.00 0.00 26 ASN A O 19
ATOM 10595 N N . ARG A 1 27 ? -2.492 7.503 11.454 1.00 0.00 27 ARG A N 19
ATOM 10596 C CA . ARG A 1 27 ? -1.808 7.921 12.670 1.00 0.00 27 ARG A CA 19
ATOM 10597 C C . ARG A 1 27 ? -2.708 7.767 13.893 1.00 0.00 27 ARG A C 19
ATOM 10598 O O . ARG A 1 27 ? -3.931 7.872 13.794 1.00 0.00 27 ARG A O 19
ATOM 10619 N N . ILE A 1 28 ? -2.098 7.514 15.046 1.00 0.00 28 ILE A N 19
ATOM 10620 C CA . ILE A 1 28 ? -2.840 7.343 16.285 1.00 0.00 28 ILE A CA 19
ATOM 10621 C C . ILE A 1 28 ? -2.932 8.659 17.056 1.00 0.00 28 ILE A C 19
ATOM 10622 O O . ILE A 1 28 ? -3.951 8.952 17.679 1.00 0.00 28 ILE A O 19
ATOM 10638 N N . MET A 1 29 ? -1.861 9.443 17.011 1.00 0.00 29 MET A N 19
ATOM 10639 C CA . MET A 1 29 ? -1.822 10.723 17.709 1.00 0.00 29 MET A CA 19
ATOM 10640 C C . MET A 1 29 ? -2.442 11.831 16.862 1.00 0.00 29 MET A C 19
ATOM 10641 O O . MET A 1 29 ? -2.117 11.980 15.685 1.00 0.00 29 MET A O 19
ATOM 10655 N N . GLN A 1 30 ? -3.329 12.609 17.478 1.00 0.00 30 GLN A N 19
ATOM 10656 C CA . GLN A 1 30 ? -3.998 13.716 16.799 1.00 0.00 30 GLN A CA 19
ATOM 10657 C C . GLN A 1 30 ? -4.449 13.317 15.393 1.00 0.00 30 GLN A C 19
ATOM 10658 O O . GLN A 1 30 ? -4.225 14.045 14.426 1.00 0.00 30 GLN A O 19
ATOM 10672 N N . ASN A 1 31 ? -5.084 12.156 15.288 1.00 0.00 31 ASN A N 19
ATOM 10673 C CA . ASN A 1 31 ? -5.566 11.663 14.003 1.00 0.00 31 ASN A CA 19
ATOM 10674 C C . ASN A 1 31 ? -6.698 10.658 14.194 1.00 0.00 31 ASN A C 19
ATOM 10675 O O . ASN A 1 31 ? -6.982 10.232 15.313 1.00 0.00 31 ASN A O 19
ATOM 10686 N N . PRO A 1 32 ? -7.362 10.263 13.093 1.00 0.00 32 PRO A N 19
ATOM 10687 C CA . PRO A 1 32 ? -8.469 9.302 13.137 1.00 0.00 32 PRO A CA 19
ATOM 10688 C C . PRO A 1 32 ? -8.150 8.086 14.007 1.00 0.00 32 PRO A C 19
ATOM 10689 O O . PRO A 1 32 ? -7.151 7.402 13.785 1.00 0.00 32 PRO A O 19
ATOM 10700 N N . PRO A 1 33 ? -8.997 7.795 15.013 1.00 0.00 33 PRO A N 19
ATOM 10701 C CA . PRO A 1 33 ? -8.790 6.650 15.907 1.00 0.00 33 PRO A CA 19
ATOM 10702 C C . PRO A 1 33 ? -8.964 5.317 15.189 1.00 0.00 33 PRO A C 19
ATOM 10703 O O . PRO A 1 33 ? -9.443 5.269 14.056 1.00 0.00 33 PRO A O 19
ATOM 10714 N N . LYS A 1 34 ? -8.565 4.236 15.855 1.00 0.00 34 LYS A N 19
ATOM 10715 C CA . LYS A 1 34 ? -8.669 2.898 15.286 1.00 0.00 34 LYS A CA 19
ATOM 10716 C C . LYS A 1 34 ? -10.039 2.671 14.648 1.00 0.00 34 LYS A C 19
ATOM 10717 O O . LYS A 1 34 ? -11.066 3.057 15.206 1.00 0.00 34 LYS A O 19
ATOM 10736 N N . LYS A 1 35 ? -10.044 2.040 13.478 1.00 0.00 35 LYS A N 19
ATOM 10737 C CA . LYS A 1 35 ? -11.285 1.761 12.764 1.00 0.00 35 LYS A CA 19
ATOM 10738 C C . LYS A 1 35 ? -12.019 3.055 12.420 1.00 0.00 35 LYS A C 19
ATOM 10739 O O . LYS A 1 35 ? -12.933 3.468 13.132 1.00 0.00 35 LYS A O 19
ATOM 10758 N N . PHE A 1 36 ? -11.616 3.684 11.319 1.00 0.00 36 PHE A N 19
ATOM 10759 C CA . PHE A 1 36 ? -12.228 4.920 10.867 1.00 0.00 36 PHE A CA 19
ATOM 10760 C C . PHE A 1 36 ? -11.524 5.452 9.621 1.00 0.00 36 PHE A C 19
ATOM 10761 O O . PHE A 1 36 ? -12.169 5.791 8.629 1.00 0.00 36 PHE A O 19
ATOM 10778 N N . SER A 1 37 ? -10.199 5.521 9.682 1.00 0.00 37 SER A N 19
ATOM 10779 C CA . SER A 1 37 ? -9.407 6.013 8.558 1.00 0.00 37 SER A CA 19
ATOM 10780 C C . SER A 1 37 ? -9.767 7.459 8.230 1.00 0.00 37 SER A C 19
ATOM 10781 O O . SER A 1 37 ? -10.814 7.958 8.641 1.00 0.00 37 SER A O 19
ATOM 10789 N N . GLY A 1 38 ? -8.891 8.126 7.485 1.00 0.00 38 GLY A N 19
ATOM 10790 C CA . GLY A 1 38 ? -9.135 9.507 7.112 1.00 0.00 38 GLY A CA 19
ATOM 10791 C C . GLY A 1 38 ? -8.002 10.099 6.297 1.00 0.00 38 GLY A C 19
ATOM 10792 O O . GLY A 1 38 ? -8.063 10.127 5.069 1.00 0.00 38 GLY A O 19
ATOM 10796 N N . GLU A 1 39 ? -6.965 10.570 6.983 1.00 0.00 39 GLU A N 19
ATOM 10797 C CA . GLU A 1 39 ? -5.814 11.163 6.313 1.00 0.00 39 GLU A CA 19
ATOM 10798 C C . GLU A 1 39 ? -4.524 10.839 7.060 1.00 0.00 39 GLU A C 19
ATOM 10799 O O . GLU A 1 39 ? -4.610 10.420 8.234 1.00 0.00 39 GLU A O 19
ATOM 10812 N N . SER A 1 1 ? 10.124 10.202 14.110 1.00 0.00 1 SER A N 20
ATOM 10813 C CA . SER A 1 1 ? 9.136 9.111 14.311 1.00 0.00 1 SER A CA 20
ATOM 10814 C C . SER A 1 1 ? 9.158 8.127 13.146 1.00 0.00 1 SER A C 20
ATOM 10815 O O . SER A 1 1 ? 8.899 6.936 13.322 1.00 0.00 1 SER A O 20
ATOM 10825 N N . ASP A 1 2 ? 9.468 8.632 11.958 1.00 0.00 2 ASP A N 20
ATOM 10826 C CA . ASP A 1 2 ? 9.522 7.798 10.762 1.00 0.00 2 ASP A CA 20
ATOM 10827 C C . ASP A 1 2 ? 10.925 7.236 10.557 1.00 0.00 2 ASP A C 20
ATOM 10828 O O . ASP A 1 2 ? 11.804 7.406 11.401 1.00 0.00 2 ASP A O 20
ATOM 10837 N N . SER A 1 3 ? 11.129 6.564 9.427 1.00 0.00 3 SER A N 20
ATOM 10838 C CA . SER A 1 3 ? 12.426 5.977 9.108 1.00 0.00 3 SER A CA 20
ATOM 10839 C C . SER A 1 3 ? 12.800 4.900 10.122 1.00 0.00 3 SER A C 20
ATOM 10840 O O . SER A 1 3 ? 13.978 4.690 10.411 1.00 0.00 3 SER A O 20
ATOM 10848 N N . LYS A 1 4 ? 11.790 4.223 10.660 1.00 0.00 4 LYS A N 20
ATOM 10849 C CA . LYS A 1 4 ? 12.015 3.169 11.641 1.00 0.00 4 LYS A CA 20
ATOM 10850 C C . LYS A 1 4 ? 10.750 2.336 11.846 1.00 0.00 4 LYS A C 20
ATOM 10851 O O . LYS A 1 4 ? 10.617 1.249 11.285 1.00 0.00 4 LYS A O 20
ATOM 10870 N N . ILE A 1 5 ? 9.828 2.853 12.651 1.00 0.00 5 ILE A N 20
ATOM 10871 C CA . ILE A 1 5 ? 8.579 2.158 12.928 1.00 0.00 5 ILE A CA 20
ATOM 10872 C C . ILE A 1 5 ? 7.645 2.200 11.724 1.00 0.00 5 ILE A C 20
ATOM 10873 O O . ILE A 1 5 ? 6.869 1.272 11.496 1.00 0.00 5 ILE A O 20
ATOM 10889 N N . GLY A 1 6 ? 7.722 3.284 10.959 1.00 0.00 6 GLY A N 20
ATOM 10890 C CA . GLY A 1 6 ? 6.876 3.427 9.789 1.00 0.00 6 GLY A CA 20
ATOM 10891 C C . GLY A 1 6 ? 6.168 4.768 9.747 1.00 0.00 6 GLY A C 20
ATOM 10892 O O . GLY A 1 6 ? 6.435 5.592 8.872 1.00 0.00 6 GLY A O 20
ATOM 10896 N N . ASN A 1 7 ? 5.263 4.986 10.697 1.00 0.00 7 ASN A N 20
ATOM 10897 C CA . ASN A 1 7 ? 4.515 6.237 10.767 1.00 0.00 7 ASN A CA 20
ATOM 10898 C C . ASN A 1 7 ? 3.668 6.440 9.514 1.00 0.00 7 ASN A C 20
ATOM 10899 O O . ASN A 1 7 ? 4.177 6.840 8.467 1.00 0.00 7 ASN A O 20
ATOM 10910 N N . GLY A 1 8 ? 2.374 6.162 9.630 1.00 0.00 8 GLY A N 20
ATOM 10911 C CA . GLY A 1 8 ? 1.476 6.322 8.501 1.00 0.00 8 GLY A CA 20
ATOM 10912 C C . GLY A 1 8 ? 1.891 5.489 7.303 1.00 0.00 8 GLY A C 20
ATOM 10913 O O . GLY A 1 8 ? 2.622 4.509 7.443 1.00 0.00 8 GLY A O 20
ATOM 10917 N N . CYS A 1 9 ? 1.426 5.881 6.122 1.00 0.00 9 CYS A N 20
ATOM 10918 C CA . CYS A 1 9 ? 1.754 5.168 4.894 1.00 0.00 9 CYS A CA 20
ATOM 10919 C C . CYS A 1 9 ? 3.135 5.570 4.388 1.00 0.00 9 CYS A C 20
ATOM 10920 O O . CYS A 1 9 ? 3.280 6.057 3.266 1.00 0.00 9 CYS A O 20
ATOM 10927 N N . PHE A 1 10 ? 4.147 5.369 5.225 1.00 0.00 10 PHE A N 20
ATOM 10928 C CA . PHE A 1 10 ? 5.510 5.712 4.869 1.00 0.00 10 PHE A CA 20
ATOM 10929 C C . PHE A 1 10 ? 6.414 4.484 4.873 1.00 0.00 10 PHE A C 20
ATOM 10930 O O . PHE A 1 10 ? 6.891 4.051 3.823 1.00 0.00 10 PHE A O 20
ATOM 10947 N N . GLY A 1 11 ? 6.654 3.931 6.056 1.00 0.00 11 GLY A N 20
ATOM 10948 C CA . GLY A 1 11 ? 7.508 2.762 6.166 1.00 0.00 11 GLY A CA 20
ATOM 10949 C C . GLY A 1 11 ? 6.821 1.594 6.845 1.00 0.00 11 GLY A C 20
ATOM 10950 O O . GLY A 1 11 ? 7.476 0.770 7.484 1.00 0.00 11 GLY A O 20
ATOM 10954 N N . PHE A 1 12 ? 5.502 1.521 6.711 1.00 0.00 12 PHE A N 20
ATOM 10955 C CA . PHE A 1 12 ? 4.738 0.437 7.321 1.00 0.00 12 PHE A CA 20
ATOM 10956 C C . PHE A 1 12 ? 4.564 -0.721 6.340 1.00 0.00 12 PHE A C 20
ATOM 10957 O O . PHE A 1 12 ? 4.787 -0.569 5.140 1.00 0.00 12 PHE A O 20
ATOM 10974 N N . PRO A 1 13 ? 4.163 -1.903 6.844 1.00 0.00 13 PRO A N 20
ATOM 10975 C CA . PRO A 1 13 ? 3.962 -3.093 6.011 1.00 0.00 13 PRO A CA 20
ATOM 10976 C C . PRO A 1 13 ? 2.754 -2.964 5.088 1.00 0.00 13 PRO A C 20
ATOM 10977 O O . PRO A 1 13 ? 2.650 -3.672 4.086 1.00 0.00 13 PRO A O 20
ATOM 10988 N N . LEU A 1 14 ? 1.841 -2.059 5.430 1.00 0.00 14 LEU A N 20
ATOM 10989 C CA . LEU A 1 14 ? 0.640 -1.847 4.628 1.00 0.00 14 LEU A CA 20
ATOM 10990 C C . LEU A 1 14 ? -0.230 -3.102 4.620 1.00 0.00 14 LEU A C 20
ATOM 10991 O O . LEU A 1 14 ? -0.520 -3.663 3.564 1.00 0.00 14 LEU A O 20
ATOM 11007 N N . ASP A 1 15 ? -0.640 -3.535 5.812 1.00 0.00 15 ASP A N 20
ATOM 11008 C CA . ASP A 1 15 ? -1.476 -4.725 5.963 1.00 0.00 15 ASP A CA 20
ATOM 11009 C C . ASP A 1 15 ? -1.491 -5.175 7.421 1.00 0.00 15 ASP A C 20
ATOM 11010 O O . ASP A 1 15 ? -1.458 -6.369 7.718 1.00 0.00 15 ASP A O 20
ATOM 11019 N N . ARG A 1 16 ? -1.531 -4.205 8.326 1.00 0.00 16 ARG A N 20
ATOM 11020 C CA . ARG A 1 16 ? -1.538 -4.485 9.747 1.00 0.00 16 ARG A CA 20
ATOM 11021 C C . ARG A 1 16 ? -2.328 -3.425 10.505 1.00 0.00 16 ARG A C 20
ATOM 11022 O O . ARG A 1 16 ? -3.366 -3.713 11.100 1.00 0.00 16 ARG A O 20
ATOM 11043 N N . ILE A 1 17 ? -1.828 -2.193 10.472 1.00 0.00 17 ILE A N 20
ATOM 11044 C CA . ILE A 1 17 ? -2.483 -1.082 11.149 1.00 0.00 17 ILE A CA 20
ATOM 11045 C C . ILE A 1 17 ? -3.918 -0.911 10.654 1.00 0.00 17 ILE A C 20
ATOM 11046 O O . ILE A 1 17 ? -4.777 -0.397 11.370 1.00 0.00 17 ILE A O 20
ATOM 11062 N N . GLY A 1 18 ? -4.162 -1.346 9.423 1.00 0.00 18 GLY A N 20
ATOM 11063 C CA . GLY A 1 18 ? -5.484 -1.235 8.841 1.00 0.00 18 GLY A CA 20
ATOM 11064 C C . GLY A 1 18 ? -5.438 -1.231 7.327 1.00 0.00 18 GLY A C 20
ATOM 11065 O O . GLY A 1 18 ? -5.741 -0.222 6.693 1.00 0.00 18 GLY A O 20
ATOM 11069 N N . SER A 1 19 ? -5.046 -2.365 6.748 1.00 0.00 19 SER A N 20
ATOM 11070 C CA . SER A 1 19 ? -4.948 -2.499 5.298 1.00 0.00 19 SER A CA 20
ATOM 11071 C C . SER A 1 19 ? -6.179 -1.919 4.601 1.00 0.00 19 SER A C 20
ATOM 11072 O O . SER A 1 19 ? -7.191 -2.600 4.441 1.00 0.00 19 SER A O 20
ATOM 11080 N N . VAL A 1 20 ? -6.083 -0.659 4.189 1.00 0.00 20 VAL A N 20
ATOM 11081 C CA . VAL A 1 20 ? -7.190 0.007 3.513 1.00 0.00 20 VAL A CA 20
ATOM 11082 C C . VAL A 1 20 ? -7.475 -0.632 2.158 1.00 0.00 20 VAL A C 20
ATOM 11083 O O . VAL A 1 20 ? -8.548 -1.191 1.936 1.00 0.00 20 VAL A O 20
ATOM 11096 N N . SER A 1 21 ? -6.504 -0.545 1.255 1.00 0.00 21 SER A N 20
ATOM 11097 C CA . SER A 1 21 ? -6.646 -1.113 -0.079 1.00 0.00 21 SER A CA 20
ATOM 11098 C C . SER A 1 21 ? -5.365 -0.927 -0.886 1.00 0.00 21 SER A C 20
ATOM 11099 O O . SER A 1 21 ? -5.408 -0.636 -2.081 1.00 0.00 21 SER A O 20
ATOM 11107 N N . GLY A 1 22 ? -4.225 -1.097 -0.224 1.00 0.00 22 GLY A N 20
ATOM 11108 C CA . GLY A 1 22 ? -2.946 -0.946 -0.892 1.00 0.00 22 GLY A CA 20
ATOM 11109 C C . GLY A 1 22 ? -2.097 0.150 -0.280 1.00 0.00 22 GLY A C 20
ATOM 11110 O O . GLY A 1 22 ? -1.401 0.876 -0.991 1.00 0.00 22 GLY A O 20
ATOM 11114 N N . LEU A 1 23 ? -2.148 0.268 1.044 1.00 0.00 23 LEU A N 20
ATOM 11115 C CA . LEU A 1 23 ? -1.373 1.281 1.750 1.00 0.00 23 LEU A CA 20
ATOM 11116 C C . LEU A 1 23 ? -1.567 1.169 3.260 1.00 0.00 23 LEU A C 20
ATOM 11117 O O . LEU A 1 23 ? -0.671 0.731 3.979 1.00 0.00 23 LEU A O 20
ATOM 11133 N N . GLY A 1 24 ? -2.741 1.576 3.735 1.00 0.00 24 GLY A N 20
ATOM 11134 C CA . GLY A 1 24 ? -3.022 1.518 5.157 1.00 0.00 24 GLY A CA 20
ATOM 11135 C C . GLY A 1 24 ? -3.043 2.893 5.787 1.00 0.00 24 GLY A C 20
ATOM 11136 O O . GLY A 1 24 ? -3.945 3.213 6.561 1.00 0.00 24 GLY A O 20
ATOM 11140 N N . CYS A 1 25 ? -2.047 3.705 5.421 1.00 0.00 25 CYS A N 20
ATOM 11141 C CA . CYS A 1 25 ? -1.893 5.078 5.899 1.00 0.00 25 CYS A CA 20
ATOM 11142 C C . CYS A 1 25 ? -2.740 5.379 7.146 1.00 0.00 25 CYS A C 20
ATOM 11143 O O . CYS A 1 25 ? -2.849 4.545 8.045 1.00 0.00 25 CYS A O 20
ATOM 11150 N N . ASN A 1 26 ? -3.317 6.576 7.205 1.00 0.00 26 ASN A N 20
ATOM 11151 C CA . ASN A 1 26 ? -4.137 6.977 8.345 1.00 0.00 26 ASN A CA 20
ATOM 11152 C C . ASN A 1 26 ? -3.279 7.185 9.589 1.00 0.00 26 ASN A C 20
ATOM 11153 O O . ASN A 1 26 ? -3.327 6.392 10.530 1.00 0.00 26 ASN A O 20
ATOM 11164 N N . ARG A 1 27 ? -2.489 8.258 9.583 1.00 0.00 27 ARG A N 20
ATOM 11165 C CA . ARG A 1 27 ? -1.614 8.581 10.701 1.00 0.00 27 ARG A CA 20
ATOM 11166 C C . ARG A 1 27 ? -2.342 8.440 12.038 1.00 0.00 27 ARG A C 20
ATOM 11167 O O . ARG A 1 27 ? -3.471 8.907 12.193 1.00 0.00 27 ARG A O 20
ATOM 11188 N N . ILE A 1 28 ? -1.690 7.791 12.997 1.00 0.00 28 ILE A N 20
ATOM 11189 C CA . ILE A 1 28 ? -2.271 7.587 14.312 1.00 0.00 28 ILE A CA 20
ATOM 11190 C C . ILE A 1 28 ? -1.821 8.675 15.288 1.00 0.00 28 ILE A C 20
ATOM 11191 O O . ILE A 1 28 ? -1.037 8.416 16.202 1.00 0.00 28 ILE A O 20
ATOM 11207 N N . MET A 1 29 ? -2.327 9.887 15.092 1.00 0.00 29 MET A N 20
ATOM 11208 C CA . MET A 1 29 ? -1.981 11.008 15.958 1.00 0.00 29 MET A CA 20
ATOM 11209 C C . MET A 1 29 ? -2.786 12.247 15.591 1.00 0.00 29 MET A C 20
ATOM 11210 O O . MET A 1 29 ? -3.766 12.579 16.259 1.00 0.00 29 MET A O 20
ATOM 11224 N N . GLN A 1 30 ? -2.376 12.927 14.528 1.00 0.00 30 GLN A N 20
ATOM 11225 C CA . GLN A 1 30 ? -3.076 14.122 14.083 1.00 0.00 30 GLN A CA 20
ATOM 11226 C C . GLN A 1 30 ? -4.094 13.770 13.010 1.00 0.00 30 GLN A C 20
ATOM 11227 O O . GLN A 1 30 ? -4.309 14.527 12.064 1.00 0.00 30 GLN A O 20
ATOM 11241 N N . ASN A 1 31 ? -4.720 12.612 13.173 1.00 0.00 31 ASN A N 20
ATOM 11242 C CA . ASN A 1 31 ? -5.726 12.140 12.226 1.00 0.00 31 ASN A CA 20
ATOM 11243 C C . ASN A 1 31 ? -5.171 12.116 10.801 1.00 0.00 31 ASN A C 20
ATOM 11244 O O . ASN A 1 31 ? -4.065 12.593 10.547 1.00 0.00 31 ASN A O 20
ATOM 11255 N N . PRO A 1 32 ? -5.937 11.557 9.848 1.00 0.00 32 PRO A N 20
ATOM 11256 C CA . PRO A 1 32 ? -5.518 11.477 8.446 1.00 0.00 32 PRO A CA 20
ATOM 11257 C C . PRO A 1 32 ? -5.605 12.827 7.737 1.00 0.00 32 PRO A C 20
ATOM 11258 O O . PRO A 1 32 ? -6.352 13.710 8.157 1.00 0.00 32 PRO A O 20
ATOM 11269 N N . PRO A 1 33 ? -4.839 13.004 6.646 1.00 0.00 33 PRO A N 20
ATOM 11270 C CA . PRO A 1 33 ? -4.836 14.256 5.880 1.00 0.00 33 PRO A CA 20
ATOM 11271 C C . PRO A 1 33 ? -6.162 14.503 5.168 1.00 0.00 33 PRO A C 20
ATOM 11272 O O . PRO A 1 33 ? -6.258 14.369 3.948 1.00 0.00 33 PRO A O 20
ATOM 11283 N N . LYS A 1 34 ? -7.183 14.866 5.940 1.00 0.00 34 LYS A N 20
ATOM 11284 C CA . LYS A 1 34 ? -8.507 15.133 5.386 1.00 0.00 34 LYS A CA 20
ATOM 11285 C C . LYS A 1 34 ? -9.117 13.863 4.801 1.00 0.00 34 LYS A C 20
ATOM 11286 O O . LYS A 1 34 ? -9.996 13.249 5.404 1.00 0.00 34 LYS A O 20
ATOM 11305 N N . LYS A 1 35 ? -8.642 13.473 3.622 1.00 0.00 35 LYS A N 20
ATOM 11306 C CA . LYS A 1 35 ? -9.138 12.275 2.955 1.00 0.00 35 LYS A CA 20
ATOM 11307 C C . LYS A 1 35 ? -8.366 11.041 3.413 1.00 0.00 35 LYS A C 20
ATOM 11308 O O . LYS A 1 35 ? -7.273 10.765 2.921 1.00 0.00 35 LYS A O 20
ATOM 11327 N N . PHE A 1 36 ? -8.944 10.308 4.364 1.00 0.00 36 PHE A N 20
ATOM 11328 C CA . PHE A 1 36 ? -8.322 9.106 4.903 1.00 0.00 36 PHE A CA 20
ATOM 11329 C C . PHE A 1 36 ? -7.699 8.249 3.801 1.00 0.00 36 PHE A C 20
ATOM 11330 O O . PHE A 1 36 ? -8.392 7.782 2.898 1.00 0.00 36 PHE A O 20
ATOM 11347 N N . SER A 1 37 ? -6.389 8.048 3.885 1.00 0.00 37 SER A N 20
ATOM 11348 C CA . SER A 1 37 ? -5.673 7.249 2.898 1.00 0.00 37 SER A CA 20
ATOM 11349 C C . SER A 1 37 ? -5.802 7.863 1.506 1.00 0.00 37 SER A C 20
ATOM 11350 O O . SER A 1 37 ? -6.506 8.853 1.317 1.00 0.00 37 SER A O 20
ATOM 11358 N N . GLY A 1 38 ? -5.119 7.264 0.536 1.00 0.00 38 GLY A N 20
ATOM 11359 C CA . GLY A 1 38 ? -5.171 7.766 -0.826 1.00 0.00 38 GLY A CA 20
ATOM 11360 C C . GLY A 1 38 ? -5.248 6.654 -1.851 1.00 0.00 38 GLY A C 20
ATOM 11361 O O . GLY A 1 38 ? -5.997 5.691 -1.680 1.00 0.00 38 GLY A O 20
ATOM 11365 N N . GLU A 1 39 ? -4.469 6.783 -2.921 1.00 0.00 39 GLU A N 20
ATOM 11366 C CA . GLU A 1 39 ? -4.451 5.779 -3.980 1.00 0.00 39 GLU A CA 20
ATOM 11367 C C . GLU A 1 39 ? -3.019 5.420 -4.364 1.00 0.00 39 GLU A C 20
ATOM 11368 O O . GLU A 1 39 ? -2.843 4.536 -5.228 1.00 0.00 39 GLU A O 20
#

Organism: Oxyuranus microlepidotus (NCBI:txid111177)

Solvent-accessible surface area: 3575 Å² total; per-residue (Å²): 137,125,88,154,176,22,48,26,63,167,46,76,85,75,116,192,74,20,47,122,98,31,83,4,4,36,108,97,175,136,104,30,85,207,128,94,15,53,229

Nearest PDB structures (foldseek):
  8s9y-assembly1_A  TM=4.698E-01  e=3.182E-05  Oxyuranus microlepidotus
  8s9y-assembly1_A  TM=4.920E-01  e=3.996E-05  Oxyuranus microlepidotus
  8s9y-assembly1_A  TM=5.396E-01  e=3.006E-05  Oxyuranus microlepidotus
  8s9y-assembly1_A  TM=4.756E-01  e=5.856E-05  Oxyuranus microlepidotus
  8s9y-assembly1_A  TM=3.914E-01  e=2.875E-04  Oxyuranus microlepidotus

Foldseek 3Di:
DDPPPHFFQGHDPCPPCANPDRGNGFGDPPGDPVPGDDD

Sequence (39 aa):
SDSKIGNGCFGFPLDRIGSVSGLGCNRIMQNPPKKFSGESDSKIGNGCFGFPLDRIGSVSGLGCNRIMQNPPKKFSGESDSKIGNGCFGFPLDRIGSVSGLGCNRIMQNPPKKFSGESDSKIGNGCFGFPLDRIGSVSGLGCNRIMQNPPKKFSGESDSKIGNGCFGFPLDRIGSVSGLGCNRIMQNPPKKFSGESDSKIGNGCFGFPLDRIGSVSGLGCNRIMQNPPKKFSGESDSKIGNGCFGFPLDRIGSVSGLGCNRIMQNPPKKFSGESDSKIGNGCFGFPLDRIGSVSGLGCNRIMQNPPKKFSGESDSKIGNGCFGFPLDRIGSVSGLGCNRIMQNPPKKFSGESDSKIGNGCFGFPLDRIGSVSGLGCNRIMQNPPKKFSGESDSKIGNGCFGFPLDRIGSVSGLGCNRIMQNPPKKFSGESDSKIGNGCFGFPLDRIGSVSGLGCNRIMQNPPKKFSGESDSKIGNGCFGFPLDRIGSVSGLGCNRIMQNPPKKFSGESDSKIGNGCFGFPLDRIGSVSGLGCNRIMQNPPKKFSGESDSKIGNGCFGFPLDRIGSVSGLGCNRIMQNPPKKFSGESDSKIGNGCFGFPLDRIGSVSGLGCNRIMQNPPKKFSGESDSKIGNGCFGFPLDRIGSVSGLGCNRIMQNPPKKFSGESDSKIGNGCFGFPLDRIGSVSGLGCNRIMQNPPKKFSGESDSKIGNGCFGFPLDRIGSVSGLGCNRIMQNPPKKFSGESDSKIGNGCFGFPLDRIGSVSGLGCNRIMQNPPKKFSGE